Protein AF-A0A1V9YS47-F1 (afdb_monomer)

Radius of gyration: 32.24 Å; Cα contacts (8 Å, |Δi|>4): 1675; chains: 1; bounding box: 83×84×82 Å

Mean predicted aligned error: 16.72 Å

pLDDT: mean 81.56, std 13.67, range [32.41, 97.31]

Organism: NCBI:txid74557

Secondary structure (DSSP, 8-state):
---SEEE-SS-EEEEEEETTEEEEEEE-S---HHHHHHHHHHHHHHHHHHHS--SHHHHHHTHHHHHHHHHHHEETTEE----HHHHHHHS--HHHHHHHHHHHTS-----S-----PPPS-TTS-TT---SS-EEEEEEEEEEEEEE-TTS-EEEEEEEEEEEEEEE-SS--EEEEEES-GGGEEEEEE-TTB-HHHHHHHS-EEE-PPSEEEEEEEEEE--SS---SEEEEEEEEEETTTEEEEEEEEEE-TT---SS---------EEEEEEEEPPTTEEEEEEEESSSEEEEETTTTEEEEEEES--TTS-EEEEEEEEEPTTPPPPSSPPEEEEEEEEET--SS---EEEEEEES--S--EEEEEEEEEE------EEEEEETT--EEEEEESSS---THHHHHHHHHHTTSSSGGGS-SEEE-SS-EEEEEEETTEEEEEEESS---HHHHHHHHHHHHHHHHHHHSS-SHHHHHHTHHHHHHHHHHHEETTEE----HHHHHHHS----HHHHHHHHHH------SS--TTTT-SSTTS-TT---SS-EEEEEEEEEEEEEE-TTS-EEEEEEEEEEEEEEE-SS--EEEEEES-GGG-SEEEE-TTB-HHHHHHH--EEE-PPSEEEEEEEEEE--SS---SEEEEEEEEE-TTSEEEEEEEEEE---TT-EESSSSPP--EEEEEEEEPPTTEEEEEEEESSSEEEEETTTTEEEEEEE---GGG----EEEEEEEEPTTPPPP-SPPEEEEEEEEETEESS---EEEEEEES-SS--EEEEEEEEEEEEEEE--

Sequence (804 aa):
DIPPVIVTPNQYLIHVLHGQLYIVAVVTNEVSPLMVIEVLHRVVAVFLEYFGTFDEICIKNNFATVYQLLEEMLDNGNPLTTEPNALKALITPPSTMNRIAALVAGKSRVSNVLPESAVSDMPWRKTGVRYTQNEIFFDIVEEIDAIVDKNGQFISCEVSGLIHGKCRLSGIPDLTMVFTDPSVIDDCSFHPCVRYGRYERERVISFVPPDGQFELMQYRVQVQQLVPPIYCEPRVSFLDKGNGTLELVIGQNTMATLVVNSSKKKYTVEAISVQITFPKSVRTVDANTDAGSCLFDDSTKTLTWSIGKMQVKRPTVLRGNIILQQNASIPDEKPNVLVNFKVPMTTISGLSVETLVITNEKYKPYKGVRTLTRTGRFQIRILFILTSTGEIIIEKHWRGMTNRHVCDFFVEEVNKYKFREEVPPILYTSKHYFINVYREGLFVLAVIAHEIMPLTVIELLHHIVAVFRDYFGTFDENAIKDNFSTVYQLLEEMIDNGYPLTTEPNALKAMVAPPSTVNRIAAIVSGRSRVSDVLPDGAISNIPWRKAGVKYTQNEIYFDIVEEIDAIVDTHGQMISCEVNGIINGHSRLSGVPDLTMVFVDPSVIDDCSFHPCVRYSRYERERVVSFVPPDGQFELMQYRVQVQQMIPPIFCQPHIKWSEKGVGTIELALGARNMPTLVSNTKKPIVAEDITVEVTFPKSVRTVDTNTEVGSCLYDDSTKSIKWNVGKLNTKKNIAPTLKGSVLLQPGAAIPDEKPIVLLGFKVPFTTVSGLTVETLVLTNETYKPYKGVRTLTKSGRFQIRM

InterPro domains:
  IPR001392 Clathrin adaptor, mu subunit [PR00314] (390-410)
  IPR001392 Clathrin adaptor, mu subunit [PR00314] (477-504)
  IPR001392 Clathrin adaptor, mu subunit [PR00314] (606-633)
  IPR011012 Longin-like domain superfamily [SSF64356] (2-98)
  IPR011012 Longin-like domain superfamily [SSF64356] (380-519)
  IPR018240 Clathrin adaptor, mu subunit, conserved site [PS00990] (543-563)
  IPR022775 AP complex, mu/sigma subunit [PF01217] (18-86)
  IPR028565 Mu homology domain [PF00928] (122-382)
  IPR028565 Mu homology domain [PF00928] (543-804)
  IPR028565 Mu homology domain [PS51072] (133-381)
  IPR028565 Mu homology domain [PS51072] (554-803)
  IPR036168 AP-2 complex subunit mu, C-terminal superfamily [SSF49447] (123-381)
  IPR036168 AP-2 complex subunit mu, C-terminal superfamily [SSF49447] (543-803)
  IPR050431 Adaptor complexes medium subunit [PTHR10529] (3-381)

Foldseek 3Di:
DAPQWDDDPQWIWGWDDDDHDIDTDIGRDDDDSVVVVVLRVLLLVLLCVQQVDDDPVSCVVCVVLSVLLVCCQADVNHGDASASALSCLVGPRPVVVVVVVVVVVDDDDDDPDDPPQDRDPDRLHGAFQDDPAWAKEKEKEKAWDFDADLVQHTLDIKIKIWIKMAGRHGGFKKKKWDKPDLPQFDDKDADPQWPVVCCVPPVITIGRDRHGIDTGMMTIGDDDDFGPQKDKNWDWADDPPQKIKTKIKMAGDQPRPAPDDDDSDDWWKFQKKKKWADDLQWQDKAKDWPAADWDQDRQFSMIMGGRGTDDNPDIIMMIIMTGGDPPDDGDPDDIDMDIWIKTKQDDNNSIDTPDMDIPPDDDDHHYYYIYMYIHDQQFFQWKFKAFLQQHTLDIDGLGHDDDPVVSVVVNVQCVSDPDNCPRDQWDDDPAWIWGWDDDPRMIIITIGRDDDDNVVVNVLSVLLLVLLCVQQVHDDSVSCNVCVVLSNVLCCCQDHSGHGRQSANVLSCQQRPRDDPVNVVCCVVPVDDDPDPDRPQFNPDPQSLAGFFQDDPAWAKEKEKEKAKAWEAELVQFTPDIKIKIWIKMFGRHGGFKKKKWDKPDLPQFPDKDADPQFPVVCCVVPVITIGRDHHGIDTGMMTIGDDPGWRDQKDKRWDWADDPVQKIKIKIWMDGDDIPLKDFPDPDDWWKFQKKKKWADDLQWPDKDKDWPAADWDQDNVRNMIMGGRTTDDPVVPDTTMMITMIGGDPPDDDDPDDIKMFIWIKTWRIDSSNIDTPDMDIPPDDDDHHYYYIYMYIYDRYIYGD

Nearest PDB structures (foldseek):
  7og1-assembly1_MMM  TM=8.753E-01  e=4.954E-38  Rattus norvegicus
  7oi5-assembly2_D  TM=8.241E-01  e=3.888E-27  Rattus norvegicus
  7ohz-assembly1_B  TM=8.097E-01  e=1.695E-26  Rattus norvegicus
  7oiq-assembly1_AAA  TM=8.221E-01  e=1.465E-25  Rattus norvegicus
  9c5c-assembly1_M  TM=9.679E-01  e=7.031E-12  Homo sapiens

Solvent-accessible surface area (backbone atoms only — not comparable to full-atom values): 45292 Å² total; per-residue (Å²): 136,78,65,52,62,39,84,53,101,74,37,35,41,37,44,47,80,50,91,93,44,78,48,75,49,81,39,78,64,100,64,66,64,67,59,56,50,50,52,51,52,35,53,51,52,37,43,29,74,55,67,72,53,73,46,74,66,52,51,65,76,38,44,73,60,52,52,53,51,49,54,59,25,30,54,97,83,40,84,66,44,71,34,56,43,44,47,54,70,78,48,77,44,67,74,55,52,56,52,50,52,62,48,67,76,44,93,75,93,76,77,97,65,79,78,85,70,65,81,46,98,44,51,57,36,49,70,78,40,79,52,97,66,37,33,36,36,36,41,40,40,30,30,42,46,71,43,66,47,99,85,68,46,74,76,43,64,48,38,39,37,39,33,39,35,38,32,40,59,44,45,74,42,40,35,39,41,36,53,71,52,60,82,50,52,70,48,75,52,68,34,90,52,47,45,56,78,48,26,76,75,67,64,34,51,33,32,49,70,50,69,40,76,46,68,50,36,40,36,31,40,71,71,87,78,79,59,59,67,52,46,74,52,80,47,76,48,78,46,102,82,44,38,27,44,38,39,37,40,38,39,70,39,89,77,43,70,44,47,82,68,101,62,92,72,84,77,57,51,27,66,29,32,36,39,37,44,49,61,86,50,52,58,49,60,60,62,51,60,81,53,62,49,71,49,63,40,72,91,65,35,30,38,39,38,43,46,38,65,67,60,94,88,58,66,45,47,37,43,29,43,34,33,41,35,90,90,49,73,82,74,92,70,79,62,56,76,47,75,41,42,32,28,62,76,34,43,72,75,37,61,41,79,68,41,79,48,73,39,91,58,91,73,85,60,50,80,46,78,46,33,26,25,33,52,46,67,75,48,39,30,34,41,37,34,25,42,82,86,56,52,78,78,41,81,49,71,50,49,68,87,77,67,71,67,61,53,56,54,51,40,56,59,49,67,74,42,95,48,75,86,72,48,68,49,66,47,74,57,101,65,37,39,37,41,45,48,76,50,76,64,31,35,43,36,38,36,22,72,62,88,55,72,61,65,65,51,53,50,50,53,50,46,53,51,51,46,42,24,72,57,63,72,47,64,38,75,63,53,50,65,78,37,48,72,59,53,52,50,48,50,53,55,27,33,52,77,26,35,82,66,49,77,40,61,61,44,42,45,64,77,52,69,64,86,42,76,66,56,53,53,50,37,71,75,63,76,51,85,79,77,70,96,59,81,55,86,38,84,78,37,99,44,65,50,38,57,55,75,40,78,53,97,65,38,34,36,38,35,37,41,38,34,31,36,34,30,37,26,40,69,90,69,51,67,76,47,62,45,36,44,34,35,33,36,34,39,32,40,57,46,43,76,43,38,36,39,37,34,51,71,56,64,82,57,53,74,45,72,52,67,33,90,51,45,46,57,77,50,26,76,77,68,68,33,55,33,31,47,68,47,68,41,75,46,67,50,33,38,34,33,33,86,61,94,79,71,56,61,53,58,49,69,44,78,46,76,48,79,44,98,84,48,41,30,38,40,36,39,39,38,44,81,42,86,27,87,57,56,37,61,85,51,95,64,82,91,56,54,28,68,30,31,42,34,39,45,49,64,84,54,52,62,50,64,54,72,51,56,92,55,58,51,75,48,65,40,77,89,74,37,28,36,43,36,42,49,40,61,71,61,78,90,72,80,66,62,50,44,38,43,35,40,33,34,44,38,92,90,49,75,82,75,86,73,70,55,50,33,37,47,39,37,33,28,73,42,21,27,63,79,55,68,43,77,66,45,77,47,76,37,90,55,91,74,84,57,51,79,47,78,49,36,26,27,32,45,49,68,24,36,38,45,114

Structure (mmCIF, N/CA/C/O backbone):
data_AF-A0A1V9YS47-F1
#
_entry.id   AF-A0A1V9YS47-F1
#
loop_
_atom_site.group_PDB
_atom_site.id
_atom_site.type_symbol
_atom_site.label_atom_id
_atom_site.label_alt_id
_atom_site.label_comp_id
_atom_site.label_asym_id
_atom_site.label_entity_id
_atom_site.label_seq_id
_atom_site.pdbx_PDB_ins_code
_atom_site.Cartn_x
_atom_site.Cartn_y
_atom_site.Cartn_z
_atom_site.occupancy
_atom_site.B_iso_or_equiv
_atom_site.auth_seq_id
_atom_site.auth_comp_id
_atom_site.auth_asym_id
_atom_site.auth_atom_id
_atom_site.pdbx_PDB_model_num
ATOM 1 N N . ASP A 1 1 ? 2.829 26.762 9.116 1.00 47.53 1 ASP A N 1
ATOM 2 C CA . ASP A 1 1 ? 1.857 26.023 8.289 1.00 47.53 1 ASP A CA 1
ATOM 3 C C . ASP A 1 1 ? 0.564 25.857 9.035 1.00 47.53 1 ASP A C 1
ATOM 5 O O . ASP A 1 1 ? 0.569 25.685 10.250 1.00 47.53 1 ASP A O 1
ATOM 9 N N . ILE A 1 2 ? -0.524 25.997 8.299 1.00 54.38 2 ILE A N 1
ATOM 10 C CA . ILE A 1 2 ? -1.886 25.832 8.780 1.00 54.38 2 ILE A CA 1
ATOM 11 C C . ILE A 1 2 ? -2.287 24.401 8.374 1.00 54.38 2 ILE A C 1
ATOM 13 O O . ILE A 1 2 ? -1.950 23.995 7.256 1.00 54.38 2 ILE A O 1
ATOM 17 N N . PRO A 1 3 ? -2.883 23.588 9.265 1.00 69.12 3 PRO A N 1
ATOM 18 C CA . PRO A 1 3 ? -3.316 22.244 8.902 1.00 69.12 3 PRO A CA 1
ATOM 19 C C . PRO A 1 3 ? -4.370 22.329 7.789 1.00 69.12 3 PRO A C 1
ATOM 21 O O . PRO A 1 3 ? -5.259 23.178 7.880 1.00 69.12 3 PRO A O 1
ATOM 24 N N . PRO A 1 4 ? -4.328 21.431 6.782 1.00 71.88 4 PRO A N 1
ATOM 25 C CA . PRO A 1 4 ? -5.203 21.493 5.609 1.00 71.88 4 PRO A CA 1
ATOM 26 C C . PRO A 1 4 ? -6.685 21.382 5.965 1.00 71.88 4 PRO A C 1
ATOM 28 O O . PRO A 1 4 ? -7.523 21.687 5.128 1.00 71.88 4 PRO A O 1
ATOM 31 N N . VAL A 1 5 ? -7.008 20.964 7.192 1.00 83.56 5 VAL A N 1
ATOM 32 C CA . VAL A 1 5 ? -8.334 21.044 7.798 1.00 83.56 5 VAL A CA 1
ATOM 33 C C . VAL A 1 5 ? -8.196 21.727 9.157 1.00 83.56 5 VAL A C 1
ATOM 35 O O . VAL A 1 5 ? -7.496 21.237 10.041 1.00 83.56 5 VAL A O 1
ATOM 38 N N . ILE A 1 6 ? -8.894 22.839 9.346 1.00 85.25 6 ILE A N 1
ATOM 39 C CA . ILE A 1 6 ? -8.997 23.559 10.613 1.00 85.25 6 ILE A CA 1
ATOM 40 C C . ILE A 1 6 ? -10.414 23.364 11.135 1.00 85.25 6 ILE A C 1
ATOM 42 O O . ILE A 1 6 ? -11.383 23.803 10.516 1.00 85.25 6 ILE A O 1
ATOM 46 N N . VAL A 1 7 ? -10.542 22.721 12.289 1.00 80.19 7 VAL A N 1
ATOM 47 C CA . VAL A 1 7 ? -11.840 22.540 12.942 1.00 80.19 7 VAL A CA 1
ATOM 48 C C . VAL A 1 7 ? -12.171 23.794 13.746 1.00 80.19 7 VAL A C 1
ATOM 50 O O . VAL A 1 7 ? -11.404 24.217 14.611 1.00 80.19 7 VAL A O 1
ATOM 53 N N . THR A 1 8 ? -13.329 24.383 13.478 1.00 80.00 8 THR A N 1
ATOM 54 C CA . THR A 1 8 ? -13.935 25.443 14.292 1.00 80.00 8 THR A CA 1
ATOM 55 C C . THR A 1 8 ? -15.207 24.896 14.953 1.00 80.00 8 THR A C 1
ATOM 57 O O . THR A 1 8 ? -15.698 23.851 14.529 1.00 80.00 8 THR A O 1
ATOM 60 N N . PRO A 1 9 ? -15.783 25.569 15.968 1.00 73.06 9 PRO A N 1
ATOM 61 C CA . PRO A 1 9 ? -16.950 25.053 16.691 1.00 73.06 9 PRO A CA 1
ATOM 62 C C . PRO A 1 9 ? -18.156 24.691 15.810 1.00 73.06 9 PRO A C 1
ATOM 64 O O . PRO A 1 9 ? -18.917 23.806 16.177 1.00 73.06 9 PRO A O 1
ATOM 67 N N . ASN A 1 10 ? -18.315 25.355 14.658 1.00 73.69 10 ASN A N 1
ATOM 68 C CA . ASN A 1 10 ? -19.488 25.205 13.791 1.00 73.69 10 ASN A CA 1
ATOM 69 C C . ASN A 1 10 ? -19.140 24.821 12.339 1.00 73.69 10 ASN A C 1
ATOM 71 O O . ASN A 1 10 ? -20.047 24.669 11.524 1.00 73.69 10 ASN A O 1
ATOM 75 N N . GLN A 1 11 ? -17.853 24.782 11.971 1.00 84.31 11 GLN A N 1
ATOM 76 C CA . GLN A 1 11 ? -17.398 24.673 10.577 1.00 84.31 11 GLN A CA 1
ATOM 77 C C . GLN A 1 11 ? -16.010 24.031 10.488 1.00 84.31 11 GLN A C 1
ATOM 79 O O . GLN A 1 11 ? -15.195 24.160 11.402 1.00 84.31 11 GLN A O 1
ATOM 84 N N . TYR A 1 12 ? -15.698 23.450 9.340 1.00 84.81 12 TYR A N 1
ATOM 85 C CA . TYR A 1 12 ? -14.365 22.996 8.963 1.00 84.81 12 TYR A CA 1
ATOM 86 C C . TYR A 1 12 ? -13.810 23.932 7.885 1.00 84.81 12 TYR A C 1
ATOM 88 O O . TYR A 1 12 ? -14.454 24.140 6.859 1.00 84.81 12 TYR A O 1
ATOM 96 N N . LEU A 1 13 ? -12.629 24.508 8.100 1.00 89.94 13 LEU A N 1
ATOM 97 C CA . LEU A 1 13 ? -11.912 25.275 7.079 1.00 89.94 13 LEU A CA 1
ATOM 98 C C . LEU A 1 13 ? -10.909 24.342 6.414 1.00 89.94 13 LEU A C 1
ATOM 100 O O . LEU A 1 13 ? -9.945 23.929 7.049 1.00 89.94 13 LEU A O 1
ATOM 104 N N . ILE A 1 14 ? -11.135 23.993 5.158 1.00 90.88 14 ILE A N 1
ATOM 105 C CA . ILE A 1 14 ? -10.271 23.083 4.408 1.00 90.88 14 ILE A CA 1
ATOM 106 C C . ILE A 1 14 ? -9.487 23.897 3.393 1.00 90.88 14 ILE A C 1
ATOM 108 O O . ILE A 1 14 ? -10.088 24.695 2.682 1.00 90.88 14 ILE A O 1
ATOM 112 N N . HIS A 1 15 ? -8.169 23.738 3.305 1.00 90.94 15 HIS A N 1
ATOM 113 C CA . HIS A 1 15 ? -7.364 24.552 2.403 1.00 90.94 15 HIS A CA 1
ATOM 114 C C . HIS A 1 15 ? -6.296 23.781 1.633 1.00 90.94 15 HIS A C 1
ATOM 116 O O . HIS A 1 15 ? -5.738 22.792 2.103 1.00 90.94 15 HIS A O 1
ATOM 122 N N . VAL A 1 16 ? -5.943 24.321 0.468 1.00 90.19 16 VAL A N 1
ATOM 123 C CA . VAL A 1 16 ? -4.798 23.904 -0.350 1.00 90.19 16 VAL A CA 1
ATOM 124 C C . VAL A 1 16 ? -3.914 25.124 -0.603 1.00 90.19 16 VAL A C 1
ATOM 126 O O . VAL A 1 16 ? -4.414 26.223 -0.851 1.00 90.19 16 VAL A O 1
ATOM 129 N N . LEU A 1 17 ? -2.595 24.941 -0.517 1.00 87.56 17 LEU A N 1
ATOM 130 C CA . LEU A 1 17 ? -1.601 25.964 -0.842 1.00 87.56 17 LEU A CA 1
ATOM 131 C C . LEU A 1 17 ? -1.038 25.693 -2.242 1.00 87.56 17 LEU A C 1
ATOM 133 O O . LEU A 1 17 ? -0.474 24.627 -2.485 1.00 87.56 17 LEU A O 1
ATOM 137 N N . HIS A 1 18 ? -1.147 26.662 -3.151 1.00 82.81 18 HIS A N 1
ATOM 138 C CA . HIS A 1 18 ? -0.494 26.608 -4.460 1.00 82.81 18 HIS A CA 1
ATOM 139 C C . HIS A 1 18 ? 0.347 27.866 -4.686 1.00 82.81 18 HIS A C 1
ATOM 141 O O . HIS A 1 18 ? -0.161 28.989 -4.671 1.00 82.81 18 HIS A O 1
ATOM 147 N N . GLY A 1 19 ? 1.656 27.684 -4.879 1.00 83.44 19 GLY A N 1
ATOM 148 C CA . GLY A 1 19 ? 2.602 28.797 -4.949 1.00 83.44 19 GLY A CA 1
ATOM 149 C C . GLY A 1 19 ? 2.642 29.579 -3.632 1.00 83.44 19 GLY A C 1
ATOM 150 O O . GLY A 1 19 ? 3.122 29.065 -2.627 1.00 83.44 19 GLY A O 1
ATOM 151 N N . GLN A 1 20 ? 2.144 30.818 -3.648 1.00 83.94 20 GLN A N 1
ATOM 152 C CA . GLN A 1 20 ? 2.056 31.701 -2.472 1.00 83.94 20 GLN A CA 1
ATOM 153 C C . GLN A 1 20 ? 0.608 31.967 -2.017 1.00 83.94 20 GLN A C 1
ATOM 155 O O . GLN A 1 20 ? 0.381 32.829 -1.170 1.00 83.94 20 GLN A O 1
ATOM 160 N N . LEU A 1 21 ? -0.380 31.264 -2.581 1.00 85.38 21 LEU A N 1
ATOM 161 C CA . LEU A 1 21 ? -1.800 31.519 -2.340 1.00 85.38 21 LEU A CA 1
ATOM 162 C C . LEU A 1 21 ? -2.484 30.338 -1.649 1.00 85.38 21 LEU A C 1
ATOM 164 O O . LEU A 1 21 ? -2.406 29.202 -2.120 1.00 85.38 21 LEU A O 1
ATOM 168 N N . TYR A 1 22 ? -3.205 30.635 -0.568 1.00 89.06 22 TYR A N 1
ATOM 169 C CA . TYR A 1 22 ? -4.135 29.701 0.060 1.00 89.06 22 TYR A CA 1
ATOM 170 C C . TYR A 1 22 ? -5.502 29.788 -0.608 1.00 89.06 22 TYR A C 1
ATOM 172 O O . TYR A 1 22 ? -6.052 30.878 -0.773 1.00 89.06 22 TYR A O 1
ATOM 180 N N . ILE A 1 23 ? -6.068 28.631 -0.929 1.00 91.56 23 ILE A N 1
ATOM 181 C CA . ILE A 1 23 ? -7.462 28.504 -1.349 1.00 91.56 23 ILE A CA 1
ATOM 182 C C . ILE A 1 23 ? -8.169 27.753 -0.237 1.00 91.56 23 ILE A C 1
ATOM 184 O O . ILE A 1 23 ? -7.742 26.659 0.124 1.00 91.56 23 ILE A O 1
ATOM 188 N N . VAL A 1 24 ? -9.207 28.364 0.328 1.00 91.75 24 VAL A N 1
ATOM 189 C CA . VAL A 1 24 ? -9.878 27.881 1.536 1.00 91.75 24 VAL A CA 1
ATOM 190 C C . VAL A 1 24 ? -11.353 27.648 1.228 1.00 91.75 24 VAL A C 1
ATOM 192 O O . VAL A 1 24 ? -12.043 28.558 0.775 1.00 91.75 24 VAL A O 1
ATOM 195 N N . ALA A 1 25 ? -11.832 26.440 1.498 1.00 90.44 25 ALA A N 1
ATOM 196 C CA . ALA A 1 25 ? -13.237 26.074 1.534 1.00 90.44 25 ALA A CA 1
ATOM 197 C C . ALA A 1 25 ? -13.737 26.071 2.983 1.00 90.44 25 ALA A C 1
ATOM 199 O O . ALA A 1 25 ? -13.050 25.603 3.890 1.00 90.44 25 ALA A O 1
ATOM 200 N N . VAL A 1 26 ? -14.953 26.567 3.197 1.00 89.81 26 VAL A N 1
ATOM 201 C CA . VAL A 1 26 ? -15.643 26.514 4.490 1.00 89.81 26 VAL A CA 1
ATOM 202 C C . VAL A 1 26 ? -16.750 25.475 4.390 1.00 89.81 26 VAL A C 1
ATOM 204 O O . VAL A 1 26 ? -17.611 25.579 3.522 1.00 89.81 26 VAL A O 1
ATOM 207 N N . VAL A 1 27 ? -16.734 24.479 5.270 1.00 86.62 27 VAL A N 1
ATOM 208 C CA . VAL A 1 27 ? -17.647 23.334 5.227 1.00 86.62 27 VAL A CA 1
ATOM 209 C C . VAL A 1 27 ? -18.445 23.275 6.525 1.00 86.62 27 VAL A C 1
ATOM 211 O O . VAL A 1 27 ? -17.874 23.250 7.611 1.00 86.62 27 VAL A O 1
ATOM 214 N N . THR A 1 28 ? -19.773 23.266 6.426 1.00 78.81 28 THR A N 1
ATOM 215 C CA . THR A 1 28 ? -20.693 23.245 7.581 1.00 78.81 28 THR A CA 1
ATOM 216 C C . THR A 1 28 ? -21.230 21.850 7.917 1.00 78.81 28 THR A C 1
ATOM 218 O O . THR A 1 28 ? -21.790 21.669 8.992 1.00 78.81 28 THR A O 1
ATOM 221 N N . ASN A 1 29 ? -21.059 20.870 7.022 1.00 68.44 29 ASN A N 1
ATOM 222 C CA . ASN A 1 29 ? -21.554 19.494 7.160 1.00 68.44 29 ASN A CA 1
ATOM 223 C C . ASN A 1 29 ? -20.385 18.492 7.213 1.00 68.44 29 ASN A C 1
ATOM 225 O O . ASN A 1 29 ? -19.306 18.780 6.697 1.00 68.44 29 ASN A O 1
ATOM 229 N N . GLU A 1 30 ? -20.590 17.300 7.781 1.00 64.81 30 GLU A N 1
ATOM 230 C CA . GLU A 1 30 ? -19.584 16.226 7.729 1.00 64.81 30 GLU A CA 1
ATOM 231 C C . GLU A 1 30 ? -19.426 15.710 6.288 1.00 64.81 30 GLU A C 1
ATOM 233 O O . GLU A 1 30 ? -20.225 14.918 5.792 1.00 64.81 30 GLU A O 1
ATOM 238 N N . VAL A 1 31 ? -18.383 16.183 5.605 1.00 68.88 31 VAL A N 1
ATOM 239 C CA . VAL A 1 31 ? -17.990 15.764 4.254 1.00 68.88 31 VAL A CA 1
ATOM 240 C C . VAL A 1 31 ? -16.545 15.281 4.307 1.00 68.88 31 VAL A C 1
ATOM 242 O O . VAL A 1 31 ? -15.727 15.857 5.022 1.00 68.88 31 VAL A O 1
ATOM 245 N N . SER A 1 32 ? -16.221 14.227 3.549 1.00 78.62 32 SER A N 1
ATOM 246 C CA . SER A 1 32 ? -14.848 13.715 3.455 1.00 78.62 32 SER A CA 1
ATOM 247 C C . SER A 1 32 ? -13.872 14.846 3.096 1.00 78.62 32 SER A C 1
ATOM 249 O O . SER A 1 32 ? -14.007 15.432 2.016 1.00 78.62 32 SER A O 1
ATOM 251 N N . PRO A 1 33 ? -12.865 15.145 3.942 1.00 78.06 33 PRO A N 1
ATOM 252 C CA . PRO A 1 33 ? -11.917 16.218 3.664 1.00 78.06 33 PRO A CA 1
ATOM 253 C C . PRO A 1 33 ? -11.147 16.025 2.360 1.00 78.06 33 PRO A C 1
ATOM 255 O O . PRO A 1 33 ? -10.832 16.998 1.682 1.00 78.06 33 PRO A O 1
ATOM 258 N N . LEU A 1 34 ? -10.904 14.770 1.968 1.00 77.00 34 LEU A N 1
ATOM 259 C CA . LEU A 1 34 ? -10.249 14.432 0.705 1.00 77.00 34 LEU A CA 1
ATOM 260 C C . LEU A 1 34 ? -11.062 14.891 -0.509 1.00 77.00 34 LEU A C 1
ATOM 262 O O . LEU A 1 34 ? -10.480 15.346 -1.487 1.00 77.00 34 LEU A O 1
ATOM 266 N N . MET A 1 35 ? -12.394 14.828 -0.437 1.00 77.00 35 MET A N 1
ATOM 267 C CA . MET A 1 35 ? -13.253 15.301 -1.524 1.00 77.00 35 MET A CA 1
ATOM 268 C C . MET A 1 35 ? -13.139 16.820 -1.689 1.00 77.00 35 MET A C 1
ATOM 270 O O . MET A 1 35 ? -13.007 17.319 -2.802 1.00 77.00 35 MET A O 1
ATOM 274 N N . VAL A 1 36 ? -13.119 17.554 -0.577 1.00 84.62 36 VAL A N 1
ATOM 275 C CA . VAL A 1 36 ? -12.980 19.015 -0.589 1.00 84.62 36 VAL A CA 1
ATOM 276 C C . VAL A 1 36 ? -11.584 19.427 -1.063 1.00 84.62 36 VAL A C 1
ATOM 278 O O . VAL A 1 36 ? -11.457 20.346 -1.867 1.00 84.62 36 VAL A O 1
ATOM 281 N N . ILE A 1 37 ? -10.540 18.711 -0.638 1.00 84.94 37 ILE A N 1
ATOM 282 C CA . ILE A 1 37 ? -9.161 18.925 -1.099 1.00 84.94 37 ILE A CA 1
ATOM 283 C C . ILE A 1 37 ? -9.035 18.679 -2.610 1.00 84.94 37 ILE A C 1
ATOM 285 O O . ILE A 1 37 ? -8.454 19.511 -3.305 1.00 84.94 37 ILE A O 1
ATOM 289 N N . GLU A 1 38 ? -9.616 17.599 -3.140 1.00 83.19 38 GLU A N 1
ATOM 290 C CA . GLU A 1 38 ? -9.624 17.331 -4.587 1.00 83.19 38 GLU A CA 1
ATOM 291 C C . GLU A 1 38 ? -10.313 18.465 -5.358 1.00 83.19 38 GLU A C 1
ATOM 293 O O . GLU A 1 38 ? -9.776 18.956 -6.350 1.00 83.19 38 GLU A O 1
ATOM 298 N N . VAL A 1 39 ? -11.458 18.962 -4.877 1.00 86.56 39 VAL A N 1
ATOM 299 C CA . VAL A 1 39 ? -12.154 20.105 -5.493 1.00 86.56 39 VAL A CA 1
ATOM 300 C C . VAL A 1 39 ? -11.266 21.351 -5.513 1.00 86.56 39 VAL A C 1
ATOM 302 O O . VAL A 1 39 ? -11.174 22.021 -6.542 1.00 86.56 39 VAL A O 1
ATOM 305 N N . LEU A 1 40 ? -10.558 21.645 -4.421 1.00 91.50 40 LEU A N 1
ATOM 306 C CA . LEU A 1 40 ? -9.622 22.771 -4.354 1.00 91.50 40 LEU A CA 1
ATOM 307 C C . LEU A 1 40 ? -8.444 22.607 -5.330 1.00 91.50 40 LEU A C 1
ATOM 309 O O . LEU A 1 40 ? -8.077 23.565 -6.012 1.00 91.50 40 LEU A O 1
ATOM 313 N N . HIS A 1 41 ? -7.887 21.400 -5.466 1.00 85.75 41 HIS A N 1
ATOM 314 C CA . HIS A 1 41 ? -6.867 21.113 -6.481 1.00 85.75 41 HIS A CA 1
ATOM 315 C C . HIS A 1 41 ? -7.408 21.267 -7.906 1.00 85.75 41 HIS A C 1
ATOM 317 O O . HIS A 1 41 ? -6.715 21.803 -8.776 1.00 85.75 41 HIS A O 1
ATOM 323 N N . ARG A 1 42 ? -8.661 20.874 -8.148 1.00 84.31 42 ARG A N 1
ATOM 324 C CA . ARG A 1 42 ? -9.326 21.075 -9.439 1.00 84.31 42 ARG A CA 1
ATOM 325 C C . ARG A 1 42 ? -9.552 22.551 -9.757 1.00 84.31 42 ARG A C 1
ATOM 327 O O . ARG A 1 42 ? -9.345 22.936 -10.903 1.00 84.31 42 ARG A O 1
ATOM 334 N N . VAL A 1 43 ? -9.880 23.394 -8.773 1.00 89.25 43 VAL A N 1
ATOM 335 C CA . VAL A 1 43 ? -9.935 24.864 -8.943 1.00 89.25 43 VAL A CA 1
ATOM 336 C C . VAL A 1 43 ? -8.593 25.403 -9.437 1.00 89.25 43 VAL A C 1
ATOM 338 O O . VAL A 1 43 ? -8.552 26.138 -10.425 1.00 89.25 43 VAL A O 1
ATOM 341 N N . VAL A 1 44 ? -7.483 24.982 -8.823 1.00 88.31 44 VAL A N 1
ATOM 342 C CA . VAL A 1 44 ? -6.136 25.375 -9.273 1.00 88.31 44 VAL A CA 1
ATOM 343 C C . VAL A 1 44 ? -5.873 24.919 -10.704 1.00 88.31 44 VAL A C 1
ATOM 345 O O . VAL A 1 44 ? -5.421 25.717 -11.526 1.00 88.31 44 VAL A O 1
ATOM 348 N N . ALA A 1 45 ? -6.162 23.653 -11.013 1.00 81.31 45 ALA A N 1
ATOM 349 C CA . ALA A 1 45 ? -5.936 23.085 -12.338 1.00 81.31 45 ALA A CA 1
ATOM 350 C C . ALA A 1 45 ? -6.725 23.837 -13.423 1.00 81.31 45 ALA A C 1
ATOM 352 O O . ALA A 1 45 ? -6.149 24.230 -14.439 1.00 81.31 45 ALA A O 1
ATOM 353 N N . VAL A 1 46 ? -8.009 24.123 -13.178 1.00 84.06 46 VAL A N 1
ATOM 354 C CA . VAL A 1 46 ? -8.854 24.925 -14.075 1.00 84.06 46 VAL A CA 1
ATOM 355 C C . VAL A 1 46 ? -8.245 26.310 -14.288 1.00 84.06 46 VAL A C 1
ATOM 357 O O . VAL A 1 46 ? -8.135 26.766 -15.425 1.00 84.06 46 VAL A O 1
ATOM 360 N N . PHE A 1 47 ? -7.810 26.986 -13.224 1.00 88.12 47 PHE A N 1
ATOM 361 C CA . PHE A 1 47 ? -7.289 28.350 -13.334 1.00 88.12 47 PHE A CA 1
ATOM 362 C C . PHE A 1 47 ? -5.959 28.386 -14.093 1.00 88.12 47 PHE A C 1
ATOM 364 O O . PHE A 1 47 ? -5.773 29.243 -14.958 1.00 88.12 47 PHE A O 1
ATOM 371 N N . LEU A 1 48 ? -5.067 27.422 -13.848 1.00 83.00 48 LEU A N 1
ATOM 372 C CA . LEU A 1 48 ? -3.845 27.250 -14.637 1.00 83.00 48 LEU A CA 1
ATOM 373 C C . LEU A 1 48 ? -4.166 27.034 -16.120 1.00 83.00 48 LEU A C 1
ATOM 375 O O . LEU A 1 48 ? -3.498 27.597 -16.984 1.00 83.00 48 LEU A O 1
ATOM 379 N N . GLU A 1 49 ? -5.219 26.285 -16.441 1.00 78.69 49 GLU A N 1
ATOM 380 C CA . GLU A 1 49 ? -5.615 26.043 -17.829 1.00 78.69 49 GLU A CA 1
ATOM 381 C C . GLU A 1 49 ? -6.307 27.244 -18.505 1.00 78.69 49 GLU A C 1
ATOM 383 O O . GLU A 1 49 ? -6.318 27.351 -19.737 1.00 78.69 49 GLU A O 1
ATOM 388 N N . TYR A 1 50 ? -6.915 28.140 -17.724 1.00 82.25 50 TYR A N 1
ATOM 389 C CA . TYR A 1 50 ? -7.561 29.362 -18.210 1.00 82.25 50 TYR A CA 1
ATOM 390 C C . TYR A 1 50 ? -6.585 30.515 -18.401 1.00 82.25 50 TYR A C 1
ATOM 392 O O . TYR A 1 50 ? -6.668 31.249 -19.393 1.00 82.25 50 TYR A O 1
ATOM 400 N N . PHE A 1 51 ? -5.680 30.676 -17.441 1.00 83.12 51 PHE A N 1
ATOM 401 C CA . PHE A 1 51 ? -4.843 31.860 -17.322 1.00 83.12 51 PHE A CA 1
ATOM 402 C C . PHE A 1 51 ? -3.357 31.578 -17.576 1.00 83.12 51 PHE A C 1
ATOM 404 O O . PHE A 1 51 ? -2.589 32.510 -17.798 1.00 83.12 51 PHE A O 1
ATOM 411 N N . GLY A 1 52 ? -2.941 30.309 -17.596 1.00 77.56 52 GLY A N 1
ATOM 412 C CA . GLY A 1 52 ? -1.554 29.877 -17.797 1.00 77.56 52 GLY A CA 1
ATOM 413 C C . GLY A 1 52 ? -0.700 29.909 -16.526 1.00 77.56 52 GLY A C 1
ATOM 414 O O . GLY A 1 52 ? 0.219 29.102 -16.400 1.00 77.56 52 GLY A O 1
ATOM 415 N N . THR A 1 53 ? -1.007 30.796 -15.576 1.00 81.44 53 THR A N 1
ATOM 416 C CA . THR A 1 53 ? -0.375 30.867 -14.249 1.00 81.44 53 THR A CA 1
ATOM 417 C C . THR A 1 53 ? -1.425 31.020 -13.149 1.00 81.44 53 THR A C 1
ATOM 419 O O . THR A 1 53 ? -2.545 31.469 -13.397 1.00 81.44 53 THR A O 1
ATOM 422 N N . PHE A 1 54 ? -1.061 30.640 -11.923 1.00 86.62 54 PHE A N 1
ATOM 423 C CA . PHE A 1 54 ? -1.881 30.806 -10.723 1.00 86.62 54 PHE A CA 1
ATOM 424 C C . PHE A 1 54 ? -1.080 31.594 -9.682 1.00 86.62 54 PHE A C 1
ATOM 426 O O . PHE A 1 54 ? -0.305 31.033 -8.908 1.00 86.62 54 PHE A O 1
ATOM 433 N N . ASP A 1 55 ? -1.224 32.915 -9.717 1.00 87.38 55 ASP A N 1
ATOM 434 C CA . ASP A 1 55 ? -0.548 33.862 -8.830 1.00 87.38 55 ASP A CA 1
ATOM 435 C C . ASP A 1 55 ? -1.474 35.045 -8.491 1.00 87.38 55 ASP A C 1
ATOM 437 O O . ASP A 1 55 ? -2.547 35.213 -9.079 1.00 87.38 55 ASP A O 1
ATOM 441 N N . GLU A 1 56 ? -1.079 35.858 -7.508 1.00 87.00 56 GLU A N 1
ATOM 442 C CA . GLU A 1 56 ? -1.896 36.967 -7.000 1.00 87.00 56 GLU A CA 1
ATOM 443 C C . GLU A 1 56 ? -2.266 37.973 -8.101 1.00 87.00 56 GLU A C 1
ATOM 445 O O . GLU A 1 56 ? -3.399 38.456 -8.160 1.00 87.00 56 GLU A O 1
ATOM 450 N N . ILE A 1 57 ? -1.317 38.276 -8.989 1.00 86.56 57 ILE A N 1
ATOM 451 C CA . ILE A 1 57 ? -1.489 39.256 -10.064 1.00 86.56 57 ILE A CA 1
ATOM 452 C C . ILE A 1 57 ? -2.496 38.714 -11.081 1.00 86.56 57 ILE A C 1
ATOM 454 O O . ILE A 1 57 ? -3.398 39.434 -11.509 1.00 86.56 57 ILE A O 1
ATOM 458 N N . CYS A 1 58 ? -2.380 37.435 -11.430 1.00 85.94 58 CYS A N 1
ATOM 459 C CA . CYS A 1 58 ? -3.278 36.740 -12.336 1.00 85.94 58 CYS A CA 1
ATOM 460 C C . CYS A 1 58 ? -4.727 36.735 -11.823 1.00 85.94 58 CYS A C 1
ATOM 462 O O . CYS A 1 58 ? -5.632 37.136 -12.560 1.00 85.94 58 CYS A O 1
ATOM 464 N N . ILE A 1 59 ? -4.957 36.361 -10.559 1.00 85.69 59 ILE A N 1
ATOM 465 C CA . ILE A 1 59 ? -6.307 36.339 -9.972 1.00 85.69 59 ILE A CA 1
ATOM 466 C C . ILE A 1 59 ? -6.903 37.749 -9.926 1.00 85.69 59 ILE A C 1
ATOM 468 O O . ILE A 1 59 ? -8.054 37.944 -10.320 1.00 85.69 59 ILE A O 1
ATOM 472 N N . LYS A 1 60 ? -6.118 38.752 -9.509 1.00 85.38 60 LYS A N 1
ATOM 473 C CA . LYS A 1 60 ? -6.570 40.152 -9.459 1.00 85.38 60 LYS A CA 1
ATOM 474 C C . LYS A 1 60 ? -6.929 40.698 -10.840 1.00 85.38 60 LYS A C 1
ATOM 476 O O . LYS A 1 60 ? -7.948 41.368 -10.982 1.00 85.38 60 LYS A O 1
ATOM 481 N N . ASN A 1 61 ? -6.131 40.386 -11.860 1.00 84.25 61 ASN A N 1
ATOM 482 C CA . ASN A 1 61 ? -6.366 40.862 -13.223 1.00 84.25 61 ASN A CA 1
ATOM 483 C C . ASN A 1 61 ? -7.558 40.175 -13.907 1.00 84.25 61 ASN A C 1
ATOM 485 O O . ASN A 1 61 ? -8.134 40.748 -14.828 1.00 84.25 61 ASN A O 1
ATOM 489 N N . ASN A 1 62 ? -7.944 38.976 -13.461 1.00 84.44 62 ASN A N 1
ATOM 490 C CA . ASN A 1 62 ? -9.037 38.189 -14.044 1.00 84.44 62 ASN A CA 1
ATOM 491 C C . ASN A 1 62 ? -10.218 38.001 -13.075 1.00 84.44 62 ASN A C 1
ATOM 493 O O . ASN A 1 62 ? -10.975 37.038 -13.198 1.00 84.44 62 ASN A O 1
ATOM 497 N N . PHE A 1 63 ? -10.392 38.929 -12.128 1.00 83.75 63 PHE A N 1
ATOM 498 C CA . PHE A 1 63 ? -11.329 38.822 -11.005 1.00 83.75 63 PHE A CA 1
ATOM 499 C C . PHE A 1 63 ? -12.750 38.414 -11.424 1.00 83.75 63 PHE A C 1
ATOM 501 O O . PHE A 1 63 ? -13.310 37.476 -10.870 1.00 83.75 63 PHE A O 1
ATOM 508 N N . ALA A 1 64 ? -13.319 39.054 -12.450 1.00 74.00 64 ALA A N 1
ATOM 509 C CA . ALA A 1 64 ? -14.673 38.740 -12.915 1.00 74.00 64 ALA A CA 1
ATOM 510 C C . ALA A 1 64 ? -14.808 37.297 -13.439 1.00 74.00 64 ALA A C 1
ATOM 512 O O . ALA A 1 64 ? -15.786 36.618 -13.147 1.00 74.00 64 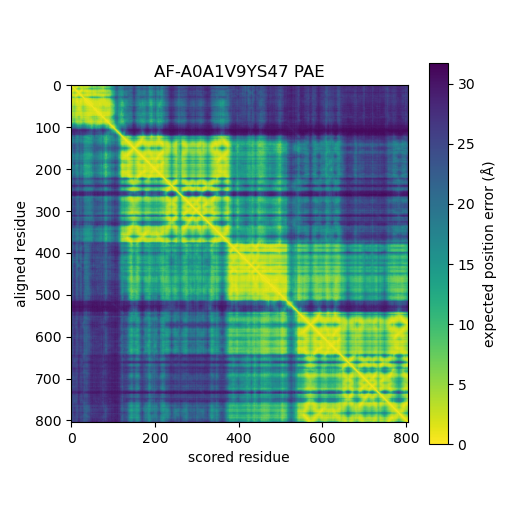ALA A O 1
ATOM 513 N N . THR A 1 65 ? -13.808 36.808 -14.175 1.00 81.06 65 THR A N 1
ATOM 514 C CA . THR A 1 65 ? -13.795 35.444 -14.724 1.00 81.06 65 THR A CA 1
ATOM 515 C C . THR A 1 65 ? -13.576 34.404 -13.628 1.00 81.06 65 THR A C 1
ATOM 517 O O . THR A 1 65 ? -14.154 33.327 -13.692 1.00 81.06 65 THR A O 1
ATOM 520 N N . VAL A 1 66 ? -12.777 34.726 -12.607 1.00 87.25 66 VAL A N 1
ATOM 521 C CA . VAL A 1 66 ? -12.561 33.868 -11.432 1.00 87.25 66 VAL A CA 1
ATOM 522 C C . VAL A 1 66 ? -13.874 33.595 -10.694 1.00 87.25 66 VAL A C 1
ATOM 524 O O . VAL A 1 66 ? -14.165 32.436 -10.421 1.00 87.25 66 VAL A O 1
ATOM 527 N N . TYR A 1 67 ? -14.686 34.622 -10.418 1.00 84.31 67 TYR A N 1
ATOM 528 C CA . TYR A 1 67 ? -15.984 34.428 -9.753 1.00 84.31 67 TYR A CA 1
ATOM 529 C C . TYR A 1 67 ? -16.948 33.602 -10.595 1.00 84.31 67 TYR A C 1
ATOM 531 O O . TYR A 1 67 ? -17.532 32.659 -10.077 1.00 84.31 67 TYR A O 1
ATOM 539 N N . GLN A 1 68 ? -17.037 33.893 -11.894 1.00 80.00 68 GLN A N 1
ATOM 540 C CA . GLN A 1 68 ? -17.852 33.090 -12.804 1.00 80.00 68 GLN A CA 1
ATOM 541 C C . GLN A 1 68 ? -17.423 31.619 -12.771 1.00 80.00 68 GLN A C 1
ATOM 543 O O . GLN A 1 68 ? -18.266 30.738 -12.666 1.00 80.00 68 GLN A O 1
ATOM 548 N N . LEU A 1 69 ? -16.113 31.340 -12.811 1.00 84.75 69 LEU A N 1
ATOM 549 C CA . LEU A 1 69 ? -15.613 29.964 -12.763 1.00 84.75 69 LEU A CA 1
ATOM 550 C C . LEU A 1 69 ? -15.998 29.277 -11.462 1.00 84.75 69 LEU A C 1
ATOM 552 O O . LEU A 1 69 ? -16.435 28.137 -11.504 1.00 84.75 69 LEU A O 1
ATOM 556 N N . LEU A 1 70 ? -15.869 29.955 -10.323 1.00 86.62 70 LEU A N 1
ATOM 557 C CA . LEU A 1 70 ? -16.251 29.381 -9.035 1.00 86.62 70 LEU A CA 1
ATOM 558 C C . LEU A 1 70 ? -17.762 29.118 -8.936 1.00 86.62 70 LEU A C 1
ATOM 560 O O . LEU A 1 70 ? -18.135 28.074 -8.408 1.00 86.62 70 LEU A O 1
ATOM 564 N N . GLU A 1 71 ? -18.605 30.007 -9.469 1.00 80.62 71 GLU A N 1
ATOM 565 C CA . GLU A 1 71 ? -20.067 29.835 -9.517 1.00 80.62 71 GLU A CA 1
ATOM 566 C C . GLU A 1 71 ? -20.488 28.655 -10.406 1.00 80.62 71 GLU A C 1
ATOM 568 O O . GLU A 1 71 ? -21.378 27.899 -10.039 1.00 80.62 71 GLU A O 1
ATOM 573 N N . GLU A 1 72 ? -19.817 28.438 -11.539 1.00 84.06 72 GLU A N 1
ATOM 574 C CA . GLU A 1 72 ? -20.097 27.278 -12.401 1.00 84.06 72 GLU A CA 1
ATOM 575 C C . GLU A 1 72 ? -19.456 25.980 -11.876 1.00 84.06 72 GLU A C 1
ATOM 577 O O . GLU A 1 72 ? -19.898 24.876 -12.195 1.00 84.06 72 GLU A O 1
ATOM 582 N N . MET A 1 73 ? -18.407 26.084 -11.054 1.00 82.75 73 MET A N 1
ATOM 583 C CA . MET A 1 73 ? -17.772 24.930 -10.415 1.00 82.75 73 MET A CA 1
ATOM 584 C C . MET A 1 73 ? -18.551 24.418 -9.203 1.00 82.75 73 MET A C 1
ATOM 586 O O . MET A 1 73 ? -18.511 23.213 -8.935 1.00 82.75 73 MET A O 1
ATOM 590 N N . LEU A 1 74 ? -19.238 25.301 -8.473 1.00 80.81 74 LEU A N 1
ATOM 591 C CA . LEU A 1 74 ? -19.937 24.998 -7.225 1.00 80.81 74 LEU A CA 1
ATOM 592 C C . LEU A 1 74 ? -21.368 25.555 -7.238 1.00 80.81 74 LEU A C 1
ATOM 594 O O . LEU A 1 74 ? -21.554 26.767 -7.222 1.00 80.81 74 LEU A O 1
ATOM 598 N N . ASP A 1 75 ? -22.374 24.684 -7.121 1.00 73.12 75 ASP A N 1
ATOM 599 C CA . ASP A 1 75 ? -23.772 25.086 -6.915 1.00 73.12 75 ASP A CA 1
ATOM 600 C C . ASP A 1 75 ? -24.191 24.826 -5.461 1.00 73.12 75 ASP A C 1
ATOM 602 O O . ASP A 1 75 ? -24.142 23.695 -4.968 1.00 73.12 75 AS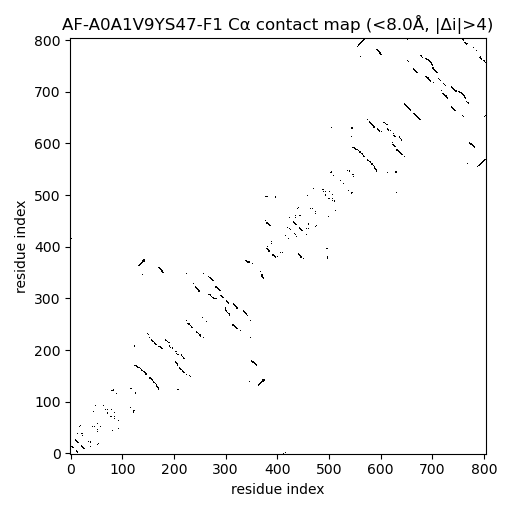P A O 1
ATOM 606 N N . ASN A 1 76 ? -24.567 25.891 -4.744 1.00 72.06 76 ASN A N 1
ATOM 607 C CA . ASN A 1 76 ? -24.923 25.858 -3.320 1.00 72.06 76 ASN A CA 1
ATOM 608 C C . ASN A 1 76 ? -23.893 25.115 -2.438 1.00 72.06 76 ASN A C 1
ATOM 610 O O . ASN A 1 76 ? -24.245 24.452 -1.463 1.00 72.06 76 ASN A O 1
ATOM 614 N N . GLY A 1 77 ? -22.606 25.221 -2.787 1.00 67.50 77 GLY A N 1
ATOM 615 C CA . GLY A 1 77 ? -21.501 24.573 -2.072 1.00 67.50 77 GLY A CA 1
ATOM 616 C C . GLY A 1 77 ? -21.229 23.117 -2.468 1.00 67.50 77 GLY A C 1
ATOM 617 O O . GLY A 1 77 ? -20.283 22.531 -1.946 1.00 67.50 77 GLY A O 1
ATOM 618 N N . ASN A 1 78 ? -21.994 22.541 -3.400 1.00 69.56 78 ASN A N 1
ATOM 619 C CA . ASN A 1 78 ? -21.727 21.217 -3.961 1.00 69.56 78 ASN A CA 1
ATOM 620 C C . ASN A 1 78 ? -20.961 21.335 -5.288 1.00 69.56 78 ASN A C 1
ATOM 622 O O . ASN A 1 78 ? -21.308 22.191 -6.103 1.00 69.56 78 ASN A O 1
ATOM 626 N N . PRO A 1 79 ? -19.960 20.474 -5.556 1.00 76.50 79 PRO A N 1
ATOM 627 C CA . PRO A 1 79 ? -19.303 20.417 -6.859 1.00 76.50 79 PRO A CA 1
ATOM 628 C C . PRO A 1 79 ? -20.304 20.132 -7.980 1.00 76.50 79 PRO A C 1
ATOM 630 O O . PRO A 1 79 ? -20.943 19.081 -7.982 1.00 76.50 79 PRO A O 1
ATOM 633 N N . LEU A 1 80 ? -20.426 21.067 -8.924 1.00 69.44 80 LEU A N 1
ATOM 634 C CA . LEU A 1 80 ? -21.292 20.941 -10.095 1.00 69.44 80 LEU A CA 1
ATOM 635 C C . LEU A 1 80 ? -20.492 20.431 -11.299 1.00 69.44 80 LEU A C 1
ATOM 637 O O . LEU A 1 80 ? -20.734 19.331 -11.791 1.00 69.44 80 LEU A O 1
ATOM 641 N N . THR A 1 81 ? -19.497 21.199 -11.752 1.00 72.94 81 THR A N 1
ATOM 642 C CA . THR A 1 81 ? -18.570 20.770 -12.805 1.00 72.94 81 THR A CA 1
ATOM 643 C C . THR A 1 81 ? -17.171 21.327 -12.580 1.00 72.94 81 THR A C 1
ATOM 645 O O . THR A 1 81 ? -16.931 22.525 -12.644 1.00 72.94 81 THR A O 1
ATOM 648 N N . THR A 1 82 ? -16.195 20.447 -12.377 1.00 76.56 82 THR A N 1
ATOM 649 C CA . THR A 1 82 ? -14.783 20.837 -12.243 1.00 76.56 82 THR A CA 1
ATOM 650 C C . THR A 1 82 ? -13.976 20.601 -13.517 1.00 76.56 82 THR A C 1
ATOM 652 O O . THR A 1 82 ? -12.759 20.786 -13.534 1.00 76.56 82 THR A O 1
ATOM 655 N N . GLU A 1 83 ? -14.650 20.205 -14.597 1.00 75.19 83 GLU A N 1
ATOM 656 C CA . GLU A 1 83 ? -14.016 19.892 -15.867 1.00 75.19 83 GLU A CA 1
ATOM 657 C C . GLU A 1 83 ? -13.728 21.179 -16.667 1.00 75.19 83 GLU A C 1
ATOM 659 O O . GLU A 1 83 ? -14.663 21.891 -17.060 1.00 75.19 83 GLU A O 1
ATOM 664 N N . PRO A 1 84 ? -12.451 21.482 -16.981 1.00 70.38 84 PRO A N 1
ATOM 665 C CA . PRO A 1 84 ? -12.058 22.714 -17.673 1.00 70.38 84 PRO A CA 1
ATOM 666 C C . PRO A 1 84 ? -12.763 22.900 -19.017 1.00 70.38 84 PRO A C 1
ATOM 668 O O . PRO A 1 84 ? -13.059 24.015 -19.445 1.00 70.38 84 PRO A O 1
ATOM 671 N N . ASN A 1 85 ? -13.066 21.794 -19.694 1.00 65.88 85 ASN A N 1
ATOM 672 C CA . ASN A 1 85 ? -13.786 21.802 -20.953 1.00 65.88 85 ASN A CA 1
ATOM 673 C C . ASN A 1 85 ? -15.254 22.213 -20.780 1.00 65.88 85 ASN A C 1
ATOM 675 O O . ASN A 1 85 ? -15.709 23.076 -21.523 1.00 65.88 85 ASN A O 1
ATOM 679 N N . ALA A 1 86 ? -15.991 21.686 -19.806 1.00 66.38 86 ALA A N 1
ATOM 680 C CA . ALA A 1 86 ? -17.351 22.155 -19.537 1.00 66.38 86 ALA A CA 1
ATOM 681 C C . ALA A 1 86 ? -17.362 23.652 -19.170 1.00 66.38 86 ALA A C 1
ATOM 683 O O . ALA A 1 86 ? -18.093 24.440 -19.772 1.00 66.38 86 ALA A O 1
ATOM 684 N N . LEU A 1 87 ? -16.443 24.073 -18.296 1.00 74.44 87 LEU A N 1
ATOM 685 C CA . LEU A 1 87 ? -16.330 25.466 -17.862 1.00 74.44 87 LEU A CA 1
ATOM 686 C C . LEU A 1 87 ? -16.019 26.410 -19.029 1.00 74.44 87 LEU A C 1
ATOM 688 O O . LEU A 1 87 ? -16.659 27.449 -19.172 1.00 74.44 87 LEU A O 1
ATOM 692 N N . LYS A 1 88 ? -15.111 26.033 -19.944 1.00 70.50 88 LYS A N 1
ATOM 693 C CA . LYS A 1 88 ? -14.750 26.864 -21.114 1.00 70.50 88 LYS A CA 1
ATOM 694 C C . LYS A 1 88 ? -15.860 26.970 -22.158 1.00 70.50 88 LYS A C 1
ATOM 696 O O . LYS A 1 88 ? -15.653 27.649 -23.166 1.00 70.50 88 LYS A O 1
ATOM 701 N N . ALA A 1 89 ? -16.959 26.231 -22.016 1.00 63.75 89 ALA A N 1
ATOM 702 C CA . ALA A 1 89 ? -18.151 26.391 -22.847 1.00 63.75 89 ALA A CA 1
ATOM 703 C C . ALA A 1 89 ? -19.120 27.434 -22.265 1.00 63.75 89 ALA A C 1
ATOM 705 O O . ALA A 1 89 ? -19.817 28.095 -23.032 1.00 63.75 89 ALA A O 1
ATOM 706 N N . LEU A 1 90 ? -19.113 27.599 -20.940 1.00 69.44 90 LEU A N 1
ATOM 707 C CA . LEU A 1 90 ? -19.955 28.536 -20.195 1.00 69.44 90 LEU A CA 1
ATOM 708 C C . LEU A 1 90 ? -19.256 29.893 -20.025 1.00 69.44 90 LEU A C 1
ATOM 710 O O . LEU A 1 90 ? -19.859 30.948 -20.197 1.00 69.44 90 LEU A O 1
ATOM 714 N N . ILE A 1 91 ? -17.944 29.866 -19.775 1.00 77.81 91 ILE A N 1
ATOM 715 C CA . ILE A 1 91 ? -17.128 31.034 -19.446 1.00 77.81 91 ILE A CA 1
ATOM 716 C C . ILE A 1 91 ? -15.948 31.111 -20.407 1.00 77.81 91 ILE A C 1
ATOM 718 O O . ILE A 1 91 ? -15.050 30.264 -20.409 1.00 77.81 91 ILE A O 1
ATOM 722 N N . THR A 1 92 ? -15.932 32.151 -21.240 1.00 73.44 92 THR A N 1
ATOM 723 C CA . THR A 1 92 ? -14.908 32.318 -22.280 1.00 73.44 92 THR A CA 1
ATOM 724 C C . THR A 1 92 ? -13.572 32.772 -21.672 1.00 73.44 92 THR A C 1
ATOM 726 O O . THR A 1 92 ? -13.545 33.791 -20.983 1.00 73.44 92 THR A O 1
ATOM 729 N N . PRO A 1 93 ? -12.437 32.098 -21.961 1.00 72.69 93 PRO A N 1
ATOM 730 C CA . PRO A 1 93 ? -11.133 32.522 -21.455 1.00 72.69 93 PRO A CA 1
ATOM 731 C C . PRO A 1 93 ? -10.718 33.925 -21.949 1.00 72.69 93 PRO A C 1
ATOM 733 O O . PRO A 1 93 ? -10.887 34.221 -23.141 1.00 72.69 93 PRO A O 1
ATOM 736 N N . PRO A 1 94 ? -10.061 34.754 -21.112 1.00 64.62 94 PRO A N 1
ATOM 737 C CA . PRO A 1 94 ? -9.625 36.113 -21.471 1.00 64.62 94 PRO A CA 1
ATOM 738 C C . PRO A 1 94 ? -8.698 36.161 -22.697 1.00 64.62 94 PRO A C 1
ATOM 740 O O . PRO A 1 94 ? -8.798 37.038 -23.557 1.00 64.62 94 PRO A O 1
ATOM 743 N N . SER A 1 95 ? -7.837 35.151 -22.843 1.00 62.69 95 SER A N 1
ATOM 744 C CA . SER A 1 95 ? -6.941 34.978 -23.995 1.00 62.69 95 SER A CA 1
ATOM 745 C C . SER A 1 95 ? -7.687 34.812 -25.328 1.00 62.69 95 SER A C 1
ATOM 747 O O . SER A 1 95 ? -7.175 35.198 -26.382 1.00 62.69 95 SER A O 1
ATOM 749 N N . THR A 1 96 ? -8.914 34.285 -25.291 1.00 59.19 96 THR A N 1
ATOM 750 C CA . THR A 1 96 ? -9.780 34.101 -26.464 1.00 59.19 96 THR A CA 1
ATOM 751 C C . THR A 1 96 ? -10.522 35.393 -26.798 1.00 59.19 96 THR A C 1
ATOM 753 O O . THR A 1 96 ? -10.599 35.765 -27.969 1.00 59.19 96 THR A O 1
ATOM 756 N N . MET A 1 97 ? -10.979 36.135 -25.783 1.00 58.62 97 MET A N 1
ATOM 757 C CA . MET A 1 97 ? -11.611 37.447 -25.957 1.00 58.62 97 MET A CA 1
ATOM 758 C C . MET A 1 97 ? -10.643 38.465 -26.579 1.00 58.62 97 MET A C 1
ATOM 760 O O . MET A 1 97 ? -11.028 39.181 -27.498 1.00 58.62 97 MET A O 1
ATOM 764 N N . ASN A 1 98 ? -9.364 38.449 -26.189 1.00 54.12 98 ASN A N 1
ATOM 765 C CA . ASN A 1 98 ? -8.330 39.295 -26.800 1.00 54.12 98 ASN A CA 1
ATOM 766 C C . ASN A 1 98 ? -8.085 38.965 -28.285 1.00 54.12 98 ASN A C 1
ATOM 768 O O . ASN A 1 98 ? -7.855 39.867 -29.090 1.00 54.12 98 ASN A O 1
ATOM 772 N N . ARG A 1 99 ? -8.188 37.688 -28.685 1.00 50.28 99 ARG A N 1
ATOM 773 C CA . ARG A 1 99 ? -8.127 37.283 -30.103 1.00 50.28 99 ARG A CA 1
ATOM 774 C C . ARG A 1 99 ? -9.365 37.722 -30.880 1.00 50.28 99 ARG A C 1
ATOM 776 O O . ARG A 1 99 ? -9.231 38.155 -32.019 1.00 50.28 99 ARG A O 1
ATOM 783 N N . ILE A 1 100 ? -10.550 37.641 -30.274 1.00 50.09 100 ILE A N 1
ATOM 784 C CA . ILE A 1 100 ? -11.804 38.112 -30.878 1.00 50.09 100 ILE A CA 1
ATOM 785 C C . ILE A 1 100 ? -11.787 39.638 -31.019 1.00 50.09 100 ILE A C 1
ATOM 787 O O . ILE A 1 100 ? -12.109 40.142 -32.086 1.00 50.09 100 ILE A O 1
ATOM 791 N N . ALA A 1 101 ? -11.330 40.381 -30.009 1.00 50.09 101 ALA A N 1
ATOM 792 C CA . ALA A 1 101 ? -11.173 41.834 -30.078 1.00 50.09 101 ALA A CA 1
ATOM 793 C C . ALA A 1 101 ? -10.169 42.253 -31.170 1.00 50.09 101 ALA A C 1
ATOM 795 O O . ALA A 1 101 ? -10.438 43.179 -31.937 1.00 50.09 101 ALA A O 1
ATOM 796 N N . ALA A 1 102 ? -9.058 41.520 -31.310 1.00 46.97 102 ALA A N 1
ATOM 797 C CA . ALA A 1 102 ? -8.098 41.714 -32.398 1.00 46.97 102 ALA A CA 1
ATOM 798 C C . ALA A 1 102 ? -8.681 41.378 -33.788 1.00 46.97 102 ALA A C 1
ATOM 800 O O . ALA A 1 102 ? -8.314 42.012 -34.774 1.00 46.97 102 ALA A O 1
ATOM 801 N N . LEU A 1 103 ? -9.611 40.419 -33.872 1.00 48.75 103 LEU A N 1
ATOM 802 C CA . LEU A 1 103 ? -10.333 40.067 -35.101 1.00 48.75 103 LEU A CA 1
ATOM 803 C C . LEU A 1 103 ? -11.454 41.064 -35.438 1.00 48.75 103 LEU A C 1
ATOM 805 O O . LEU A 1 103 ? -11.679 41.328 -36.610 1.00 48.75 103 LEU A O 1
ATOM 809 N N . VAL A 1 104 ? -12.129 41.655 -34.449 1.00 50.53 104 VAL A N 1
ATOM 810 C CA . VAL A 1 104 ? -13.220 42.635 -34.643 1.00 50.53 104 VAL A CA 1
ATOM 811 C C . VAL A 1 104 ? -12.686 44.016 -35.054 1.00 50.53 104 VAL A C 1
ATOM 813 O O . VAL A 1 104 ? -13.364 44.748 -35.776 1.00 50.53 104 VAL A O 1
ATOM 816 N N . ALA A 1 105 ? -11.442 44.352 -34.697 1.00 55.59 105 ALA A N 1
ATOM 817 C CA . ALA A 1 105 ? -10.747 45.546 -35.191 1.00 55.59 105 ALA A CA 1
ATOM 818 C C . ALA A 1 105 ? -10.385 45.477 -36.696 1.00 55.59 105 ALA A C 1
ATOM 820 O O . ALA A 1 105 ? -10.040 46.496 -37.298 1.00 55.59 105 ALA A O 1
ATOM 821 N N . GLY A 1 106 ? -10.497 44.300 -37.325 1.00 46.81 106 GLY A N 1
ATOM 822 C CA . GLY A 1 106 ? -10.368 44.098 -38.767 1.00 46.81 106 GLY A CA 1
ATOM 823 C C . GLY A 1 106 ? -11.692 43.640 -39.380 1.00 46.81 106 GLY A C 1
ATOM 824 O O . GLY A 1 106 ? -12.159 42.544 -39.115 1.00 46.81 106 GLY A O 1
ATOM 825 N N . LYS A 1 107 ? -12.306 44.474 -40.229 1.00 45.97 107 LYS A N 1
ATOM 826 C CA . LYS A 1 107 ? -13.571 44.201 -40.942 1.00 45.97 107 LYS A CA 1
ATOM 827 C C . LYS A 1 107 ? -13.743 42.728 -41.358 1.00 45.97 107 LYS A C 1
ATOM 829 O O . LYS A 1 107 ? -13.089 42.300 -42.306 1.00 45.97 107 LYS A O 1
ATOM 834 N N . SER A 1 108 ? -14.707 42.011 -40.771 1.00 38.53 108 SER A N 1
ATOM 835 C CA . SER A 1 108 ? -15.528 41.002 -41.466 1.00 38.53 108 SER A CA 1
ATOM 836 C C . SER A 1 108 ? -16.717 40.518 -40.631 1.00 38.53 108 SER A C 1
ATOM 838 O O . SER A 1 108 ? -16.689 40.491 -39.407 1.00 38.53 108 SER A O 1
ATOM 840 N N . ARG A 1 109 ? -17.789 40.182 -41.356 1.00 48.25 109 ARG A N 1
ATOM 841 C CA . ARG A 1 109 ? -19.140 39.838 -40.896 1.00 48.25 109 ARG A CA 1
ATOM 842 C C . ARG A 1 109 ? -19.160 38.577 -40.024 1.00 48.25 109 ARG A C 1
ATOM 844 O O . ARG A 1 109 ? -18.795 37.512 -40.512 1.00 48.25 109 ARG A O 1
ATOM 851 N N . VAL A 1 110 ? -19.706 38.672 -38.811 1.00 39.78 110 VAL A N 1
ATOM 852 C CA . VAL A 1 110 ? -20.159 37.514 -38.024 1.00 39.78 110 VAL A CA 1
ATOM 853 C C . VAL A 1 110 ? -21.549 37.830 -37.462 1.00 39.78 110 VAL A C 1
ATOM 855 O O . VAL A 1 110 ? -21.802 38.936 -36.994 1.00 39.78 110 VAL A O 1
ATOM 858 N N . SER A 1 111 ? -22.471 36.884 -37.614 1.00 37.62 111 SER A N 1
ATOM 859 C CA . SER A 1 111 ? -23.878 36.941 -37.206 1.00 37.62 111 SER A CA 1
ATOM 860 C C . SER A 1 111 ? -24.056 37.005 -35.683 1.00 37.62 111 SER A C 1
ATOM 862 O O . SER A 1 111 ? -23.402 36.254 -34.966 1.00 37.62 111 SER A O 1
ATOM 864 N N . ASN A 1 112 ? -25.006 37.826 -35.216 1.00 34.16 112 ASN A N 1
ATOM 865 C CA . ASN A 1 112 ? -25.404 38.036 -33.810 1.00 34.16 112 ASN A CA 1
ATOM 866 C C . ASN A 1 112 ? -26.162 36.849 -33.167 1.00 34.16 112 ASN A C 1
ATOM 868 O O . ASN A 1 112 ? -27.116 37.054 -32.421 1.00 34.16 112 ASN A O 1
ATOM 872 N N . VAL A 1 113 ? -25.780 35.606 -33.456 1.00 36.16 113 VAL A N 1
ATOM 873 C CA . VAL A 1 113 ? -26.364 34.427 -32.798 1.00 36.16 113 VAL A CA 1
ATOM 874 C C . VAL A 1 113 ? -25.317 33.883 -31.832 1.00 36.16 113 VAL A C 1
ATOM 876 O O . VAL A 1 113 ? -24.272 33.399 -32.267 1.00 36.16 113 VAL A O 1
ATOM 879 N N . LEU A 1 114 ? -25.575 34.016 -30.527 1.00 32.41 114 LEU A N 1
ATOM 880 C CA . LEU A 1 114 ? -24.832 33.295 -29.489 1.00 32.41 114 LEU A CA 1
ATOM 881 C C . LEU A 1 114 ? -24.909 31.795 -29.823 1.00 32.41 114 LEU A C 1
ATOM 883 O O . LEU A 1 114 ? -26.009 31.321 -30.111 1.00 32.41 114 LEU A O 1
ATOM 887 N N . PRO A 1 115 ? -23.792 31.045 -29.847 1.00 38.31 115 PRO A N 1
ATOM 888 C CA . PRO A 1 115 ? -23.871 29.610 -30.059 1.00 38.31 115 PRO A CA 1
ATOM 889 C C . PRO A 1 115 ? -24.684 29.000 -28.915 1.00 38.31 115 PRO A C 1
ATOM 891 O O . PRO A 1 115 ? -24.341 29.184 -27.749 1.00 38.31 115 PRO A O 1
ATOM 894 N N . GLU A 1 116 ? -25.758 28.284 -29.252 1.00 36.66 116 GLU A N 1
ATOM 895 C CA . GLU A 1 116 ? -26.406 27.342 -28.341 1.00 36.66 116 GLU A CA 1
ATOM 896 C C . GLU A 1 116 ? -25.375 26.258 -27.998 1.00 36.66 116 GLU A C 1
ATOM 898 O O . GLU A 1 116 ? -25.250 25.235 -28.673 1.00 36.66 116 GLU A O 1
ATOM 903 N N . SER A 1 117 ? -24.561 26.518 -26.977 1.00 40.66 117 SER A N 1
ATOM 904 C CA . SER A 1 117 ? -23.742 25.505 -26.330 1.00 40.66 117 SER A CA 1
ATOM 905 C C . SER A 1 117 ? -24.699 24.591 -25.574 1.00 40.66 117 SER A C 1
ATOM 907 O O . SER A 1 117 ? -25.015 24.834 -24.413 1.00 40.66 117 SER A O 1
ATOM 909 N N . ALA A 1 118 ? -25.210 23.564 -26.252 1.00 38.78 118 ALA A N 1
ATOM 910 C CA . ALA A 1 118 ? -25.830 22.436 -25.579 1.00 38.78 118 ALA A CA 1
ATOM 911 C C . ALA A 1 118 ? -24.822 21.904 -24.550 1.00 38.78 118 ALA A C 1
ATOM 913 O O . ALA A 1 118 ? -23.695 21.551 -24.906 1.00 38.78 118 ALA A O 1
ATOM 914 N N . VAL A 1 119 ? -25.202 21.918 -23.273 1.00 39.84 119 VAL A N 1
ATOM 915 C CA . VAL A 1 119 ? -24.435 21.302 -22.188 1.00 39.84 119 VAL A CA 1
ATOM 916 C C . VAL A 1 119 ? -24.157 19.857 -22.612 1.00 39.84 119 VAL A C 1
ATOM 918 O O . VAL A 1 119 ? -25.082 19.102 -22.896 1.00 39.84 119 VAL A O 1
ATOM 921 N N . SER A 1 120 ? -22.882 19.506 -22.780 1.00 46.12 120 SER A N 1
ATOM 922 C CA . SER A 1 120 ? -22.477 18.140 -23.120 1.00 46.12 120 SER A CA 1
ATOM 923 C C . SER A 1 120 ? -22.833 17.227 -21.948 1.00 46.12 120 SER A C 1
ATOM 925 O O . SER A 1 120 ? -22.403 17.512 -20.834 1.00 46.12 120 SER A O 1
ATOM 927 N N . ASP A 1 121 ? -23.510 16.098 -22.189 1.00 50.91 121 ASP A N 1
ATOM 928 C CA . ASP A 1 121 ? -23.699 15.033 -21.182 1.00 50.91 121 ASP A CA 1
ATOM 929 C C . ASP A 1 121 ? -22.356 14.434 -20.691 1.00 50.91 121 ASP A C 1
ATOM 931 O O . ASP A 1 121 ? -22.323 13.601 -19.787 1.00 50.91 121 ASP A O 1
ATOM 935 N N . MET A 1 122 ? -21.228 14.827 -21.301 1.00 64.38 122 MET A N 1
ATOM 936 C CA . MET A 1 122 ? -19.874 14.395 -20.955 1.00 64.38 122 MET A CA 1
ATOM 937 C C . MET A 1 122 ? -19.043 15.590 -20.470 1.00 64.38 122 MET A C 1
ATOM 939 O O . MET A 1 122 ? -18.563 16.373 -21.299 1.00 64.38 122 MET A O 1
ATOM 943 N N . PRO A 1 123 ? -18.801 15.731 -19.155 1.00 62.62 123 PRO A N 1
ATOM 944 C CA . PRO A 1 123 ? -18.186 16.939 -18.606 1.00 62.62 123 PRO A CA 1
ATOM 945 C C . PRO A 1 123 ? -16.727 17.120 -19.071 1.00 62.62 123 PRO A C 1
ATOM 947 O O . PRO A 1 123 ? -16.280 18.242 -19.307 1.00 62.62 123 PRO A O 1
ATOM 950 N N . TRP A 1 124 ? -16.004 16.028 -19.346 1.00 72.88 124 TRP A N 1
ATOM 951 C CA . TRP A 1 124 ? -14.608 16.056 -19.809 1.00 72.88 124 TRP A CA 1
ATOM 952 C C . TRP A 1 124 ? -14.424 16.436 -21.294 1.00 72.88 124 TRP A C 1
ATOM 954 O O . TRP A 1 124 ? -13.287 16.619 -21.750 1.00 72.88 124 TRP A O 1
ATOM 964 N N . ARG A 1 125 ? -15.502 16.571 -22.087 1.00 78.00 125 ARG A N 1
ATOM 965 C CA . ARG A 1 125 ? -15.409 16.880 -23.526 1.00 78.00 125 ARG A CA 1
ATOM 966 C C . ARG A 1 125 ? -16.543 17.777 -24.029 1.00 78.00 125 ARG A C 1
ATOM 968 O O . ARG A 1 125 ? -17.716 17.432 -23.943 1.00 78.00 125 ARG A O 1
ATOM 975 N N . LYS A 1 126 ? -16.182 18.897 -24.667 1.00 67.12 126 LYS A N 1
ATOM 976 C CA . LYS A 1 126 ? -17.143 19.836 -25.272 1.00 67.12 126 LYS A CA 1
ATOM 977 C C . LYS A 1 126 ? -17.803 19.294 -26.543 1.00 67.12 126 LYS A C 1
ATOM 979 O O . LYS A 1 126 ? -17.160 18.631 -27.358 1.00 67.12 126 LYS A O 1
ATOM 984 N N . THR A 1 127 ? -19.042 19.716 -26.793 1.00 68.94 127 THR A N 1
ATOM 985 C CA . THR A 1 127 ? -19.691 19.589 -28.104 1.00 68.94 127 THR A CA 1
ATOM 986 C C . THR A 1 127 ? -19.069 20.551 -29.121 1.00 68.94 127 THR A C 1
ATOM 988 O O . THR A 1 127 ? -18.695 21.674 -28.787 1.00 68.94 127 THR A O 1
ATOM 991 N N . GLY A 1 128 ? -18.981 20.145 -30.390 1.00 75.00 128 GLY A N 1
ATOM 992 C CA . GLY A 1 128 ? -18.570 21.045 -31.477 1.00 75.00 128 GLY A CA 1
ATOM 993 C C . GLY A 1 128 ? -17.067 21.342 -31.573 1.00 75.00 128 GLY A C 1
ATOM 994 O O . GLY A 1 128 ? -16.687 22.242 -32.321 1.00 75.00 128 GLY A O 1
ATOM 995 N N . VAL A 1 129 ? -16.209 20.587 -30.876 1.00 81.25 129 VAL A N 1
ATOM 996 C CA . VAL A 1 129 ? -14.744 20.646 -31.040 1.00 81.25 129 VAL A CA 1
ATOM 997 C C . VAL A 1 129 ? -14.375 20.428 -32.511 1.00 81.25 129 VAL A C 1
ATOM 999 O O . VAL A 1 129 ? -14.894 19.515 -33.156 1.00 81.25 129 VAL A O 1
ATOM 1002 N N . ARG A 1 130 ? -13.496 21.269 -33.069 1.00 84.44 130 ARG A N 1
ATOM 1003 C CA . ARG A 1 130 ? -13.055 21.174 -34.468 1.00 84.44 130 ARG A CA 1
ATOM 1004 C C . ARG A 1 130 ? -11.552 21.352 -34.581 1.00 84.44 130 ARG A C 1
ATOM 1006 O O . ARG A 1 130 ? -11.003 22.353 -34.132 1.00 84.44 130 ARG A O 1
ATOM 1013 N N . TYR A 1 131 ? -10.925 20.418 -35.279 1.00 86.94 131 TYR A N 1
ATOM 1014 C CA . TYR A 1 131 ? -9.519 20.458 -35.638 1.00 86.94 131 TYR A CA 1
ATOM 1015 C C . TYR A 1 131 ? -9.355 20.381 -37.152 1.00 86.94 131 TYR A C 1
ATOM 1017 O O . TYR A 1 131 ? -10.046 19.627 -37.838 1.00 86.94 131 TYR A O 1
ATOM 1025 N N . THR A 1 132 ? -8.403 21.153 -37.677 1.00 86.75 132 THR A N 1
ATOM 1026 C CA . THR A 1 132 ? -7.987 21.070 -39.085 1.00 86.75 132 THR A CA 1
ATOM 1027 C C . THR A 1 132 ? -7.295 19.741 -39.382 1.00 86.75 132 THR A C 1
ATOM 1029 O O . THR A 1 132 ? -7.444 19.197 -40.473 1.00 86.75 132 THR A O 1
ATOM 1032 N N . GLN A 1 133 ? -6.574 19.201 -38.399 1.00 88.69 133 GLN A N 1
ATOM 1033 C CA . GLN A 1 133 ? -5.942 17.889 -38.439 1.00 88.69 133 GLN A CA 1
ATOM 1034 C C . GLN A 1 133 ? -6.431 17.072 -37.250 1.00 88.69 133 GLN A C 1
ATOM 1036 O O . GLN A 1 133 ? -6.226 17.460 -36.104 1.00 88.69 133 GLN A O 1
ATOM 1041 N N . ASN A 1 134 ? -7.100 15.959 -37.544 1.00 93.12 134 ASN A N 1
ATOM 1042 C CA . ASN A 1 134 ? -7.642 15.076 -36.523 1.00 93.12 134 ASN A CA 1
ATOM 1043 C C . ASN A 1 134 ? -6.609 14.004 -36.185 1.00 93.12 134 ASN A C 1
ATOM 1045 O O . ASN A 1 134 ? -6.291 13.163 -37.028 1.00 93.12 134 ASN A O 1
ATOM 1049 N N . GLU A 1 135 ? -6.089 14.034 -34.966 1.00 94.62 135 GLU A N 1
ATOM 1050 C CA . GLU A 1 135 ? -5.038 13.131 -34.505 1.00 94.62 135 GLU A CA 1
ATOM 1051 C C . GLU A 1 135 ? -5.250 12.721 -33.048 1.00 94.62 135 GLU A C 1
ATOM 1053 O O . GLU A 1 135 ? -5.773 13.481 -32.233 1.00 94.62 135 GLU A O 1
ATOM 1058 N N . ILE A 1 136 ? -4.841 11.502 -32.713 1.00 95.69 136 ILE A N 1
ATOM 1059 C CA . ILE A 1 136 ? -4.777 11.035 -31.333 1.00 95.69 136 ILE A CA 1
ATOM 1060 C C . ILE A 1 136 ? -3.536 10.180 -31.120 1.00 95.69 136 ILE A C 1
ATOM 1062 O O . ILE A 1 136 ? -3.202 9.332 -31.951 1.00 95.69 136 ILE A O 1
ATOM 1066 N N . PHE A 1 137 ? -2.856 10.419 -30.003 1.00 96.06 137 PHE A N 1
ATOM 1067 C CA . PHE A 1 137 ? -1.662 9.691 -29.598 1.00 96.06 137 PHE A CA 1
ATOM 1068 C C . PHE A 1 137 ? -1.847 9.078 -28.220 1.00 96.06 137 PHE A C 1
ATOM 1070 O O . PHE A 1 137 ? -2.419 9.720 -27.343 1.00 96.06 137 PHE A O 1
ATOM 1077 N N . PHE A 1 138 ? -1.305 7.881 -28.036 1.00 96.25 138 PHE A N 1
ATOM 1078 C CA . PHE A 1 138 ? -1.144 7.256 -26.731 1.00 96.25 138 PHE A CA 1
ATOM 1079 C C . PHE A 1 138 ? 0.326 6.920 -26.499 1.00 96.25 138 PHE A C 1
ATOM 1081 O O . PHE A 1 138 ? 0.951 6.252 -27.322 1.00 96.25 138 PHE A O 1
ATOM 1088 N N . ASP A 1 139 ? 0.865 7.386 -25.381 1.00 94.81 139 ASP A N 1
ATOM 1089 C CA . ASP A 1 139 ? 2.180 7.011 -24.885 1.00 94.81 139 ASP A CA 1
ATOM 1090 C C . ASP A 1 139 ? 1.982 5.994 -23.755 1.00 94.81 139 ASP A C 1
ATOM 1092 O O . ASP A 1 139 ? 1.410 6.326 -22.719 1.00 94.81 139 ASP A O 1
ATOM 1096 N N . ILE A 1 140 ? 2.431 4.756 -23.968 1.00 94.62 140 ILE A N 1
ATOM 1097 C CA . ILE A 1 140 ? 2.462 3.702 -22.950 1.00 94.62 140 ILE A CA 1
ATOM 1098 C C . ILE A 1 140 ? 3.868 3.675 -22.364 1.00 94.62 140 ILE A C 1
ATOM 1100 O O . ILE A 1 140 ? 4.829 3.327 -23.054 1.00 94.62 140 ILE A O 1
ATOM 1104 N N . VAL A 1 141 ? 3.996 4.063 -21.104 1.00 93.06 141 VAL A N 1
ATOM 1105 C CA . VAL A 1 141 ? 5.277 4.124 -20.404 1.00 93.06 141 VAL A CA 1
ATOM 1106 C C . VAL A 1 141 ? 5.278 3.087 -19.299 1.00 93.06 141 VAL A C 1
ATOM 1108 O O . VAL A 1 141 ? 4.474 3.185 -18.382 1.00 93.06 141 VAL A O 1
ATOM 1111 N N . GLU A 1 142 ? 6.188 2.125 -19.383 1.00 90.81 142 GLU A N 1
ATOM 1112 C CA . GLU A 1 142 ? 6.425 1.138 -18.338 1.00 90.81 142 GLU A CA 1
ATOM 1113 C C . GLU A 1 142 ? 7.716 1.440 -17.582 1.00 90.81 142 GLU A C 1
ATOM 1115 O O . GLU A 1 142 ? 8.767 1.713 -18.173 1.00 90.81 142 GLU A O 1
ATOM 1120 N N . GLU A 1 143 ? 7.628 1.373 -16.264 1.00 88.94 143 GLU A N 1
ATOM 1121 C CA . GLU A 1 143 ? 8.737 1.458 -15.330 1.00 88.94 143 GLU A CA 1
ATOM 1122 C C . GLU A 1 143 ? 8.990 0.070 -14.731 1.00 88.94 143 GLU A C 1
ATOM 1124 O O . GLU A 1 143 ? 8.054 -0.578 -14.265 1.00 88.94 143 GLU A O 1
ATOM 1129 N N . ILE A 1 144 ? 10.243 -0.394 -14.782 1.00 85.38 144 ILE A N 1
ATOM 1130 C CA . ILE A 1 144 ? 10.675 -1.662 -14.176 1.00 85.38 144 ILE A CA 1
ATOM 1131 C C . ILE A 1 144 ? 11.560 -1.407 -12.957 1.00 85.38 144 ILE A C 1
ATOM 1133 O O . ILE A 1 144 ? 12.652 -0.846 -13.087 1.00 85.38 144 ILE A O 1
ATOM 1137 N N . ASP A 1 145 ? 11.119 -1.891 -11.801 1.00 80.31 145 ASP A N 1
ATOM 1138 C CA . ASP A 1 145 ? 11.900 -1.968 -10.570 1.00 80.31 145 ASP A CA 1
ATOM 1139 C C . ASP A 1 145 ? 12.228 -3.442 -10.310 1.00 80.31 145 ASP A C 1
ATOM 1141 O O . ASP A 1 145 ? 11.331 -4.267 -10.149 1.00 80.31 145 ASP A O 1
ATOM 1145 N N . ALA A 1 146 ? 13.512 -3.809 -10.339 1.00 77.81 146 ALA A N 1
ATOM 1146 C CA . ALA A 1 146 ? 13.898 -5.213 -10.261 1.00 77.81 146 ALA A CA 1
ATOM 1147 C C . ALA A 1 146 ? 15.269 -5.450 -9.618 1.00 77.81 146 ALA A C 1
ATOM 1149 O O . ALA A 1 146 ? 16.208 -4.676 -9.809 1.00 77.81 146 ALA A O 1
ATOM 1150 N N . ILE A 1 147 ? 15.379 -6.578 -8.916 1.00 76.94 147 ILE A N 1
ATOM 1151 C CA . ILE A 1 147 ? 16.604 -7.103 -8.308 1.00 76.94 147 ILE A CA 1
ATOM 1152 C C . ILE A 1 147 ? 16.975 -8.389 -9.042 1.00 76.94 147 ILE A C 1
ATOM 1154 O O . ILE A 1 147 ? 16.136 -9.272 -9.229 1.00 76.94 147 ILE A O 1
ATOM 1158 N N . VAL A 1 148 ? 18.232 -8.493 -9.471 1.00 77.06 148 VAL A N 1
ATOM 1159 C CA . VAL A 1 148 ? 18.733 -9.600 -10.294 1.00 77.06 148 VAL A CA 1
ATOM 1160 C C . VAL A 1 148 ? 19.888 -10.289 -9.575 1.00 77.06 148 VAL A C 1
ATOM 1162 O O . VAL A 1 148 ? 20.767 -9.625 -9.028 1.00 77.06 148 VAL A O 1
ATOM 1165 N N . ASP A 1 149 ? 19.888 -11.619 -9.571 1.00 71.31 149 ASP A N 1
ATOM 1166 C CA . ASP A 1 149 ? 20.955 -12.420 -8.983 1.00 71.31 149 ASP A CA 1
ATOM 1167 C C . ASP A 1 149 ? 22.231 -12.434 -9.852 1.00 71.31 149 ASP A C 1
ATOM 1169 O O . ASP A 1 149 ? 22.277 -11.944 -10.984 1.00 71.31 149 ASP A O 1
ATOM 1173 N N . LYS A 1 150 ? 23.296 -13.063 -9.340 1.00 69.38 150 LYS A N 1
ATOM 1174 C CA . LYS A 1 150 ? 24.581 -13.205 -10.052 1.00 69.38 150 LYS A CA 1
ATOM 1175 C C . LYS A 1 150 ? 24.502 -13.988 -11.373 1.00 69.38 150 LYS A C 1
ATOM 1177 O O . LYS A 1 150 ? 25.459 -13.953 -12.141 1.00 69.38 150 LYS A O 1
ATOM 1182 N N . ASN A 1 151 ? 23.429 -14.748 -11.596 1.00 69.44 151 ASN A N 1
ATOM 1183 C CA . ASN A 1 151 ? 23.213 -15.555 -12.795 1.00 69.44 151 ASN A CA 1
ATOM 1184 C C . ASN A 1 151 ? 22.314 -14.836 -13.816 1.00 69.44 151 ASN A C 1
ATOM 1186 O O . ASN A 1 151 ? 22.073 -15.378 -14.894 1.00 69.44 151 ASN A O 1
ATOM 1190 N N . GLY A 1 152 ? 21.824 -13.631 -13.503 1.00 66.75 152 GLY A N 1
ATOM 1191 C CA . GLY A 1 152 ? 20.927 -12.871 -14.370 1.00 66.75 152 GLY A CA 1
ATOM 1192 C C . GLY A 1 152 ? 19.440 -13.201 -14.191 1.00 66.75 152 GLY A C 1
ATOM 1193 O O . GLY A 1 152 ? 18.638 -12.794 -15.033 1.00 66.75 152 GLY A O 1
ATOM 1194 N N . GLN A 1 153 ? 19.056 -13.927 -13.135 1.00 70.88 153 GLN A N 1
ATOM 1195 C CA . GLN A 1 153 ? 17.667 -14.259 -12.813 1.00 70.88 153 GLN A CA 1
ATOM 1196 C C . GLN A 1 153 ? 17.045 -13.196 -11.898 1.00 70.88 153 GLN A C 1
ATOM 1198 O O . GLN A 1 153 ? 17.681 -12.733 -10.953 1.00 70.88 153 GLN A O 1
ATOM 1203 N N . PHE A 1 154 ? 15.789 -12.816 -12.150 1.00 72.88 154 PHE A N 1
ATOM 1204 C CA . PHE A 1 154 ? 15.057 -11.914 -11.260 1.00 72.88 154 PHE A CA 1
ATOM 1205 C C . PHE A 1 154 ? 14.797 -12.569 -9.899 1.00 72.88 154 PHE A C 1
ATOM 1207 O O . PHE A 1 154 ? 14.207 -13.645 -9.830 1.00 72.88 154 PHE A O 1
ATOM 1214 N N . ILE A 1 155 ? 15.223 -11.891 -8.835 1.00 69.94 155 ILE A N 1
ATOM 1215 C CA . ILE A 1 155 ? 14.856 -12.182 -7.443 1.00 69.94 155 ILE A CA 1
ATOM 1216 C C . ILE A 1 155 ? 13.516 -11.509 -7.129 1.00 69.94 155 ILE A C 1
ATOM 1218 O O . ILE A 1 155 ? 12.625 -12.125 -6.555 1.00 69.94 155 ILE A O 1
ATOM 1222 N N . SER A 1 156 ? 13.370 -10.252 -7.550 1.00 69.81 156 SER A N 1
ATOM 1223 C CA . SER A 1 156 ? 12.138 -9.470 -7.459 1.00 69.81 156 SER A CA 1
ATOM 1224 C C . SER A 1 156 ? 12.016 -8.598 -8.704 1.00 69.81 156 SER A C 1
ATOM 1226 O O . SER A 1 156 ? 13.028 -8.137 -9.237 1.00 69.81 156 SER A O 1
ATOM 1228 N N . CYS A 1 157 ? 10.797 -8.409 -9.200 1.00 74.81 157 CYS A N 1
ATOM 1229 C CA . CYS A 1 157 ? 10.516 -7.571 -10.356 1.00 74.81 157 CYS A CA 1
ATOM 1230 C C . CYS A 1 157 ? 9.077 -7.060 -10.288 1.00 74.81 157 CYS A C 1
ATOM 1232 O O . CYS A 1 157 ? 8.139 -7.852 -10.353 1.00 74.81 157 CYS A O 1
ATOM 1234 N N . GLU A 1 158 ? 8.913 -5.743 -10.240 1.00 77.12 158 GLU A N 1
ATOM 1235 C CA . GLU A 1 158 ? 7.632 -5.062 -10.395 1.00 77.12 158 GLU A CA 1
ATOM 1236 C C . GLU A 1 158 ? 7.669 -4.224 -11.674 1.00 77.12 158 GLU A C 1
ATOM 1238 O O . GLU A 1 158 ? 8.660 -3.552 -11.982 1.00 77.12 158 GLU A O 1
ATOM 1243 N N . VAL A 1 159 ? 6.586 -4.289 -12.446 1.00 84.06 159 VAL A N 1
ATOM 1244 C CA . VAL A 1 159 ? 6.400 -3.466 -13.640 1.00 84.06 159 VAL A CA 1
ATOM 1245 C C . VAL A 1 159 ? 5.125 -2.661 -13.461 1.00 84.06 159 VAL A C 1
ATOM 1247 O O . VAL A 1 159 ? 4.037 -3.221 -13.318 1.00 84.06 159 VAL A O 1
ATOM 1250 N N . SER A 1 160 ? 5.272 -1.341 -13.493 1.00 87.50 160 SER A N 1
ATOM 1251 C CA . SER A 1 160 ? 4.158 -0.397 -13.465 1.00 87.50 160 SER A CA 1
ATOM 1252 C C . SER A 1 160 ? 4.058 0.323 -14.802 1.00 87.50 160 SER A C 1
ATOM 1254 O O . SER A 1 160 ? 5.065 0.664 -15.420 1.00 87.50 160 SER A O 1
ATOM 1256 N N . GLY A 1 161 ? 2.839 0.532 -15.277 1.00 89.88 161 GLY A N 1
ATOM 1257 C CA . GLY A 1 161 ? 2.549 1.119 -16.571 1.00 89.88 161 GLY A CA 1
ATOM 1258 C C . GLY A 1 161 ? 1.617 2.317 -16.469 1.00 89.88 161 GLY A C 1
ATOM 1259 O O . GLY A 1 161 ? 0.697 2.347 -15.657 1.00 89.88 161 GLY A O 1
ATOM 1260 N N . LEU A 1 162 ? 1.847 3.308 -17.324 1.00 91.75 162 LEU A N 1
ATOM 1261 C CA . LEU A 1 162 ? 1.044 4.519 -17.443 1.00 91.75 162 LEU A CA 1
ATOM 1262 C C . LEU A 1 162 ? 0.685 4.754 -18.908 1.00 91.75 162 LEU A C 1
ATOM 1264 O O . LEU A 1 162 ? 1.564 4.734 -19.773 1.00 91.75 162 LEU A O 1
ATOM 1268 N N . ILE A 1 163 ? -0.590 5.017 -19.191 1.00 95.44 163 ILE A N 1
ATOM 1269 C CA . ILE A 1 163 ? -1.072 5.353 -20.532 1.00 95.44 163 ILE A CA 1
ATOM 1270 C C . ILE A 1 163 ? -1.500 6.813 -20.559 1.00 95.44 163 ILE A C 1
ATOM 1272 O O . ILE A 1 163 ? -2.551 7.182 -20.035 1.00 95.44 163 ILE A O 1
ATOM 1276 N N . HIS A 1 164 ? -0.703 7.643 -21.225 1.00 93.88 164 HIS A N 1
ATOM 1277 C CA . HIS A 1 164 ? -1.000 9.057 -21.413 1.00 93.88 164 HIS A CA 1
ATOM 1278 C C . HIS A 1 164 ? -1.532 9.311 -22.826 1.00 93.88 164 HIS A C 1
ATOM 1280 O O . HIS A 1 164 ? -0.916 8.925 -23.820 1.00 93.88 164 HIS A O 1
ATOM 1286 N N . GLY A 1 165 ? -2.688 9.958 -22.925 1.00 94.06 165 GLY A N 1
ATOM 1287 C CA . GLY A 1 165 ? -3.345 10.317 -24.172 1.00 94.06 165 GLY A CA 1
ATOM 1288 C C . GLY A 1 165 ? -3.104 11.774 -24.560 1.00 94.06 165 GLY A C 1
ATOM 1289 O O . GLY A 1 165 ? -3.074 12.671 -23.722 1.00 94.06 165 GLY A O 1
ATOM 1290 N N . LYS A 1 166 ? -2.985 12.030 -25.864 1.00 94.06 166 LYS A N 1
ATOM 1291 C CA . LYS A 1 166 ? -3.078 13.368 -26.456 1.00 94.06 166 LYS A CA 1
ATOM 1292 C C . LYS A 1 166 ? -4.093 13.347 -27.590 1.00 94.06 166 LYS A C 1
ATOM 1294 O O . LYS A 1 166 ? -3.810 12.821 -28.664 1.00 94.06 166 LYS A O 1
ATOM 1299 N N . CYS A 1 167 ? -5.265 13.921 -27.351 1.00 93.38 167 CYS A N 1
ATOM 1300 C CA . CYS A 1 167 ? -6.396 13.950 -28.269 1.00 93.38 167 CYS A CA 1
ATOM 1301 C C . CYS A 1 167 ? -6.526 15.316 -28.950 1.00 93.38 167 CYS A C 1
ATOM 1303 O O . CYS A 1 167 ? -6.557 16.353 -28.291 1.00 93.38 167 CYS A O 1
ATOM 1305 N N . ARG A 1 168 ? -6.623 15.307 -30.279 1.00 93.00 168 ARG A N 1
ATOM 1306 C CA . ARG A 1 168 ? -7.018 16.438 -31.129 1.00 93.00 168 ARG A CA 1
ATOM 1307 C C . ARG A 1 168 ? -8.006 15.933 -32.166 1.00 93.00 168 ARG A C 1
ATOM 1309 O O . ARG A 1 168 ? -7.720 15.859 -33.358 1.00 93.00 168 ARG A O 1
ATOM 1316 N N . LEU A 1 169 ? -9.153 15.482 -31.686 1.00 92.19 169 LEU A N 1
ATOM 1317 C CA . LEU A 1 169 ? -10.219 14.922 -32.506 1.00 92.19 169 LEU A CA 1
ATOM 1318 C C . LEU A 1 169 ? -11.397 15.895 -32.538 1.00 92.19 169 LEU A C 1
ATOM 1320 O O . LEU A 1 169 ? -11.680 16.550 -31.539 1.00 92.19 169 LEU A O 1
ATOM 1324 N N . SER A 1 170 ? -12.065 16.026 -33.678 1.00 90.62 170 SER A N 1
ATOM 1325 C CA . SER A 1 170 ? -13.272 16.844 -33.813 1.00 90.62 170 SER A CA 1
ATOM 1326 C C . SER A 1 170 ? -14.491 16.082 -33.292 1.00 90.62 170 SER A C 1
ATOM 1328 O O . SER A 1 170 ? -14.490 14.858 -33.266 1.00 90.62 170 SER A O 1
ATOM 1330 N N . GLY A 1 171 ? -15.532 16.800 -32.877 1.00 88.31 171 GLY A N 1
ATOM 1331 C CA . GLY A 1 171 ? -16.793 16.205 -32.436 1.00 88.31 171 GLY A CA 1
ATOM 1332 C C . GLY A 1 171 ? -16.671 15.344 -31.174 1.00 88.31 171 GLY A C 1
ATOM 1333 O O . GLY A 1 171 ? -15.898 15.673 -30.265 1.00 88.31 171 GLY A O 1
ATOM 1334 N N . ILE A 1 172 ? -17.453 14.264 -31.109 1.00 88.12 172 ILE A N 1
ATOM 1335 C CA . ILE A 1 172 ? -17.588 13.360 -29.951 1.00 88.12 172 ILE A CA 1
ATOM 1336 C C . ILE A 1 172 ? -17.177 11.943 -30.396 1.00 88.12 172 ILE A C 1
ATOM 1338 O O . ILE A 1 172 ? -18.023 11.063 -30.570 1.00 88.12 172 ILE A O 1
ATOM 1342 N N . PRO A 1 173 ? -15.872 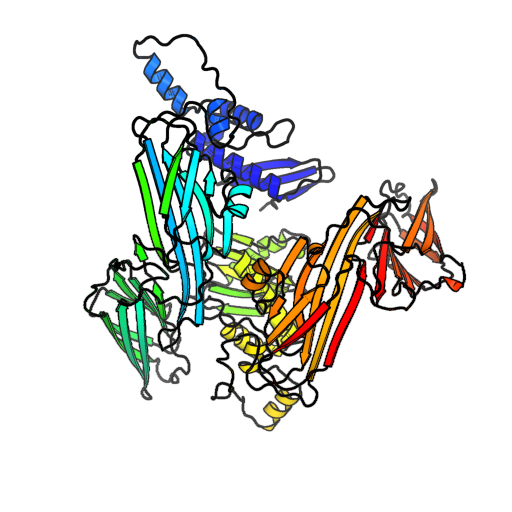11.715 -30.632 1.00 91.19 173 PRO A N 1
ATOM 1343 C CA . PRO A 1 173 ? -15.363 10.431 -31.072 1.00 91.19 173 PRO A CA 1
ATOM 1344 C C . PRO A 1 173 ? -15.517 9.402 -29.955 1.00 91.19 173 PRO A C 1
ATOM 1346 O O . PRO A 1 173 ? -15.087 9.630 -28.824 1.00 91.19 173 PRO A O 1
ATOM 1349 N N . ASP A 1 174 ? -16.076 8.246 -30.290 1.00 91.12 174 ASP A N 1
ATOM 1350 C CA . ASP A 1 174 ? -16.162 7.117 -29.367 1.00 91.12 174 ASP A CA 1
ATOM 1351 C C . ASP A 1 174 ? -15.056 6.116 -29.698 1.00 91.12 174 ASP A C 1
ATOM 1353 O O . ASP A 1 174 ? -15.001 5.559 -30.804 1.00 91.12 174 ASP A O 1
ATOM 1357 N N . LEU A 1 175 ? -14.124 5.964 -28.759 1.00 95.31 175 LEU A N 1
ATOM 1358 C CA . LEU A 1 175 ? -12.930 5.153 -28.902 1.00 95.31 175 LEU A CA 1
ATOM 1359 C C . LEU A 1 175 ? -13.133 3.775 -28.294 1.00 95.31 175 LEU A C 1
ATOM 1361 O O . LEU A 1 175 ? -13.673 3.617 -27.203 1.00 95.31 175 LEU A O 1
ATOM 1365 N N . THR A 1 176 ? -12.623 2.770 -28.996 1.00 95.31 176 THR A N 1
ATOM 1366 C CA . THR A 1 176 ? -12.473 1.406 -28.490 1.00 95.31 176 THR A CA 1
ATOM 1367 C C . THR A 1 176 ? -11.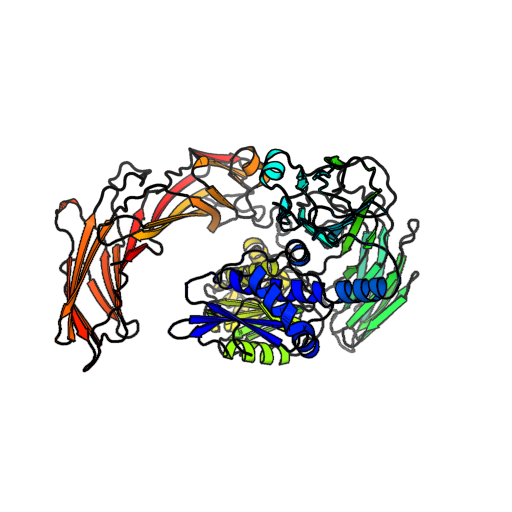021 0.982 -28.674 1.00 95.31 176 THR A C 1
ATOM 1369 O O . THR A 1 176 ? -10.528 0.938 -29.803 1.00 95.31 176 THR A O 1
ATOM 1372 N N . MET A 1 177 ? -10.340 0.709 -27.564 1.00 95.38 177 MET A N 1
ATOM 1373 C CA . MET A 1 177 ? -8.955 0.257 -27.499 1.00 95.38 177 MET A CA 1
ATOM 1374 C C . MET A 1 177 ? -8.910 -1.182 -26.976 1.00 95.38 177 MET A C 1
ATOM 1376 O O . MET A 1 177 ? -9.519 -1.500 -25.955 1.00 95.38 177 MET A O 1
ATOM 1380 N N . VAL A 1 178 ? -8.181 -2.035 -27.693 1.00 93.56 178 VAL A N 1
ATOM 1381 C CA . VAL A 1 178 ? -7.958 -3.448 -27.363 1.00 93.56 178 VAL A CA 1
ATOM 1382 C C . VAL A 1 178 ? -6.458 -3.699 -27.305 1.00 93.56 178 VAL A C 1
ATOM 1384 O O . VAL A 1 178 ? -5.727 -3.282 -28.211 1.00 93.56 178 VAL A O 1
ATOM 1387 N N . PHE A 1 179 ? -6.005 -4.357 -26.242 1.00 91.56 179 PHE A N 1
ATOM 1388 C CA . PHE A 1 179 ? -4.619 -4.791 -26.098 1.00 91.56 179 PHE A CA 1
ATOM 1389 C C . PHE A 1 179 ? -4.414 -6.197 -26.657 1.00 91.56 179 PHE A C 1
ATOM 1391 O O . PHE A 1 179 ? -5.339 -7.000 -26.634 1.00 91.56 179 PHE A O 1
ATOM 1398 N N . THR A 1 180 ? -3.191 -6.497 -27.101 1.00 84.31 180 THR A N 1
ATOM 1399 C CA . THR A 1 180 ? -2.806 -7.827 -27.603 1.00 84.31 180 THR A CA 1
ATOM 1400 C C . THR A 1 180 ? -2.995 -8.943 -26.580 1.00 84.31 180 THR A C 1
ATOM 1402 O O . THR A 1 180 ? -3.359 -10.052 -26.955 1.00 84.31 180 THR A O 1
ATOM 1405 N N . ASP A 1 181 ? -2.726 -8.666 -25.305 1.00 83.00 181 ASP A N 1
ATOM 1406 C CA . ASP A 1 181 ? -2.978 -9.593 -24.204 1.00 83.00 181 ASP A CA 1
ATOM 1407 C C . ASP A 1 181 ? -3.326 -8.792 -22.942 1.00 83.00 181 ASP A C 1
ATOM 1409 O O . ASP A 1 181 ? -2.425 -8.302 -22.264 1.00 83.00 181 ASP A O 1
ATOM 1413 N N . PRO A 1 182 ? -4.616 -8.582 -22.634 1.00 83.50 182 PRO A N 1
ATOM 1414 C CA . PRO A 1 182 ? -5.015 -7.854 -21.436 1.00 83.50 182 PRO A CA 1
ATOM 1415 C C . PRO A 1 182 ? -4.830 -8.672 -20.148 1.00 83.50 182 PRO A C 1
ATOM 1417 O O . PRO A 1 182 ? -4.957 -8.099 -19.073 1.00 83.50 182 PRO A O 1
ATOM 1420 N N . SER A 1 183 ? -4.536 -9.980 -20.225 1.00 81.25 183 SER A N 1
ATOM 1421 C CA . SER A 1 183 ? -4.381 -10.833 -19.035 1.00 81.25 183 SER A CA 1
ATOM 1422 C C . SER A 1 183 ? -3.098 -10.562 -18.248 1.00 81.25 183 SER A C 1
ATOM 1424 O O . SER A 1 183 ? -2.992 -10.963 -17.095 1.00 81.25 183 SER A O 1
ATOM 1426 N N . VAL A 1 184 ? -2.138 -9.850 -18.850 1.00 81.19 184 VAL A N 1
ATOM 1427 C CA . VAL A 1 184 ? -0.910 -9.416 -18.169 1.00 81.19 184 VAL A CA 1
ATOM 1428 C C . VAL A 1 184 ? -1.161 -8.291 -17.159 1.00 81.19 184 VAL A C 1
ATOM 1430 O O . VAL A 1 184 ? -0.303 -8.038 -16.318 1.00 81.19 184 VAL A O 1
ATOM 1433 N N . ILE A 1 185 ? -2.299 -7.594 -17.254 1.00 85.12 185 ILE A N 1
ATOM 1434 C CA . ILE A 1 185 ? -2.672 -6.500 -16.353 1.00 85.12 185 ILE A CA 1
ATOM 1435 C C . ILE A 1 185 ? -3.281 -7.102 -15.085 1.00 85.12 185 ILE A C 1
ATOM 1437 O O . ILE A 1 185 ? -4.337 -7.728 -15.155 1.00 85.12 185 ILE A O 1
ATOM 1441 N N . ASP A 1 186 ? -2.621 -6.883 -13.950 1.00 73.44 186 ASP A N 1
ATOM 1442 C CA . ASP A 1 186 ? -3.048 -7.380 -12.635 1.00 73.44 186 ASP A CA 1
ATOM 1443 C C . ASP A 1 186 ? -4.011 -6.372 -11.989 1.00 73.44 186 ASP A C 1
ATOM 1445 O O . ASP A 1 186 ? -5.217 -6.595 -11.905 1.00 73.44 186 ASP A O 1
ATOM 1449 N N . ASP A 1 187 ? -3.490 -5.174 -11.706 1.00 77.50 187 ASP A N 1
ATOM 1450 C CA . ASP A 1 187 ? -4.250 -4.037 -11.193 1.00 77.50 187 ASP A CA 1
ATOM 1451 C C . ASP A 1 187 ? -4.325 -2.916 -12.222 1.00 77.50 187 ASP A C 1
ATOM 1453 O O . ASP A 1 187 ? -3.371 -2.667 -12.968 1.00 77.50 187 ASP A O 1
ATOM 1457 N N . CYS A 1 188 ? -5.426 -2.164 -12.210 1.00 84.06 188 CYS A N 1
ATOM 1458 C CA . CYS A 1 188 ? -5.531 -0.945 -12.998 1.00 84.06 188 CYS A CA 1
ATOM 1459 C C . CYS A 1 188 ? -6.482 0.100 -12.417 1.00 84.06 188 CYS A C 1
ATOM 1461 O O . CYS A 1 188 ? -7.523 -0.227 -11.850 1.00 84.06 188 CYS A O 1
ATOM 1463 N N . SER A 1 189 ? -6.151 1.367 -12.649 1.00 81.81 189 SER A N 1
ATOM 1464 C CA . SER A 1 189 ? -7.018 2.520 -12.425 1.00 81.81 189 SER A CA 1
ATOM 1465 C C . SER A 1 189 ? -7.295 3.218 -13.757 1.00 81.81 189 SER A C 1
ATOM 1467 O O . SER A 1 189 ? -6.482 3.170 -14.682 1.00 81.81 189 SER A O 1
ATOM 1469 N N . PHE A 1 190 ? -8.458 3.858 -13.875 1.00 86.38 190 PHE A N 1
ATOM 1470 C CA . PHE A 1 190 ? -8.898 4.498 -15.113 1.00 86.38 190 PHE A CA 1
ATOM 1471 C C . PHE A 1 190 ? -9.301 5.949 -14.896 1.00 86.38 190 PHE A C 1
ATOM 1473 O O . PHE A 1 190 ? -9.858 6.312 -13.861 1.00 86.38 190 PHE A O 1
ATOM 1480 N N . HIS A 1 191 ? -9.138 6.754 -15.943 1.00 84.56 191 HIS A N 1
ATOM 1481 C CA . HIS A 1 191 ? -9.833 8.029 -16.046 1.00 84.56 191 HIS A CA 1
ATOM 1482 C C . HIS A 1 191 ? -11.356 7.815 -16.036 1.00 84.56 191 HIS A C 1
ATOM 1484 O O . HIS A 1 191 ? -11.835 6.889 -16.701 1.00 84.56 191 HIS A O 1
ATOM 1490 N N . PRO A 1 192 ? -12.151 8.738 -15.460 1.00 78.62 192 PRO A N 1
ATOM 1491 C CA . PRO A 1 192 ? -13.620 8.688 -15.496 1.00 78.62 192 PRO A CA 1
ATOM 1492 C C . PRO A 1 192 ? -14.263 8.599 -16.890 1.00 78.62 192 PRO A C 1
ATOM 1494 O O . PRO A 1 192 ? -15.454 8.333 -17.012 1.00 78.62 192 PRO A O 1
ATOM 1497 N N . CYS A 1 193 ? -13.490 8.819 -17.959 1.00 83.88 193 CYS A N 1
ATOM 1498 C CA . CYS A 1 193 ? -14.006 8.735 -19.323 1.00 83.88 193 CYS A CA 1
ATOM 1499 C C . CYS A 1 193 ? -14.168 7.284 -19.798 1.00 83.88 193 CYS A C 1
ATOM 1501 O O . CYS A 1 193 ? -14.837 7.037 -20.805 1.00 83.88 193 CYS A O 1
ATOM 1503 N N . VAL A 1 194 ? -13.552 6.333 -19.089 1.00 87.62 194 VAL A N 1
ATOM 1504 C CA . VAL A 1 194 ? -13.578 4.908 -19.403 1.00 87.62 194 VAL A CA 1
ATOM 1505 C C . VAL A 1 194 ? -14.836 4.264 -18.847 1.00 87.62 194 VAL A C 1
ATOM 1507 O O . VAL A 1 194 ? -15.176 4.383 -17.673 1.00 87.62 194 VAL A O 1
ATOM 1510 N N . ARG A 1 195 ? -15.518 3.505 -19.702 1.00 84.00 195 ARG A N 1
ATOM 1511 C CA . ARG A 1 195 ? -16.697 2.725 -19.324 1.00 84.00 195 ARG A CA 1
ATOM 1512 C C . ARG A 1 195 ? -16.261 1.448 -18.599 1.00 84.00 195 ARG A C 1
ATOM 1514 O O . ARG A 1 195 ? -16.132 0.397 -19.231 1.00 84.00 195 ARG A O 1
ATOM 1521 N N . TYR A 1 196 ? -16.055 1.546 -17.284 1.00 77.81 196 TYR A N 1
ATOM 1522 C CA . TYR A 1 196 ? -15.543 0.457 -16.438 1.00 77.81 196 TYR A CA 1
ATOM 1523 C C . TYR A 1 196 ? -16.309 -0.862 -16.610 1.00 77.81 196 TYR A C 1
ATOM 1525 O O . TYR A 1 196 ? -15.701 -1.888 -16.891 1.00 77.81 196 TYR A O 1
ATOM 1533 N N . GLY A 1 197 ? -17.647 -0.833 -16.584 1.00 73.62 197 GLY A N 1
ATOM 1534 C CA . GLY A 1 197 ? -18.452 -2.057 -16.707 1.00 73.62 197 GLY A CA 1
ATOM 1535 C C . GLY A 1 197 ? -18.292 -2.805 -18.040 1.00 73.62 197 GLY A C 1
ATOM 1536 O O . GLY A 1 197 ? -18.608 -3.989 -18.120 1.00 73.62 197 GLY A O 1
ATOM 1537 N N . ARG A 1 198 ? -17.803 -2.150 -19.106 1.00 82.81 198 ARG A N 1
ATOM 1538 C CA . ARG A 1 198 ? -17.428 -2.847 -20.348 1.00 82.81 198 ARG A CA 1
ATOM 1539 C C . ARG A 1 198 ? -16.036 -3.467 -20.238 1.00 82.81 198 ARG A C 1
ATOM 1541 O O . ARG A 1 198 ? -15.853 -4.597 -20.677 1.00 82.81 198 ARG A O 1
ATOM 1548 N N . TYR A 1 199 ? -15.084 -2.755 -19.638 1.00 85.31 199 TYR A N 1
ATOM 1549 C CA . TYR A 1 199 ? -13.749 -3.292 -19.387 1.00 85.31 199 TYR A CA 1
ATOM 1550 C C . TYR A 1 199 ? -13.799 -4.527 -18.479 1.00 85.31 199 TYR A C 1
ATOM 1552 O O . TYR A 1 199 ? -13.180 -5.532 -18.797 1.00 85.31 199 TYR A O 1
ATOM 1560 N N . GLU A 1 200 ? -14.591 -4.499 -17.411 1.00 80.69 200 GLU A N 1
ATOM 1561 C CA . GLU A 1 200 ? -14.745 -5.624 -16.482 1.00 80.69 200 GLU A CA 1
ATOM 1562 C C . GLU A 1 200 ? -15.250 -6.902 -17.179 1.00 80.69 200 GLU A C 1
ATOM 1564 O O . GLU A 1 200 ? -14.737 -7.992 -16.940 1.00 80.69 200 GLU A O 1
ATOM 1569 N N . ARG A 1 201 ? -16.215 -6.773 -18.103 1.00 79.12 201 ARG A N 1
ATOM 1570 C CA . ARG A 1 201 ? -16.807 -7.919 -18.816 1.00 79.12 201 ARG A CA 1
ATOM 1571 C C . ARG A 1 201 ? -16.008 -8.390 -20.028 1.00 79.12 201 ARG A C 1
ATOM 1573 O O . ARG A 1 201 ? -15.971 -9.583 -20.303 1.00 79.12 201 ARG A O 1
ATOM 1580 N N . GLU A 1 202 ? -15.449 -7.459 -20.798 1.00 85.75 202 GLU A N 1
ATOM 1581 C CA . GLU A 1 202 ? -14.872 -7.743 -22.122 1.00 85.75 202 GLU A CA 1
ATOM 1582 C C . GLU A 1 202 ? -13.349 -7.559 -22.163 1.00 85.75 202 GLU A C 1
ATOM 1584 O O . GLU A 1 202 ? -12.727 -7.909 -23.162 1.00 85.75 202 GLU A O 1
ATOM 1589 N N . ARG A 1 203 ? -12.740 -6.973 -21.122 1.00 86.38 203 ARG A N 1
ATOM 1590 C CA . ARG A 1 203 ? -11.348 -6.479 -21.113 1.00 86.38 203 ARG A CA 1
ATOM 1591 C C . ARG A 1 203 ? -11.044 -5.527 -22.283 1.00 86.38 203 ARG A C 1
ATOM 1593 O O . ARG A 1 203 ? -9.920 -5.437 -22.770 1.00 86.38 203 ARG A O 1
ATOM 1600 N N . VAL A 1 204 ? -12.062 -4.770 -22.711 1.00 89.50 204 VAL A N 1
ATOM 1601 C CA . VAL A 1 204 ? -11.997 -3.757 -23.776 1.00 89.50 204 VAL A CA 1
ATOM 1602 C C . VAL A 1 204 ? -12.168 -2.361 -23.181 1.00 89.50 204 VAL A C 1
ATOM 1604 O O . VAL A 1 204 ? -13.171 -2.074 -22.524 1.00 89.50 204 VAL A O 1
ATOM 1607 N N . ILE A 1 205 ? -11.229 -1.455 -23.464 1.00 93.75 205 ILE A N 1
ATOM 1608 C CA . ILE A 1 205 ? -11.317 -0.064 -23.009 1.00 93.75 205 ILE A CA 1
ATOM 1609 C C . ILE A 1 205 ? -12.166 0.716 -24.010 1.00 93.75 205 ILE A C 1
ATOM 1611 O O . ILE A 1 205 ? -11.781 0.893 -25.166 1.00 93.75 205 ILE A O 1
ATOM 1615 N N . SER A 1 206 ? -13.318 1.217 -23.567 1.00 93.19 206 SER A N 1
ATOM 1616 C CA . SER A 1 206 ? -14.157 2.099 -24.385 1.00 93.19 206 SER A CA 1
ATOM 1617 C C . SER A 1 206 ? -14.428 3.418 -23.681 1.00 93.19 206 SER A C 1
ATOM 1619 O O . SER A 1 206 ? -14.709 3.420 -22.482 1.00 93.19 206 SER A O 1
ATOM 1621 N N . PHE A 1 207 ? -14.306 4.526 -24.411 1.00 94.19 207 PHE A N 1
ATOM 1622 C CA . PHE A 1 207 ? -14.304 5.864 -23.827 1.00 94.19 207 PHE A CA 1
ATOM 1623 C C . PHE A 1 207 ? -14.496 6.955 -24.876 1.00 94.19 207 PHE A C 1
ATOM 1625 O O . PHE A 1 207 ? -14.169 6.785 -26.049 1.00 94.19 207 PHE A O 1
ATOM 1632 N N . VAL A 1 208 ? -14.951 8.120 -24.422 1.00 90.75 208 VAL A N 1
ATOM 1633 C CA . VAL A 1 208 ? -14.857 9.365 -25.188 1.00 90.75 208 VAL A CA 1
ATOM 1634 C C . VAL A 1 208 ? -13.705 10.180 -24.595 1.00 90.75 208 VAL A C 1
ATOM 1636 O O . VAL A 1 208 ? -13.818 10.598 -23.444 1.00 90.75 208 VAL A O 1
ATOM 1639 N N . PRO A 1 209 ? -12.587 10.393 -25.313 1.00 91.44 209 PRO A N 1
ATOM 1640 C CA . PRO A 1 209 ? -11.384 10.989 -24.745 1.00 91.44 209 PRO A CA 1
ATOM 1641 C C . PRO A 1 209 ? -11.600 12.460 -24.367 1.00 91.44 209 PRO A C 1
ATOM 1643 O O . PRO A 1 209 ? -12.177 13.211 -25.169 1.00 91.44 209 PRO A O 1
ATOM 1646 N N . PRO A 1 210 ? -11.059 12.910 -23.220 1.00 87.38 210 PRO A N 1
ATOM 1647 C CA . PRO A 1 210 ? -10.855 14.328 -22.964 1.00 87.38 210 PRO A CA 1
ATOM 1648 C C . PRO A 1 210 ? -10.110 14.990 -24.127 1.00 87.38 210 PRO A C 1
ATOM 1650 O O . PRO A 1 210 ? -9.325 14.352 -24.835 1.00 87.38 210 PRO A O 1
ATOM 1653 N N . ASP A 1 211 ? -10.391 16.266 -24.370 1.00 84.62 211 ASP A N 1
ATOM 1654 C CA . ASP A 1 211 ? -9.661 17.029 -25.381 1.00 84.62 211 ASP A CA 1
ATOM 1655 C C . ASP A 1 211 ? -8.299 17.483 -24.835 1.00 84.62 211 ASP A C 1
ATOM 1657 O O . ASP A 1 211 ? -8.206 17.893 -23.681 1.00 84.62 211 ASP A O 1
ATOM 1661 N N . GLY A 1 212 ? -7.238 17.420 -25.644 1.00 86.00 212 GLY A N 1
ATOM 1662 C CA . GLY A 1 212 ? -5.883 17.747 -25.192 1.00 86.00 212 GLY A CA 1
ATOM 1663 C C . GLY A 1 212 ? -5.151 16.572 -24.537 1.00 86.00 212 GLY A C 1
ATOM 1664 O O . GLY A 1 212 ? -5.238 15.441 -25.014 1.00 86.00 212 GLY A O 1
ATOM 1665 N N . GLN A 1 213 ? -4.334 16.855 -23.520 1.00 87.00 213 GLN A N 1
ATOM 1666 C CA . GLN A 1 213 ? -3.533 15.854 -22.803 1.00 87.00 213 GLN A CA 1
ATOM 1667 C C . GLN A 1 213 ? -4.296 15.314 -21.596 1.00 87.00 213 GLN A C 1
ATOM 1669 O O . GLN A 1 213 ? -4.887 16.093 -20.857 1.00 87.00 213 GLN A O 1
ATOM 1674 N N . PHE A 1 214 ? -4.263 14.001 -21.389 1.00 85.25 214 PHE A N 1
ATOM 1675 C CA . PHE A 1 214 ? -4.935 13.350 -20.267 1.00 85.25 214 PHE A CA 1
ATOM 1676 C C . PHE A 1 214 ? -4.260 12.023 -19.922 1.00 85.25 214 PHE A C 1
ATOM 1678 O O . PHE A 1 214 ? -3.649 11.378 -20.771 1.00 85.25 214 PHE A O 1
ATOM 1685 N N . GLU A 1 215 ? -4.389 11.591 -18.677 1.00 87.81 215 GLU A N 1
ATOM 1686 C CA . GLU A 1 215 ? -4.051 10.229 -18.275 1.00 87.81 215 GLU A CA 1
ATOM 1687 C C . GLU A 1 215 ? -5.258 9.327 -18.527 1.00 87.81 215 GLU A C 1
ATOM 1689 O O . GLU A 1 215 ? -6.361 9.665 -18.113 1.00 87.81 215 GLU A O 1
ATOM 1694 N N . LEU A 1 216 ? -5.082 8.222 -19.254 1.00 93.56 216 LEU A N 1
ATOM 1695 C CA . LEU A 1 216 ? -6.169 7.286 -19.554 1.00 93.56 216 LEU A CA 1
ATOM 1696 C C . LEU A 1 216 ? -6.279 6.190 -18.490 1.00 93.56 216 LEU A C 1
ATOM 1698 O O . LEU A 1 216 ? -7.389 5.841 -18.085 1.00 93.56 216 LEU A O 1
ATOM 1702 N N . MET A 1 217 ? -5.141 5.608 -18.114 1.00 92.06 217 MET A N 1
ATOM 1703 C CA . MET A 1 217 ? -5.061 4.418 -17.269 1.00 92.06 217 MET A CA 1
ATOM 1704 C C . MET A 1 217 ? -3.669 4.292 -16.648 1.00 92.06 217 MET A C 1
ATOM 1706 O O . MET A 1 217 ? -2.671 4.540 -17.331 1.00 92.06 217 MET A O 1
ATOM 1710 N N . GLN A 1 218 ? -3.610 3.814 -15.408 1.00 88.19 218 GLN A N 1
ATOM 1711 C CA . GLN A 1 218 ? -2.402 3.286 -14.773 1.00 88.19 218 GLN A CA 1
ATOM 1712 C C . GLN A 1 218 ? -2.604 1.792 -14.497 1.00 88.19 218 GLN A C 1
ATOM 1714 O O . GLN A 1 218 ? -3.726 1.364 -14.230 1.00 88.19 218 GLN A O 1
ATOM 1719 N N . TYR A 1 219 ? -1.547 0.988 -14.591 1.00 89.50 219 TYR A N 1
ATOM 1720 C CA . TYR A 1 219 ? -1.630 -0.456 -14.387 1.00 89.50 219 TYR A CA 1
ATOM 1721 C C . TYR A 1 219 ? -0.374 -1.064 -13.767 1.00 89.50 219 TYR A C 1
ATOM 1723 O O . TYR A 1 219 ? 0.705 -0.475 -13.822 1.00 89.50 219 TYR A O 1
ATOM 1731 N N . ARG A 1 220 ? -0.514 -2.264 -13.202 1.00 84.19 220 ARG A N 1
ATOM 1732 C CA . ARG A 1 220 ? 0.594 -3.140 -12.800 1.00 84.19 220 ARG A CA 1
ATOM 1733 C C . ARG A 1 220 ? 0.550 -4.447 -13.579 1.00 84.19 220 ARG A C 1
ATOM 1735 O O . ARG A 1 220 ? -0.510 -4.858 -14.049 1.00 84.19 220 ARG A O 1
ATOM 1742 N N . VAL A 1 221 ? 1.706 -5.087 -13.714 1.00 80.94 221 VAL A N 1
ATOM 1743 C CA . VAL A 1 221 ? 1.855 -6.341 -14.458 1.00 80.94 221 VAL A CA 1
ATOM 1744 C C . VAL A 1 221 ? 2.414 -7.432 -13.559 1.00 80.94 221 VAL A C 1
ATOM 1746 O O . VAL A 1 221 ? 3.432 -7.228 -12.896 1.00 80.94 221 VAL A O 1
ATOM 1749 N N . GLN A 1 222 ? 1.795 -8.615 -13.594 1.00 64.25 222 GLN A N 1
ATOM 1750 C CA . GLN A 1 222 ? 2.305 -9.793 -12.900 1.00 64.25 222 GLN A CA 1
ATOM 1751 C C . GLN A 1 222 ? 3.394 -10.472 -13.740 1.00 64.25 222 GLN A C 1
ATOM 1753 O O . GLN A 1 222 ? 3.155 -10.991 -14.832 1.00 64.25 222 GLN A O 1
ATOM 1758 N N . VAL A 1 223 ? 4.620 -10.491 -13.223 1.00 63.34 223 VAL A N 1
ATOM 1759 C CA . VAL A 1 223 ? 5.789 -10.921 -13.988 1.00 63.34 223 VAL A CA 1
ATOM 1760 C C . VAL A 1 223 ? 6.237 -12.323 -13.567 1.00 63.34 223 VAL A C 1
ATOM 1762 O O . VAL A 1 223 ? 6.943 -12.480 -12.578 1.00 63.34 223 VAL A O 1
ATOM 1765 N N . GLN A 1 224 ? 5.862 -13.364 -14.321 1.00 53.91 224 GLN A N 1
ATOM 1766 C CA . GLN A 1 224 ? 6.275 -14.745 -14.002 1.00 53.91 224 GLN A CA 1
ATOM 1767 C C . GLN A 1 224 ? 7.522 -15.225 -14.774 1.00 53.91 224 GLN A C 1
ATOM 1769 O O . GLN A 1 224 ? 8.215 -16.122 -14.300 1.00 53.91 224 GLN A O 1
ATOM 1774 N N . GLN A 1 225 ? 7.832 -14.658 -15.952 1.00 60.22 225 GLN A N 1
ATOM 1775 C CA . GLN A 1 225 ? 8.944 -15.108 -16.818 1.00 60.22 225 GLN A CA 1
ATOM 1776 C C . GLN A 1 225 ? 9.554 -13.972 -17.659 1.00 60.22 225 GLN A C 1
ATOM 1778 O O . GLN A 1 225 ? 9.549 -14.004 -18.890 1.00 60.22 225 GLN A O 1
ATOM 1783 N N . LEU A 1 226 ? 10.073 -12.938 -17.005 1.00 67.94 226 LEU A N 1
ATOM 1784 C CA . LEU A 1 226 ? 10.754 -11.846 -17.701 1.00 67.94 226 LEU A CA 1
ATOM 1785 C C . LEU A 1 226 ? 12.229 -12.156 -17.905 1.00 67.94 226 LEU A C 1
ATOM 1787 O O . LEU A 1 226 ? 12.888 -12.712 -17.030 1.00 67.94 226 LEU A O 1
ATOM 1791 N N . VAL A 1 227 ? 12.767 -11.706 -19.032 1.00 69.81 227 VAL A N 1
ATOM 1792 C CA . VAL A 1 227 ? 14.210 -11.634 -19.262 1.00 69.81 227 VAL A CA 1
ATOM 1793 C C . VAL A 1 227 ? 14.574 -10.154 -19.328 1.00 69.81 227 VAL A C 1
ATOM 1795 O O . VAL A 1 227 ? 13.968 -9.431 -20.126 1.00 69.81 227 VAL A O 1
ATOM 1798 N N . PRO A 1 228 ? 15.535 -9.668 -18.522 1.00 74.81 228 PRO A N 1
ATOM 1799 C CA . PRO A 1 228 ? 15.897 -8.262 -18.552 1.00 74.81 228 PRO A CA 1
ATOM 1800 C C . PRO A 1 228 ? 16.453 -7.907 -19.941 1.00 74.81 228 PRO A C 1
ATOM 1802 O O . PRO A 1 228 ? 17.186 -8.705 -20.538 1.00 74.81 228 PRO A O 1
ATOM 1805 N N . PRO A 1 229 ? 16.154 -6.708 -20.475 1.00 78.81 229 PRO A N 1
ATOM 1806 C CA . PRO A 1 229 ? 16.599 -6.303 -21.811 1.00 78.81 229 PRO A CA 1
ATOM 1807 C C . PRO A 1 229 ? 18.127 -6.179 -21.910 1.00 78.81 229 PRO A C 1
ATOM 1809 O O . PRO A 1 229 ? 18.686 -6.208 -23.014 1.00 78.81 229 PRO A O 1
ATOM 1812 N N . ILE A 1 230 ? 18.796 -6.057 -20.765 1.00 83.69 230 ILE A N 1
ATOM 1813 C CA . ILE A 1 230 ? 20.244 -5.995 -20.608 1.00 83.69 230 ILE A CA 1
ATOM 1814 C C . ILE A 1 230 ? 20.686 -6.983 -19.531 1.00 83.69 230 ILE A C 1
ATOM 1816 O O . ILE A 1 230 ? 19.940 -7.238 -18.590 1.00 83.69 230 ILE A O 1
ATOM 1820 N N . TYR A 1 231 ? 21.899 -7.505 -19.652 1.00 85.50 231 TYR A N 1
ATOM 1821 C CA . TYR A 1 231 ? 22.553 -8.246 -18.578 1.00 85.50 231 TYR A CA 1
ATOM 1822 C C . TYR A 1 231 ? 23.757 -7.453 -18.072 1.00 85.50 231 TYR A C 1
ATOM 1824 O O . TYR A 1 231 ? 24.389 -6.702 -18.824 1.00 85.50 231 TYR A O 1
ATOM 1832 N N . CYS A 1 232 ? 24.057 -7.617 -16.788 1.00 86.81 232 CYS A N 1
ATOM 1833 C CA . CYS A 1 232 ? 25.172 -6.974 -16.117 1.00 86.81 232 CYS A CA 1
ATOM 1834 C C . CYS A 1 232 ? 25.929 -8.029 -15.311 1.00 86.81 232 CYS A C 1
ATOM 1836 O O . CYS A 1 232 ? 25.348 -8.679 -14.448 1.00 86.81 232 CYS A O 1
ATOM 1838 N N . GLU A 1 233 ? 27.215 -8.206 -15.601 1.00 88.12 233 GLU A N 1
ATOM 1839 C CA . GLU A 1 233 ? 28.080 -9.166 -14.915 1.00 88.12 233 GLU A CA 1
ATOM 1840 C C . GLU A 1 233 ? 29.171 -8.415 -14.142 1.00 88.12 233 GLU A C 1
ATOM 1842 O O . GLU A 1 233 ? 30.228 -8.098 -14.704 1.00 88.12 233 GLU A O 1
ATOM 1847 N N . PRO A 1 234 ? 28.933 -8.091 -12.859 1.00 86.00 234 PRO A N 1
ATOM 1848 C CA . PRO A 1 234 ? 29.950 -7.508 -12.001 1.00 86.00 234 PRO A CA 1
ATOM 1849 C C . PRO A 1 234 ? 30.897 -8.570 -11.442 1.00 86.00 234 PRO A C 1
ATOM 1851 O O . PRO A 1 234 ? 30.491 -9.572 -10.854 1.00 86.00 234 PRO A O 1
ATOM 1854 N N . ARG A 1 235 ? 32.196 -8.310 -11.565 1.00 87.25 235 ARG A N 1
ATOM 1855 C CA . ARG A 1 235 ? 33.286 -9.062 -10.943 1.00 87.25 235 ARG A CA 1
ATOM 1856 C C . ARG A 1 235 ? 34.118 -8.102 -10.113 1.00 87.25 235 ARG A C 1
ATOM 1858 O O . ARG A 1 235 ? 34.972 -7.386 -10.629 1.00 87.25 235 ARG A O 1
ATOM 1865 N N . VAL A 1 236 ? 33.843 -8.093 -8.814 1.00 86.88 236 VAL A N 1
ATOM 1866 C CA . VAL A 1 236 ? 34.593 -7.312 -7.831 1.00 86.88 236 VAL A CA 1
ATOM 1867 C C . VAL A 1 236 ? 35.345 -8.267 -6.923 1.00 86.88 236 VAL A C 1
ATOM 1869 O O . VAL A 1 236 ? 34.753 -9.202 -6.380 1.00 86.88 236 VAL A O 1
ATOM 1872 N N . SER A 1 237 ? 36.647 -8.041 -6.771 1.00 85.38 237 SER A N 1
ATOM 1873 C CA . SER A 1 237 ? 37.476 -8.777 -5.821 1.00 85.38 237 SER A CA 1
ATOM 1874 C C . SER A 1 237 ? 38.336 -7.820 -5.011 1.00 85.38 237 SER A C 1
ATOM 1876 O O . SER A 1 237 ? 38.872 -6.851 -5.547 1.00 85.38 237 SER A O 1
ATOM 1878 N N . PHE A 1 238 ? 38.466 -8.095 -3.720 1.00 83.19 238 PHE A N 1
ATOM 1879 C CA . PHE A 1 238 ? 39.384 -7.402 -2.830 1.00 83.19 238 PHE A CA 1
ATOM 1880 C C . PHE A 1 238 ? 40.541 -8.354 -2.512 1.00 83.19 238 PHE A C 1
ATOM 1882 O O . PHE A 1 238 ? 40.325 -9.542 -2.287 1.00 83.19 238 PHE A O 1
ATOM 1889 N N . LEU A 1 239 ? 41.770 -7.850 -2.565 1.00 78.19 239 LEU A N 1
ATOM 1890 C CA . LEU A 1 239 ? 43.007 -8.606 -2.376 1.00 78.19 239 LEU A CA 1
ATOM 1891 C C . LEU A 1 239 ? 43.652 -8.217 -1.038 1.00 78.19 239 LEU A C 1
ATOM 1893 O O . LEU A 1 239 ? 43.589 -7.058 -0.625 1.00 78.19 239 LEU A O 1
ATOM 1897 N N . ASP A 1 240 ? 44.385 -9.151 -0.428 1.00 65.12 240 ASP A N 1
ATOM 1898 C CA . ASP A 1 240 ? 44.967 -9.053 0.928 1.00 65.12 240 ASP A CA 1
ATOM 1899 C C . ASP A 1 240 ? 45.972 -7.901 1.162 1.00 65.12 240 ASP A C 1
ATOM 1901 O O . ASP A 1 240 ? 46.480 -7.722 2.265 1.00 65.12 240 ASP A O 1
ATOM 1905 N N . LYS A 1 241 ? 46.293 -7.105 0.134 1.00 64.19 241 LYS A N 1
ATOM 1906 C CA . LYS A 1 241 ? 47.304 -6.030 0.170 1.00 64.19 241 LYS A CA 1
ATOM 1907 C C . LYS A 1 241 ? 46.726 -4.616 0.044 1.00 64.19 241 LYS A C 1
ATOM 1909 O O . LYS A 1 241 ? 47.449 -3.703 -0.342 1.00 64.19 241 LYS A O 1
ATOM 1914 N N . GLY A 1 242 ? 45.438 -4.426 0.331 1.00 71.19 242 GLY A N 1
ATOM 1915 C CA . GLY A 1 242 ? 44.800 -3.105 0.253 1.00 71.19 242 GLY A CA 1
ATOM 1916 C C . GLY A 1 242 ? 44.402 -2.673 -1.163 1.00 71.19 242 GLY A C 1
ATOM 1917 O O . GLY A 1 242 ? 44.057 -1.513 -1.374 1.00 71.19 242 GLY A O 1
ATOM 1918 N N . ASN A 1 243 ? 44.425 -3.599 -2.124 1.00 80.94 243 ASN A N 1
ATOM 1919 C CA . ASN A 1 243 ? 44.021 -3.366 -3.510 1.00 80.94 243 ASN A CA 1
ATOM 1920 C C . ASN A 1 243 ? 42.859 -4.294 -3.870 1.00 80.94 243 ASN A C 1
ATOM 1922 O O . ASN A 1 243 ? 42.681 -5.339 -3.258 1.00 80.94 243 ASN A O 1
ATOM 1926 N N . GLY A 1 244 ? 42.099 -3.955 -4.898 1.00 86.69 244 GLY A N 1
ATOM 1927 C CA . GLY A 1 244 ? 41.051 -4.792 -5.461 1.00 86.69 244 GLY A CA 1
ATOM 1928 C C . GLY A 1 244 ? 40.951 -4.608 -6.966 1.00 86.69 244 GLY A C 1
ATOM 1929 O O . GLY A 1 244 ? 41.561 -3.705 -7.541 1.00 86.69 244 GLY A O 1
ATOM 1930 N N . THR A 1 245 ? 40.181 -5.469 -7.612 1.00 90.00 245 THR A N 1
ATOM 1931 C CA . THR A 1 245 ? 39.903 -5.394 -9.045 1.00 90.00 245 THR A CA 1
ATOM 1932 C C . THR A 1 245 ? 38.407 -5.280 -9.282 1.00 90.00 245 THR A C 1
ATOM 1934 O O . THR A 1 245 ? 37.592 -5.873 -8.572 1.00 90.00 245 THR A O 1
ATOM 1937 N N . LEU A 1 246 ? 38.062 -4.496 -10.297 1.00 91.56 246 LEU A N 1
ATOM 1938 C CA . LEU A 1 246 ? 36.716 -4.309 -10.807 1.00 91.56 246 LEU A CA 1
ATOM 1939 C C . LEU A 1 246 ? 36.719 -4.678 -12.288 1.00 91.56 246 LEU A C 1
ATOM 1941 O O . LEU A 1 246 ? 37.450 -4.087 -13.079 1.00 91.56 246 LEU A O 1
ATOM 1945 N N . GLU A 1 247 ? 35.871 -5.617 -12.674 1.00 91.75 247 GLU A N 1
ATOM 1946 C CA . GLU A 1 247 ? 35.492 -5.851 -14.061 1.00 91.75 247 GLU A CA 1
ATOM 1947 C C . GLU A 1 247 ? 33.970 -5.893 -14.138 1.00 91.75 247 GLU A C 1
ATOM 1949 O O . GLU A 1 247 ? 33.325 -6.635 -13.406 1.00 91.75 247 GLU A O 1
ATOM 1954 N N . LEU A 1 248 ? 33.391 -5.079 -15.009 1.00 90.75 248 LEU A N 1
ATOM 1955 C CA . LEU A 1 248 ? 31.955 -4.994 -15.204 1.00 90.75 248 LEU A CA 1
ATOM 1956 C C . LEU A 1 248 ? 31.658 -5.148 -16.689 1.00 90.75 248 LEU A C 1
ATOM 1958 O O . LEU A 1 248 ? 32.147 -4.361 -17.500 1.00 90.75 248 LEU A O 1
ATOM 1962 N N . VAL A 1 249 ? 30.851 -6.145 -17.038 1.00 90.50 249 VAL A N 1
ATOM 1963 C CA . VAL A 1 249 ? 30.427 -6.389 -18.420 1.00 90.50 249 VAL A CA 1
ATOM 1964 C C . VAL A 1 249 ? 28.945 -6.078 -18.550 1.00 90.50 249 VAL A C 1
ATOM 1966 O O . VAL A 1 249 ? 28.140 -6.542 -17.745 1.00 90.50 249 VAL A O 1
ATOM 1969 N N . ILE A 1 250 ? 28.581 -5.302 -19.569 1.00 89.81 250 ILE A N 1
ATOM 1970 C CA . ILE A 1 250 ? 27.186 -5.016 -19.911 1.00 89.81 250 ILE A CA 1
ATOM 1971 C C . ILE A 1 250 ? 26.935 -5.401 -21.351 1.00 89.81 250 ILE A C 1
ATOM 1973 O O . ILE A 1 250 ? 27.668 -5.001 -22.256 1.00 89.81 250 ILE A O 1
ATOM 1977 N N . GLY A 1 251 ? 25.870 -6.163 -21.562 1.00 86.88 251 GLY A N 1
ATOM 1978 C CA . GLY A 1 251 ? 25.425 -6.532 -22.893 1.00 86.88 251 GLY A CA 1
ATOM 1979 C C . GLY A 1 251 ? 23.911 -6.554 -23.016 1.00 86.88 251 GLY A C 1
ATOM 1980 O O . GLY A 1 251 ? 23.164 -6.415 -22.048 1.00 86.88 251 GLY A O 1
ATOM 1981 N N . GLN A 1 252 ? 23.456 -6.704 -24.254 1.00 82.00 252 GLN A N 1
ATOM 1982 C CA . GLN A 1 252 ? 22.042 -6.789 -24.592 1.00 82.00 252 GLN A CA 1
ATOM 1983 C C . GLN A 1 252 ? 21.612 -8.255 -24.669 1.00 82.00 252 GLN A C 1
ATOM 1985 O O . GLN A 1 252 ? 22.246 -9.049 -25.368 1.00 82.00 252 GLN A O 1
ATOM 1990 N N . ASN A 1 253 ? 20.503 -8.608 -24.019 1.00 76.00 253 ASN A N 1
ATOM 1991 C CA . ASN A 1 253 ? 19.942 -9.953 -24.125 1.00 76.00 253 ASN A CA 1
ATOM 1992 C C . ASN A 1 253 ? 19.230 -10.144 -25.469 1.00 76.00 253 ASN A C 1
ATOM 1994 O O . ASN A 1 253 ? 18.066 -9.813 -25.643 1.00 76.00 253 ASN A O 1
ATOM 1998 N N . THR A 1 254 ? 19.908 -10.746 -26.444 1.00 58.12 254 THR A N 1
ATOM 1999 C CA . THR A 1 254 ? 19.317 -11.027 -27.770 1.00 58.12 254 THR A CA 1
ATOM 2000 C C . THR A 1 254 ? 18.145 -12.022 -27.739 1.00 58.12 254 THR A C 1
ATOM 2002 O O . THR A 1 254 ? 17.388 -12.085 -28.708 1.00 58.12 254 THR A O 1
ATOM 2005 N N . MET A 1 255 ? 17.972 -12.758 -26.632 1.00 49.75 255 MET A N 1
ATOM 2006 C CA . MET A 1 255 ? 16.831 -13.640 -26.350 1.00 49.75 255 MET A CA 1
ATOM 2007 C C . MET A 1 255 ? 15.740 -13.010 -25.475 1.00 49.75 255 MET A C 1
ATOM 2009 O O . MET A 1 255 ? 14.766 -13.698 -25.183 1.00 49.75 255 MET A O 1
ATOM 2013 N N . ALA A 1 256 ? 15.828 -11.720 -25.120 1.00 49.53 256 ALA A N 1
ATOM 2014 C CA . ALA A 1 256 ? 14.702 -10.972 -24.556 1.00 49.53 256 ALA A CA 1
ATOM 2015 C C . ALA A 1 256 ? 13.643 -10.734 -25.652 1.00 49.53 256 ALA A C 1
ATOM 2017 O O . ALA A 1 256 ? 13.349 -9.614 -26.064 1.00 49.53 256 ALA A O 1
ATOM 2018 N N . THR A 1 257 ? 13.103 -11.826 -26.191 1.00 45.28 257 THR A N 1
ATOM 2019 C CA . THR A 1 257 ? 11.770 -11.823 -26.770 1.00 45.28 257 THR A CA 1
ATOM 2020 C C . THR A 1 257 ? 10.868 -11.715 -25.563 1.00 45.28 257 THR A C 1
ATOM 2022 O O . THR A 1 257 ? 10.572 -12.697 -24.890 1.00 45.28 257 THR A O 1
ATOM 2025 N N . LEU A 1 258 ? 10.582 -10.464 -25.237 1.00 49.19 258 LEU A N 1
ATOM 2026 C CA . LEU A 1 258 ? 9.601 -10.051 -24.259 1.00 49.19 258 LEU A CA 1
ATOM 2027 C C . LEU A 1 258 ? 8.343 -10.887 -24.472 1.00 49.19 258 LEU A C 1
ATOM 2029 O O . LEU A 1 258 ? 7.987 -11.210 -25.610 1.00 49.19 258 LEU A O 1
ATOM 2033 N N . VAL A 1 259 ? 7.776 -11.306 -23.351 1.00 46.22 259 VAL A N 1
ATOM 2034 C CA . VAL A 1 259 ? 6.606 -12.165 -23.220 1.00 46.22 259 VAL A CA 1
ATOM 2035 C C . VAL A 1 259 ? 5.621 -11.929 -24.381 1.00 46.22 259 VAL A C 1
ATOM 2037 O O . VAL A 1 259 ? 5.105 -10.838 -24.581 1.00 46.22 259 VAL A O 1
ATOM 2040 N N . VAL A 1 260 ? 5.452 -12.986 -25.185 1.00 42.88 260 VAL A N 1
ATOM 2041 C CA . VAL A 1 260 ? 4.365 -13.235 -26.149 1.00 42.88 260 VAL A CA 1
ATOM 2042 C C . VAL A 1 260 ? 4.176 -12.195 -27.274 1.00 42.88 260 VAL A C 1
ATOM 2044 O O . VAL A 1 260 ? 3.253 -11.392 -27.270 1.00 42.88 260 VAL A O 1
ATOM 2047 N N . ASN A 1 261 ? 4.992 -12.288 -28.333 1.00 37.69 261 ASN A N 1
ATOM 2048 C CA . ASN A 1 261 ? 4.507 -12.578 -29.700 1.00 37.69 261 ASN A CA 1
ATOM 2049 C C . ASN A 1 261 ? 5.634 -12.479 -30.743 1.00 37.69 261 ASN A C 1
ATOM 2051 O O . ASN A 1 261 ? 5.981 -11.393 -31.205 1.00 37.69 261 ASN A O 1
ATOM 2055 N N . SER A 1 262 ? 6.159 -13.650 -31.123 1.00 39.44 262 SER A N 1
ATOM 2056 C CA . SER A 1 262 ? 6.542 -14.171 -32.460 1.00 39.44 262 SER A CA 1
ATOM 2057 C C . SER A 1 262 ? 7.215 -13.298 -33.532 1.00 39.44 262 SER A C 1
ATOM 2059 O O . SER A 1 262 ? 7.542 -13.803 -34.606 1.00 39.44 262 SER A O 1
ATOM 2061 N N . SER A 1 263 ? 7.475 -12.020 -33.300 1.00 44.91 263 SER A N 1
ATOM 2062 C CA . SER A 1 263 ? 8.110 -11.126 -34.254 1.00 44.91 263 SER A CA 1
ATOM 2063 C C . SER A 1 263 ? 9.423 -10.650 -33.653 1.00 44.91 263 SER A C 1
ATOM 2065 O O . SER A 1 263 ? 9.456 -9.965 -32.638 1.00 44.91 263 SER A O 1
ATOM 2067 N N . LYS A 1 264 ? 10.532 -11.067 -34.274 1.00 50.69 264 LYS A N 1
ATOM 2068 C CA . LYS A 1 264 ? 11.916 -10.697 -33.936 1.00 50.69 264 LYS A CA 1
ATOM 2069 C C . LYS A 1 264 ? 12.142 -9.186 -34.125 1.00 50.69 264 LYS A C 1
ATOM 2071 O O . LYS A 1 264 ? 12.907 -8.772 -34.999 1.00 50.69 264 LYS A O 1
ATOM 2076 N N . LYS A 1 265 ? 11.448 -8.336 -33.367 1.00 54.72 265 LYS A N 1
ATOM 2077 C CA . LYS A 1 265 ? 11.659 -6.890 -33.366 1.00 54.72 265 LYS A CA 1
ATOM 2078 C C . LYS A 1 265 ? 12.974 -6.624 -32.645 1.00 54.72 265 LYS A C 1
ATOM 2080 O O . LYS A 1 265 ? 13.132 -6.921 -31.466 1.00 54.72 265 LYS A O 1
ATOM 2085 N N . LYS A 1 266 ? 13.945 -6.082 -33.380 1.00 64.19 266 LYS A N 1
ATOM 2086 C CA . LYS A 1 266 ? 15.183 -5.573 -32.788 1.00 64.19 266 LYS A CA 1
ATOM 2087 C C . LYS A 1 266 ? 14.827 -4.351 -31.946 1.00 64.19 266 LYS A C 1
ATOM 2089 O O . LYS A 1 266 ? 14.384 -3.353 -32.508 1.00 64.19 266 LYS A O 1
ATOM 2094 N N . TYR A 1 267 ? 15.028 -4.430 -30.637 1.00 76.19 267 TYR A N 1
ATOM 2095 C CA . TYR A 1 267 ? 14.925 -3.277 -29.749 1.00 76.19 267 TYR A CA 1
ATOM 2096 C C . TYR A 1 267 ? 16.298 -2.615 -29.579 1.00 76.19 267 TYR A C 1
ATOM 2098 O O . TYR A 1 267 ? 17.346 -3.247 -29.753 1.00 76.19 267 TYR A O 1
ATOM 2106 N N . THR A 1 268 ? 16.299 -1.324 -29.258 1.00 82.00 268 THR A N 1
ATOM 2107 C CA . THR A 1 268 ? 17.515 -0.566 -28.947 1.00 82.00 268 THR A CA 1
ATOM 2108 C C . THR A 1 268 ? 17.479 -0.132 -27.499 1.00 82.00 268 THR A C 1
ATOM 2110 O O . THR A 1 268 ? 16.460 0.387 -27.057 1.00 82.00 268 THR A O 1
ATOM 2113 N N . VAL A 1 269 ? 18.594 -0.293 -26.793 1.00 86.75 269 VAL A N 1
ATOM 2114 C CA . VAL A 1 269 ? 18.740 0.202 -25.423 1.00 86.75 269 VAL A CA 1
ATOM 2115 C C . VAL A 1 269 ? 19.575 1.477 -25.443 1.00 86.75 269 VAL A C 1
ATOM 2117 O O . VAL A 1 269 ? 20.648 1.525 -26.053 1.00 86.75 269 VAL A O 1
ATOM 2120 N N . GLU A 1 270 ? 19.069 2.518 -24.797 1.00 90.62 270 GLU A N 1
ATOM 2121 C CA . GLU A 1 270 ? 19.702 3.829 -24.710 1.00 90.62 270 GLU A CA 1
ATOM 2122 C C . GLU A 1 270 ? 19.638 4.404 -23.293 1.00 90.62 270 GLU A C 1
ATOM 2124 O O . GLU A 1 270 ? 19.055 3.803 -22.392 1.00 90.62 270 GLU A O 1
ATOM 2129 N N . ALA A 1 271 ? 20.268 5.567 -23.102 1.00 89.94 271 ALA A N 1
ATOM 2130 C CA . ALA A 1 271 ? 20.424 6.224 -21.807 1.00 89.94 271 ALA A CA 1
ATOM 2131 C C . ALA A 1 271 ? 20.973 5.286 -20.714 1.00 89.94 271 ALA A C 1
ATOM 2133 O O . ALA A 1 271 ? 20.551 5.366 -19.564 1.00 89.94 271 ALA A O 1
ATOM 2134 N N . ILE A 1 272 ? 21.894 4.391 -21.086 1.00 91.25 272 ILE A N 1
ATOM 2135 C CA . ILE A 1 272 ? 22.450 3.412 -20.156 1.00 91.25 272 ILE A CA 1
ATOM 2136 C C . ILE A 1 272 ? 23.442 4.106 -19.229 1.00 91.25 272 ILE A C 1
ATOM 2138 O O . ILE A 1 272 ? 24.421 4.703 -19.697 1.00 91.25 272 ILE A O 1
ATOM 2142 N N . SER A 1 273 ? 23.201 3.993 -17.927 1.00 91.25 273 SER A N 1
ATOM 2143 C CA . SER A 1 273 ? 24.146 4.396 -16.893 1.00 91.25 273 SER A CA 1
ATOM 2144 C C . SER A 1 273 ? 24.205 3.369 -15.773 1.00 91.25 273 SER A C 1
ATOM 2146 O O . SER A 1 273 ? 23.202 2.751 -15.425 1.00 91.25 273 SER A O 1
ATOM 2148 N N . VAL A 1 274 ? 25.394 3.165 -15.221 1.00 91.38 274 VAL A N 1
ATOM 2149 C CA . VAL A 1 274 ? 25.631 2.198 -14.150 1.00 91.38 274 VAL A CA 1
ATOM 2150 C C . VAL A 1 274 ? 26.271 2.900 -12.980 1.00 91.38 274 VAL A C 1
ATOM 2152 O O . VAL A 1 274 ? 27.182 3.704 -13.161 1.00 91.38 274 VAL A O 1
ATOM 2155 N N . GLN A 1 275 ? 25.792 2.599 -11.784 1.00 89.44 275 GLN A N 1
ATOM 2156 C CA . GLN A 1 275 ? 26.308 3.147 -10.544 1.00 89.44 275 GLN A CA 1
ATOM 2157 C C . GLN A 1 275 ? 26.732 2.008 -9.632 1.00 89.44 275 GLN A C 1
ATOM 2159 O O . GLN A 1 275 ? 25.954 1.093 -9.372 1.00 89.44 275 GLN A O 1
ATOM 2164 N N . ILE A 1 276 ? 27.972 2.072 -9.160 1.00 89.06 276 ILE A N 1
ATOM 2165 C CA . ILE A 1 276 ? 28.520 1.135 -8.184 1.00 89.06 276 ILE A CA 1
ATOM 2166 C C . ILE A 1 276 ? 28.877 1.929 -6.937 1.00 89.06 276 ILE A C 1
ATOM 2168 O O . ILE A 1 276 ? 29.732 2.814 -7.002 1.00 89.06 276 ILE A O 1
ATOM 2172 N N . THR A 1 277 ? 28.240 1.617 -5.813 1.00 85.25 277 THR A N 1
ATOM 2173 C CA . THR A 1 277 ? 28.549 2.251 -4.526 1.00 85.25 277 THR A CA 1
ATOM 2174 C C . THR A 1 277 ? 29.478 1.345 -3.733 1.00 85.25 277 THR A C 1
ATOM 2176 O O . THR A 1 277 ? 29.155 0.190 -3.462 1.00 85.25 277 THR A O 1
ATOM 2179 N N . PHE A 1 278 ? 30.655 1.865 -3.392 1.00 85.62 278 PHE A N 1
ATOM 2180 C CA . PHE A 1 278 ? 31.709 1.123 -2.716 1.00 85.62 278 PHE A CA 1
ATOM 2181 C C . PHE A 1 278 ? 31.675 1.317 -1.193 1.00 85.62 278 PHE A C 1
ATOM 2183 O O . PHE A 1 278 ? 31.271 2.381 -0.714 1.00 85.62 278 PHE A O 1
ATOM 2190 N N . PRO A 1 279 ? 32.169 0.329 -0.420 1.00 82.75 279 PRO A N 1
ATOM 2191 C CA . PRO A 1 279 ? 32.364 0.468 1.019 1.00 82.75 279 PRO A CA 1
ATOM 2192 C C . PRO A 1 279 ? 33.226 1.685 1.374 1.00 82.75 279 PRO A C 1
ATOM 2194 O O . PRO A 1 279 ? 34.139 2.058 0.636 1.00 82.75 279 PRO A O 1
ATOM 2197 N N . LYS A 1 280 ? 33.000 2.270 2.557 1.00 81.38 280 LYS A N 1
ATOM 2198 C CA . LYS A 1 280 ? 33.748 3.454 3.032 1.00 81.38 280 LYS A CA 1
ATOM 2199 C C . LYS A 1 280 ? 35.259 3.226 3.138 1.00 81.38 280 LYS A C 1
ATOM 2201 O O . LYS A 1 280 ? 36.020 4.189 3.077 1.00 81.38 280 LYS A O 1
ATOM 2206 N N . SER A 1 281 ? 35.688 1.972 3.280 1.00 83.50 281 SER A N 1
ATOM 2207 C CA . SER A 1 281 ? 37.094 1.563 3.261 1.00 83.50 281 SER A CA 1
ATOM 2208 C C . SER A 1 281 ? 37.764 1.754 1.898 1.00 83.50 281 SER A C 1
ATOM 2210 O O . SER A 1 281 ? 38.990 1.766 1.836 1.00 83.50 281 SER A O 1
ATOM 2212 N N . VAL A 1 282 ? 37.009 1.944 0.812 1.00 86.81 282 VAL A N 1
ATOM 2213 C CA . VAL A 1 282 ? 37.557 2.282 -0.505 1.00 86.81 282 VAL A CA 1
ATOM 2214 C C . VAL A 1 282 ? 37.977 3.752 -0.533 1.00 86.81 282 VAL A C 1
ATOM 2216 O O . VAL A 1 282 ? 37.202 4.674 -0.264 1.00 86.81 282 VAL A O 1
ATOM 2219 N N . ARG A 1 283 ? 39.245 3.985 -0.870 1.00 88.38 283 ARG A N 1
ATOM 2220 C CA . ARG A 1 283 ? 39.814 5.319 -1.059 1.00 88.38 283 ARG A CA 1
ATOM 2221 C C . ARG A 1 283 ? 39.505 5.856 -2.452 1.00 88.38 283 ARG A C 1
ATOM 2223 O O . ARG A 1 283 ? 39.013 6.965 -2.554 1.00 88.38 283 ARG A O 1
ATOM 2230 N N . THR A 1 284 ? 39.821 5.102 -3.498 1.00 89.44 284 THR A N 1
ATOM 2231 C CA . THR A 1 284 ? 39.578 5.507 -4.890 1.00 89.44 284 THR A CA 1
ATOM 2232 C C . THR A 1 284 ? 39.366 4.283 -5.770 1.00 89.44 284 THR A C 1
ATOM 2234 O O . THR A 1 284 ? 39.778 3.174 -5.413 1.00 89.44 284 THR A O 1
ATOM 2237 N N . VAL A 1 285 ? 38.727 4.492 -6.919 1.00 90.75 285 VAL A N 1
ATOM 2238 C CA . VAL A 1 285 ? 38.563 3.484 -7.964 1.00 90.75 285 VAL A CA 1
ATOM 2239 C C . VAL A 1 285 ? 39.068 4.064 -9.276 1.00 90.75 285 VAL A C 1
ATOM 2241 O O . VAL A 1 285 ? 38.426 4.924 -9.878 1.00 90.75 285 VAL A O 1
ATOM 2244 N N . ASP A 1 286 ? 40.214 3.563 -9.723 1.00 90.69 286 ASP A N 1
ATOM 2245 C CA . ASP A 1 286 ? 40.833 3.967 -10.980 1.00 90.69 286 ASP A CA 1
ATOM 2246 C C . ASP A 1 286 ? 40.285 3.067 -12.089 1.00 90.69 286 ASP A C 1
ATOM 2248 O O . ASP A 1 286 ? 40.756 1.944 -12.286 1.00 90.69 286 ASP A O 1
ATOM 2252 N N . ALA A 1 287 ? 39.229 3.532 -12.759 1.00 90.81 287 ALA A N 1
ATOM 2253 C CA . ALA A 1 287 ? 38.506 2.779 -13.778 1.00 90.81 287 ALA A CA 1
ATOM 2254 C C . ALA A 1 287 ? 38.706 3.341 -15.192 1.00 90.81 287 ALA A C 1
ATOM 2256 O O . ALA A 1 287 ? 38.765 4.549 -15.414 1.00 90.81 287 ALA A O 1
ATOM 2257 N N . ASN A 1 288 ? 38.724 2.431 -16.160 1.00 91.75 288 ASN A N 1
ATOM 2258 C CA . ASN A 1 288 ? 38.755 2.685 -17.590 1.00 91.75 288 ASN A CA 1
ATOM 2259 C C . ASN A 1 288 ? 37.613 1.908 -18.257 1.00 91.75 288 ASN A C 1
ATOM 2261 O O . ASN A 1 288 ? 37.290 0.784 -17.868 1.00 91.75 288 ASN A O 1
ATOM 2265 N N . THR A 1 289 ? 37.016 2.485 -19.295 1.00 91.06 289 THR A N 1
ATOM 2266 C CA . THR A 1 289 ? 35.916 1.865 -20.042 1.00 91.06 289 THR A CA 1
ATOM 2267 C C . THR A 1 289 ? 36.173 1.894 -21.544 1.00 91.06 289 THR A C 1
ATOM 2269 O O . THR A 1 289 ? 36.860 2.784 -22.044 1.00 91.06 289 THR A O 1
ATOM 2272 N N . ASP A 1 290 ? 35.635 0.907 -22.262 1.00 89.81 290 ASP A N 1
ATOM 2273 C CA . ASP A 1 290 ? 35.657 0.843 -23.724 1.00 89.81 290 ASP A CA 1
ATOM 2274 C C . ASP A 1 290 ? 34.518 1.633 -24.398 1.00 89.81 290 ASP A C 1
ATOM 2276 O O . ASP A 1 290 ? 34.547 1.822 -25.618 1.00 89.81 290 ASP A O 1
ATOM 2280 N N . ALA A 1 291 ? 33.538 2.116 -23.626 1.00 87.19 291 ALA A N 1
ATOM 2281 C CA . ALA A 1 291 ? 32.402 2.879 -24.125 1.00 87.19 291 ALA A CA 1
ATOM 2282 C C . ALA A 1 291 ? 31.918 3.925 -23.115 1.00 87.19 291 ALA A C 1
ATOM 2284 O O . ALA A 1 291 ? 31.723 3.639 -21.936 1.00 87.19 291 ALA A O 1
ATOM 2285 N N . GLY A 1 292 ? 31.641 5.137 -23.599 1.00 88.75 292 GLY A N 1
ATOM 2286 C CA . GLY A 1 292 ? 31.137 6.215 -22.754 1.00 88.75 292 GLY A CA 1
ATOM 2287 C C . GLY A 1 292 ? 32.198 6.788 -21.809 1.00 88.75 292 GLY A C 1
ATOM 2288 O O . GLY A 1 292 ? 33.372 6.865 -22.167 1.00 88.75 292 GLY A O 1
ATOM 2289 N N . SER A 1 293 ? 31.784 7.227 -20.621 1.00 91.69 293 SER A N 1
ATOM 2290 C CA . SER A 1 293 ? 32.667 7.831 -19.612 1.00 91.69 293 SER A CA 1
ATOM 2291 C C . SER A 1 293 ? 32.409 7.271 -18.216 1.00 91.69 293 SER A C 1
ATOM 2293 O O . SER A 1 293 ? 31.276 6.935 -17.876 1.00 91.69 293 SER A O 1
ATOM 2295 N N . CYS A 1 294 ? 33.450 7.174 -17.389 1.00 93.06 294 CYS A N 1
ATOM 2296 C CA . CYS A 1 294 ? 33.338 6.768 -15.990 1.00 93.06 294 CYS A CA 1
ATOM 2297 C C . CYS A 1 294 ? 33.940 7.821 -15.053 1.00 93.06 294 CYS A C 1
ATOM 2299 O O . CYS A 1 294 ? 34.975 8.408 -15.364 1.00 93.06 294 CYS A O 1
ATOM 2301 N N . LEU A 1 295 ? 33.290 8.058 -13.913 1.00 93.31 295 LEU A N 1
ATOM 2302 C CA . LEU A 1 295 ? 33.717 9.019 -12.897 1.00 93.31 295 LEU A CA 1
ATOM 2303 C C . LEU A 1 295 ? 33.487 8.437 -11.502 1.00 93.31 295 LEU A C 1
ATOM 2305 O O . LEU A 1 295 ? 32.384 7.980 -11.204 1.00 93.31 295 LEU A O 1
ATOM 2309 N N . PHE A 1 296 ? 34.515 8.473 -10.656 1.00 92.19 296 PHE A N 1
ATOM 2310 C CA . PHE A 1 296 ? 34.407 8.128 -9.241 1.00 92.19 296 PHE A CA 1
ATOM 2311 C C . PHE A 1 296 ? 34.231 9.398 -8.408 1.00 92.19 296 PHE A C 1
ATOM 2313 O O . PHE A 1 296 ? 35.045 10.317 -8.495 1.00 92.19 296 PHE A O 1
ATOM 2320 N N . ASP A 1 297 ? 33.170 9.442 -7.608 1.00 87.88 297 ASP A N 1
ATOM 2321 C CA . ASP A 1 297 ? 32.931 10.493 -6.623 1.00 87.88 297 ASP A CA 1
ATOM 2322 C C . ASP A 1 297 ? 33.343 9.995 -5.234 1.00 87.88 297 ASP A C 1
ATOM 2324 O O . ASP A 1 297 ? 32.718 9.102 -4.657 1.00 87.88 297 ASP A O 1
ATOM 2328 N N . ASP A 1 298 ? 34.403 10.594 -4.694 1.00 83.69 298 ASP A N 1
ATOM 2329 C CA . ASP A 1 298 ? 34.967 10.242 -3.393 1.00 83.69 298 ASP A CA 1
ATOM 2330 C C . ASP A 1 298 ? 34.017 10.541 -2.223 1.00 83.69 298 ASP A C 1
ATOM 2332 O O . ASP A 1 298 ? 34.021 9.825 -1.221 1.00 83.69 298 ASP A O 1
ATOM 2336 N N . SER A 1 299 ? 33.161 11.559 -2.355 1.00 77.38 299 SER A N 1
ATOM 2337 C CA . SER A 1 299 ? 32.253 11.979 -1.283 1.00 77.38 299 SER A CA 1
ATOM 2338 C C . SER A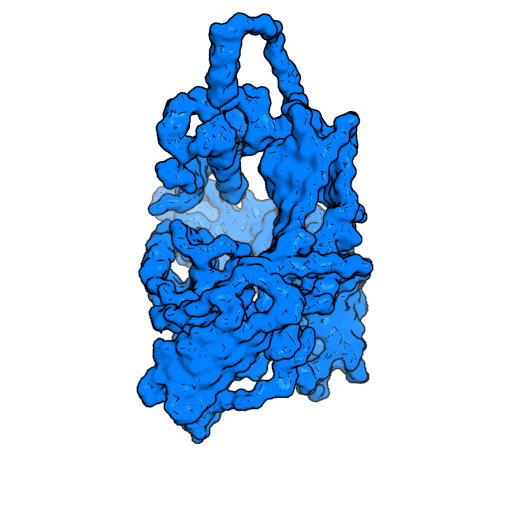 1 299 ? 31.111 10.985 -1.070 1.00 77.38 299 SER A C 1
ATOM 2340 O O . SER A 1 299 ? 30.746 10.673 0.064 1.00 77.38 299 SER A O 1
ATOM 2342 N N . THR A 1 300 ? 30.582 10.439 -2.166 1.00 77.38 300 THR A N 1
ATOM 2343 C CA . THR A 1 300 ? 29.501 9.444 -2.167 1.00 77.38 300 THR A CA 1
ATOM 2344 C C . THR A 1 300 ? 30.012 8.013 -2.319 1.00 77.38 300 THR A C 1
ATOM 2346 O O . THR A 1 300 ? 29.210 7.079 -2.326 1.00 77.38 300 THR A O 1
ATOM 2349 N N . LYS A 1 301 ? 31.333 7.833 -2.468 1.00 85.62 301 LYS A N 1
ATOM 2350 C CA . LYS A 1 301 ? 32.003 6.554 -2.756 1.00 85.62 301 LYS A CA 1
ATOM 2351 C C . LYS A 1 301 ? 31.379 5.807 -3.934 1.00 85.62 301 LYS A C 1
ATOM 2353 O O . LYS A 1 301 ? 31.319 4.580 -3.943 1.00 85.62 301 LYS A O 1
ATOM 2358 N N . THR A 1 302 ? 30.900 6.547 -4.931 1.00 86.69 302 THR A N 1
ATOM 2359 C CA . THR A 1 302 ? 30.124 5.991 -6.042 1.00 86.69 302 THR A CA 1
ATOM 2360 C C . THR A 1 302 ? 30.863 6.170 -7.363 1.00 86.69 302 THR A C 1
ATOM 2362 O O . THR A 1 302 ? 31.228 7.279 -7.747 1.00 86.69 302 THR A O 1
ATOM 2365 N N . LEU A 1 303 ? 31.062 5.068 -8.086 1.00 92.06 303 LEU A N 1
ATOM 2366 C CA . LEU A 1 303 ? 31.526 5.070 -9.470 1.00 92.06 303 LEU A CA 1
ATOM 2367 C C . LEU A 1 303 ? 30.315 5.121 -10.400 1.00 92.06 303 LEU A C 1
ATOM 2369 O O . LEU A 1 303 ? 29.487 4.213 -10.381 1.00 92.06 303 LEU A O 1
ATOM 2373 N N . THR A 1 304 ? 30.234 6.149 -11.241 1.00 92.38 304 THR A N 1
ATOM 2374 C CA . THR A 1 304 ? 29.203 6.277 -12.277 1.00 92.38 304 THR A CA 1
ATOM 2375 C C . THR A 1 304 ? 29.807 6.026 -13.653 1.00 92.38 304 THR A C 1
ATOM 2377 O O . THR A 1 304 ? 30.749 6.709 -14.044 1.00 92.38 304 THR A O 1
ATOM 2380 N N . TRP A 1 305 ? 29.239 5.091 -14.412 1.00 94.44 305 TRP A N 1
ATOM 2381 C CA . TRP A 1 305 ? 29.585 4.787 -15.799 1.00 94.44 305 TRP A CA 1
ATOM 2382 C C . TRP A 1 305 ? 28.427 5.154 -16.731 1.00 94.44 305 TRP A C 1
ATOM 2384 O O . TRP A 1 305 ? 27.357 4.559 -16.663 1.00 94.44 305 TRP A O 1
ATOM 2394 N N . SER A 1 306 ? 28.625 6.145 -17.599 1.00 92.50 306 SER A N 1
ATOM 2395 C CA . SER A 1 306 ? 27.634 6.630 -18.566 1.00 92.50 306 SER A CA 1
ATOM 2396 C C . SER A 1 306 ? 27.960 6.120 -19.967 1.00 92.50 306 SER A C 1
ATOM 2398 O O . SER A 1 306 ? 28.847 6.660 -20.622 1.00 92.50 306 SER A O 1
ATOM 2400 N N . ILE A 1 307 ? 27.238 5.101 -20.439 1.00 92.00 307 ILE A N 1
ATOM 2401 C CA . ILE A 1 307 ? 27.472 4.447 -21.742 1.00 92.00 307 ILE A CA 1
ATOM 2402 C C . ILE A 1 307 ? 26.717 5.166 -22.870 1.00 92.00 307 ILE A C 1
ATOM 2404 O O . ILE A 1 307 ? 27.207 5.275 -23.994 1.00 92.00 307 ILE A O 1
ATOM 2408 N N . GLY A 1 308 ? 25.505 5.657 -22.589 1.00 87.88 308 GLY A N 1
ATOM 2409 C CA . GLY A 1 308 ? 24.630 6.240 -23.606 1.00 87.88 308 GLY A CA 1
ATOM 2410 C C . GLY A 1 308 ? 23.853 5.164 -24.370 1.00 87.88 308 GLY A C 1
ATOM 2411 O O . GLY A 1 308 ? 22.892 4.620 -23.833 1.00 87.88 308 GLY A O 1
ATOM 2412 N N . LYS A 1 309 ? 24.217 4.875 -25.626 1.00 86.06 309 LYS A N 1
ATOM 2413 C CA . LYS A 1 309 ? 23.486 3.931 -26.497 1.00 86.06 309 LYS A CA 1
ATOM 2414 C C . LYS A 1 309 ? 24.255 2.626 -26.698 1.00 86.06 309 LYS A C 1
ATOM 2416 O O . LYS A 1 309 ? 25.422 2.658 -27.081 1.00 86.06 309 LYS A O 1
ATOM 2421 N N . MET A 1 310 ? 23.588 1.486 -26.513 1.00 80.94 310 MET A N 1
ATOM 2422 C CA . MET A 1 310 ? 24.221 0.173 -26.666 1.00 80.94 310 MET A CA 1
ATOM 2423 C C . MET A 1 310 ? 24.484 -0.176 -28.134 1.00 80.94 310 MET A C 1
ATOM 2425 O O . MET A 1 310 ? 23.619 -0.018 -28.999 1.00 80.94 310 MET A O 1
ATOM 2429 N N . GLN A 1 311 ? 25.670 -0.719 -28.408 1.00 71.56 311 GLN A N 1
ATOM 2430 C CA . GLN A 1 311 ? 26.034 -1.276 -29.708 1.00 71.56 311 GLN A CA 1
ATOM 2431 C C . GLN A 1 311 ? 25.740 -2.786 -29.709 1.00 71.56 311 GLN A C 1
ATOM 2433 O O . GLN A 1 311 ? 26.497 -3.573 -29.154 1.00 71.56 311 GLN A O 1
ATOM 2438 N N . VAL A 1 312 ? 24.649 -3.198 -30.365 1.00 61.41 312 VAL A N 1
ATOM 2439 C CA . VAL A 1 312 ? 24.026 -4.549 -30.320 1.00 61.41 312 VAL A CA 1
ATOM 2440 C C . VAL A 1 312 ? 24.985 -5.738 -30.563 1.00 61.41 312 VAL A C 1
ATOM 2442 O O . VAL A 1 312 ? 24.648 -6.876 -30.257 1.00 61.41 312 VAL A O 1
ATOM 2445 N N . LYS A 1 313 ? 26.176 -5.519 -31.139 1.00 64.88 313 LYS A N 1
ATOM 2446 C CA . LYS A 1 313 ? 27.097 -6.592 -31.560 1.00 64.88 313 LYS A CA 1
ATOM 2447 C C . LYS A 1 313 ? 28.211 -6.932 -30.567 1.00 64.88 313 LYS A C 1
ATOM 2449 O O . LYS A 1 313 ? 28.848 -7.965 -30.754 1.00 64.88 313 LYS A O 1
ATOM 2454 N N . ARG A 1 314 ? 28.491 -6.092 -29.566 1.00 75.69 314 ARG A N 1
ATOM 2455 C CA . ARG A 1 314 ? 29.593 -6.334 -28.624 1.00 75.69 314 ARG A CA 1
ATOM 2456 C C . ARG A 1 314 ? 29.217 -5.827 -27.229 1.00 75.69 314 ARG A C 1
ATOM 2458 O O . ARG A 1 314 ? 28.799 -4.675 -27.134 1.00 75.69 314 ARG A O 1
ATOM 2465 N N . PRO A 1 315 ? 29.370 -6.646 -26.173 1.00 85.19 315 PRO A N 1
ATOM 2466 C CA . PRO A 1 315 ? 29.220 -6.157 -24.811 1.00 85.19 315 PRO A CA 1
ATOM 2467 C C . PRO A 1 315 ? 30.306 -5.123 -24.506 1.00 85.19 315 PRO A C 1
ATOM 2469 O O . PRO A 1 315 ? 31.442 -5.252 -24.970 1.00 85.19 315 PRO A O 1
ATOM 2472 N N . THR A 1 316 ? 29.941 -4.106 -23.741 1.00 90.56 316 THR A N 1
ATOM 2473 C CA . THR A 1 316 ? 30.849 -3.058 -23.271 1.00 90.56 316 THR A CA 1
ATOM 2474 C C . THR A 1 316 ? 31.415 -3.449 -21.917 1.00 90.56 316 THR A C 1
ATOM 2476 O O . THR A 1 316 ? 30.716 -4.062 -21.104 1.00 90.56 316 THR A O 1
ATOM 2479 N N . VAL A 1 317 ? 32.670 -3.096 -21.666 1.00 91.56 317 VAL A N 1
ATOM 2480 C CA . VAL A 1 317 ? 33.414 -3.506 -20.477 1.00 91.56 317 VAL A CA 1
ATOM 2481 C C . VAL A 1 317 ? 34.019 -2.294 -19.777 1.00 91.56 317 VAL A C 1
ATOM 2483 O O . VAL A 1 317 ? 34.667 -1.442 -20.389 1.00 91.56 317 VAL A O 1
ATOM 2486 N N . LEU A 1 318 ? 33.865 -2.257 -18.458 1.00 94.00 318 LEU A N 1
ATOM 2487 C CA . LEU A 1 318 ? 34.596 -1.370 -17.566 1.00 94.00 318 LEU A CA 1
ATOM 2488 C C . LEU A 1 318 ? 35.576 -2.202 -16.736 1.00 94.00 318 LEU A C 1
ATOM 2490 O O . LEU A 1 318 ? 35.203 -3.225 -16.164 1.00 94.00 318 LEU A O 1
ATOM 2494 N N . ARG A 1 319 ? 36.838 -1.775 -16.682 1.00 94.81 319 ARG A N 1
ATOM 2495 C CA . ARG A 1 319 ? 37.894 -2.389 -15.866 1.00 94.81 319 ARG A CA 1
ATOM 2496 C C . ARG A 1 319 ? 38.494 -1.337 -14.954 1.00 94.81 319 ARG A C 1
ATOM 2498 O O . ARG A 1 319 ? 38.764 -0.234 -15.409 1.00 94.81 319 ARG A O 1
ATOM 2505 N N . GLY A 1 320 ? 38.750 -1.671 -13.700 1.00 91.25 320 GLY A N 1
ATOM 2506 C CA . GLY A 1 320 ? 39.381 -0.742 -12.777 1.00 91.25 320 GLY A CA 1
ATOM 2507 C C . GLY A 1 320 ? 40.121 -1.413 -11.636 1.00 91.25 320 GLY A C 1
ATOM 2508 O O . GLY A 1 320 ? 39.900 -2.586 -11.330 1.00 91.25 320 GLY A O 1
ATOM 2509 N N . ASN A 1 321 ? 40.993 -0.636 -11.007 1.00 91.38 321 ASN A N 1
ATOM 2510 C CA . ASN A 1 321 ? 41.677 -1.008 -9.779 1.00 91.38 321 ASN A CA 1
ATOM 2511 C C . ASN A 1 321 ? 41.033 -0.267 -8.610 1.00 91.38 321 ASN A C 1
ATOM 2513 O O . ASN A 1 321 ? 40.850 0.949 -8.648 1.00 91.38 321 ASN A O 1
ATOM 2517 N N . ILE A 1 322 ? 40.690 -1.011 -7.568 1.00 91.56 322 ILE A N 1
ATOM 2518 C CA . ILE A 1 322 ? 40.137 -0.478 -6.329 1.00 91.56 322 ILE A CA 1
ATOM 2519 C C . ILE A 1 322 ? 41.295 -0.306 -5.353 1.00 91.56 322 ILE A C 1
ATOM 2521 O O . ILE A 1 322 ? 42.085 -1.228 -5.163 1.00 91.56 322 ILE A O 1
ATOM 2525 N N . ILE A 1 323 ? 41.399 0.856 -4.720 1.00 89.38 323 ILE A N 1
ATOM 2526 C CA . ILE A 1 323 ? 42.433 1.137 -3.722 1.00 89.38 323 ILE A CA 1
ATOM 2527 C C . ILE A 1 323 ? 41.740 1.362 -2.384 1.00 89.38 323 ILE A C 1
ATOM 2529 O O . ILE A 1 323 ? 40.893 2.250 -2.264 1.00 89.38 323 ILE A O 1
ATOM 2533 N N . LEU A 1 324 ? 42.090 0.564 -1.376 1.00 87.62 324 LEU A N 1
ATOM 2534 C CA . LEU A 1 324 ? 41.572 0.700 -0.016 1.00 87.62 324 LEU A CA 1
ATOM 2535 C C . LEU A 1 324 ? 42.336 1.781 0.764 1.00 87.62 324 LEU A C 1
ATOM 2537 O O . LEU A 1 324 ? 43.453 2.179 0.425 1.00 87.62 324 LEU A O 1
ATOM 2541 N N . GLN A 1 325 ? 41.717 2.285 1.827 1.00 84.94 325 GLN A N 1
ATOM 2542 C CA . GLN A 1 325 ? 42.378 3.134 2.811 1.00 84.94 325 GLN A CA 1
ATOM 2543 C C . GLN A 1 325 ? 43.494 2.353 3.524 1.00 84.94 325 GLN A C 1
ATOM 2545 O O . GLN A 1 325 ? 43.439 1.129 3.654 1.00 84.94 325 GLN A O 1
ATOM 2550 N N . GLN A 1 326 ? 44.524 3.062 3.995 1.00 79.44 326 GLN A N 1
ATOM 2551 C CA . GLN A 1 326 ? 45.628 2.432 4.723 1.00 79.44 326 GLN A CA 1
ATOM 2552 C C . GLN A 1 326 ? 45.103 1.698 5.965 1.00 79.44 326 GLN A C 1
ATOM 2554 O O . GLN A 1 326 ? 44.359 2.275 6.753 1.00 79.44 326 GLN A O 1
ATOM 2559 N N . ASN A 1 327 ? 45.518 0.438 6.134 1.00 77.19 327 ASN A N 1
ATOM 2560 C CA . ASN A 1 327 ? 45.123 -0.459 7.228 1.00 77.19 327 ASN A CA 1
ATOM 2561 C C . ASN A 1 327 ? 43.621 -0.797 7.304 1.00 77.19 327 ASN A C 1
ATOM 2563 O O . ASN A 1 327 ? 43.171 -1.304 8.330 1.00 77.19 327 ASN A O 1
ATOM 2567 N N . ALA A 1 328 ? 42.841 -0.538 6.250 1.00 73.38 328 ALA A N 1
ATOM 2568 C CA . ALA A 1 328 ? 41.459 -0.996 6.203 1.00 73.38 328 ALA A CA 1
ATOM 2569 C C . ALA A 1 328 ? 41.397 -2.527 6.085 1.00 73.38 328 ALA A C 1
ATOM 2571 O O . ALA A 1 328 ? 42.180 -3.132 5.349 1.00 73.38 328 ALA A O 1
ATOM 2572 N N . SER A 1 329 ? 40.448 -3.146 6.789 1.00 75.75 329 SER A N 1
ATOM 2573 C CA . SER A 1 329 ? 40.120 -4.552 6.577 1.00 75.75 329 SER A CA 1
ATOM 2574 C C . SER A 1 329 ? 39.550 -4.755 5.174 1.00 75.75 329 SER A C 1
ATOM 2576 O O . SER A 1 329 ? 38.957 -3.845 4.580 1.00 75.75 329 SER A O 1
ATOM 2578 N N . ILE A 1 330 ? 39.735 -5.964 4.648 1.00 76.94 330 ILE A N 1
ATOM 2579 C CA . ILE A 1 330 ? 39.065 -6.392 3.423 1.00 76.94 330 ILE A CA 1
ATOM 2580 C C . ILE A 1 330 ? 37.555 -6.258 3.666 1.00 76.94 330 ILE A C 1
ATOM 2582 O O . ILE A 1 330 ? 37.082 -6.725 4.702 1.00 76.94 330 ILE A O 1
ATOM 2586 N N . PRO A 1 331 ? 36.805 -5.578 2.785 1.00 75.12 331 PRO A N 1
ATOM 2587 C CA . PRO A 1 331 ? 35.359 -5.512 2.919 1.00 75.12 331 PRO A CA 1
ATOM 2588 C C . PRO A 1 331 ? 34.751 -6.906 2.759 1.00 75.12 331 PRO A C 1
ATOM 2590 O O . PRO A 1 331 ? 35.005 -7.568 1.752 1.00 75.12 331 PRO A O 1
ATOM 2593 N N . ASP A 1 332 ? 33.925 -7.314 3.720 1.00 66.75 332 ASP A N 1
ATOM 2594 C CA . ASP A 1 332 ? 33.141 -8.552 3.622 1.00 66.75 332 ASP A CA 1
ATOM 2595 C C . ASP A 1 332 ? 31.986 -8.399 2.610 1.00 66.75 332 ASP A C 1
ATOM 2597 O O . ASP A 1 332 ? 31.561 -9.359 1.965 1.00 66.75 332 ASP A O 1
ATOM 2601 N N . GLU A 1 333 ? 31.521 -7.162 2.409 1.00 64.56 333 GLU A N 1
ATOM 2602 C CA . GLU A 1 333 ? 30.422 -6.805 1.514 1.00 64.56 333 GLU A CA 1
ATOM 2603 C C . GLU A 1 333 ? 30.896 -6.542 0.078 1.00 64.56 333 GLU A C 1
ATOM 2605 O O . GLU A 1 333 ? 31.855 -5.802 -0.181 1.00 64.56 333 GLU A O 1
ATOM 2610 N N . LYS A 1 334 ? 30.169 -7.103 -0.893 1.00 71.38 334 LYS A N 1
ATOM 2611 C CA . LYS A 1 334 ? 30.340 -6.770 -2.312 1.00 71.38 334 LYS A CA 1
ATOM 2612 C C . LYS A 1 334 ? 29.505 -5.534 -2.655 1.00 71.38 334 LYS A C 1
ATOM 2614 O O . LYS A 1 334 ? 28.386 -5.417 -2.172 1.00 71.38 334 LYS A O 1
ATOM 2619 N N . PRO A 1 335 ? 30.016 -4.622 -3.496 1.00 77.06 335 PRO A N 1
ATOM 2620 C CA . PRO A 1 335 ? 29.298 -3.400 -3.821 1.00 77.06 335 PRO A CA 1
ATOM 2621 C C . PRO A 1 335 ? 28.079 -3.680 -4.704 1.00 77.06 335 PRO A C 1
ATOM 2623 O O . PRO A 1 335 ? 28.145 -4.476 -5.646 1.00 77.06 335 PRO A O 1
ATOM 2626 N N . ASN A 1 336 ? 26.993 -2.960 -4.436 1.00 75.00 336 ASN A N 1
ATOM 2627 C CA . ASN A 1 336 ? 25.769 -3.027 -5.223 1.00 75.00 336 ASN A CA 1
ATOM 2628 C C . ASN A 1 336 ? 25.925 -2.301 -6.558 1.00 75.00 336 ASN A C 1
ATOM 2630 O O . ASN A 1 336 ? 26.528 -1.226 -6.632 1.00 75.00 336 ASN A O 1
ATOM 2634 N N . VAL A 1 337 ? 25.334 -2.875 -7.606 1.00 85.00 337 VAL A N 1
ATOM 2635 C CA . VAL A 1 337 ? 25.369 -2.331 -8.966 1.00 85.00 337 VAL A CA 1
ATOM 2636 C C . VAL A 1 337 ? 23.961 -1.948 -9.394 1.00 85.00 337 VAL A C 1
ATOM 2638 O O . VAL A 1 337 ? 23.111 -2.806 -9.606 1.00 85.00 337 VAL A O 1
ATOM 2641 N N . LEU A 1 338 ? 23.721 -0.648 -9.542 1.00 86.69 338 LEU A N 1
ATOM 2642 C CA . LEU A 1 338 ? 22.483 -0.114 -10.093 1.00 86.69 338 LEU A CA 1
ATOM 2643 C C . LEU A 1 338 ? 22.662 0.136 -11.586 1.00 86.69 338 LEU A C 1
ATOM 2645 O O . LEU A 1 338 ? 23.602 0.821 -11.987 1.00 86.69 338 LEU A O 1
ATOM 2649 N N . VAL A 1 339 ? 21.729 -0.347 -12.401 1.00 88.38 339 VAL A N 1
ATOM 2650 C CA . VAL A 1 339 ? 21.729 -0.106 -13.844 1.00 88.38 339 VAL A CA 1
ATOM 2651 C C . VAL A 1 339 ? 20.470 0.654 -14.231 1.00 88.38 339 VAL A C 1
ATOM 2653 O O . VAL A 1 339 ? 19.369 0.205 -13.943 1.00 88.38 339 VAL A O 1
ATOM 2656 N N . ASN A 1 340 ? 20.636 1.789 -14.905 1.00 90.00 340 ASN A N 1
ATOM 2657 C CA . ASN A 1 340 ? 19.563 2.592 -15.478 1.00 90.00 340 ASN A CA 1
ATOM 2658 C C . ASN A 1 340 ? 19.587 2.480 -16.998 1.00 90.00 340 ASN A C 1
ATOM 2660 O O . ASN A 1 340 ? 20.662 2.464 -17.598 1.00 90.00 340 ASN A O 1
ATOM 2664 N N . PHE A 1 341 ? 18.415 2.427 -17.628 1.00 90.88 341 PHE A N 1
ATOM 2665 C CA . PHE A 1 341 ? 18.297 2.364 -19.084 1.00 90.88 341 PHE A CA 1
ATOM 2666 C C . PHE A 1 341 ? 16.911 2.795 -19.572 1.00 90.88 341 PHE A C 1
ATOM 2668 O O . PHE A 1 341 ? 15.950 2.904 -18.807 1.00 90.88 341 PHE A O 1
ATOM 2675 N N . LYS A 1 342 ? 16.808 3.005 -20.887 1.00 90.56 342 LYS A N 1
ATOM 2676 C CA . LYS A 1 342 ? 15.555 3.197 -21.620 1.00 90.56 342 LYS A CA 1
ATOM 2677 C C . LYS A 1 342 ? 15.509 2.287 -22.843 1.00 90.56 342 LYS A C 1
ATOM 2679 O O . LYS A 1 342 ? 16.500 2.143 -23.558 1.00 90.56 342 LYS A O 1
ATOM 2684 N N . VAL A 1 343 ? 14.342 1.708 -23.099 1.00 89.69 343 VAL A N 1
ATOM 2685 C CA . VAL A 1 343 ? 14.030 0.936 -24.303 1.00 89.69 343 VAL A CA 1
ATOM 2686 C C . VAL A 1 343 ? 12.834 1.588 -24.998 1.00 89.69 343 VAL A C 1
ATOM 2688 O O . VAL A 1 343 ? 11.683 1.302 -24.662 1.00 89.69 343 VAL A O 1
ATOM 2691 N N . PRO A 1 344 ? 13.069 2.512 -25.943 1.00 89.12 344 PRO A N 1
ATOM 2692 C CA . PRO A 1 344 ? 11.988 3.113 -26.709 1.00 89.12 344 PRO A CA 1
ATOM 2693 C C . PRO A 1 344 ? 11.299 2.082 -27.614 1.00 89.12 344 PRO A C 1
ATOM 2695 O O . PRO A 1 344 ? 11.891 1.088 -28.043 1.00 89.12 344 PRO A O 1
ATOM 2698 N N . MET A 1 345 ? 10.042 2.366 -27.950 1.00 86.50 345 MET A N 1
ATOM 2699 C CA . MET A 1 345 ? 9.182 1.573 -28.837 1.00 86.50 345 MET A CA 1
ATOM 2700 C C . MET A 1 345 ? 8.988 0.119 -28.394 1.00 86.50 345 MET A C 1
ATOM 2702 O O . MET A 1 345 ? 8.702 -0.752 -29.219 1.00 86.50 345 MET A O 1
ATOM 2706 N N . THR A 1 346 ? 9.144 -0.138 -27.096 1.00 84.00 346 THR A N 1
ATOM 2707 C CA . THR A 1 346 ? 9.025 -1.462 -26.493 1.00 84.00 346 THR A CA 1
ATOM 2708 C C . THR A 1 346 ? 8.363 -1.344 -25.119 1.00 84.00 346 THR A C 1
ATOM 2710 O O . THR A 1 346 ? 8.659 -0.399 -24.393 1.00 84.00 346 THR A O 1
ATOM 2713 N N . THR A 1 347 ? 7.460 -2.270 -24.798 1.00 85.50 347 THR A N 1
ATOM 2714 C CA . THR A 1 347 ? 6.953 -2.554 -23.444 1.00 85.50 347 THR A CA 1
ATOM 2715 C C . THR A 1 347 ? 7.593 -3.844 -22.960 1.00 85.50 347 THR A C 1
ATOM 2717 O O . THR A 1 347 ? 7.770 -4.778 -23.741 1.00 85.50 347 THR A O 1
ATOM 2720 N N . ILE A 1 348 ? 7.960 -3.900 -21.688 1.00 80.69 348 ILE A N 1
ATOM 2721 C CA . ILE A 1 348 ? 8.601 -5.058 -21.082 1.00 80.69 348 ILE A CA 1
ATOM 2722 C C . ILE A 1 348 ? 7.582 -6.157 -20.763 1.00 80.69 348 ILE A C 1
ATOM 2724 O O . ILE A 1 348 ? 7.916 -7.334 -20.848 1.00 80.69 348 ILE A O 1
ATOM 2728 N N . SER A 1 349 ? 6.325 -5.786 -20.509 1.00 82.50 349 SER A N 1
ATOM 2729 C CA . SER A 1 349 ? 5.211 -6.727 -20.329 1.00 82.50 349 SER A CA 1
ATOM 2730 C C . SER A 1 349 ? 4.760 -7.428 -21.614 1.00 82.50 349 SER A C 1
ATOM 2732 O O . SER A 1 349 ? 4.059 -8.432 -21.549 1.00 82.50 349 SER A O 1
ATOM 2734 N N . GLY A 1 350 ? 5.118 -6.885 -22.784 1.00 80.25 350 GLY A N 1
ATOM 2735 C CA . GLY A 1 350 ? 4.536 -7.281 -24.070 1.00 80.25 350 GLY A CA 1
ATOM 2736 C C . GLY A 1 350 ? 3.183 -6.621 -24.374 1.00 80.25 350 GLY A C 1
ATOM 2737 O O . GLY A 1 350 ? 2.656 -6.787 -25.478 1.00 80.25 350 GLY A O 1
ATOM 2738 N N . LEU A 1 351 ? 2.634 -5.819 -23.452 1.00 84.31 351 LEU A N 1
ATOM 2739 C CA . LEU A 1 351 ? 1.378 -5.106 -23.659 1.00 84.31 351 LEU A CA 1
ATOM 2740 C C . LEU A 1 351 ? 1.513 -4.134 -24.835 1.00 84.31 351 LEU A C 1
ATOM 2742 O O . LEU A 1 351 ? 2.376 -3.253 -24.859 1.00 84.31 351 LEU A O 1
ATOM 2746 N N . SER A 1 352 ? 0.648 -4.277 -25.830 1.00 86.44 352 SER A N 1
ATOM 2747 C CA . SER A 1 352 ? 0.602 -3.377 -26.975 1.00 86.44 352 SER A CA 1
ATOM 2748 C C . SER A 1 352 ? -0.837 -3.161 -27.415 1.00 86.44 352 SER A C 1
ATOM 2750 O O . SER A 1 352 ? -1.690 -4.022 -27.215 1.00 86.44 352 SER A O 1
ATOM 2752 N N . VAL A 1 353 ? -1.126 -1.999 -27.999 1.00 90.69 353 VAL A N 1
ATOM 2753 C CA . VAL A 1 353 ? -2.453 -1.730 -28.566 1.00 90.69 353 VAL A CA 1
ATOM 2754 C C . VAL A 1 353 ? -2.578 -2.509 -29.868 1.00 90.69 353 VAL A C 1
ATOM 2756 O O . VAL A 1 353 ? -1.953 -2.151 -30.866 1.00 90.69 353 VAL A O 1
ATOM 2759 N N . GLU A 1 354 ? -3.395 -3.558 -29.855 1.00 89.44 354 GLU A N 1
ATOM 2760 C CA . GLU A 1 354 ? -3.722 -4.342 -31.044 1.00 89.44 354 GLU A CA 1
ATOM 2761 C C . GLU A 1 354 ? -4.629 -3.536 -31.971 1.00 89.44 354 GLU A C 1
ATOM 2763 O O . GLU A 1 354 ? -4.391 -3.429 -33.173 1.00 89.44 354 GLU A O 1
ATOM 2768 N 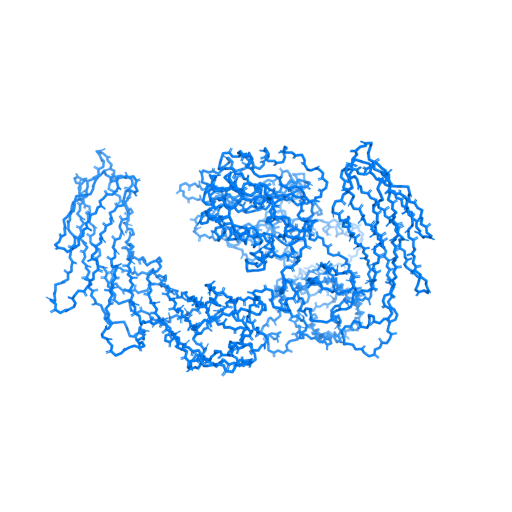N . THR A 1 355 ? -5.675 -2.939 -31.398 1.00 91.81 355 THR A N 1
ATOM 2769 C CA . THR A 1 355 ? -6.702 -2.239 -32.160 1.00 91.81 355 THR A CA 1
ATOM 2770 C C . THR A 1 355 ? -7.122 -0.955 -31.455 1.00 91.81 355 THR A C 1
ATOM 2772 O O . THR A 1 355 ? -7.428 -0.950 -30.266 1.00 91.81 355 THR A O 1
ATOM 2775 N N . LEU A 1 356 ? -7.183 0.140 -32.219 1.00 93.25 356 LEU A N 1
ATOM 2776 C CA . LEU A 1 356 ? -7.778 1.409 -31.802 1.00 93.25 356 LEU A CA 1
ATOM 2777 C C . LEU A 1 356 ? -8.810 1.850 -32.843 1.00 93.25 356 LEU A C 1
ATOM 2779 O O . LEU A 1 356 ? -8.462 2.340 -33.926 1.00 93.25 356 LEU A O 1
ATOM 2783 N N . VAL A 1 357 ? -10.090 1.678 -32.528 1.00 92.62 357 VAL A N 1
ATOM 2784 C CA . VAL A 1 357 ? -11.211 2.071 -33.390 1.00 92.62 357 VAL A CA 1
ATOM 2785 C C . VAL A 1 357 ? -11.796 3.382 -32.896 1.00 92.62 357 VAL A C 1
ATOM 2787 O O . VAL A 1 357 ? -11.905 3.612 -31.698 1.00 92.62 357 VAL A O 1
ATOM 2790 N N . ILE A 1 358 ? -12.158 4.241 -33.847 1.00 91.88 358 ILE A N 1
ATOM 2791 C CA . ILE A 1 358 ? -12.900 5.471 -33.593 1.00 91.88 358 ILE A CA 1
ATOM 2792 C C . ILE A 1 358 ? -14.216 5.329 -34.341 1.00 91.88 358 ILE A C 1
ATOM 2794 O O . ILE A 1 358 ? -14.216 5.041 -35.539 1.00 91.88 358 ILE A O 1
ATOM 2798 N N . THR A 1 359 ? -15.310 5.489 -33.612 1.00 87.75 359 THR A N 1
ATOM 2799 C CA . THR A 1 359 ? -16.682 5.458 -34.118 1.00 87.75 359 THR A CA 1
ATOM 2800 C C . THR A 1 359 ? -17.347 6.815 -33.884 1.00 87.75 359 THR A C 1
ATOM 2802 O O . THR A 1 359 ? -16.745 7.709 -33.288 1.00 87.75 359 THR A O 1
ATOM 2805 N N . ASN A 1 360 ? -18.559 6.994 -34.414 1.00 82.25 360 ASN A N 1
ATOM 2806 C CA . ASN A 1 360 ? -19.343 8.239 -34.381 1.00 82.25 360 ASN A CA 1
ATOM 2807 C C . ASN A 1 360 ? -18.774 9.432 -35.165 1.00 82.25 360 ASN A C 1
ATOM 2809 O O . ASN A 1 360 ? -19.417 10.474 -35.228 1.00 82.25 360 ASN A O 1
ATOM 2813 N N . GLU A 1 361 ? -17.646 9.268 -35.858 1.00 84.69 361 GLU A N 1
ATOM 2814 C CA . GLU A 1 361 ? -17.029 10.326 -36.659 1.00 84.69 361 GLU A CA 1
ATOM 2815 C C . GLU A 1 361 ? -16.704 9.849 -38.081 1.00 84.69 361 GLU A C 1
ATOM 2817 O O . GLU A 1 361 ? -16.279 8.715 -38.299 1.00 84.69 361 GLU A O 1
ATOM 2822 N N . LYS A 1 362 ? -16.917 10.720 -39.080 1.00 82.50 362 LYS A N 1
ATOM 2823 C CA . LYS A 1 362 ? -16.747 10.383 -40.513 1.00 82.50 362 LYS A CA 1
ATOM 2824 C C . LYS A 1 362 ? -15.331 10.623 -41.042 1.00 82.50 362 LYS A C 1
ATOM 2826 O O . LYS A 1 362 ? -14.992 10.152 -42.128 1.00 82.50 362 LYS A O 1
ATOM 2831 N N . TYR A 1 363 ? -14.519 11.394 -40.323 1.00 87.00 363 TYR A N 1
ATOM 2832 C CA . TYR A 1 363 ? -13.145 11.675 -40.729 1.00 87.00 363 TYR A CA 1
ATOM 2833 C C . TYR A 1 363 ? -12.226 10.484 -40.421 1.00 87.00 363 TYR A C 1
ATOM 2835 O O . TYR A 1 363 ? -12.512 9.657 -39.560 1.00 87.00 363 TYR A O 1
ATOM 2843 N N . LYS A 1 364 ? -11.087 10.404 -41.119 1.00 85.44 364 LYS A N 1
ATOM 2844 C CA . LYS A 1 364 ? -10.030 9.421 -40.842 1.00 85.44 364 LYS A CA 1
ATOM 2845 C C . LYS A 1 364 ? -8.915 10.092 -40.038 1.00 85.44 364 LYS A C 1
ATOM 2847 O O . LYS A 1 364 ? -8.121 10.818 -40.634 1.00 85.44 364 LYS A O 1
ATOM 2852 N N . PRO A 1 365 ? -8.861 9.905 -38.711 1.00 90.56 365 PRO A N 1
ATOM 2853 C CA . PRO A 1 365 ? -7.820 10.515 -37.902 1.00 90.56 365 PRO A CA 1
ATOM 2854 C C . PRO A 1 365 ? -6.493 9.776 -38.032 1.00 90.56 365 PRO A C 1
ATOM 2856 O O . PRO A 1 365 ? -6.459 8.565 -38.273 1.00 90.56 365 PRO A O 1
ATOM 2859 N N . TYR A 1 366 ? -5.408 10.501 -37.783 1.00 93.62 366 TYR A N 1
ATOM 2860 C CA . TYR A 1 366 ? -4.124 9.884 -37.490 1.00 93.62 366 TYR A CA 1
ATOM 2861 C C . TYR A 1 366 ? -4.154 9.270 -36.083 1.00 93.62 366 TYR A C 1
ATOM 2863 O O . TYR A 1 366 ? -4.595 9.910 -35.130 1.00 93.62 366 TYR A O 1
ATOM 2871 N N . LYS A 1 367 ? -3.696 8.023 -35.953 1.00 93.81 367 LYS A N 1
ATOM 2872 C CA . LYS A 1 367 ? -3.643 7.285 -34.686 1.00 93.81 367 LYS A CA 1
ATOM 2873 C C . LYS A 1 367 ? -2.196 6.897 -34.421 1.00 93.81 367 LYS A C 1
ATOM 2875 O O . LYS A 1 367 ? -1.610 6.164 -35.214 1.00 93.81 367 LYS A O 1
ATOM 2880 N N . GLY A 1 368 ? -1.623 7.391 -33.333 1.00 92.19 368 GLY A N 1
ATOM 2881 C CA . GLY A 1 368 ? -0.269 7.055 -32.913 1.00 92.19 368 GLY A CA 1
ATOM 2882 C C . GLY A 1 368 ? -0.269 6.311 -31.587 1.00 92.19 368 GLY A C 1
ATOM 2883 O O . GLY A 1 368 ? -0.976 6.693 -30.660 1.00 92.19 368 GLY A O 1
ATOM 2884 N N . VAL A 1 369 ? 0.560 5.280 -31.480 1.00 92.31 369 VAL A N 1
ATOM 2885 C CA . VAL A 1 369 ? 0.896 4.663 -30.196 1.00 92.31 369 VAL A CA 1
ATOM 2886 C C . VAL A 1 369 ? 2.409 4.604 -30.105 1.00 92.31 369 VAL A C 1
ATOM 2888 O O . VAL A 1 369 ? 3.069 4.144 -31.040 1.00 92.31 369 VAL A O 1
ATOM 2891 N N . ARG A 1 370 ? 2.965 5.106 -29.007 1.00 91.88 370 ARG A N 1
ATOM 2892 C CA . ARG A 1 370 ? 4.382 4.958 -28.684 1.00 91.88 370 ARG A CA 1
ATOM 2893 C C . ARG A 1 370 ? 4.496 4.225 -27.368 1.00 91.88 370 ARG A C 1
ATOM 2895 O O . ARG A 1 370 ? 3.694 4.428 -26.466 1.00 91.88 370 ARG A O 1
ATOM 2902 N N . THR A 1 371 ? 5.505 3.384 -27.274 1.00 90.94 371 THR A N 1
ATOM 2903 C CA . THR A 1 371 ? 5.787 2.613 -26.071 1.00 90.94 371 THR A CA 1
ATOM 2904 C C . THR A 1 371 ? 7.182 2.962 -25.565 1.00 90.94 371 THR A C 1
ATOM 2906 O O . THR A 1 371 ? 8.058 3.346 -26.347 1.00 90.94 371 THR A O 1
ATOM 2909 N N . LEU A 1 372 ? 7.394 2.891 -24.259 1.00 90.69 372 LEU A N 1
ATOM 2910 C CA . LEU A 1 372 ? 8.685 3.141 -23.633 1.00 90.69 372 LEU A CA 1
ATOM 2911 C C . LEU A 1 372 ? 8.803 2.296 -22.373 1.00 90.69 372 LEU A C 1
ATOM 2913 O O . LEU A 1 372 ? 8.033 2.499 -21.444 1.00 90.69 372 LEU A O 1
ATOM 2917 N N . THR A 1 373 ? 9.828 1.457 -22.293 1.00 89.75 373 THR A N 1
ATOM 2918 C CA . THR A 1 373 ? 10.283 0.891 -21.020 1.00 89.75 373 THR A CA 1
ATOM 2919 C C . THR A 1 373 ? 11.429 1.733 -20.482 1.00 89.75 373 THR A C 1
ATOM 2921 O O . THR A 1 373 ? 12.357 2.076 -21.218 1.00 89.75 373 THR A O 1
ATOM 2924 N N . ARG A 1 374 ? 11.417 2.048 -19.192 1.00 89.00 374 ARG A N 1
ATOM 2925 C CA . ARG A 1 374 ? 12.556 2.646 -18.487 1.00 89.00 374 ARG A CA 1
ATOM 2926 C C . ARG A 1 374 ? 12.736 2.004 -17.120 1.00 89.00 374 ARG A C 1
ATOM 2928 O O . ARG A 1 374 ? 11.814 1.380 -16.610 1.00 89.00 374 ARG A O 1
ATOM 2935 N N . THR A 1 375 ? 13.907 2.174 -16.525 1.00 86.00 375 THR A N 1
ATOM 2936 C CA . THR A 1 375 ? 14.104 1.786 -15.127 1.00 86.00 375 THR A CA 1
ATOM 2937 C C . THR A 1 375 ? 13.226 2.622 -14.207 1.00 86.00 375 THR A C 1
ATOM 2939 O O . THR A 1 375 ? 13.039 3.824 -14.439 1.00 86.00 375 THR A O 1
ATOM 2942 N N . GLY A 1 376 ? 12.648 1.955 -13.214 1.00 74.81 376 GLY A N 1
ATOM 2943 C CA . GLY A 1 376 ? 11.796 2.567 -12.214 1.00 74.81 376 GLY A CA 1
ATOM 2944 C C . GLY A 1 376 ? 12.566 3.487 -11.281 1.00 74.81 376 GLY A C 1
ATOM 2945 O O . GLY A 1 376 ? 13.794 3.631 -11.346 1.00 74.81 376 GLY A O 1
ATOM 2946 N N . ARG A 1 377 ? 11.800 4.221 -10.478 1.00 67.81 377 ARG A N 1
ATOM 2947 C CA . ARG A 1 377 ? 12.316 5.294 -9.619 1.00 67.81 377 ARG A CA 1
ATOM 2948 C C . ARG A 1 377 ? 12.116 5.013 -8.140 1.00 67.81 377 ARG A C 1
ATOM 2950 O O . ARG A 1 377 ? 12.446 5.898 -7.343 1.00 67.81 377 ARG A O 1
ATOM 2957 N N . PHE A 1 378 ? 11.596 3.833 -7.783 1.00 66.06 378 PHE A N 1
ATOM 2958 C CA . PHE A 1 378 ? 11.360 3.478 -6.391 1.00 66.06 378 PHE A CA 1
ATOM 2959 C C . PHE A 1 378 ? 12.680 3.558 -5.625 1.00 66.06 378 PHE A C 1
ATOM 2961 O O . PHE A 1 378 ? 13.646 2.903 -5.993 1.00 66.06 378 PHE A O 1
ATOM 2968 N N . GLN A 1 379 ? 12.769 4.408 -4.601 1.00 74.81 379 GLN A N 1
ATOM 2969 C CA . GLN A 1 379 ? 13.984 4.488 -3.790 1.00 74.81 379 GLN A CA 1
ATOM 2970 C C . GLN A 1 379 ? 13.736 5.137 -2.432 1.00 74.81 379 GLN A C 1
ATOM 2972 O O . GLN A 1 379 ? 13.362 6.307 -2.329 1.00 74.81 379 GLN A O 1
ATOM 2977 N N . ILE A 1 380 ? 14.048 4.398 -1.377 1.00 81.12 380 ILE A N 1
ATOM 2978 C CA . ILE A 1 380 ? 14.155 4.920 -0.018 1.00 81.12 380 ILE A CA 1
ATOM 2979 C C . ILE A 1 380 ? 15.605 5.352 0.203 1.00 81.12 380 ILE A C 1
ATOM 2981 O O . ILE A 1 380 ? 16.534 4.561 0.063 1.00 81.12 380 ILE A O 1
ATOM 2985 N N . ARG A 1 381 ? 15.835 6.624 0.544 1.00 82.69 381 ARG A N 1
ATOM 2986 C CA . ARG A 1 381 ? 17.204 7.104 0.816 1.00 82.69 381 ARG A CA 1
ATOM 2987 C C . ARG A 1 381 ? 17.650 6.747 2.222 1.00 82.69 381 ARG A C 1
ATOM 2989 O O . ARG A 1 381 ? 18.791 6.332 2.433 1.00 82.69 381 ARG A O 1
ATOM 2996 N N . ILE A 1 382 ? 16.744 6.964 3.167 1.00 90.31 382 ILE A N 1
ATOM 2997 C CA . ILE A 1 382 ? 16.970 6.819 4.596 1.00 90.31 382 ILE A CA 1
ATOM 2998 C C . ILE A 1 382 ? 15.660 6.492 5.303 1.00 90.31 382 ILE A C 1
ATOM 3000 O O . ILE A 1 382 ? 14.596 6.969 4.901 1.00 90.31 382 ILE A O 1
ATOM 3004 N N . LEU A 1 383 ? 15.776 5.709 6.371 1.00 95.00 383 LEU A N 1
ATOM 3005 C CA . LEU A 1 383 ? 14.719 5.430 7.325 1.00 95.00 383 LEU A CA 1
ATOM 3006 C C . LEU A 1 383 ? 15.172 5.868 8.716 1.00 95.00 383 LEU A C 1
ATOM 3008 O O . LEU A 1 383 ? 16.299 5.587 9.139 1.00 95.00 383 LEU A O 1
ATOM 3012 N N . PHE A 1 384 ? 14.269 6.540 9.417 1.00 96.38 384 PHE A N 1
ATOM 3013 C CA . PHE A 1 384 ? 14.403 6.893 10.818 1.00 96.38 384 PHE A CA 1
ATOM 3014 C C . PHE A 1 384 ? 13.340 6.174 11.649 1.00 96.38 384 PHE A C 1
ATOM 3016 O O . PHE A 1 384 ? 12.212 5.985 11.192 1.00 96.38 384 PHE A O 1
ATOM 3023 N N . ILE A 1 385 ? 13.689 5.831 12.888 1.00 97.19 385 ILE A N 1
ATOM 3024 C CA . ILE A 1 385 ? 12.708 5.539 13.940 1.00 97.19 385 ILE A CA 1
ATOM 3025 C C . ILE A 1 385 ? 12.861 6.616 15.000 1.00 97.19 385 ILE A C 1
ATOM 3027 O O . ILE A 1 385 ? 13.952 6.784 15.550 1.00 97.19 385 ILE A O 1
ATOM 3031 N N . LEU A 1 386 ? 11.783 7.354 15.239 1.00 95.94 386 LEU A N 1
ATOM 3032 C CA . LEU A 1 386 ? 11.750 8.517 16.115 1.00 95.94 386 LEU A CA 1
ATOM 3033 C C . LEU A 1 386 ? 10.765 8.294 17.263 1.00 95.94 386 LEU A C 1
ATOM 3035 O O . LEU A 1 386 ? 9.724 7.661 17.078 1.00 95.94 386 LEU A O 1
ATOM 3039 N N . THR A 1 387 ? 11.044 8.868 18.427 1.00 93.94 387 THR A N 1
ATOM 3040 C CA . THR A 1 387 ? 10.048 8.978 19.503 1.00 93.94 387 THR A CA 1
ATOM 3041 C C . THR A 1 387 ? 8.943 9.977 19.134 1.00 93.94 387 THR A C 1
ATOM 3043 O O . THR A 1 387 ? 9.079 10.788 18.214 1.00 93.94 387 THR A O 1
ATOM 3046 N N . SER A 1 388 ? 7.855 10.000 19.906 1.00 88.12 388 SER A N 1
ATOM 3047 C CA . SER A 1 388 ? 6.787 11.009 19.792 1.00 88.12 388 SER A CA 1
ATOM 3048 C C . SER A 1 388 ? 7.242 12.457 20.051 1.00 88.12 388 SER A C 1
ATOM 3050 O O . SER A 1 388 ? 6.514 13.403 19.718 1.00 88.12 388 SER A O 1
ATOM 3052 N N . THR A 1 389 ? 8.427 12.635 20.645 1.00 87.69 389 THR A N 1
ATOM 3053 C CA . THR A 1 389 ? 9.084 13.928 20.885 1.00 87.69 389 THR A CA 1
ATOM 3054 C C . THR A 1 389 ? 10.084 14.304 19.790 1.00 87.69 389 THR A C 1
ATOM 3056 O O . THR A 1 389 ? 10.553 15.440 19.785 1.00 87.69 389 THR A O 1
ATOM 3059 N N . GLY A 1 390 ? 10.381 13.397 18.852 1.00 86.44 390 GLY A N 1
ATOM 3060 C CA . GLY A 1 390 ? 11.308 13.634 17.744 1.00 86.44 390 GLY A CA 1
ATOM 3061 C C . GLY A 1 390 ? 12.749 13.173 17.980 1.00 86.44 390 GLY A C 1
ATOM 3062 O O . GLY A 1 390 ? 13.615 13.462 17.157 1.00 86.44 390 GLY A O 1
ATOM 3063 N N . GLU A 1 391 ? 13.031 12.458 19.073 1.00 92.88 391 GLU A N 1
ATOM 3064 C CA . GLU A 1 391 ? 14.359 11.885 19.323 1.00 92.88 391 GLU A CA 1
ATOM 3065 C C . GLU A 1 391 ? 14.635 10.737 18.347 1.00 92.88 391 GLU A C 1
ATOM 3067 O O . GLU A 1 391 ? 13.808 9.841 18.182 1.00 92.88 391 GLU A O 1
ATOM 3072 N N . ILE A 1 392 ? 15.811 10.749 17.713 1.00 94.88 392 ILE A N 1
ATOM 3073 C CA . ILE A 1 392 ? 16.229 9.710 16.769 1.00 94.88 392 ILE A CA 1
ATOM 3074 C C . ILE A 1 392 ? 16.734 8.485 17.536 1.00 94.88 392 ILE A C 1
ATOM 3076 O O . ILE A 1 392 ? 17.786 8.542 18.170 1.00 94.88 392 ILE A O 1
ATOM 3080 N N . ILE A 1 393 ? 16.023 7.363 17.413 1.00 95.50 393 ILE A N 1
ATOM 3081 C CA . ILE A 1 393 ? 16.439 6.058 17.945 1.00 95.50 393 ILE A CA 1
ATOM 3082 C C . ILE A 1 393 ? 17.250 5.299 16.888 1.00 95.50 393 ILE A C 1
ATOM 3084 O O . ILE A 1 393 ? 18.357 4.840 17.160 1.00 95.50 393 ILE A O 1
ATOM 3088 N N . ILE A 1 394 ? 16.710 5.184 15.670 1.00 96.12 394 ILE A N 1
ATOM 3089 C CA . ILE A 1 394 ? 17.360 4.512 14.535 1.00 96.12 394 ILE A CA 1
ATOM 3090 C C . ILE A 1 394 ? 17.560 5.503 13.399 1.00 96.12 394 ILE A C 1
ATOM 3092 O O . ILE A 1 394 ? 16.672 6.297 13.093 1.00 96.12 394 ILE A O 1
ATOM 3096 N N . GLU A 1 395 ? 18.713 5.402 12.743 1.00 93.75 395 GLU A N 1
ATOM 3097 C CA . GLU A 1 395 ? 19.046 6.131 11.527 1.00 93.75 395 GLU A CA 1
ATOM 3098 C C . GLU A 1 395 ? 19.791 5.197 10.573 1.00 93.75 395 GLU A C 1
ATOM 3100 O O . GLU A 1 395 ? 20.962 4.875 10.789 1.00 93.75 395 GLU A O 1
ATOM 3105 N N . LYS A 1 396 ? 19.134 4.781 9.489 1.00 89.94 396 LYS A N 1
ATOM 3106 C CA . LYS A 1 396 ? 19.742 3.900 8.486 1.00 89.94 396 LYS A CA 1
ATOM 3107 C C . LYS A 1 396 ? 19.723 4.555 7.111 1.00 89.94 396 LYS A C 1
ATOM 3109 O O . LYS A 1 396 ? 18.667 4.758 6.521 1.00 89.94 396 LYS A O 1
ATOM 3114 N N . HIS A 1 397 ? 20.913 4.873 6.600 1.00 84.38 397 HIS A N 1
ATOM 3115 C CA . HIS A 1 397 ? 21.118 5.368 5.235 1.00 84.38 397 HIS A CA 1
ATOM 3116 C C . HIS A 1 397 ? 21.350 4.190 4.291 1.00 84.38 397 HIS A C 1
ATOM 3118 O O . HIS A 1 397 ? 22.211 3.355 4.569 1.00 84.38 397 HIS A O 1
ATOM 3124 N N . TRP A 1 398 ? 20.659 4.181 3.152 1.00 81.50 398 TRP A N 1
ATOM 3125 C CA . TRP A 1 398 ? 20.985 3.293 2.030 1.00 81.50 398 TRP A CA 1
ATOM 3126 C C . TRP A 1 398 ? 21.656 4.038 0.879 1.00 81.50 398 TRP A C 1
ATOM 3128 O O . TRP A 1 398 ? 22.499 3.460 0.199 1.00 81.50 398 TRP A O 1
ATOM 3138 N N . ARG A 1 399 ? 21.326 5.322 0.659 1.00 67.81 399 ARG A N 1
ATOM 3139 C CA . ARG A 1 399 ? 21.882 6.105 -0.458 1.00 67.81 399 ARG A CA 1
ATOM 3140 C C . ARG A 1 399 ? 22.234 7.544 -0.113 1.00 67.81 399 ARG A C 1
ATOM 3142 O O . ARG A 1 399 ? 21.376 8.365 0.221 1.00 67.81 399 ARG A O 1
ATOM 3149 N N . GLY A 1 400 ? 23.505 7.870 -0.353 1.00 65.88 400 GLY A N 1
ATOM 3150 C CA . GLY A 1 400 ? 24.078 9.179 -0.057 1.00 65.88 400 GLY A CA 1
ATOM 3151 C C . GLY A 1 400 ? 24.005 9.513 1.433 1.00 65.88 400 GLY A C 1
ATOM 3152 O O . GLY A 1 400 ? 23.594 8.700 2.255 1.00 65.88 400 GLY A O 1
ATOM 3153 N N . MET A 1 401 ? 24.404 10.730 1.785 1.00 66.31 401 MET A N 1
ATOM 3154 C CA . MET A 1 401 ? 24.223 11.251 3.138 1.00 66.31 401 MET A CA 1
ATOM 3155 C C . MET A 1 401 ? 23.093 12.274 3.115 1.00 66.31 401 MET A C 1
ATOM 3157 O O . MET A 1 401 ? 23.237 13.353 2.541 1.00 66.31 401 MET A O 1
ATOM 3161 N N . THR A 1 402 ? 21.955 11.922 3.710 1.00 77.75 402 THR A N 1
ATOM 3162 C CA . THR A 1 402 ? 20.870 12.883 3.949 1.00 77.75 402 THR A CA 1
ATOM 3163 C C . THR A 1 402 ? 21.118 13.548 5.298 1.00 77.75 402 THR A C 1
ATOM 3165 O O . THR A 1 402 ? 21.382 12.874 6.285 1.00 77.75 402 THR A O 1
ATOM 3168 N N . ASN A 1 403 ? 21.097 14.877 5.364 1.00 79.88 403 ASN A N 1
ATOM 3169 C CA . ASN A 1 403 ? 21.401 15.567 6.616 1.00 79.88 403 ASN A CA 1
ATOM 3170 C C . ASN A 1 403 ? 20.272 15.351 7.643 1.00 79.88 403 ASN A C 1
ATOM 3172 O O . ASN A 1 403 ? 19.109 15.516 7.290 1.00 79.88 403 ASN A O 1
ATOM 3176 N N . ARG A 1 404 ? 20.607 15.067 8.911 1.00 85.12 404 ARG A N 1
ATOM 3177 C CA . ARG A 1 404 ? 19.650 14.905 10.025 1.00 85.12 404 ARG A CA 1
ATOM 3178 C C . ARG A 1 404 ? 18.688 16.081 10.212 1.00 85.12 404 ARG A C 1
ATOM 3180 O O . ARG A 1 404 ? 17.609 15.871 10.745 1.00 85.12 404 ARG A O 1
ATOM 3187 N N . HIS A 1 405 ? 19.023 17.271 9.709 1.00 86.06 405 HIS A N 1
ATOM 3188 C CA . HIS A 1 405 ? 18.135 18.444 9.718 1.00 86.06 405 HIS A CA 1
ATOM 3189 C C . HIS A 1 405 ? 16.774 18.192 9.040 1.00 86.06 405 HIS A C 1
ATOM 3191 O O . HIS A 1 405 ? 15.819 18.928 9.266 1.00 86.06 405 HIS A O 1
ATOM 3197 N N . VAL A 1 406 ? 16.651 17.148 8.210 1.00 88.75 406 VAL A N 1
ATOM 3198 C CA . VAL A 1 406 ? 15.350 16.730 7.668 1.00 88.75 406 VAL A CA 1
ATOM 3199 C C . VAL A 1 406 ? 14.381 16.255 8.762 1.00 88.75 406 VAL A C 1
ATOM 3201 O O . VAL A 1 406 ? 13.173 16.414 8.602 1.00 88.75 406 VAL A O 1
ATOM 3204 N N . CYS A 1 407 ? 14.888 15.717 9.878 1.00 91.31 407 CYS A N 1
ATOM 3205 C CA . CYS A 1 407 ? 14.077 15.340 11.035 1.00 91.31 407 CYS A CA 1
ATOM 3206 C C . CYS A 1 407 ? 13.573 16.565 11.796 1.00 91.31 407 CYS A C 1
ATOM 3208 O O . CYS A 1 407 ? 12.447 16.534 12.272 1.00 91.31 407 CYS A O 1
ATOM 3210 N N . ASP A 1 408 ? 14.350 17.649 11.864 1.00 91.19 408 ASP A N 1
ATOM 3211 C CA . ASP A 1 408 ? 13.914 18.885 12.528 1.00 91.19 408 ASP A CA 1
ATOM 3212 C C . ASP A 1 408 ? 12.667 19.453 11.837 1.00 91.19 408 ASP A C 1
ATOM 3214 O O . ASP A 1 408 ? 11.680 19.766 12.499 1.00 91.19 408 ASP A O 1
ATOM 3218 N N . PHE A 1 409 ? 12.675 19.477 10.498 1.00 91.69 409 PHE A N 1
ATOM 3219 C CA . PHE A 1 409 ? 11.498 19.829 9.699 1.00 91.69 409 PHE A CA 1
ATOM 3220 C C . PHE A 1 409 ? 10.315 18.895 9.988 1.00 91.69 409 PHE A C 1
ATOM 3222 O O . PHE A 1 409 ? 9.206 19.355 10.245 1.00 91.69 409 PHE A O 1
ATOM 3229 N N . PHE A 1 410 ? 10.545 17.578 9.980 1.00 92.69 410 PHE A N 1
ATOM 3230 C CA . PHE A 1 410 ? 9.490 16.606 10.271 1.00 92.69 410 PHE A CA 1
ATOM 3231 C C . PHE A 1 410 ? 8.874 16.822 11.663 1.00 92.69 410 PHE A C 1
ATOM 3233 O O . PHE A 1 410 ? 7.656 16.825 11.808 1.00 92.69 410 PHE A O 1
ATOM 3240 N N . VAL A 1 411 ? 9.702 17.049 12.683 1.00 93.19 411 VAL A N 1
ATOM 3241 C CA . VAL A 1 411 ? 9.258 17.297 14.061 1.00 93.19 411 VAL A CA 1
ATOM 3242 C C . VAL A 1 411 ? 8.499 18.620 14.170 1.00 93.19 411 VAL A C 1
ATOM 3244 O O . VAL A 1 411 ? 7.489 18.686 14.871 1.00 93.19 411 VAL A O 1
ATOM 3247 N N . GLU A 1 412 ? 8.934 19.663 13.461 1.00 92.38 412 GLU A N 1
ATOM 3248 C CA . GLU A 1 412 ? 8.207 20.931 13.368 1.00 92.38 412 GLU A CA 1
ATOM 3249 C C . GLU A 1 412 ? 6.806 20.737 12.768 1.00 92.38 412 GLU A C 1
ATOM 3251 O O . GLU A 1 412 ? 5.835 21.254 13.323 1.00 92.38 412 GLU A O 1
ATOM 3256 N N . GLU A 1 413 ? 6.672 19.952 11.693 1.00 88.25 413 GLU A N 1
ATOM 3257 C CA . GLU A 1 413 ? 5.366 19.600 11.118 1.00 88.25 413 GLU A CA 1
ATOM 3258 C C . GLU A 1 413 ? 4.499 18.801 12.096 1.00 88.25 413 GLU A C 1
ATOM 3260 O O . GLU A 1 413 ? 3.340 19.145 12.326 1.00 88.25 413 GLU A O 1
ATOM 3265 N N . VAL A 1 414 ? 5.061 17.765 12.723 1.00 88.19 414 VAL A N 1
ATOM 3266 C CA . VAL A 1 414 ? 4.365 16.916 13.703 1.00 88.19 414 VAL A CA 1
ATOM 3267 C C . VAL A 1 414 ? 3.842 17.736 14.886 1.00 88.19 414 VAL A C 1
ATOM 3269 O O . VAL A 1 414 ? 2.740 17.490 15.379 1.00 88.19 414 VAL A O 1
ATOM 3272 N N . ASN A 1 415 ? 4.596 18.740 15.336 1.00 90.06 415 ASN A N 1
ATOM 3273 C CA . ASN A 1 415 ? 4.223 19.605 16.457 1.00 90.06 415 ASN A CA 1
ATOM 3274 C C . ASN A 1 415 ? 3.065 20.567 16.164 1.00 90.06 415 ASN A C 1
ATOM 3276 O O . ASN A 1 415 ? 2.533 21.160 17.103 1.00 90.06 415 ASN A O 1
ATOM 3280 N N . LYS A 1 416 ? 2.624 20.687 14.908 1.00 88.38 416 LYS A N 1
ATOM 3281 C CA . LYS A 1 416 ? 1.412 21.442 14.549 1.00 88.38 416 LYS A CA 1
ATOM 3282 C C . LYS A 1 416 ? 0.131 20.688 14.905 1.00 88.38 416 LYS A C 1
ATOM 3284 O O . LYS A 1 416 ? -0.925 21.309 15.010 1.00 88.38 416 LYS A O 1
ATOM 3289 N N . TYR A 1 417 ? 0.225 19.376 15.121 1.00 82.12 417 TYR A N 1
ATOM 3290 C CA . TYR A 1 417 ? -0.902 18.511 15.452 1.00 82.12 417 TYR A CA 1
ATOM 3291 C C . TYR A 1 417 ? -0.953 18.231 16.952 1.00 82.12 417 TYR A C 1
ATOM 3293 O O . TYR A 1 417 ? 0.068 17.979 17.599 1.00 82.12 417 TYR A O 1
ATOM 3301 N N . LYS A 1 418 ? -2.168 18.267 17.510 1.00 80.56 418 LYS A N 1
ATOM 3302 C CA . LYS A 1 418 ? -2.403 18.012 18.935 1.00 80.56 418 LYS A CA 1
ATOM 3303 C C . LYS A 1 418 ? -2.227 16.533 19.275 1.00 80.56 418 LYS A C 1
ATOM 3305 O O . LYS A 1 418 ? -1.677 16.217 20.329 1.00 80.56 418 LYS A O 1
ATOM 3310 N N . PHE A 1 419 ? -2.692 15.656 18.390 1.00 75.19 419 PHE A N 1
ATOM 3311 C CA . PHE A 1 419 ? -2.532 14.210 18.489 1.00 75.19 419 PHE A CA 1
ATOM 3312 C C . PHE A 1 419 ? -1.616 13.722 17.369 1.00 75.19 419 PHE A C 1
ATOM 3314 O O . PHE A 1 419 ? -1.643 14.243 16.256 1.00 75.19 419 PHE A O 1
ATOM 3321 N N . ARG A 1 420 ? -0.758 12.744 17.667 1.00 81.94 420 ARG A N 1
ATOM 3322 C CA . ARG A 1 420 ? 0.262 12.279 16.713 1.00 81.94 420 ARG A CA 1
ATOM 3323 C C . ARG A 1 420 ? -0.343 11.420 15.605 1.00 81.94 420 ARG A C 1
ATOM 3325 O O . ARG A 1 420 ? 0.173 11.391 14.498 1.00 81.94 420 ARG A O 1
ATOM 3332 N N . GLU A 1 421 ? -1.472 10.790 15.895 1.00 80.75 421 GLU A N 1
ATOM 3333 C CA . GLU A 1 421 ? -2.291 10.003 14.980 1.00 80.75 421 GLU A CA 1
ATOM 3334 C C . GLU A 1 421 ? -2.943 10.852 13.879 1.00 80.75 421 GLU A C 1
ATOM 3336 O O . GLU A 1 421 ? -3.331 10.313 12.847 1.00 80.75 421 GLU A O 1
ATOM 3341 N N . GLU A 1 422 ? -3.062 12.169 14.085 1.00 78.75 422 GLU A N 1
ATOM 3342 C CA . GLU A 1 422 ? -3.624 13.114 13.108 1.00 78.75 422 GLU A CA 1
ATOM 3343 C C . GLU A 1 422 ? -2.581 13.613 12.098 1.00 78.75 422 GLU A C 1
ATOM 3345 O O . GLU A 1 422 ? -2.938 14.283 11.127 1.00 78.75 422 GLU A O 1
ATOM 3350 N N . VAL A 1 423 ? -1.296 13.310 12.314 1.00 80.62 423 VAL A N 1
ATOM 3351 C CA . VAL A 1 423 ? -0.225 13.709 11.398 1.00 80.62 423 VAL A CA 1
ATOM 3352 C C . VAL A 1 423 ? -0.445 13.020 10.045 1.00 80.62 423 VAL A C 1
ATOM 3354 O O . VAL A 1 423 ? -0.562 11.793 9.999 1.00 80.62 423 VAL A O 1
ATOM 3357 N N . PRO A 1 424 ? -0.462 13.769 8.925 1.00 80.69 424 PRO A N 1
ATOM 3358 C CA . PRO A 1 424 ? -0.584 13.179 7.603 1.00 80.69 424 PRO A CA 1
ATOM 3359 C C . PRO A 1 424 ? 0.523 12.147 7.349 1.00 80.69 424 PRO A C 1
ATOM 3361 O O . PRO A 1 424 ? 1.690 12.416 7.649 1.00 80.69 424 PRO A O 1
ATOM 3364 N N . PRO A 1 425 ? 0.207 10.991 6.739 1.00 81.88 425 PRO A N 1
ATOM 3365 C CA . PRO A 1 425 ? 1.202 9.955 6.462 1.00 81.88 425 PRO A CA 1
ATOM 3366 C C . PRO A 1 425 ? 2.258 10.415 5.450 1.00 81.88 425 PRO A C 1
ATOM 3368 O O . PRO A 1 425 ? 3.335 9.830 5.380 1.00 81.88 425 PRO A O 1
ATOM 3371 N N . ILE A 1 426 ? 1.975 11.464 4.674 1.00 88.12 426 ILE A N 1
ATOM 3372 C CA . ILE A 1 426 ? 2.888 12.029 3.684 1.00 88.12 426 ILE A CA 1
ATOM 3373 C C . ILE A 1 426 ? 3.049 13.519 3.964 1.00 88.12 426 ILE A C 1
ATOM 3375 O O . ILE A 1 426 ? 2.079 14.274 3.956 1.00 88.12 426 ILE A O 1
ATOM 3379 N N . LEU A 1 427 ? 4.291 13.936 4.164 1.00 85.75 427 LEU A N 1
ATOM 3380 C CA . LEU A 1 427 ? 4.715 15.329 4.227 1.00 85.75 427 LEU A CA 1
ATOM 3381 C C . LEU A 1 427 ? 5.745 15.557 3.119 1.00 85.75 427 LEU A C 1
ATOM 3383 O O . LEU A 1 427 ? 6.363 14.613 2.624 1.00 85.75 427 LEU A O 1
ATOM 3387 N N . TYR A 1 428 ? 5.946 16.795 2.685 1.00 83.25 428 TYR A N 1
ATOM 3388 C CA . TYR A 1 428 ? 6.894 17.070 1.610 1.00 83.25 428 TYR A CA 1
ATOM 3389 C C . TYR A 1 428 ? 7.543 18.439 1.746 1.00 83.25 428 TYR A C 1
ATOM 3391 O O . TYR A 1 428 ? 7.035 19.357 2.379 1.00 83.25 428 TYR A O 1
ATOM 3399 N N . THR A 1 429 ? 8.696 18.553 1.105 1.00 82.00 429 THR A N 1
ATOM 3400 C CA . THR A 1 429 ? 9.441 19.790 0.885 1.00 82.00 429 THR A CA 1
ATOM 3401 C C . THR A 1 429 ? 9.740 19.908 -0.605 1.00 82.00 429 THR A C 1
ATOM 3403 O O . THR A 1 429 ? 9.486 18.988 -1.379 1.00 82.00 429 THR A O 1
ATOM 3406 N N . SER A 1 430 ? 10.373 21.001 -1.028 1.00 74.56 430 SER A N 1
ATOM 3407 C CA . SER A 1 430 ? 10.829 21.154 -2.417 1.00 74.56 430 SER A CA 1
ATOM 3408 C C . SER A 1 430 ? 11.873 20.119 -2.864 1.00 74.56 430 SER A C 1
ATOM 3410 O O . SER A 1 430 ? 12.149 20.021 -4.057 1.00 74.56 430 SER A O 1
ATOM 3412 N N . LYS A 1 431 ? 12.482 19.372 -1.929 1.00 76.88 431 LYS A N 1
ATOM 3413 C CA . LYS A 1 431 ? 13.570 18.420 -2.212 1.00 76.88 431 LYS A CA 1
ATOM 3414 C C . LYS A 1 431 ? 13.264 16.975 -1.830 1.00 76.88 431 LYS A C 1
ATOM 3416 O O . LYS A 1 431 ? 13.877 16.076 -2.396 1.00 76.88 431 LYS A O 1
ATOM 3421 N N . HIS A 1 432 ? 12.389 16.756 -0.852 1.00 82.81 432 HIS A N 1
ATOM 3422 C CA . HIS A 1 432 ? 12.140 15.431 -0.293 1.00 82.81 432 HIS A CA 1
ATOM 3423 C C . HIS A 1 432 ? 10.668 15.223 0.037 1.00 82.81 432 HIS A C 1
ATOM 3425 O O . HIS A 1 432 ? 10.005 16.142 0.520 1.00 82.81 432 HIS A O 1
ATOM 3431 N N . TYR A 1 433 ? 10.221 13.987 -0.140 1.00 86.56 433 TYR A N 1
ATOM 3432 C CA . TYR A 1 433 ? 8.989 13.449 0.417 1.00 86.56 433 TYR A CA 1
ATOM 3433 C C . TYR A 1 433 ? 9.313 12.675 1.698 1.00 86.56 433 TYR A C 1
ATOM 3435 O O . TYR A 1 433 ? 10.326 11.977 1.779 1.00 86.56 433 TYR A O 1
ATOM 3443 N N . PHE A 1 434 ? 8.444 12.808 2.687 1.00 91.56 434 PHE A N 1
ATOM 3444 C CA . PHE A 1 434 ? 8.519 12.201 4.007 1.00 91.56 434 PHE A CA 1
ATOM 3445 C C . PHE A 1 434 ? 7.296 11.314 4.167 1.00 91.56 434 PHE A C 1
ATOM 3447 O O . PHE A 1 434 ? 6.181 11.817 4.275 1.00 91.56 434 PHE A O 1
ATOM 3454 N N . ILE A 1 435 ? 7.495 10.003 4.164 1.00 92.00 435 ILE A N 1
ATOM 3455 C CA . ILE A 1 435 ? 6.411 9.043 4.351 1.00 92.00 435 ILE A CA 1
ATOM 3456 C C . ILE A 1 435 ? 6.565 8.435 5.732 1.00 92.00 435 ILE A C 1
ATOM 3458 O O . ILE A 1 435 ? 7.628 7.907 6.051 1.00 92.00 435 ILE A O 1
ATOM 3462 N N . ASN A 1 436 ? 5.531 8.539 6.559 1.00 93.94 436 ASN A N 1
ATOM 3463 C CA . ASN A 1 436 ? 5.591 8.141 7.954 1.00 93.94 436 ASN A CA 1
ATOM 3464 C C . ASN A 1 436 ? 4.406 7.279 8.382 1.00 93.94 436 ASN A C 1
ATOM 3466 O O . ASN A 1 436 ? 3.301 7.374 7.851 1.00 93.94 436 ASN A O 1
ATOM 3470 N N . VAL A 1 437 ? 4.670 6.457 9.391 1.00 93.62 437 VAL A N 1
ATOM 3471 C CA . VAL A 1 437 ? 3.688 5.659 10.114 1.00 93.62 437 VAL A CA 1
ATOM 3472 C C . VAL A 1 437 ? 3.914 5.869 11.608 1.00 93.62 437 VAL A C 1
ATOM 3474 O O . VAL A 1 437 ? 5.034 5.707 12.090 1.00 93.62 437 VAL A O 1
ATOM 3477 N N . TYR A 1 438 ? 2.847 6.180 12.346 1.00 92.25 438 TYR A N 1
ATOM 3478 C CA . TYR A 1 438 ? 2.872 6.278 13.807 1.00 92.25 438 TYR A CA 1
ATOM 3479 C C . TYR A 1 438 ? 2.268 5.025 14.452 1.00 92.25 438 TYR A C 1
ATOM 3481 O O . TYR A 1 438 ? 1.115 4.667 14.177 1.00 92.25 438 TYR A O 1
ATOM 3489 N N . ARG A 1 439 ? 3.043 4.319 15.283 1.00 90.19 439 ARG A N 1
ATOM 3490 C CA . ARG A 1 439 ? 2.619 3.101 15.996 1.00 90.19 439 ARG A CA 1
ATOM 3491 C C . ARG A 1 439 ? 3.257 3.062 17.381 1.00 90.19 439 ARG A C 1
ATOM 3493 O O . ARG A 1 439 ? 4.453 3.282 17.502 1.00 90.19 439 ARG A O 1
ATOM 3500 N N . GLU A 1 440 ? 2.456 2.768 18.407 1.00 87.06 440 GLU A N 1
ATOM 3501 C CA . GLU A 1 440 ? 2.937 2.510 19.781 1.00 87.06 440 GLU A CA 1
ATOM 3502 C C . GLU A 1 440 ? 3.868 3.601 20.348 1.00 87.06 440 GLU A C 1
ATOM 3504 O O . GLU A 1 440 ? 4.804 3.325 21.089 1.00 87.06 440 GLU A O 1
ATOM 3509 N N . GLY A 1 441 ? 3.612 4.870 20.017 1.00 87.88 441 GLY A N 1
ATOM 3510 C CA . GLY A 1 441 ? 4.426 5.981 20.517 1.00 87.88 441 GLY A CA 1
ATOM 3511 C C . GLY A 1 441 ? 5.623 6.357 19.639 1.00 87.88 441 GLY A C 1
ATOM 3512 O O . GLY A 1 441 ? 6.265 7.369 19.924 1.00 87.88 441 GLY A O 1
ATOM 3513 N N . LEU A 1 442 ? 5.897 5.602 18.572 1.00 94.62 442 LEU A N 1
ATOM 3514 C CA . LEU A 1 442 ? 7.040 5.792 17.680 1.00 94.62 442 LEU A CA 1
ATOM 3515 C C . LEU A 1 442 ? 6.605 6.159 16.257 1.00 94.62 442 LEU A C 1
ATOM 3517 O O . LEU A 1 442 ? 5.625 5.630 15.728 1.00 94.62 442 LEU A O 1
ATOM 3521 N N . PHE A 1 443 ? 7.376 7.034 15.614 1.00 96.12 443 PHE A N 1
ATOM 3522 C CA . PHE A 1 443 ? 7.295 7.285 14.177 1.00 96.12 443 PHE A CA 1
ATOM 3523 C C . PHE A 1 443 ? 8.325 6.434 13.443 1.00 96.12 443 PHE A C 1
ATOM 3525 O O . PHE A 1 443 ? 9.514 6.489 13.754 1.00 96.12 443 PHE A O 1
ATOM 3532 N N . VAL A 1 444 ? 7.887 5.708 12.419 1.00 97.25 444 VAL A N 1
ATOM 3533 C CA . VAL A 1 444 ? 8.769 5.145 11.394 1.00 97.25 444 VAL A CA 1
ATOM 3534 C C . VAL A 1 444 ? 8.683 6.060 10.183 1.00 97.25 444 VAL A C 1
ATOM 3536 O O . VAL A 1 444 ? 7.593 6.262 9.654 1.00 97.25 444 VAL A O 1
ATOM 3539 N N . LEU A 1 445 ? 9.806 6.649 9.777 1.00 96.31 445 LEU A N 1
ATOM 3540 C CA . LEU A 1 445 ? 9.867 7.708 8.771 1.00 96.31 445 LEU A CA 1
ATOM 3541 C C . LEU A 1 445 ? 10.823 7.325 7.640 1.00 96.31 445 LEU A C 1
ATOM 3543 O O . LEU A 1 445 ? 12.020 7.188 7.870 1.00 96.31 445 LEU A O 1
ATOM 3547 N N . ALA A 1 446 ? 10.319 7.234 6.413 1.00 94.69 446 ALA A N 1
ATOM 3548 C CA . ALA A 1 446 ? 11.112 7.099 5.196 1.00 94.69 446 ALA A CA 1
ATOM 3549 C C . ALA A 1 446 ? 11.244 8.449 4.475 1.00 94.69 446 ALA A C 1
ATOM 3551 O O . ALA A 1 446 ? 10.257 9.160 4.278 1.00 94.69 446 ALA A O 1
ATOM 3552 N N . VAL A 1 447 ? 12.460 8.783 4.031 1.00 91.75 447 VAL A N 1
ATOM 3553 C CA . VAL A 1 447 ? 12.728 9.987 3.228 1.00 91.75 447 VAL A CA 1
ATOM 3554 C C . VAL A 1 447 ? 13.091 9.602 1.800 1.00 91.75 447 VAL A C 1
ATOM 3556 O O . VAL A 1 447 ? 13.965 8.764 1.551 1.00 91.75 447 VAL A O 1
ATOM 3559 N N . ILE A 1 448 ? 12.431 10.255 0.850 1.00 87.50 448 ILE A N 1
ATOM 3560 C CA . ILE A 1 448 ? 12.480 9.942 -0.577 1.00 87.50 448 ILE A CA 1
ATOM 3561 C C . ILE A 1 448 ? 12.800 11.226 -1.355 1.00 87.50 448 ILE A C 1
ATOM 3563 O O . ILE A 1 448 ? 12.307 12.296 -1.014 1.00 87.50 448 ILE A O 1
ATOM 3567 N N . ALA A 1 449 ? 13.626 11.148 -2.404 1.00 79.44 449 ALA A N 1
ATOM 3568 C CA . ALA A 1 449 ? 13.997 12.320 -3.222 1.00 79.44 449 ALA A CA 1
ATOM 3569 C C . ALA A 1 449 ? 13.161 12.509 -4.498 1.00 79.44 449 ALA A C 1
ATOM 3571 O O . ALA A 1 449 ? 13.231 13.559 -5.131 1.00 79.44 449 ALA A O 1
ATOM 3572 N N . HIS A 1 450 ? 12.405 11.495 -4.907 1.00 75.38 450 HIS A N 1
ATOM 3573 C CA . HIS A 1 450 ? 11.626 11.510 -6.139 1.00 75.38 450 HIS A CA 1
ATOM 3574 C C . HIS A 1 450 ? 10.202 11.048 -5.864 1.00 75.38 450 HIS A C 1
ATOM 3576 O O . HIS A 1 450 ? 9.940 10.365 -4.884 1.00 75.38 450 HIS A O 1
ATOM 3582 N N . GLU A 1 451 ? 9.275 11.430 -6.727 1.00 68.75 451 GLU A N 1
ATOM 3583 C CA . GLU A 1 451 ? 7.910 10.933 -6.633 1.00 68.75 451 GLU A CA 1
ATOM 3584 C C . GLU A 1 451 ? 7.892 9.417 -6.879 1.00 68.75 451 GLU A C 1
ATOM 3586 O O . GLU A 1 451 ? 8.403 8.944 -7.898 1.00 68.75 451 GLU A O 1
ATOM 3591 N N . ILE A 1 452 ? 7.352 8.676 -5.911 1.00 72.69 452 ILE A N 1
ATOM 3592 C CA . ILE A 1 452 ? 7.152 7.223 -5.940 1.00 72.69 452 ILE A CA 1
ATOM 3593 C C . ILE A 1 452 ? 5.768 6.924 -5.371 1.00 72.69 452 ILE A C 1
ATOM 3595 O O . ILE A 1 452 ? 5.203 7.766 -4.675 1.00 72.69 452 ILE A O 1
ATOM 3599 N N . MET A 1 453 ? 5.235 5.731 -5.630 1.00 67.94 453 MET A N 1
ATOM 3600 C CA . MET A 1 453 ? 3.929 5.312 -5.123 1.00 67.94 453 MET A CA 1
ATOM 3601 C C . MET A 1 453 ? 3.930 5.253 -3.584 1.00 67.94 453 MET A C 1
ATOM 3603 O O . MET A 1 453 ? 4.565 4.362 -3.013 1.00 67.94 453 MET A O 1
ATOM 3607 N N . PRO A 1 454 ? 3.237 6.176 -2.886 1.00 76.19 454 PRO A N 1
ATOM 3608 C CA . PRO A 1 454 ? 3.387 6.303 -1.439 1.00 76.19 454 PRO A CA 1
ATOM 3609 C C . PRO A 1 454 ? 2.866 5.092 -0.669 1.00 76.19 454 PRO A C 1
ATOM 3611 O O . PRO A 1 454 ? 3.429 4.730 0.360 1.00 76.19 454 PRO A O 1
ATOM 3614 N N . LEU A 1 455 ? 1.822 4.440 -1.192 1.00 76.19 455 LEU A N 1
ATOM 3615 C CA . LEU A 1 455 ? 1.214 3.261 -0.577 1.00 76.19 455 LEU A CA 1
ATOM 3616 C C . LEU A 1 455 ? 2.208 2.107 -0.426 1.00 76.19 455 LEU A C 1
ATOM 3618 O O . LEU A 1 455 ? 2.251 1.508 0.640 1.00 76.19 455 LEU A O 1
ATOM 3622 N N . THR A 1 456 ? 3.071 1.870 -1.418 1.00 75.44 456 THR A N 1
ATOM 3623 C CA . THR A 1 456 ? 4.118 0.835 -1.345 1.00 75.44 456 THR A CA 1
ATOM 3624 C C . THR A 1 456 ? 5.086 1.092 -0.189 1.00 75.44 456 THR A C 1
ATOM 3626 O O . THR A 1 456 ? 5.516 0.171 0.500 1.00 75.44 456 THR A O 1
ATOM 3629 N N . VAL A 1 457 ? 5.421 2.360 0.067 1.00 86.19 457 VAL A N 1
ATOM 3630 C CA . VAL A 1 457 ? 6.291 2.725 1.192 1.00 86.19 457 VAL A CA 1
ATOM 3631 C C . VAL A 1 457 ? 5.545 2.580 2.512 1.00 86.19 457 VAL A C 1
ATOM 3633 O O . VAL A 1 457 ? 6.095 2.011 3.444 1.00 86.19 457 VAL A O 1
ATOM 3636 N N . ILE A 1 458 ? 4.300 3.055 2.600 1.00 85.25 458 ILE A N 1
ATOM 3637 C CA . ILE A 1 458 ? 3.473 2.933 3.812 1.00 85.25 458 ILE A CA 1
ATOM 3638 C C . ILE A 1 458 ? 3.300 1.457 4.200 1.00 85.25 458 ILE A C 1
ATOM 3640 O O . ILE A 1 458 ? 3.477 1.106 5.366 1.00 85.25 458 ILE A O 1
ATOM 3644 N N . GLU A 1 459 ? 3.016 0.593 3.227 1.00 82.50 459 GLU A N 1
ATOM 3645 C CA . GLU A 1 459 ? 2.920 -0.855 3.413 1.00 82.50 459 GLU A CA 1
ATOM 3646 C C . GLU A 1 459 ? 4.238 -1.441 3.930 1.00 82.50 459 GLU A C 1
ATOM 3648 O O . GLU A 1 459 ? 4.247 -2.124 4.954 1.00 82.50 459 GLU A O 1
ATOM 3653 N N . LEU A 1 460 ? 5.370 -1.100 3.302 1.00 88.94 460 LEU A N 1
ATOM 3654 C CA . LEU A 1 460 ? 6.690 -1.516 3.776 1.00 88.94 460 LEU A CA 1
ATOM 3655 C C . LEU A 1 460 ? 6.947 -1.080 5.223 1.00 88.94 460 LEU A C 1
ATOM 3657 O O . LEU A 1 460 ? 7.443 -1.873 6.022 1.00 88.94 460 LEU A O 1
ATOM 3661 N N . LEU A 1 461 ? 6.611 0.163 5.582 1.00 94.12 461 LEU A N 1
ATOM 3662 C CA . LEU A 1 461 ? 6.777 0.661 6.948 1.00 94.12 461 LEU A CA 1
ATOM 3663 C C . LEU A 1 461 ? 5.907 -0.123 7.940 1.00 94.12 461 LEU A C 1
ATOM 3665 O O . LEU A 1 461 ? 6.371 -0.451 9.033 1.00 94.12 461 LEU A O 1
ATOM 3669 N N . HIS A 1 462 ? 4.674 -0.477 7.565 1.00 89.00 462 HIS A N 1
ATOM 3670 C CA . HIS A 1 462 ? 3.833 -1.364 8.369 1.00 89.00 462 HIS A CA 1
ATOM 3671 C C . HIS A 1 462 ? 4.421 -2.771 8.502 1.00 89.00 462 HIS A C 1
ATOM 3673 O O . HIS A 1 462 ? 4.415 -3.313 9.609 1.00 89.00 462 HIS A O 1
ATOM 3679 N N . HIS A 1 463 ? 4.976 -3.337 7.429 1.00 89.00 463 HIS A N 1
ATOM 3680 C CA . HIS A 1 463 ? 5.655 -4.633 7.468 1.00 89.00 463 HIS A CA 1
ATOM 3681 C C . HIS A 1 463 ? 6.898 -4.608 8.363 1.00 89.00 463 HIS A C 1
ATOM 3683 O O . HIS A 1 463 ? 7.082 -5.527 9.155 1.00 89.00 463 HIS A O 1
ATOM 3689 N N . ILE A 1 464 ? 7.700 -3.538 8.336 1.00 93.75 464 ILE A N 1
ATOM 3690 C CA . ILE A 1 464 ? 8.833 -3.349 9.260 1.00 93.75 464 ILE A CA 1
ATOM 3691 C C . ILE A 1 464 ? 8.359 -3.376 10.717 1.00 93.75 464 ILE A C 1
ATOM 3693 O O . ILE A 1 464 ? 8.915 -4.111 11.533 1.00 93.75 464 ILE A O 1
ATOM 3697 N N . VAL A 1 465 ? 7.293 -2.637 11.044 1.00 93.94 465 VAL A N 1
ATOM 3698 C CA . VAL A 1 465 ? 6.713 -2.652 12.399 1.00 93.94 465 VAL A CA 1
ATOM 3699 C C . VAL A 1 465 ? 6.215 -4.052 12.775 1.00 93.94 465 VAL A C 1
ATOM 3701 O O . VAL A 1 465 ? 6.456 -4.509 13.892 1.00 93.94 465 VAL A O 1
ATOM 3704 N N . ALA A 1 466 ? 5.541 -4.752 11.858 1.00 89.25 466 ALA A N 1
ATOM 3705 C CA . ALA A 1 466 ? 5.041 -6.104 12.094 1.00 89.25 466 ALA A CA 1
ATOM 3706 C C . ALA A 1 466 ? 6.177 -7.111 12.352 1.00 89.25 466 ALA A C 1
ATOM 3708 O O . ALA A 1 466 ? 6.101 -7.875 13.314 1.00 89.25 466 ALA A O 1
ATOM 3709 N N . VAL A 1 467 ? 7.255 -7.064 11.561 1.00 90.81 467 VAL A N 1
ATOM 3710 C CA . VAL A 1 467 ? 8.456 -7.895 11.750 1.00 90.81 467 VAL A CA 1
ATOM 3711 C C . VAL A 1 467 ? 9.105 -7.611 13.103 1.00 90.81 467 VAL A C 1
ATOM 3713 O O . VAL A 1 467 ? 9.446 -8.543 13.827 1.00 90.81 467 VAL A O 1
ATOM 3716 N N . PHE A 1 468 ? 9.239 -6.344 13.498 1.00 93.19 468 PHE A N 1
ATOM 3717 C CA . PHE A 1 468 ? 9.809 -6.008 14.805 1.00 93.19 468 PHE A CA 1
ATOM 3718 C C . PHE A 1 468 ? 8.955 -6.510 15.968 1.00 93.19 468 PHE A C 1
ATOM 3720 O O . PHE A 1 468 ? 9.510 -7.064 16.916 1.00 93.19 468 PHE A O 1
ATOM 3727 N N . ARG A 1 469 ? 7.622 -6.418 15.883 1.00 90.25 469 ARG A N 1
ATOM 3728 C CA . ARG A 1 469 ? 6.737 -7.035 16.885 1.00 90.25 469 ARG A CA 1
ATOM 3729 C C . ARG A 1 469 ? 6.920 -8.548 16.955 1.00 90.25 469 ARG A C 1
ATOM 3731 O O . ARG A 1 469 ? 6.967 -9.102 18.045 1.00 90.25 469 ARG A O 1
ATOM 3738 N N . ASP A 1 470 ? 7.049 -9.219 15.817 1.00 86.44 470 ASP A N 1
ATOM 3739 C CA . ASP A 1 470 ? 7.241 -10.672 15.768 1.00 86.44 470 ASP A CA 1
ATOM 3740 C C . ASP A 1 470 ? 8.614 -11.108 16.330 1.00 86.44 470 ASP A C 1
ATOM 3742 O O . ASP A 1 470 ? 8.726 -12.147 16.981 1.00 86.44 470 ASP A O 1
ATOM 3746 N N . TYR A 1 471 ? 9.659 -10.294 16.157 1.00 88.75 471 TYR A N 1
ATOM 3747 C CA . TYR A 1 471 ? 10.995 -10.564 16.701 1.00 88.75 471 TYR A CA 1
ATOM 3748 C C . TYR A 1 471 ? 11.151 -10.224 18.185 1.00 88.75 471 TYR A C 1
ATOM 3750 O O . TYR A 1 471 ? 11.833 -10.953 18.912 1.00 88.75 471 TYR A O 1
ATOM 3758 N N . PHE A 1 472 ? 10.573 -9.105 18.624 1.00 89.44 472 PHE A N 1
ATOM 3759 C CA . PHE A 1 472 ? 10.830 -8.524 19.945 1.00 89.44 472 PHE A CA 1
ATOM 3760 C C . PHE A 1 472 ? 9.629 -8.619 20.896 1.00 89.44 472 PHE A C 1
ATOM 3762 O O . PHE A 1 472 ? 9.774 -8.379 22.092 1.00 89.44 472 PHE A O 1
ATOM 3769 N N . GLY A 1 473 ? 8.454 -9.005 20.397 1.00 86.38 473 GLY A N 1
ATOM 3770 C CA . GLY A 1 473 ? 7.190 -9.091 21.133 1.00 86.38 473 GLY A CA 1
ATOM 3771 C C . GLY A 1 473 ? 6.397 -7.780 21.151 1.00 86.38 473 GLY A C 1
ATOM 3772 O O . GLY A 1 473 ? 5.175 -7.808 21.012 1.00 86.38 473 GLY A O 1
ATOM 3773 N N . THR A 1 474 ? 7.075 -6.638 21.285 1.00 90.00 474 THR A N 1
ATOM 3774 C CA . THR A 1 474 ? 6.483 -5.287 21.267 1.00 90.00 474 THR A CA 1
ATOM 3775 C C . THR A 1 474 ? 7.248 -4.364 20.317 1.00 90.00 474 THR A C 1
ATOM 3777 O O . THR A 1 474 ? 8.381 -4.658 19.932 1.00 90.00 474 THR A O 1
ATOM 3780 N N . PHE A 1 475 ? 6.630 -3.249 19.916 1.00 93.06 475 PHE A N 1
ATOM 3781 C CA . PHE A 1 475 ? 7.274 -2.195 19.133 1.00 93.06 475 PHE A CA 1
ATOM 3782 C C . PHE A 1 475 ? 7.292 -0.890 19.943 1.00 93.06 475 PHE A C 1
ATOM 3784 O O . PHE A 1 475 ? 6.636 0.092 19.611 1.00 93.06 475 PHE A O 1
ATOM 3791 N N . ASP A 1 476 ? 8.063 -0.890 21.030 1.00 92.75 476 ASP A N 1
ATOM 3792 C CA . ASP A 1 476 ? 8.276 0.279 21.886 1.00 92.75 476 ASP A CA 1
ATOM 3793 C C . ASP A 1 476 ? 9.750 0.716 21.914 1.00 92.75 476 ASP A C 1
ATOM 3795 O O . ASP A 1 476 ? 10.650 0.037 21.411 1.00 92.75 476 ASP A O 1
ATOM 3799 N N . GLU A 1 477 ? 10.001 1.891 22.493 1.00 93.50 477 GLU A N 1
ATOM 3800 C CA . GLU A 1 477 ? 11.332 2.497 22.554 1.00 93.50 477 GLU A CA 1
ATOM 3801 C C . GLU A 1 477 ? 12.376 1.583 23.213 1.00 93.50 477 GLU A C 1
ATOM 3803 O O . GLU A 1 477 ? 13.503 1.488 22.723 1.00 93.50 477 GLU A O 1
ATOM 3808 N N . ASN A 1 478 ? 12.009 0.881 24.288 1.00 92.81 478 ASN A N 1
ATOM 3809 C CA . ASN A 1 478 ? 12.933 0.011 25.012 1.00 92.81 478 ASN A CA 1
ATOM 3810 C C . ASN A 1 478 ? 13.244 -1.243 24.195 1.00 92.81 478 ASN A C 1
ATOM 3812 O O . ASN A 1 478 ? 14.408 -1.610 24.071 1.00 92.81 478 ASN A O 1
ATOM 3816 N N . ALA A 1 479 ? 12.233 -1.859 23.575 1.00 92.06 479 ALA A N 1
ATOM 3817 C CA . ALA A 1 479 ? 12.414 -3.034 22.729 1.00 92.06 479 ALA A CA 1
ATOM 3818 C C . ALA A 1 479 ? 13.377 -2.759 21.560 1.00 92.06 479 ALA A C 1
ATOM 3820 O O . ALA A 1 479 ? 14.250 -3.581 21.272 1.00 92.06 479 ALA A O 1
ATOM 3821 N N . ILE A 1 480 ? 13.267 -1.589 20.921 1.00 94.19 480 ILE A N 1
ATOM 3822 C CA . ILE A 1 480 ? 14.175 -1.181 19.839 1.00 94.19 480 ILE A CA 1
ATOM 3823 C C . ILE A 1 480 ? 15.583 -0.882 20.373 1.00 94.19 480 ILE A C 1
ATOM 3825 O O . ILE A 1 480 ? 16.562 -1.357 19.792 1.00 94.19 480 ILE A O 1
ATOM 3829 N N . LYS A 1 481 ? 15.704 -0.148 21.491 1.00 92.31 481 LYS A N 1
ATOM 3830 C CA . LYS A 1 481 ? 17.001 0.188 22.111 1.00 92.31 481 LYS A CA 1
ATOM 3831 C C . LYS A 1 481 ? 17.750 -1.056 22.614 1.00 92.31 481 LYS A C 1
ATOM 3833 O O . LYS A 1 481 ? 18.956 -1.175 22.405 1.00 92.31 481 LYS A O 1
ATOM 3838 N N . ASP A 1 482 ? 17.054 -2.022 23.202 1.00 90.31 482 ASP A N 1
ATOM 3839 C CA . ASP A 1 482 ? 17.659 -3.255 23.724 1.00 90.31 482 ASP A CA 1
ATOM 3840 C C . ASP A 1 482 ? 18.152 -4.202 22.614 1.00 90.31 482 ASP A C 1
ATOM 3842 O O . ASP A 1 482 ? 19.011 -5.052 22.860 1.00 90.31 482 ASP A O 1
ATOM 3846 N N . ASN A 1 483 ? 17.635 -4.057 21.387 1.00 90.69 483 ASN A N 1
ATOM 3847 C CA . ASN A 1 483 ? 17.924 -4.945 20.257 1.00 90.69 483 ASN A CA 1
ATOM 3848 C C . ASN A 1 483 ? 18.542 -4.219 19.046 1.00 90.69 483 ASN A C 1
ATOM 3850 O O . ASN A 1 483 ? 18.428 -4.705 17.918 1.00 90.69 483 ASN A O 1
ATOM 3854 N N . PHE A 1 484 ? 19.237 -3.091 19.259 1.00 90.00 484 PHE A N 1
ATOM 3855 C CA . PHE A 1 484 ? 19.809 -2.246 18.196 1.00 90.00 484 PHE A CA 1
ATOM 3856 C C . PHE A 1 484 ? 20.514 -3.018 17.073 1.00 90.00 484 PHE A C 1
ATOM 3858 O O . PHE A 1 484 ? 20.259 -2.768 15.897 1.00 90.00 484 PHE A O 1
ATOM 3865 N N . SER A 1 485 ? 21.394 -3.962 17.415 1.00 86.06 485 SER A N 1
ATOM 3866 C CA . SER A 1 485 ? 22.147 -4.734 16.420 1.00 86.06 485 SER A CA 1
ATOM 3867 C C . SER A 1 485 ? 21.235 -5.565 15.518 1.00 86.06 485 SER A C 1
ATOM 3869 O O . SER A 1 485 ? 21.425 -5.580 14.306 1.00 86.06 485 SER A O 1
ATOM 3871 N N . THR A 1 486 ? 20.222 -6.217 16.094 1.00 87.62 486 THR A N 1
ATOM 3872 C CA . THR A 1 486 ? 19.254 -7.026 15.341 1.00 87.62 486 THR A CA 1
ATOM 3873 C C . THR A 1 486 ? 18.354 -6.140 14.484 1.00 87.62 486 THR A C 1
ATOM 3875 O O . THR A 1 486 ? 18.052 -6.504 13.356 1.00 87.62 486 THR A O 1
ATOM 3878 N N . VAL A 1 487 ? 17.976 -4.951 14.969 1.00 93.00 487 VAL A N 1
ATOM 3879 C CA . VAL A 1 487 ? 17.205 -3.971 14.186 1.00 93.00 487 VAL A CA 1
ATOM 3880 C C . VAL A 1 487 ? 17.962 -3.550 12.923 1.00 93.00 487 VAL A C 1
ATOM 3882 O O . VAL A 1 487 ? 17.384 -3.580 11.841 1.00 93.00 487 VAL A O 1
ATOM 3885 N N . TYR A 1 488 ? 19.251 -3.204 13.028 1.00 90.38 488 TYR A N 1
ATOM 3886 C CA . TYR A 1 488 ? 20.054 -2.841 11.851 1.00 90.38 488 TYR A CA 1
ATOM 3887 C C . TYR A 1 488 ? 20.220 -4.005 10.869 1.00 90.38 488 TYR A C 1
ATOM 3889 O O . TYR A 1 488 ? 20.060 -3.789 9.672 1.00 90.38 488 TYR A O 1
ATOM 3897 N N . GLN A 1 489 ? 20.460 -5.221 11.369 1.00 86.56 489 GLN A N 1
ATOM 3898 C CA . GLN A 1 489 ? 20.539 -6.423 10.530 1.00 86.56 489 GLN A CA 1
ATOM 3899 C C . GLN A 1 489 ? 19.225 -6.684 9.790 1.00 86.56 489 GLN A C 1
ATOM 3901 O O . GLN A 1 489 ? 19.228 -6.908 8.587 1.00 86.56 489 GLN A O 1
ATOM 3906 N N . LEU A 1 490 ? 18.086 -6.599 10.483 1.00 90.50 490 LEU A N 1
ATOM 3907 C CA . LEU A 1 490 ? 16.779 -6.756 9.851 1.00 90.50 490 LEU A CA 1
ATOM 3908 C C . LEU A 1 490 ? 16.546 -5.691 8.779 1.00 90.50 490 LEU A C 1
ATOM 3910 O O . LEU A 1 490 ? 16.134 -6.033 7.682 1.00 90.50 490 LEU A O 1
ATOM 3914 N N . LEU A 1 491 ? 16.844 -4.418 9.054 1.00 91.44 491 LEU A N 1
ATOM 3915 C CA . LEU A 1 491 ? 16.694 -3.356 8.055 1.00 91.44 491 LEU A CA 1
ATOM 3916 C C . LEU A 1 491 ? 17.587 -3.571 6.822 1.00 91.44 491 LEU A C 1
ATOM 3918 O O . LEU A 1 491 ? 17.164 -3.226 5.723 1.00 91.44 491 LEU A O 1
ATOM 3922 N N . GLU A 1 492 ? 18.791 -4.125 6.990 1.00 85.69 492 GLU A N 1
ATOM 3923 C CA . GLU A 1 492 ? 19.698 -4.473 5.884 1.00 85.69 492 GLU A CA 1
ATOM 3924 C C . GLU A 1 492 ? 19.179 -5.636 5.033 1.00 85.69 492 GLU A C 1
ATOM 3926 O O . GLU A 1 492 ? 19.298 -5.588 3.814 1.00 85.69 492 GLU A O 1
ATOM 3931 N N . GLU A 1 493 ? 18.545 -6.636 5.645 1.00 85.06 493 GLU A N 1
ATOM 3932 C CA . GLU A 1 493 ? 17.948 -7.760 4.908 1.00 85.06 493 GLU A CA 1
ATOM 3933 C C . GLU A 1 493 ? 16.585 -7.410 4.284 1.00 85.06 493 GLU A C 1
ATOM 3935 O O . GLU A 1 493 ? 16.196 -7.938 3.237 1.00 85.06 493 GLU A O 1
ATOM 3940 N N . MET A 1 494 ? 15.842 -6.498 4.917 1.00 87.44 494 MET A N 1
ATOM 3941 C CA . MET A 1 494 ? 14.537 -6.043 4.440 1.00 87.44 494 MET A CA 1
ATOM 3942 C C . MET A 1 494 ? 14.645 -5.041 3.298 1.00 87.44 494 MET A C 1
ATOM 3944 O O . MET A 1 494 ? 13.783 -5.033 2.419 1.00 87.44 494 MET A O 1
ATOM 3948 N N . ILE A 1 495 ? 15.662 -4.178 3.319 1.00 87.19 495 ILE A N 1
ATOM 3949 C CA . ILE A 1 495 ? 15.864 -3.131 2.321 1.00 87.19 495 ILE A CA 1
ATOM 3950 C C . ILE A 1 495 ? 17.315 -3.171 1.863 1.00 87.19 495 ILE A C 1
ATOM 3952 O O . ILE A 1 495 ? 18.230 -2.938 2.651 1.00 87.19 495 ILE A O 1
ATOM 3956 N N . ASP A 1 496 ? 17.515 -3.334 0.560 1.00 78.88 496 ASP A N 1
ATOM 3957 C CA . ASP A 1 496 ? 18.825 -3.226 -0.064 1.00 78.88 496 ASP A CA 1
ATOM 3958 C C . ASP A 1 496 ? 18.885 -2.000 -0.980 1.00 78.88 496 ASP A C 1
ATOM 3960 O O . ASP A 1 496 ? 18.055 -1.799 -1.866 1.00 78.88 496 ASP A O 1
ATOM 3964 N N . ASN A 1 497 ? 19.875 -1.136 -0.747 1.00 73.81 497 ASN A N 1
ATOM 3965 C CA . ASN A 1 497 ? 20.126 0.073 -1.535 1.00 73.81 497 ASN A CA 1
ATOM 3966 C C . ASN A 1 497 ? 18.888 0.980 -1.761 1.00 73.81 497 ASN A C 1
ATOM 3968 O O . ASN A 1 497 ? 18.805 1.689 -2.768 1.00 73.81 497 ASN A O 1
ATOM 3972 N N . GLY A 1 498 ? 17.927 0.952 -0.831 1.00 75.69 498 GLY A N 1
ATOM 3973 C CA . GLY A 1 498 ? 16.675 1.706 -0.896 1.00 75.69 498 GLY A CA 1
ATOM 3974 C C . GLY A 1 498 ? 15.490 0.978 -1.537 1.00 75.69 498 GLY A C 1
ATOM 3975 O O . GLY A 1 498 ? 14.439 1.600 -1.696 1.00 75.69 498 GLY A O 1
ATOM 3976 N N . TYR A 1 499 ? 15.634 -0.302 -1.884 1.00 76.75 499 TYR A N 1
ATOM 3977 C CA . TYR A 1 499 ? 14.584 -1.156 -2.445 1.00 76.75 499 TYR A CA 1
ATOM 3978 C C . TYR A 1 499 ? 14.194 -2.251 -1.447 1.00 76.75 499 TYR A C 1
ATOM 3980 O O . TYR A 1 499 ? 15.087 -2.838 -0.837 1.00 76.75 499 TYR A O 1
ATOM 3988 N N . PRO A 1 500 ? 12.899 -2.566 -1.278 1.00 80.94 500 PRO A N 1
ATOM 3989 C CA . PRO A 1 500 ? 12.471 -3.706 -0.482 1.00 80.94 500 PRO A CA 1
ATOM 3990 C C . PRO A 1 500 ? 13.000 -5.000 -1.103 1.00 80.94 500 PRO A C 1
ATOM 3992 O O . PRO A 1 500 ? 12.887 -5.196 -2.313 1.00 80.94 500 PRO A O 1
ATOM 3995 N N . LEU A 1 501 ? 13.568 -5.870 -0.273 1.00 76.44 501 LEU A N 1
ATOM 3996 C CA . LEU A 1 501 ? 14.090 -7.173 -0.674 1.00 76.44 501 LEU A CA 1
ATOM 3997 C C . LEU A 1 501 ? 13.287 -8.293 -0.006 1.00 76.44 501 LEU A C 1
ATOM 3999 O O . LEU A 1 501 ? 12.356 -8.818 -0.612 1.00 76.44 501 LEU A O 1
ATOM 4003 N N . THR A 1 502 ? 13.617 -8.643 1.241 1.00 78.19 502 THR A N 1
ATOM 4004 C CA . THR A 1 502 ? 12.965 -9.742 1.966 1.00 78.19 502 THR A CA 1
ATOM 4005 C C . THR A 1 502 ? 12.149 -9.188 3.122 1.00 78.19 502 THR A C 1
ATOM 4007 O O . THR A 1 502 ? 12.686 -8.866 4.173 1.00 78.19 502 THR A O 1
ATOM 4010 N N . THR A 1 503 ? 10.834 -9.093 2.960 1.00 79.75 503 THR A N 1
ATOM 4011 C CA . THR A 1 503 ? 9.925 -8.607 4.016 1.00 79.75 503 THR A CA 1
ATOM 4012 C C . THR A 1 503 ? 9.195 -9.731 4.752 1.00 79.75 503 THR A C 1
ATOM 4014 O O . THR A 1 503 ? 8.525 -9.476 5.750 1.00 79.75 503 THR A O 1
ATOM 4017 N N . GLU A 1 504 ? 9.352 -10.977 4.297 1.00 79.62 504 GLU A N 1
ATOM 4018 C CA . GLU A 1 504 ? 8.684 -12.154 4.855 1.00 79.62 504 GLU A CA 1
ATOM 4019 C C . GLU A 1 504 ? 9.317 -12.600 6.188 1.00 79.62 504 GLU A C 1
ATOM 4021 O O . GLU A 1 504 ? 10.491 -12.995 6.204 1.00 79.62 504 GLU A O 1
ATOM 4026 N N . PRO A 1 505 ? 8.560 -12.639 7.306 1.00 78.19 505 PRO A N 1
ATOM 4027 C CA . PRO A 1 505 ? 9.113 -12.941 8.627 1.00 78.19 505 PRO A CA 1
ATOM 4028 C C . PRO A 1 505 ? 9.827 -14.295 8.714 1.00 78.19 505 PRO A C 1
ATOM 4030 O O . PRO A 1 505 ? 10.873 -14.409 9.347 1.00 78.19 505 PRO A O 1
ATOM 4033 N N . ASN A 1 506 ? 9.301 -15.336 8.061 1.00 76.06 506 ASN A N 1
ATOM 4034 C CA . ASN A 1 506 ? 9.909 -16.671 8.089 1.00 76.06 506 ASN A CA 1
ATOM 4035 C C . ASN A 1 506 ? 11.236 -16.736 7.318 1.00 76.06 506 ASN A C 1
ATOM 4037 O O . ASN A 1 506 ? 12.152 -17.445 7.744 1.00 76.06 506 ASN A O 1
ATOM 4041 N N . ALA A 1 507 ? 11.349 -16.000 6.209 1.00 75.44 507 ALA A N 1
ATOM 4042 C CA . ALA A 1 507 ? 12.600 -15.877 5.468 1.00 75.44 507 ALA A CA 1
ATOM 4043 C C . ALA A 1 507 ? 13.629 -15.092 6.291 1.00 75.44 507 ALA A C 1
ATOM 4045 O O . ALA A 1 507 ? 14.749 -15.565 6.490 1.00 75.44 507 ALA A O 1
ATOM 4046 N N . LEU A 1 508 ? 13.208 -13.967 6.877 1.00 80.69 508 LEU A N 1
ATOM 4047 C CA . LEU A 1 508 ? 14.044 -13.163 7.765 1.00 80.69 508 LEU A CA 1
ATOM 4048 C C . LEU A 1 508 ? 14.541 -13.975 8.963 1.00 80.69 508 LEU A C 1
ATOM 4050 O O . LEU A 1 508 ? 15.733 -13.954 9.238 1.00 80.69 508 LEU A O 1
ATOM 4054 N N . LYS A 1 509 ? 13.691 -14.773 9.625 1.00 78.38 509 LYS A N 1
ATOM 4055 C CA . LYS A 1 509 ? 14.085 -15.616 10.778 1.00 78.38 509 LYS A CA 1
ATOM 4056 C C . LYS A 1 509 ? 15.132 -16.666 10.436 1.00 78.38 509 LYS A C 1
ATOM 4058 O O . LYS A 1 509 ? 15.853 -17.121 11.325 1.00 78.38 509 LYS A O 1
ATOM 4063 N N . ALA A 1 510 ? 15.206 -17.070 9.170 1.00 70.00 510 ALA A N 1
ATOM 4064 C CA . ALA A 1 510 ? 16.244 -17.969 8.696 1.00 70.00 510 ALA A CA 1
ATOM 4065 C C . ALA A 1 510 ? 17.590 -17.246 8.512 1.00 70.00 510 ALA A C 1
ATOM 4067 O O . ALA A 1 510 ? 18.625 -17.849 8.783 1.00 70.00 510 ALA A O 1
ATOM 4068 N N . MET A 1 511 ? 17.576 -15.982 8.079 1.00 72.62 511 MET A N 1
ATOM 4069 C CA . MET A 1 511 ? 18.776 -15.177 7.808 1.00 72.62 511 MET A CA 1
ATOM 4070 C C . MET A 1 511 ? 19.302 -14.473 9.069 1.00 72.62 511 MET A C 1
ATOM 4072 O O . MET A 1 511 ? 20.492 -14.517 9.367 1.00 72.62 511 MET A O 1
ATOM 4076 N N . VAL A 1 512 ? 18.393 -13.897 9.854 1.00 81.00 512 VAL A N 1
ATOM 4077 C CA . VAL A 1 512 ? 18.637 -13.178 11.106 1.00 81.00 512 VAL A CA 1
ATOM 4078 C C . VAL A 1 512 ? 17.889 -13.893 12.225 1.00 81.00 512 VAL A C 1
ATOM 4080 O O . VAL A 1 512 ? 16.665 -13.807 12.345 1.00 81.00 512 VAL A O 1
ATOM 4083 N N . ALA A 1 513 ? 18.623 -14.622 13.064 1.00 76.25 513 ALA A N 1
ATOM 4084 C CA . ALA A 1 513 ? 18.028 -15.393 14.149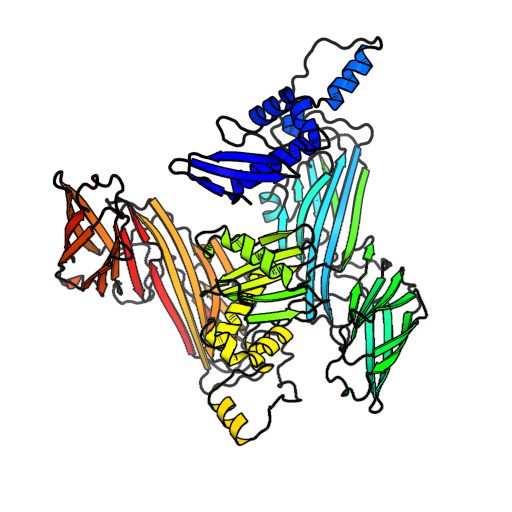 1.00 76.25 513 ALA A CA 1
ATOM 4085 C C . ALA A 1 513 ? 17.430 -14.473 15.238 1.00 76.25 513 ALA A C 1
ATOM 4087 O O . ALA A 1 513 ? 18.123 -13.569 15.711 1.00 76.25 513 ALA A O 1
ATOM 4088 N N . PRO A 1 514 ? 16.196 -14.730 15.719 1.00 76.19 514 PRO A N 1
ATOM 4089 C CA . PRO A 1 514 ? 15.605 -13.946 16.797 1.00 76.19 514 PRO A CA 1
ATOM 4090 C C . PRO A 1 514 ? 16.429 -13.978 18.097 1.00 76.19 514 PRO A C 1
ATOM 4092 O O . PRO A 1 514 ? 17.012 -15.017 18.457 1.00 76.19 514 PRO A O 1
ATOM 4095 N N . PRO A 1 515 ? 16.443 -12.874 18.861 1.00 67.00 515 PRO A N 1
ATOM 4096 C CA . PRO A 1 515 ? 17.162 -12.791 20.126 1.00 67.00 515 PRO A CA 1
ATOM 4097 C C . PRO A 1 515 ? 16.442 -13.583 21.234 1.00 67.00 515 PRO A C 1
ATOM 4099 O O . PRO A 1 515 ? 15.654 -13.047 22.007 1.00 67.00 515 PRO A O 1
ATOM 4102 N N . SER A 1 516 ? 16.733 -14.882 21.368 1.00 62.00 516 SER A N 1
ATOM 4103 C CA . SER A 1 516 ? 16.228 -15.703 22.484 1.00 62.00 516 SER A CA 1
ATOM 4104 C C . SER A 1 516 ? 17.121 -15.623 23.733 1.00 62.00 516 SER A C 1
ATOM 4106 O O . SER A 1 516 ? 18.321 -15.344 23.654 1.00 62.00 516 SER A O 1
ATOM 4108 N N . THR A 1 517 ? 16.561 -15.906 24.914 1.00 47.34 517 THR A N 1
ATOM 4109 C CA . THR A 1 517 ? 17.315 -16.013 26.183 1.00 47.34 517 THR A CA 1
ATOM 4110 C C . THR A 1 517 ? 18.417 -17.074 26.114 1.00 47.34 517 THR A C 1
ATOM 4112 O O . THR A 1 517 ? 19.501 -16.876 26.659 1.00 47.34 517 THR A O 1
ATOM 4115 N N . VAL A 1 518 ? 18.186 -18.157 25.368 1.00 51.47 518 VAL A N 1
ATOM 4116 C CA . VAL A 1 518 ? 19.182 -19.204 25.099 1.00 51.47 518 VAL A CA 1
ATOM 4117 C C . VAL A 1 518 ? 20.303 -18.683 24.194 1.00 51.47 518 VAL A C 1
ATOM 4119 O O . VAL A 1 518 ? 21.472 -18.945 24.470 1.00 51.47 518 VAL A O 1
ATOM 4122 N N . ASN A 1 519 ? 19.978 -17.879 23.175 1.00 48.59 519 ASN A N 1
ATOM 4123 C CA . ASN A 1 519 ? 20.968 -17.263 22.283 1.00 48.59 519 ASN A CA 1
ATOM 4124 C C . ASN A 1 519 ? 21.827 -16.217 23.016 1.00 48.59 519 ASN A C 1
ATOM 4126 O O . ASN A 1 519 ? 23.038 -16.171 22.805 1.00 48.59 519 ASN A O 1
ATOM 4130 N N . ARG A 1 520 ? 21.240 -15.440 23.939 1.00 47.94 520 ARG A N 1
ATOM 4131 C CA . ARG A 1 520 ? 21.981 -14.503 24.805 1.00 47.94 520 ARG A CA 1
ATOM 4132 C C . ARG A 1 520 ? 22.950 -15.223 25.744 1.00 47.94 520 ARG A C 1
ATOM 4134 O O . ARG A 1 520 ? 24.116 -14.847 25.820 1.00 47.94 520 ARG A O 1
ATOM 4141 N N . ILE A 1 521 ? 22.505 -16.286 26.414 1.00 46.97 521 ILE A N 1
ATOM 4142 C CA . ILE A 1 521 ? 23.355 -17.059 27.335 1.00 46.97 521 ILE A CA 1
ATOM 4143 C C . ILE A 1 521 ? 24.458 -17.804 26.567 1.00 46.97 521 ILE A C 1
ATOM 4145 O O . ILE A 1 521 ? 25.610 -17.810 26.996 1.00 46.97 521 ILE A O 1
ATOM 4149 N N . ALA A 1 522 ? 24.154 -18.371 25.397 1.00 45.50 522 ALA A N 1
ATOM 4150 C CA . ALA A 1 522 ? 25.150 -19.032 24.558 1.00 45.50 522 ALA A CA 1
ATOM 4151 C C . ALA A 1 522 ? 26.204 -18.057 23.998 1.00 45.50 522 ALA A C 1
ATOM 4153 O O . ALA A 1 522 ? 27.378 -18.419 23.922 1.00 45.50 522 ALA A O 1
ATOM 4154 N N . ALA A 1 523 ? 25.829 -16.821 23.647 1.00 47.16 523 ALA A N 1
ATOM 4155 C CA . ALA A 1 523 ? 26.771 -15.789 23.202 1.00 47.16 523 ALA A CA 1
ATOM 4156 C C . ALA A 1 523 ? 27.719 -15.343 24.331 1.00 47.16 523 ALA A C 1
ATOM 4158 O O . ALA A 1 523 ? 28.923 -15.220 24.108 1.00 47.16 523 ALA A O 1
ATOM 4159 N N . ILE A 1 524 ? 27.201 -15.197 25.556 1.00 49.31 524 ILE A N 1
ATOM 4160 C CA . ILE A 1 524 ? 27.992 -14.850 26.749 1.00 49.31 524 ILE A CA 1
ATOM 4161 C C . ILE A 1 524 ? 28.963 -15.981 27.124 1.00 49.31 524 ILE A C 1
ATOM 4163 O O . ILE A 1 524 ? 30.105 -15.716 27.489 1.00 49.31 524 ILE A O 1
ATOM 4167 N N . VAL A 1 525 ? 28.536 -17.243 27.010 1.00 45.31 525 VAL A N 1
ATOM 4168 C CA . VAL A 1 525 ? 29.352 -18.406 27.405 1.00 45.31 525 VAL A CA 1
ATOM 4169 C C . VAL A 1 525 ? 30.358 -18.827 26.325 1.00 45.31 525 VAL A C 1
ATOM 4171 O O . VAL A 1 525 ? 31.404 -19.380 26.655 1.00 45.31 525 VAL A O 1
ATOM 4174 N N . SER A 1 526 ? 30.084 -18.572 25.041 1.00 52.25 526 SER A N 1
ATOM 4175 C CA . SER A 1 526 ? 30.954 -19.022 23.939 1.00 52.25 526 SER A CA 1
ATOM 4176 C C . SER A 1 526 ? 31.860 -17.946 23.336 1.00 52.25 526 SER A C 1
ATOM 4178 O O . SER A 1 526 ? 32.760 -18.295 22.571 1.00 52.25 526 SER A O 1
ATOM 4180 N N . GLY A 1 527 ? 31.636 -16.659 23.632 1.00 40.62 527 GLY A N 1
ATOM 4181 C CA . GLY A 1 527 ? 32.440 -15.549 23.103 1.00 40.62 527 GLY A CA 1
ATOM 4182 C C . GLY A 1 527 ? 32.442 -15.427 21.571 1.00 40.62 527 GLY A C 1
ATOM 4183 O O . GLY A 1 527 ? 33.277 -14.716 21.018 1.00 40.62 527 GLY A O 1
ATOM 4184 N N . ARG A 1 528 ? 31.544 -16.131 20.868 1.00 41.53 528 ARG A N 1
ATOM 4185 C CA . ARG A 1 528 ? 31.429 -16.120 19.405 1.00 41.53 528 ARG A CA 1
ATOM 4186 C C . ARG A 1 528 ? 30.063 -15.585 18.994 1.00 41.53 528 ARG A C 1
ATOM 4188 O O . ARG A 1 528 ? 29.055 -16.268 19.167 1.00 41.53 528 ARG A O 1
ATOM 4195 N N . SER A 1 529 ? 30.048 -14.402 18.386 1.00 41.56 529 SER A N 1
ATOM 4196 C CA . SER A 1 529 ? 28.936 -13.945 17.552 1.00 41.56 529 SER A CA 1
ATOM 4197 C C . SER A 1 529 ? 28.818 -14.910 16.374 1.00 41.56 529 SER A C 1
ATOM 4199 O O . SER A 1 529 ? 29.681 -14.927 15.500 1.00 41.56 529 SER A O 1
ATOM 4201 N N . ARG A 1 530 ? 27.809 -15.786 16.371 1.00 44.25 530 ARG A N 1
ATOM 4202 C CA . ARG A 1 530 ? 27.569 -16.671 15.225 1.00 44.25 530 ARG A CA 1
ATOM 4203 C C . ARG A 1 530 ? 26.815 -15.897 14.149 1.00 44.25 530 ARG A C 1
ATOM 4205 O O . ARG A 1 530 ? 25.596 -15.979 14.081 1.00 44.25 530 ARG A O 1
ATOM 4212 N N . VAL A 1 531 ? 27.556 -15.177 13.312 1.00 40.19 531 VAL A N 1
ATOM 4213 C CA . VAL A 1 531 ? 27.179 -15.043 11.901 1.00 40.19 531 VAL A CA 1
ATOM 4214 C C . VAL A 1 531 ? 27.542 -16.391 11.281 1.00 40.19 531 VAL A C 1
ATOM 4216 O O . VAL A 1 531 ? 28.686 -16.828 11.388 1.00 40.19 531 VAL A O 1
ATOM 4219 N N . SER A 1 532 ? 26.565 -17.145 10.785 1.00 40.22 532 SER A N 1
ATOM 4220 C CA . SER A 1 532 ? 26.859 -18.393 10.082 1.00 40.22 532 SER A CA 1
ATOM 4221 C C . SER A 1 532 ? 27.259 -18.072 8.645 1.00 40.22 532 SER A C 1
ATOM 4223 O O . SER A 1 532 ? 26.429 -17.575 7.894 1.00 40.22 532 SER A O 1
ATOM 4225 N N . ASP A 1 533 ? 28.476 -18.442 8.240 1.00 38.66 533 ASP A N 1
ATOM 4226 C CA . ASP A 1 533 ? 28.981 -18.307 6.855 1.00 38.66 533 ASP A CA 1
ATOM 4227 C C . ASP A 1 533 ? 28.253 -19.210 5.834 1.00 38.66 533 ASP A C 1
ATOM 4229 O O . ASP A 1 533 ? 28.594 -19.257 4.652 1.00 38.66 533 ASP A O 1
ATOM 4233 N N . VAL A 1 534 ? 27.263 -19.976 6.294 1.00 38.84 534 VAL A N 1
ATOM 4234 C CA . VAL A 1 534 ? 26.480 -20.916 5.495 1.00 38.84 534 VAL A CA 1
ATOM 4235 C C . VAL A 1 534 ? 25.031 -20.449 5.523 1.00 38.84 534 VAL A C 1
ATOM 4237 O O . VAL A 1 534 ? 24.390 -20.483 6.575 1.00 38.84 534 VAL A O 1
ATOM 4240 N N . LEU A 1 535 ? 24.525 -20.020 4.361 1.00 43.28 535 LEU A N 1
ATOM 4241 C CA . LEU A 1 535 ? 23.095 -19.785 4.153 1.00 43.28 535 LEU A CA 1
ATOM 4242 C C . LEU A 1 535 ? 22.330 -21.046 4.592 1.00 43.28 535 LEU A C 1
ATOM 4244 O O . LEU A 1 535 ? 22.713 -22.143 4.177 1.00 43.28 535 LEU A O 1
ATOM 4248 N N . PRO A 1 536 ? 21.272 -20.942 5.414 1.00 45.59 536 PRO A N 1
ATOM 4249 C CA . PRO A 1 536 ? 20.501 -22.111 5.807 1.00 45.59 536 PRO A CA 1
ATOM 4250 C C . PRO A 1 536 ? 19.954 -22.821 4.566 1.00 45.59 536 PRO A C 1
ATOM 4252 O O . PRO A 1 536 ? 19.377 -22.171 3.690 1.00 45.59 536 PRO A O 1
ATOM 4255 N N . ASP A 1 537 ? 20.066 -24.151 4.523 1.00 38.22 537 ASP A N 1
ATOM 4256 C CA . ASP A 1 537 ? 19.389 -24.975 3.520 1.00 38.22 537 ASP A CA 1
ATOM 4257 C C . ASP A 1 537 ? 17.897 -24.583 3.487 1.00 38.22 537 ASP A C 1
ATOM 4259 O O . ASP A 1 537 ? 17.160 -24.787 4.459 1.00 38.22 537 ASP A O 1
ATOM 4263 N N . GLY A 1 538 ? 17.473 -23.925 2.401 1.00 40.69 538 GLY A N 1
ATOM 4264 C CA . GLY A 1 538 ? 16.115 -23.396 2.230 1.00 40.69 538 GLY A CA 1
ATOM 4265 C C . GLY A 1 538 ? 15.978 -21.876 2.059 1.00 40.69 538 GLY A C 1
ATOM 4266 O O . GLY A 1 538 ? 14.860 -21.441 1.799 1.00 40.69 538 GLY A O 1
ATOM 4267 N N . ALA A 1 539 ? 17.060 -21.085 2.120 1.00 37.41 539 ALA A N 1
ATOM 4268 C CA . ALA A 1 539 ? 17.044 -19.638 1.822 1.00 37.41 539 ALA A CA 1
ATOM 4269 C C . ALA A 1 539 ? 16.694 -19.289 0.353 1.00 37.41 539 ALA A C 1
ATOM 4271 O O . ALA A 1 539 ? 16.553 -18.124 0.007 1.00 37.41 539 ALA A O 1
ATOM 4272 N N . ILE A 1 540 ? 16.541 -20.301 -0.510 1.00 41.69 540 ILE A N 1
ATOM 4273 C CA . ILE A 1 540 ? 16.169 -20.181 -1.930 1.00 41.69 540 ILE A CA 1
ATOM 4274 C C . ILE A 1 540 ? 14.969 -21.096 -2.240 1.00 41.69 540 ILE A C 1
ATOM 4276 O O . ILE A 1 540 ? 14.897 -21.745 -3.281 1.00 41.69 540 ILE A O 1
ATOM 4280 N N . SER A 1 541 ? 14.040 -21.250 -1.292 1.00 48.31 541 SER A N 1
ATOM 4281 C CA . SER A 1 541 ? 12.722 -21.793 -1.631 1.00 48.31 541 SER A CA 1
ATOM 4282 C C . SER A 1 541 ? 12.073 -20.842 -2.642 1.00 48.31 541 SER A C 1
ATOM 4284 O O . SER A 1 541 ? 12.010 -19.646 -2.377 1.00 48.31 541 SER A O 1
ATOM 4286 N N . ASN A 1 542 ? 11.520 -21.346 -3.754 1.00 52.09 542 ASN A N 1
ATOM 4287 C CA . ASN A 1 542 ? 10.680 -20.544 -4.669 1.00 52.09 542 ASN A CA 1
ATOM 4288 C C . ASN A 1 542 ? 9.398 -20.004 -3.985 1.00 52.09 542 ASN A C 1
ATOM 4290 O O . ASN A 1 542 ? 8.546 -19.410 -4.640 1.00 52.09 542 ASN A O 1
ATOM 4294 N N . ILE A 1 543 ? 9.225 -20.274 -2.688 1.00 68.75 543 ILE A N 1
ATOM 4295 C CA . ILE A 1 543 ? 8.091 -19.910 -1.848 1.00 68.75 543 ILE A CA 1
ATOM 4296 C C . ILE A 1 543 ? 8.648 -19.111 -0.657 1.00 68.75 543 ILE A C 1
ATOM 4298 O O . ILE A 1 543 ? 9.055 -19.718 0.339 1.00 68.75 543 ILE A O 1
ATOM 4302 N N . PRO A 1 544 ? 8.688 -17.768 -0.749 1.00 66.69 544 PRO A N 1
ATOM 4303 C CA . PRO A 1 544 ? 9.357 -16.900 0.226 1.00 66.69 544 PRO A CA 1
ATOM 4304 C C . PRO A 1 544 ? 8.859 -17.073 1.668 1.00 66.69 544 PRO A C 1
ATOM 4306 O O . PRO A 1 544 ? 9.638 -17.065 2.616 1.00 66.69 544 PRO A O 1
ATOM 4309 N N . TRP A 1 545 ? 7.560 -17.313 1.844 1.00 76.31 545 TRP A N 1
ATOM 4310 C CA . TRP A 1 545 ? 6.917 -17.433 3.157 1.00 76.31 545 TRP A CA 1
ATOM 4311 C C . TRP A 1 545 ? 7.068 -18.816 3.820 1.00 76.31 545 TRP A C 1
ATOM 4313 O O . TRP A 1 545 ? 6.621 -19.007 4.959 1.00 76.31 545 TRP A O 1
ATOM 4323 N N . ARG A 1 546 ? 7.677 -19.809 3.144 1.00 78.50 546 ARG A N 1
ATOM 4324 C CA . ARG A 1 546 ? 7.801 -21.179 3.669 1.00 78.50 546 ARG A CA 1
ATOM 4325 C C . ARG A 1 546 ? 9.158 -21.826 3.384 1.00 78.50 546 ARG A C 1
ATOM 4327 O O . ARG A 1 546 ? 9.539 -22.065 2.239 1.00 78.50 546 ARG A O 1
ATOM 4334 N N . LYS A 1 547 ? 9.837 -22.236 4.460 1.00 70.69 547 LYS A N 1
ATOM 4335 C CA . LYS A 1 547 ? 11.117 -22.952 4.398 1.00 70.69 547 LYS A CA 1
ATOM 4336 C C . LYS A 1 547 ? 10.952 -24.390 3.883 1.00 70.69 547 LYS A C 1
ATOM 4338 O O . LYS A 1 547 ? 10.029 -25.106 4.271 1.00 70.69 547 LYS A O 1
ATOM 4343 N N . ALA A 1 548 ? 11.902 -24.849 3.068 1.00 65.06 548 ALA A N 1
ATOM 4344 C CA . ALA A 1 548 ? 12.005 -26.255 2.684 1.00 65.06 548 ALA A CA 1
ATOM 4345 C C . ALA A 1 548 ? 12.439 -27.140 3.873 1.00 65.06 548 ALA A C 1
ATOM 4347 O O . ALA A 1 548 ? 13.282 -26.758 4.683 1.00 65.06 548 ALA A O 1
ATOM 4348 N N . GLY A 1 549 ? 11.883 -28.352 3.972 1.00 73.06 549 GLY A N 1
ATOM 4349 C CA . GLY A 1 549 ? 12.321 -29.349 4.958 1.00 73.06 549 GLY A CA 1
ATOM 4350 C C . GLY A 1 549 ? 11.814 -29.150 6.393 1.00 73.06 549 GLY A C 1
ATOM 4351 O O . GLY A 1 549 ? 12.351 -29.783 7.302 1.00 73.06 549 GLY A O 1
ATOM 4352 N N . VAL A 1 550 ? 10.785 -28.321 6.611 1.00 82.19 550 VAL A N 1
ATOM 4353 C CA . VAL A 1 550 ? 10.066 -28.230 7.898 1.00 82.19 550 VAL A CA 1
ATOM 4354 C C . VAL A 1 550 ? 9.565 -29.619 8.310 1.00 82.19 550 VAL A C 1
ATOM 4356 O O . VAL A 1 550 ? 9.067 -30.373 7.472 1.00 82.19 550 VAL A O 1
ATOM 4359 N N . LYS A 1 551 ? 9.708 -29.987 9.588 1.00 87.12 551 LYS A N 1
ATOM 4360 C CA . LYS A 1 551 ? 9.278 -31.291 10.110 1.00 87.12 551 LYS A CA 1
ATOM 4361 C C . LYS A 1 551 ? 8.569 -31.138 11.444 1.00 87.12 551 LYS A C 1
ATOM 4363 O O . LYS A 1 551 ? 9.116 -30.556 12.376 1.00 87.12 551 LYS A O 1
ATOM 4368 N N . TYR A 1 552 ? 7.410 -31.770 11.546 1.00 89.94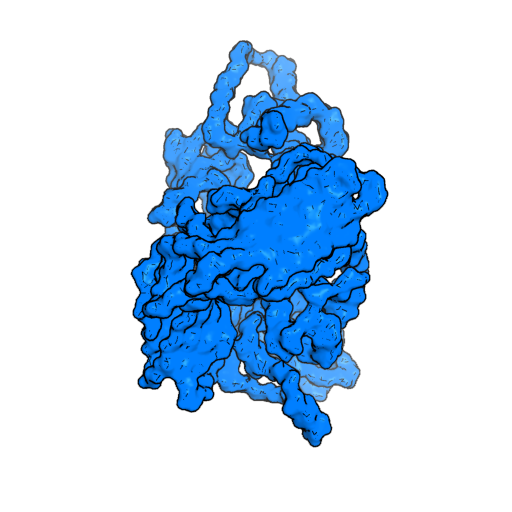 552 TYR A N 1
ATOM 4369 C CA . TYR A 1 552 ? 6.652 -31.919 12.778 1.00 89.94 552 TYR A CA 1
ATOM 4370 C C . TYR A 1 552 ? 6.384 -33.392 13.063 1.00 89.94 552 TYR A C 1
ATOM 4372 O O . TYR A 1 552 ? 6.149 -34.193 12.158 1.00 89.94 552 TYR A O 1
ATOM 4380 N N . THR A 1 553 ? 6.393 -33.748 14.346 1.00 90.12 553 THR A N 1
ATOM 4381 C CA . THR A 1 553 ? 5.975 -35.078 14.811 1.00 90.12 553 THR A CA 1
ATOM 4382 C C . THR A 1 553 ? 4.473 -35.282 14.633 1.00 90.12 553 THR A C 1
ATOM 4384 O O . THR A 1 553 ? 4.031 -36.387 14.328 1.00 90.12 553 THR A O 1
ATOM 4387 N N . GLN A 1 554 ? 3.694 -34.211 14.789 1.00 92.31 554 GLN A N 1
ATOM 4388 C CA . GLN A 1 554 ? 2.255 -34.172 14.563 1.00 92.31 554 GLN A CA 1
ATOM 4389 C C . GLN A 1 554 ? 1.946 -33.079 13.548 1.00 92.31 554 GLN A C 1
ATOM 4391 O O . GLN A 1 554 ? 2.268 -31.917 13.773 1.00 92.31 554 GLN A O 1
ATOM 4396 N N . ASN A 1 555 ? 1.346 -33.475 12.427 1.00 95.19 555 ASN A N 1
ATOM 4397 C CA . ASN A 1 555 ? 0.985 -32.547 11.367 1.00 95.19 555 ASN A CA 1
ATOM 4398 C C . ASN A 1 555 ? -0.447 -32.067 11.585 1.00 95.19 555 ASN A C 1
ATOM 4400 O O . ASN A 1 555 ? -1.381 -32.871 11.547 1.00 95.19 555 ASN A O 1
ATOM 4404 N N . GLU A 1 556 ? -0.621 -30.772 11.805 1.00 96.00 556 GLU A N 1
ATOM 4405 C CA . GLU A 1 556 ? -1.920 -30.168 12.083 1.00 96.00 556 GLU A CA 1
ATOM 4406 C C . GLU A 1 556 ? -2.036 -28.785 11.443 1.00 96.00 556 GLU A C 1
ATOM 4408 O O . GLU A 1 556 ? -1.050 -28.064 11.298 1.00 96.00 556 GLU A O 1
ATOM 4413 N N . ILE A 1 557 ? -3.251 -28.418 11.045 1.00 96.69 557 ILE A N 1
ATOM 4414 C CA . ILE A 1 557 ? -3.568 -27.066 10.603 1.00 96.69 557 ILE A CA 1
ATOM 4415 C C . ILE A 1 557 ? -4.951 -26.648 11.094 1.00 96.69 557 ILE A C 1
ATOM 4417 O O . ILE A 1 557 ? -5.910 -27.421 11.016 1.00 96.69 557 ILE A O 1
ATOM 4421 N N . TYR A 1 558 ? -5.047 -25.421 11.596 1.00 96.44 558 TYR A N 1
ATOM 4422 C CA . TYR A 1 558 ? -6.287 -24.825 12.085 1.00 96.44 558 TYR A CA 1
ATOM 4423 C C . TYR A 1 558 ? -6.575 -23.525 11.350 1.00 96.44 558 TYR A C 1
ATOM 4425 O O . TYR A 1 558 ? -5.643 -22.789 11.033 1.00 96.44 558 TYR A O 1
ATOM 4433 N N . PHE A 1 559 ? -7.855 -23.245 11.119 1.00 97.00 559 PHE A N 1
ATOM 4434 C CA . PHE A 1 559 ? -8.324 -21.961 10.616 1.00 97.00 559 PHE A CA 1
ATOM 4435 C C . PHE A 1 559 ? -9.367 -21.357 11.547 1.00 97.00 559 PHE A C 1
ATOM 4437 O O . PHE A 1 559 ? -10.289 -22.039 11.996 1.00 97.00 559 PHE A O 1
ATOM 4444 N N . ASP A 1 560 ? -9.242 -20.061 11.781 1.00 96.12 560 ASP A N 1
ATOM 4445 C CA . ASP A 1 560 ? -10.118 -19.276 12.628 1.00 96.12 560 ASP A CA 1
ATOM 4446 C C . ASP A 1 560 ? -10.816 -18.245 11.764 1.00 96.12 560 ASP A C 1
ATOM 4448 O O . ASP A 1 560 ? -10.193 -17.282 11.328 1.00 96.12 560 ASP A O 1
ATOM 4452 N N . ILE A 1 561 ? -12.104 -18.447 11.523 1.00 96.31 561 ILE A N 1
ATOM 4453 C CA . ILE A 1 561 ? -12.939 -17.479 10.821 1.00 96.31 561 ILE A CA 1
ATOM 4454 C C . ILE A 1 561 ? -13.525 -16.544 11.875 1.00 96.31 561 ILE A C 1
ATOM 4456 O O . ILE A 1 561 ? -14.389 -16.945 12.657 1.00 96.31 561 ILE A O 1
ATOM 4460 N N . VAL A 1 562 ? -13.027 -15.316 11.927 1.00 96.19 562 VAL A N 1
ATOM 4461 C CA . VAL A 1 562 ? -13.456 -14.298 12.883 1.00 96.19 562 VAL A CA 1
ATOM 4462 C C . VAL A 1 562 ? -14.205 -13.212 12.133 1.00 96.19 562 VAL A C 1
ATOM 4464 O O . VAL A 1 562 ? -13.613 -12.532 11.308 1.00 96.19 562 VAL A O 1
ATOM 4467 N N . GLU A 1 563 ? -15.483 -13.032 12.434 1.00 94.62 563 GLU A N 1
ATOM 4468 C CA . GLU A 1 563 ? -16.294 -11.943 11.893 1.00 94.62 563 GLU A CA 1
ATOM 4469 C C . GLU A 1 563 ? -16.538 -10.879 12.954 1.00 94.62 563 GLU A C 1
ATOM 4471 O O . GLU A 1 563 ? -16.986 -11.168 14.067 1.00 94.62 563 GLU A O 1
ATOM 4476 N N . GLU A 1 564 ? -16.242 -9.640 12.596 1.00 94.12 564 GLU A N 1
ATOM 4477 C CA . GLU A 1 564 ? -16.446 -8.447 13.393 1.00 94.12 564 GLU A CA 1
ATOM 4478 C C . GLU A 1 564 ? -17.618 -7.637 12.829 1.00 94.12 564 GLU A C 1
ATOM 4480 O O . GLU A 1 564 ? -17.685 -7.377 11.630 1.00 94.12 564 GLU A O 1
ATOM 4485 N N . ILE A 1 565 ? -18.561 -7.270 13.699 1.00 91.00 565 ILE A N 1
ATOM 4486 C CA . ILE A 1 565 ? -19.755 -6.502 13.335 1.00 91.00 565 ILE A CA 1
ATOM 4487 C C . ILE A 1 565 ? -19.579 -5.046 13.762 1.00 91.00 565 ILE A C 1
ATOM 4489 O O . ILE A 1 565 ? -19.645 -4.740 14.959 1.00 91.00 565 ILE A O 1
ATOM 4493 N N . ASP A 1 566 ? -19.479 -4.150 12.789 1.00 89.44 566 ASP A N 1
ATOM 4494 C CA . ASP A 1 566 ? -19.629 -2.713 12.986 1.00 89.44 566 ASP A CA 1
ATOM 4495 C C . ASP A 1 566 ? -21.075 -2.326 12.696 1.00 89.44 566 ASP A C 1
ATOM 4497 O O . ASP A 1 566 ? -21.602 -2.618 11.624 1.00 89.44 566 ASP A O 1
ATOM 4501 N N . ALA A 1 567 ? -21.760 -1.697 13.652 1.00 87.19 567 ALA A N 1
ATOM 4502 C CA . ALA A 1 567 ? -23.160 -1.336 13.456 1.00 87.19 567 ALA A CA 1
ATOM 4503 C C . ALA A 1 567 ? -23.566 -0.085 14.228 1.00 87.19 567 ALA A C 1
ATOM 4505 O O . ALA A 1 567 ? -23.045 0.198 15.305 1.00 87.19 567 ALA A O 1
ATOM 4506 N N . ILE A 1 568 ? -24.552 0.632 13.694 1.00 88.12 568 ILE A N 1
ATOM 4507 C CA . ILE A 1 568 ? -25.261 1.713 14.373 1.00 88.12 568 ILE A CA 1
ATOM 4508 C C . ILE A 1 568 ? -26.724 1.300 14.498 1.00 88.12 568 ILE A C 1
ATOM 4510 O O . ILE A 1 568 ? -27.373 0.968 13.507 1.00 88.12 568 ILE A O 1
ATOM 4514 N N . VAL A 1 569 ? -27.244 1.335 15.718 1.00 86.31 569 VAL A N 1
ATOM 4515 C CA . VAL A 1 569 ? -28.618 0.963 16.056 1.00 86.31 569 VAL A CA 1
ATOM 4516 C C . VAL A 1 569 ? -29.281 2.124 16.796 1.00 86.31 569 VAL A C 1
ATOM 4518 O O . VAL A 1 569 ? -28.628 2.829 17.567 1.00 86.31 569 VAL A O 1
ATOM 4521 N N . ASP A 1 570 ? -30.568 2.344 16.556 1.00 84.62 570 ASP A N 1
ATOM 4522 C CA . ASP A 1 570 ? -31.363 3.314 17.307 1.00 84.62 570 ASP A CA 1
ATOM 4523 C C . ASP A 1 570 ? -31.803 2.767 18.687 1.00 84.62 570 ASP A C 1
ATOM 4525 O O . ASP A 1 570 ? -31.548 1.615 19.054 1.00 84.62 570 ASP A O 1
ATOM 4529 N N . THR A 1 571 ? -32.515 3.582 19.467 1.00 76.19 571 THR A N 1
ATOM 4530 C CA . THR A 1 571 ? -33.051 3.198 20.789 1.00 76.19 571 THR A CA 1
ATOM 4531 C C . THR A 1 571 ? -34.161 2.153 20.764 1.00 76.19 571 THR A C 1
ATOM 4533 O O . THR A 1 571 ? -34.383 1.475 21.770 1.00 76.19 571 THR A O 1
ATOM 4536 N N . HIS A 1 572 ? -34.853 1.985 19.639 1.00 76.38 572 HIS A N 1
ATOM 4537 C CA . HIS A 1 572 ? -35.880 0.957 19.463 1.00 76.38 572 HIS A CA 1
ATOM 4538 C C . HIS A 1 572 ? -35.268 -0.391 19.044 1.00 76.38 572 HIS A C 1
ATOM 4540 O O . HIS A 1 572 ? -35.932 -1.435 19.077 1.00 76.38 572 HIS A O 1
ATOM 4546 N N . GLY A 1 573 ? -33.975 -0.400 18.720 1.00 72.62 573 GLY A N 1
ATOM 4547 C CA . GLY A 1 573 ? -33.253 -1.567 18.241 1.00 72.62 573 GLY A CA 1
ATOM 4548 C C . GLY A 1 573 ? -33.347 -1.754 16.725 1.00 72.62 573 GLY A C 1
ATOM 4549 O O . GLY A 1 573 ? -33.123 -2.872 16.261 1.00 72.62 573 GLY A O 1
ATOM 4550 N N . GLN A 1 574 ? -33.713 -0.711 15.973 1.00 77.88 574 GLN A N 1
ATOM 4551 C CA . GLN A 1 574 ? -33.658 -0.665 14.517 1.00 77.88 574 GLN A CA 1
ATOM 4552 C C . GLN A 1 574 ? -32.230 -0.356 14.060 1.00 77.88 574 GLN A C 1
ATOM 4554 O O . GLN A 1 574 ? -31.585 0.577 14.534 1.00 77.88 574 GLN A O 1
ATOM 4559 N N . MET A 1 575 ? -31.732 -1.162 13.129 1.00 78.62 575 MET A N 1
ATOM 4560 C CA . MET A 1 575 ? -30.382 -1.046 12.594 1.00 78.62 575 MET A CA 1
ATOM 4561 C C . MET A 1 575 ? -30.345 0.037 11.498 1.00 78.62 575 MET A C 1
ATOM 4563 O O . MET A 1 575 ? -31.161 0.012 10.579 1.00 78.62 575 MET A O 1
ATOM 4567 N N . ILE A 1 576 ? -29.441 1.010 11.645 1.00 83.88 576 ILE A N 1
ATOM 4568 C CA . ILE A 1 576 ? -29.258 2.170 10.753 1.00 83.88 576 ILE A CA 1
ATOM 4569 C C . ILE A 1 576 ? -28.152 1.885 9.734 1.00 83.88 576 ILE A C 1
ATOM 4571 O O . ILE A 1 576 ? -28.308 2.162 8.548 1.00 83.88 576 ILE A O 1
ATOM 4575 N N . SER A 1 577 ? -27.032 1.332 10.196 1.00 85.56 577 SER A N 1
ATOM 4576 C CA . SER A 1 577 ? -25.940 0.868 9.344 1.00 85.56 577 SER A CA 1
ATOM 4577 C C . SER A 1 577 ? -25.299 -0.371 9.953 1.00 85.56 577 SER A C 1
ATOM 4579 O O . SER A 1 577 ? -25.234 -0.504 11.177 1.00 85.56 577 SER A O 1
ATOM 4581 N N . CYS A 1 578 ? -24.849 -1.290 9.103 1.00 84.06 578 CYS A N 1
ATOM 4582 C CA . CYS A 1 578 ? -24.117 -2.473 9.524 1.00 84.06 578 CYS A CA 1
ATOM 4583 C C . CYS A 1 578 ? -23.133 -2.889 8.439 1.00 84.06 578 CYS A C 1
ATOM 4585 O O . CYS A 1 578 ? -23.457 -2.901 7.252 1.00 84.06 578 CYS A O 1
ATOM 4587 N N . GLU A 1 579 ? -21.938 -3.237 8.882 1.00 87.12 579 GLU A N 1
ATOM 4588 C CA . GLU A 1 579 ? -20.863 -3.785 8.085 1.00 87.12 579 GLU A CA 1
ATOM 4589 C C . GLU A 1 579 ? -20.281 -4.981 8.835 1.00 87.12 579 GLU A C 1
ATOM 4591 O O . GLU A 1 579 ? -20.099 -4.933 10.055 1.00 87.12 579 GLU A O 1
ATOM 4596 N N . VAL A 1 580 ? -20.029 -6.070 8.110 1.00 90.69 580 VAL A N 1
ATOM 4597 C CA . VAL A 1 580 ? -19.397 -7.261 8.671 1.00 90.69 580 VAL A CA 1
ATOM 4598 C C . VAL A 1 580 ? -18.056 -7.463 7.989 1.00 90.69 580 VAL A C 1
ATOM 4600 O O . VAL A 1 580 ? -17.991 -7.650 6.773 1.00 90.69 580 VAL A O 1
ATOM 4603 N N . ASN A 1 581 ? -17.006 -7.443 8.802 1.00 94.00 581 ASN A N 1
ATOM 4604 C CA . ASN A 1 581 ? -15.625 -7.626 8.384 1.00 94.00 581 ASN A CA 1
ATOM 4605 C C . ASN A 1 581 ? -15.116 -8.964 8.919 1.00 94.00 581 ASN A C 1
ATOM 4607 O O . ASN A 1 581 ? -15.078 -9.201 10.124 1.00 94.00 581 ASN A O 1
ATOM 4611 N N . GLY A 1 582 ? -14.763 -9.868 8.017 1.00 95.12 582 GLY A N 1
ATOM 4612 C CA . GLY A 1 582 ? -14.270 -11.201 8.312 1.00 95.12 582 GLY A CA 1
ATOM 4613 C C . GLY A 1 582 ? -12.764 -11.327 8.113 1.00 95.12 582 GLY A C 1
ATOM 4614 O O . GLY A 1 582 ? -12.200 -10.789 7.168 1.00 95.12 582 GLY A O 1
ATOM 4615 N N . ILE A 1 583 ? -12.106 -12.084 8.986 1.00 96.88 583 ILE A N 1
ATOM 4616 C CA . ILE A 1 583 ? -10.687 -12.437 8.887 1.00 96.88 583 ILE A CA 1
ATOM 4617 C C . ILE A 1 583 ? -10.558 -13.948 9.062 1.00 96.88 583 ILE A C 1
ATOM 4619 O O . ILE A 1 583 ? -11.147 -14.522 9.980 1.00 96.88 583 ILE A O 1
ATOM 4623 N N . ILE A 1 584 ? -9.778 -14.603 8.203 1.00 97.31 584 ILE A N 1
ATOM 4624 C CA . ILE A 1 584 ? -9.435 -16.020 8.336 1.00 97.31 584 ILE A CA 1
ATOM 4625 C C . ILE A 1 584 ? -7.975 -16.138 8.757 1.00 97.31 584 ILE A C 1
ATOM 4627 O O . ILE A 1 584 ? -7.076 -15.955 7.942 1.00 97.31 584 ILE A O 1
ATOM 4631 N N . ASN A 1 585 ? -7.732 -16.499 10.015 1.00 96.56 585 ASN A N 1
ATOM 4632 C CA . ASN A 1 585 ? -6.383 -16.737 10.528 1.00 96.56 585 ASN A CA 1
ATOM 4633 C C . ASN A 1 585 ? -6.038 -18.224 10.469 1.00 96.56 585 ASN A C 1
ATOM 4635 O O . ASN A 1 585 ? -6.811 -19.062 10.921 1.00 96.56 585 ASN A O 1
ATOM 4639 N N . GLY A 1 586 ? -4.879 -18.563 9.919 1.00 95.81 586 GLY A N 1
ATOM 4640 C CA . GLY A 1 586 ? -4.338 -19.912 9.865 1.00 95.81 586 GLY A CA 1
ATOM 4641 C C . GLY A 1 586 ? -3.283 -20.163 10.941 1.00 95.81 586 GLY A C 1
ATOM 4642 O O . GLY A 1 586 ? -2.500 -19.286 11.297 1.00 95.81 586 GLY A O 1
ATOM 4643 N N . HIS A 1 587 ? -3.220 -21.398 11.431 1.00 95.75 587 HIS A N 1
ATOM 4644 C CA . HIS A 1 587 ? -2.116 -21.899 12.243 1.00 95.75 587 HIS A CA 1
ATOM 4645 C C . HIS A 1 587 ? -1.647 -23.245 11.692 1.00 95.75 587 HIS A C 1
ATOM 4647 O O . HIS A 1 587 ? -2.312 -24.267 11.877 1.00 95.75 587 HIS A O 1
ATOM 4653 N N . SER A 1 588 ? -0.518 -23.230 10.986 1.00 94.56 588 SER A N 1
ATOM 4654 C CA . SER A 1 588 ? 0.041 -24.363 10.249 1.00 94.56 588 SER A CA 1
ATOM 4655 C C . SER A 1 588 ? 1.222 -24.973 10.995 1.00 94.56 588 SER A C 1
ATOM 4657 O O . SER A 1 588 ? 2.203 -24.297 11.290 1.00 94.56 588 SER A O 1
ATOM 4659 N N . ARG A 1 589 ? 1.140 -26.274 11.274 1.00 94.56 589 ARG A N 1
ATOM 4660 C CA . ARG A 1 589 ? 2.246 -27.116 11.744 1.00 94.56 589 ARG A CA 1
ATOM 4661 C C . ARG A 1 589 ? 2.338 -28.328 10.839 1.00 94.56 589 ARG A C 1
ATOM 4663 O O . ARG A 1 589 ? 1.994 -29.448 11.210 1.00 94.56 589 ARG A O 1
ATOM 4670 N N . LEU A 1 590 ? 2.715 -28.074 9.597 1.00 93.19 590 LEU A N 1
ATOM 4671 C CA . LEU A 1 590 ? 2.768 -29.072 8.539 1.00 93.19 590 LEU A CA 1
ATOM 4672 C C . LEU A 1 590 ? 4.222 -29.334 8.150 1.00 93.19 590 LEU A C 1
ATOM 4674 O O . LEU A 1 590 ? 5.039 -28.419 8.130 1.00 93.19 590 LEU A O 1
ATOM 4678 N N . SER A 1 591 ? 4.566 -30.581 7.850 1.00 91.38 591 SER A N 1
ATOM 4679 C CA . SER A 1 591 ? 5.899 -30.951 7.368 1.00 91.38 591 SER A CA 1
ATOM 4680 C C . SER A 1 591 ? 6.013 -30.717 5.861 1.00 91.38 591 SER A C 1
ATOM 4682 O O . SER A 1 591 ? 5.024 -30.833 5.139 1.00 91.38 591 SER A O 1
ATOM 4684 N N . GLY A 1 592 ? 7.217 -30.413 5.381 1.00 87.81 592 GLY A N 1
ATOM 4685 C CA . GLY A 1 592 ? 7.508 -30.237 3.959 1.00 87.81 592 GLY A CA 1
ATOM 4686 C C . GLY A 1 592 ? 6.876 -28.981 3.350 1.00 87.81 592 GLY A C 1
ATOM 4687 O O . GLY A 1 592 ? 6.812 -27.932 4.004 1.00 87.81 592 GLY A O 1
ATOM 4688 N N . VAL A 1 593 ? 6.434 -29.084 2.095 1.00 87.19 593 VAL A N 1
ATOM 4689 C CA . VAL A 1 593 ? 5.866 -27.989 1.286 1.00 87.19 593 VAL A CA 1
ATOM 4690 C C . VAL A 1 593 ? 4.439 -28.378 0.858 1.00 87.19 593 VAL A C 1
ATOM 4692 O O . VAL A 1 593 ? 4.200 -28.718 -0.302 1.00 87.19 593 VAL A O 1
ATOM 4695 N N . PRO A 1 594 ? 3.481 -28.380 1.803 1.00 91.44 594 PRO A N 1
ATOM 4696 C CA . PRO A 1 594 ? 2.113 -28.802 1.554 1.00 91.44 594 PRO A CA 1
ATOM 4697 C C . PRO A 1 594 ? 1.397 -27.796 0.656 1.00 91.44 594 PRO A C 1
ATOM 4699 O O . PRO A 1 594 ? 1.504 -26.587 0.854 1.00 91.44 594 PRO A O 1
ATOM 4702 N N . ASP A 1 595 ? 0.615 -28.298 -0.292 1.00 91.88 595 ASP A N 1
ATOM 4703 C CA . ASP A 1 595 ? -0.229 -27.475 -1.156 1.00 91.88 595 ASP A CA 1
ATOM 4704 C C . ASP A 1 595 ? -1.695 -27.690 -0.775 1.00 91.88 595 ASP A C 1
ATOM 4706 O O . ASP A 1 595 ? -2.231 -28.801 -0.884 1.00 91.88 595 ASP A O 1
ATOM 4710 N N . LEU A 1 596 ? -2.314 -26.639 -0.238 1.00 95.94 596 LEU A N 1
ATOM 4711 C CA . LEU A 1 596 ? -3.667 -26.650 0.292 1.00 95.94 596 LEU A CA 1
ATOM 4712 C C . LEU A 1 596 ? -4.652 -26.061 -0.710 1.00 95.94 596 LEU A C 1
ATOM 4714 O O . LEU A 1 596 ? -4.392 -25.069 -1.384 1.00 95.94 596 LEU A O 1
ATOM 4718 N N . THR A 1 597 ? -5.827 -26.673 -0.770 1.00 96.44 597 THR A N 1
ATOM 4719 C CA . THR A 1 597 ? -6.974 -26.178 -1.530 1.00 96.44 597 THR A CA 1
ATOM 4720 C C . THR A 1 597 ? -8.173 -26.111 -0.595 1.00 96.44 597 THR A C 1
ATOM 4722 O O . THR A 1 597 ? -8.609 -27.144 -0.085 1.00 96.44 597 THR A O 1
ATOM 4725 N N . MET A 1 598 ? -8.667 -24.900 -0.345 1.00 96.50 598 MET A N 1
ATOM 4726 C CA . MET A 1 598 ? -9.828 -24.609 0.491 1.00 96.50 598 MET A CA 1
ATOM 4727 C C . MET A 1 598 ? -11.004 -24.177 -0.390 1.00 96.50 598 MET A C 1
ATOM 4729 O O . MET A 1 598 ? -10.857 -23.313 -1.256 1.00 96.50 598 MET A O 1
ATOM 4733 N N . VAL A 1 599 ? -12.165 -24.788 -0.157 1.00 95.44 599 VAL A N 1
ATOM 4734 C CA . VAL A 1 599 ? -13.426 -24.482 -0.844 1.00 95.44 599 VAL A CA 1
ATOM 4735 C C . VAL A 1 599 ? -14.463 -24.098 0.201 1.00 95.44 599 VAL A C 1
ATOM 4737 O O . VAL A 1 599 ? -14.630 -24.809 1.197 1.00 95.44 599 VAL A O 1
ATOM 4740 N N . PHE A 1 600 ? -15.140 -22.974 -0.016 1.00 94.62 600 PHE A N 1
ATOM 4741 C CA . PHE A 1 600 ? -16.259 -22.530 0.812 1.00 94.62 600 PHE A CA 1
ATOM 4742 C C . PHE A 1 600 ? -17.576 -23.086 0.274 1.00 94.62 600 PHE A C 1
ATOM 4744 O O . PHE A 1 600 ? -17.723 -23.233 -0.935 1.00 94.62 600 PHE A O 1
ATOM 4751 N N . VAL A 1 601 ? -18.530 -23.359 1.171 1.00 91.12 601 VAL A N 1
ATOM 4752 C CA . VAL A 1 601 ? -19.865 -23.867 0.798 1.00 91.12 601 VAL A CA 1
ATOM 4753 C C . VAL A 1 601 ? -20.598 -22.879 -0.109 1.00 91.12 601 VAL A C 1
ATOM 4755 O O . VAL A 1 601 ? -21.180 -23.273 -1.114 1.00 91.12 601 VAL A O 1
ATOM 4758 N N . ASP A 1 602 ? -20.556 -21.596 0.244 1.00 88.38 602 ASP A N 1
ATOM 4759 C CA . ASP A 1 602 ? -21.103 -20.517 -0.568 1.00 88.38 602 ASP A CA 1
ATOM 4760 C C . ASP A 1 602 ? -20.100 -19.355 -0.606 1.00 88.38 602 ASP A C 1
ATOM 4762 O O . ASP A 1 602 ? -20.026 -18.580 0.347 1.00 88.38 602 ASP A O 1
ATOM 4766 N N . PRO A 1 603 ? -19.280 -19.239 -1.665 1.00 87.25 603 PRO A N 1
ATOM 4767 C CA . PRO A 1 603 ? -18.343 -18.132 -1.806 1.00 87.25 603 PRO A CA 1
ATOM 4768 C C . PRO A 1 603 ? -19.026 -16.819 -2.217 1.00 87.25 603 PRO A C 1
ATOM 4770 O O . PRO A 1 603 ? -18.366 -15.786 -2.204 1.00 87.25 603 PRO A O 1
ATOM 4773 N N . SER A 1 604 ? -20.314 -16.830 -2.593 1.00 86.31 604 SER A N 1
ATOM 4774 C CA . SER A 1 604 ? -21.013 -15.624 -3.064 1.00 86.31 604 SER A CA 1
ATOM 4775 C C . SER A 1 604 ? -21.339 -14.627 -1.953 1.00 86.31 604 SER A C 1
ATOM 4777 O O . SER A 1 604 ? -21.623 -13.471 -2.244 1.00 86.31 604 SER A O 1
ATOM 4779 N N . VAL A 1 605 ? -21.246 -15.052 -0.688 1.00 86.62 605 VAL A N 1
ATOM 4780 C CA . VAL A 1 605 ? -21.400 -14.175 0.484 1.00 86.62 605 VAL A CA 1
ATOM 4781 C C . VAL A 1 605 ? -20.221 -13.217 0.675 1.00 86.62 605 VAL A C 1
ATOM 4783 O O . VAL A 1 605 ? -20.307 -12.304 1.487 1.00 86.62 605 VAL A O 1
ATOM 4786 N N . ILE A 1 606 ? -19.102 -13.453 -0.014 1.00 89.12 606 ILE A N 1
ATOM 4787 C CA . ILE A 1 606 ? -17.906 -12.612 0.038 1.00 89.12 606 ILE A CA 1
ATOM 4788 C C . ILE A 1 606 ? -18.050 -11.527 -1.030 1.00 89.12 606 ILE A C 1
ATOM 4790 O O . ILE A 1 606 ? -17.937 -11.823 -2.220 1.00 89.12 606 ILE A O 1
ATOM 4794 N N . ASP A 1 607 ? -18.264 -10.281 -0.606 1.00 83.12 607 ASP A N 1
ATOM 4795 C CA . ASP A 1 607 ? -18.391 -9.152 -1.536 1.00 83.12 607 ASP A CA 1
ATOM 4796 C C . ASP A 1 607 ? -17.028 -8.670 -2.021 1.00 83.12 607 ASP A C 1
ATOM 4798 O O . ASP A 1 607 ? -16.801 -8.494 -3.216 1.00 83.12 607 ASP A O 1
ATOM 4802 N N . ASP A 1 608 ? -16.121 -8.462 -1.069 1.00 86.44 608 ASP A N 1
ATOM 4803 C CA . ASP A 1 608 ? -14.753 -8.027 -1.309 1.00 86.44 608 ASP A CA 1
ATOM 4804 C C . ASP A 1 608 ? -13.808 -8.838 -0.424 1.00 86.44 608 ASP A C 1
ATOM 4806 O O . ASP A 1 608 ? -14.189 -9.274 0.669 1.00 86.44 608 ASP A O 1
ATOM 4810 N N . CYS A 1 609 ? -12.592 -9.082 -0.902 1.00 91.00 609 CYS A N 1
ATOM 4811 C CA . CYS A 1 609 ? -11.600 -9.855 -0.174 1.00 91.00 609 CYS A CA 1
ATOM 4812 C C . CYS A 1 609 ? -10.164 -9.489 -0.542 1.00 91.00 609 CYS A C 1
ATOM 4814 O O . CYS A 1 609 ? -9.827 -9.302 -1.709 1.00 91.00 609 CYS A O 1
ATOM 4816 N N . SER A 1 610 ? -9.298 -9.515 0.465 1.00 89.69 610 SER A N 1
ATOM 4817 C CA . SER A 1 610 ? -7.848 -9.454 0.323 1.00 89.69 610 SER A CA 1
ATOM 4818 C C . SER A 1 610 ? -7.236 -10.786 0.753 1.00 89.69 610 SER A C 1
ATOM 4820 O O . SER A 1 610 ? -7.769 -11.486 1.617 1.00 89.69 610 SER A O 1
ATOM 4822 N N . PHE A 1 611 ? -6.115 -11.164 0.144 1.00 91.12 611 PHE A N 1
ATOM 4823 C CA . PHE A 1 611 ? -5.451 -12.438 0.408 1.00 91.12 611 PHE A CA 1
ATOM 4824 C C . PHE A 1 611 ? -4.011 -12.233 0.853 1.00 91.12 611 PHE A C 1
ATOM 4826 O O . PHE A 1 611 ? -3.328 -11.322 0.393 1.00 91.12 611 PHE A O 1
ATOM 4833 N N . HIS A 1 612 ? -3.513 -13.162 1.664 1.00 86.94 612 HIS A N 1
ATOM 4834 C CA . HIS A 1 612 ? -2.079 -13.321 1.851 1.00 86.94 612 HIS A CA 1
ATOM 4835 C C . HIS A 1 612 ? -1.406 -13.652 0.509 1.00 86.94 612 HIS A C 1
ATOM 4837 O O . HIS A 1 612 ? -1.960 -14.458 -0.250 1.00 86.94 612 HIS A O 1
ATOM 4843 N N . PRO A 1 613 ? -0.156 -13.206 0.268 1.00 82.56 613 PRO A N 1
ATOM 4844 C CA . PRO A 1 613 ? 0.634 -13.571 -0.917 1.00 82.56 613 PRO A CA 1
ATOM 4845 C C . PRO A 1 613 ? 0.768 -15.076 -1.198 1.00 82.56 613 PRO A C 1
ATOM 4847 O O . PRO A 1 613 ? 1.182 -15.480 -2.281 1.00 82.56 613 PRO A O 1
ATOM 4850 N N . CYS A 1 614 ? 0.413 -15.932 -0.231 1.00 86.25 614 CYS A N 1
ATOM 4851 C CA . CYS A 1 614 ? 0.487 -17.375 -0.398 1.00 86.25 614 CYS A CA 1
ATOM 4852 C C . CYS A 1 614 ? -0.634 -17.943 -1.272 1.00 86.25 614 CYS A C 1
ATOM 4854 O O . CYS A 1 614 ? -0.523 -19.079 -1.744 1.00 86.25 614 CYS A O 1
ATOM 4856 N N . VAL A 1 615 ? -1.696 -17.165 -1.489 1.00 89.31 615 VAL A N 1
ATOM 4857 C CA . VAL A 1 615 ? -2.865 -17.542 -2.275 1.00 89.31 615 VAL A CA 1
ATOM 4858 C C . VAL A 1 615 ? -2.636 -17.247 -3.748 1.00 89.31 615 VAL A C 1
ATOM 4860 O O . VAL A 1 615 ? -2.235 -16.161 -4.151 1.00 89.31 615 VAL A O 1
ATOM 4863 N N . ARG A 1 616 ? -2.956 -18.228 -4.589 1.00 83.50 616 ARG A N 1
ATOM 4864 C CA . ARG A 1 616 ? -2.902 -18.088 -6.046 1.00 83.50 616 ARG A CA 1
ATOM 4865 C C . ARG A 1 616 ? -4.151 -17.354 -6.541 1.00 83.50 616 ARG A C 1
ATOM 4867 O O . ARG A 1 616 ? -5.132 -18.002 -6.913 1.00 83.50 616 ARG A O 1
ATOM 4874 N N . TYR A 1 617 ? -4.103 -16.022 -6.546 1.00 80.50 617 TYR A N 1
ATOM 4875 C CA . TYR A 1 617 ? -5.241 -15.156 -6.881 1.00 80.50 617 TYR A CA 1
ATOM 4876 C C . TYR A 1 617 ? -5.897 -15.499 -8.228 1.00 80.50 617 TYR A C 1
ATOM 4878 O O . TYR A 1 617 ? -7.105 -15.711 -8.280 1.00 80.50 617 TYR A O 1
ATOM 4886 N N . SER A 1 618 ? -5.114 -15.711 -9.291 1.00 76.75 618 SER A N 1
ATOM 4887 C CA . SER A 1 618 ? -5.648 -16.027 -10.630 1.00 76.75 618 SER A CA 1
ATOM 4888 C C . SER A 1 618 ? -6.477 -17.320 -10.673 1.00 76.75 618 SER A C 1
ATOM 4890 O O . SER A 1 618 ? -7.317 -17.509 -11.553 1.00 76.75 618 SER A O 1
ATOM 4892 N N . ARG A 1 619 ? -6.239 -18.261 -9.744 1.00 83.19 619 ARG A N 1
ATOM 4893 C CA . ARG A 1 619 ? -7.085 -19.455 -9.605 1.00 83.19 619 ARG A CA 1
ATOM 4894 C C . ARG A 1 619 ? -8.369 -19.136 -8.845 1.00 83.19 619 ARG A C 1
ATOM 4896 O O . ARG A 1 619 ? -9.424 -19.621 -9.241 1.00 83.19 619 ARG A O 1
ATOM 4903 N N . TYR A 1 620 ? -8.288 -18.320 -7.796 1.00 87.50 620 TYR A N 1
ATOM 4904 C CA . TYR A 1 620 ? -9.463 -17.860 -7.062 1.00 87.50 620 TYR A CA 1
ATOM 4905 C C . TYR A 1 620 ? -10.413 -17.046 -7.952 1.00 87.50 620 TYR A C 1
ATOM 4907 O O . TYR A 1 620 ? -11.608 -17.315 -7.942 1.00 87.50 620 TYR A O 1
ATOM 4915 N N . GLU A 1 621 ? -9.908 -16.130 -8.780 1.00 83.31 621 GLU A N 1
ATOM 4916 C CA . GLU A 1 621 ? -10.733 -15.328 -9.700 1.00 83.31 621 GLU A CA 1
ATOM 4917 C C . GLU A 1 621 ? -11.547 -16.217 -10.661 1.00 83.31 621 GLU A C 1
ATOM 4919 O O . GLU A 1 621 ? -12.744 -16.005 -10.859 1.00 83.31 621 GLU A O 1
ATOM 4924 N N . ARG A 1 622 ? -10.916 -17.265 -11.210 1.00 81.50 622 ARG A N 1
ATOM 4925 C CA . ARG A 1 622 ? -11.537 -18.174 -12.187 1.00 81.50 622 ARG A CA 1
ATOM 4926 C C . ARG A 1 622 ? -12.445 -19.234 -11.562 1.00 81.50 622 ARG A C 1
ATOM 4928 O O . ARG A 1 622 ? -13.471 -19.572 -12.143 1.00 81.50 622 ARG A O 1
ATOM 4935 N N . GLU A 1 623 ? -12.035 -19.820 -10.439 1.00 87.44 623 GLU A N 1
ATOM 4936 C CA . GLU A 1 623 ? -12.662 -21.028 -9.871 1.00 87.44 623 GLU A CA 1
ATOM 4937 C C . GLU A 1 623 ? -13.362 -20.773 -8.528 1.00 87.44 623 GLU A C 1
ATOM 4939 O O . GLU A 1 623 ? -14.069 -21.653 -8.048 1.00 87.44 623 GLU A O 1
ATOM 4944 N N . ARG A 1 624 ? -13.165 -19.603 -7.902 1.00 88.00 624 ARG A N 1
ATOM 4945 C CA . ARG A 1 624 ? -13.583 -19.286 -6.519 1.00 88.00 624 ARG A CA 1
ATOM 4946 C C . ARG A 1 624 ? -13.065 -20.288 -5.482 1.00 88.00 624 ARG A C 1
ATOM 4948 O O . ARG A 1 624 ? -13.697 -20.553 -4.464 1.00 88.00 624 ARG A O 1
ATOM 4955 N N . VAL A 1 625 ? -11.865 -20.814 -5.734 1.00 91.38 625 VAL A N 1
ATOM 4956 C CA . VAL A 1 625 ? -11.154 -21.761 -4.867 1.00 91.38 625 VAL A CA 1
ATOM 4957 C C . VAL A 1 625 ? -9.886 -21.115 -4.318 1.00 91.38 625 VAL A C 1
ATOM 4959 O O . VAL A 1 625 ? -9.053 -20.617 -5.078 1.00 91.38 625 VAL A O 1
ATOM 4962 N N . VAL A 1 626 ? -9.696 -21.174 -2.999 1.00 95.56 626 VAL A N 1
ATOM 4963 C CA . VAL A 1 626 ? -8.509 -20.626 -2.333 1.00 95.56 626 VAL A CA 1
ATOM 4964 C C . VAL A 1 626 ? -7.422 -21.699 -2.316 1.00 95.56 626 VAL A C 1
ATOM 4966 O O . VAL A 1 626 ? -7.462 -22.634 -1.516 1.00 95.56 626 VAL A O 1
ATOM 4969 N N . SER A 1 627 ? -6.449 -21.597 -3.225 1.00 94.50 627 SER A N 1
ATOM 4970 C CA . SER A 1 627 ? -5.305 -22.522 -3.286 1.00 94.50 627 SER A CA 1
ATOM 4971 C C . SER A 1 627 ? -4.005 -21.838 -2.879 1.00 94.50 627 SER A C 1
ATOM 4973 O O . SER A 1 627 ? -3.722 -20.750 -3.384 1.00 94.50 627 SER A O 1
ATOM 4975 N N . PHE A 1 628 ? -3.224 -22.466 -1.999 1.00 94.88 628 PHE A N 1
ATOM 4976 C CA . PHE A 1 628 ? -2.069 -21.834 -1.362 1.00 94.88 628 PHE A CA 1
ATOM 4977 C C . PHE A 1 628 ? -1.092 -22.840 -0.750 1.00 94.88 628 PHE A C 1
ATOM 4979 O O . PHE A 1 628 ? -1.465 -23.943 -0.356 1.00 94.88 628 PHE A O 1
ATOM 4986 N N . VAL A 1 629 ? 0.163 -22.417 -0.594 1.00 90.62 629 VAL A N 1
ATOM 4987 C CA . VAL A 1 629 ? 1.142 -23.096 0.267 1.00 90.62 629 VAL A CA 1
ATOM 4988 C C . VAL A 1 629 ? 1.235 -22.296 1.565 1.00 90.62 629 VAL A C 1
ATOM 4990 O O . VAL A 1 629 ? 1.717 -21.170 1.513 1.00 90.62 629 VAL A O 1
ATOM 4993 N N . PRO A 1 630 ? 0.776 -22.804 2.721 1.00 92.94 630 PRO A N 1
ATOM 4994 C CA . PRO A 1 630 ? 0.668 -21.999 3.934 1.00 92.94 630 PRO A CA 1
ATOM 4995 C C . PRO A 1 630 ? 2.050 -21.615 4.484 1.00 92.94 630 PRO A C 1
ATOM 4997 O O . PRO A 1 630 ? 2.941 -22.478 4.536 1.00 92.94 630 PRO A O 1
ATOM 5000 N N . PRO A 1 631 ? 2.228 -20.383 4.989 1.00 89.88 631 PRO A N 1
ATOM 5001 C CA . PRO A 1 631 ? 3.322 -20.071 5.899 1.00 89.88 631 PRO A CA 1
ATOM 5002 C C . PRO A 1 631 ? 3.368 -21.065 7.067 1.00 89.88 631 PRO A C 1
ATOM 5004 O O . PRO A 1 631 ? 2.380 -21.729 7.396 1.00 89.88 631 PRO A O 1
ATOM 5007 N N . ASP A 1 632 ? 4.541 -21.220 7.667 1.00 87.19 632 ASP A N 1
ATOM 5008 C CA . ASP A 1 632 ? 4.687 -22.020 8.881 1.00 87.19 632 ASP A CA 1
ATOM 5009 C C . ASP A 1 632 ? 4.304 -21.191 10.115 1.00 87.19 632 ASP A C 1
ATOM 5011 O O . ASP A 1 632 ? 4.643 -20.010 10.187 1.00 87.19 632 ASP A O 1
ATOM 5015 N N . GLY A 1 633 ? 3.596 -21.789 11.076 1.00 89.69 633 GLY A N 1
ATOM 5016 C CA . GLY A 1 633 ? 3.101 -21.087 12.261 1.00 89.69 633 GLY A CA 1
ATOM 5017 C C . GLY A 1 633 ? 1.790 -20.327 12.033 1.00 89.69 633 GLY A C 1
ATOM 5018 O O . GLY A 1 633 ? 0.904 -20.801 11.320 1.00 89.69 633 GLY A O 1
ATOM 5019 N N . GLN A 1 634 ? 1.623 -19.197 12.729 1.00 90.06 634 GLN A N 1
ATOM 5020 C CA . GLN A 1 634 ? 0.429 -18.346 12.640 1.00 90.06 634 GLN A CA 1
ATOM 5021 C C . GLN A 1 634 ? 0.541 -17.385 11.455 1.00 90.06 634 GLN A C 1
ATOM 5023 O O . GLN A 1 634 ? 1.596 -16.791 11.254 1.00 90.06 634 GLN A O 1
ATOM 5028 N N . PHE A 1 635 ? -0.540 -17.216 10.699 1.00 89.69 635 PHE A N 1
ATOM 5029 C CA . PHE A 1 635 ? -0.616 -16.271 9.586 1.00 89.69 635 PHE A CA 1
ATOM 5030 C C . PHE A 1 635 ? -2.066 -15.855 9.332 1.00 89.69 635 PHE A C 1
ATOM 5032 O O . PHE A 1 635 ? -2.994 -16.598 9.646 1.00 89.69 635 PHE A O 1
ATOM 5039 N N . GLU A 1 636 ? -2.277 -14.689 8.735 1.00 92.81 636 GLU A N 1
ATOM 5040 C CA . GLU A 1 636 ? -3.585 -14.303 8.203 1.00 92.81 636 GLU A CA 1
ATOM 5041 C C . GLU A 1 636 ? -3.701 -14.850 6.776 1.00 92.81 636 GLU A C 1
ATOM 5043 O O . GLU A 1 636 ? -2.804 -14.628 5.974 1.00 92.81 636 GLU A O 1
ATOM 5048 N N . LEU A 1 637 ? -4.743 -15.618 6.451 1.00 95.44 637 LEU A N 1
ATOM 5049 C CA . LEU A 1 637 ? -4.934 -16.181 5.108 1.00 95.44 637 LEU A CA 1
ATOM 5050 C C . LEU A 1 637 ? -5.650 -15.191 4.183 1.00 95.44 637 LEU A C 1
ATOM 5052 O O . LEU A 1 637 ? -5.255 -15.035 3.027 1.00 95.44 637 LEU A O 1
ATOM 5056 N N . MET A 1 638 ? -6.733 -14.589 4.671 1.00 95.31 638 MET A N 1
ATOM 5057 C CA . MET A 1 638 ? -7.542 -13.633 3.920 1.00 95.31 638 MET A CA 1
ATOM 5058 C C . MET A 1 638 ? -8.394 -12.769 4.846 1.00 95.31 638 MET A C 1
ATOM 5060 O O . MET A 1 638 ? -8.792 -13.223 5.924 1.00 95.31 638 MET A O 1
ATOM 5064 N N . GLN A 1 639 ? -8.737 -11.574 4.377 1.00 95.12 639 GLN A N 1
ATOM 5065 C CA . GLN A 1 639 ? -9.793 -10.734 4.937 1.00 95.12 639 GLN A CA 1
ATOM 5066 C C . GLN A 1 639 ? -10.921 -10.622 3.919 1.00 95.12 639 GLN A C 1
ATOM 5068 O O . GLN A 1 639 ? -10.695 -10.730 2.714 1.00 95.12 639 GLN A O 1
ATOM 5073 N N . TYR A 1 640 ? -12.145 -10.439 4.390 1.00 94.38 640 TYR A N 1
ATOM 5074 C CA . TYR A 1 640 ? -13.308 -10.304 3.531 1.00 94.38 640 TYR A CA 1
ATOM 5075 C C . TYR A 1 640 ? -14.363 -9.401 4.149 1.00 94.38 640 TYR A C 1
ATOM 5077 O O . TYR A 1 640 ? -14.435 -9.248 5.366 1.00 94.38 640 TYR A O 1
ATOM 5085 N N . ARG A 1 641 ? -15.208 -8.824 3.304 1.00 90.69 641 ARG A N 1
ATOM 5086 C CA . ARG A 1 641 ? -16.349 -8.009 3.709 1.00 90.69 641 ARG A CA 1
ATOM 5087 C C . ARG A 1 641 ? -17.645 -8.638 3.219 1.00 90.69 641 ARG A C 1
ATOM 5089 O O . ARG A 1 641 ? -17.676 -9.260 2.157 1.00 90.69 641 ARG A O 1
ATOM 5096 N N . VAL A 1 642 ? -18.700 -8.463 4.010 1.00 86.69 642 VAL A N 1
ATOM 5097 C CA . VAL A 1 642 ? -20.042 -8.976 3.718 1.00 86.69 642 VAL A CA 1
ATOM 5098 C C . VAL A 1 642 ? -21.084 -7.876 3.918 1.00 86.69 642 VAL A C 1
ATOM 5100 O O . VAL A 1 642 ? -21.152 -7.244 4.977 1.00 86.69 642 VAL A O 1
ATOM 5103 N N . GLN A 1 643 ? -21.931 -7.663 2.916 1.00 73.19 643 GLN A N 1
ATOM 5104 C CA . GLN A 1 643 ? -23.104 -6.805 2.970 1.00 73.19 643 GLN A CA 1
ATOM 5105 C C . GLN A 1 643 ? -24.284 -7.593 3.517 1.00 73.19 643 GLN A C 1
ATOM 5107 O O . GLN A 1 643 ? -24.835 -8.496 2.888 1.00 73.19 643 GLN A O 1
ATOM 5112 N N . VAL A 1 644 ? -24.729 -7.193 4.701 1.00 72.56 644 VAL A N 1
ATOM 5113 C CA . VAL A 1 644 ? -25.907 -7.775 5.334 1.00 72.56 644 VAL A CA 1
ATOM 5114 C C . VAL A 1 644 ? -27.080 -6.821 5.133 1.00 72.56 644 VAL A C 1
ATOM 5116 O O . VAL A 1 644 ? -27.127 -5.754 5.738 1.00 72.56 644 VAL A O 1
ATOM 5119 N N . GLN A 1 645 ? -28.044 -7.196 4.284 1.00 63.53 645 GLN A N 1
ATOM 5120 C CA . GLN A 1 645 ? -29.181 -6.323 3.947 1.00 63.53 645 GLN A CA 1
ATOM 5121 C C . GLN A 1 645 ? -30.064 -5.993 5.161 1.00 63.53 645 GLN A C 1
ATOM 5123 O O . GLN A 1 645 ? -30.554 -4.873 5.277 1.00 63.53 645 GLN A O 1
ATOM 5128 N N . GLN A 1 646 ? -30.272 -6.950 6.075 1.00 65.50 646 GLN A N 1
ATOM 5129 C CA . GLN A 1 646 ? -30.996 -6.739 7.333 1.00 65.50 646 GLN A CA 1
ATOM 5130 C C . GLN A 1 646 ? -30.425 -7.641 8.431 1.00 65.50 646 GLN A C 1
ATOM 5132 O O . GLN A 1 646 ? -30.529 -8.865 8.360 1.00 65.50 646 GLN A O 1
ATOM 5137 N N . MET A 1 647 ? -29.836 -7.033 9.462 1.00 68.44 647 MET A N 1
ATOM 5138 C CA . MET A 1 647 ? -29.251 -7.739 10.601 1.00 68.44 647 MET A CA 1
ATOM 5139 C C . MET A 1 647 ? -30.012 -7.409 11.892 1.00 68.44 647 MET A C 1
ATOM 5141 O O . MET A 1 647 ? -30.218 -6.238 12.207 1.00 68.44 647 MET A O 1
ATOM 5145 N N . ILE A 1 648 ? -30.398 -8.429 12.666 1.00 72.69 648 ILE A N 1
ATOM 5146 C CA . ILE A 1 648 ? -30.947 -8.265 14.024 1.00 72.69 648 ILE A CA 1
ATOM 5147 C C . ILE A 1 648 ? -29.863 -8.713 15.005 1.00 72.69 648 ILE A C 1
ATOM 5149 O O . ILE A 1 648 ? -29.526 -9.889 14.980 1.00 72.69 648 ILE A O 1
ATOM 5153 N N . PRO A 1 649 ? -29.306 -7.854 15.871 1.00 72.12 649 PRO A N 1
ATOM 5154 C CA . PRO A 1 649 ? -28.216 -8.261 16.754 1.00 72.12 649 PRO A CA 1
ATOM 5155 C C . PRO A 1 649 ? -28.660 -9.322 17.779 1.00 72.12 649 PRO A C 1
ATOM 5157 O O . PRO A 1 649 ? -29.830 -9.346 18.180 1.00 72.12 649 PRO A O 1
ATOM 5160 N N . PRO A 1 650 ? -27.734 -10.177 18.259 1.00 73.56 650 PRO A N 1
ATOM 5161 C CA . PRO A 1 650 ? -28.062 -11.266 19.184 1.00 73.56 650 PRO A CA 1
ATOM 5162 C C . PRO A 1 650 ? -28.329 -10.751 20.609 1.00 73.56 650 PRO A C 1
ATOM 5164 O O . PRO A 1 650 ? -28.917 -11.440 21.445 1.00 73.56 650 PRO A O 1
ATOM 5167 N N . ILE A 1 651 ? -27.908 -9.516 20.890 1.00 82.44 651 ILE A N 1
ATOM 5168 C CA . ILE A 1 651 ? -28.118 -8.795 22.141 1.00 82.44 651 ILE A CA 1
ATOM 5169 C C . ILE A 1 651 ? -28.651 -7.408 21.792 1.00 82.44 651 ILE A C 1
ATOM 5171 O O . ILE A 1 651 ? -28.215 -6.796 20.819 1.00 82.44 651 ILE A O 1
ATOM 5175 N N . PHE A 1 652 ? -29.562 -6.895 22.610 1.00 85.31 652 PHE A N 1
ATOM 5176 C CA . PHE A 1 652 ? -29.924 -5.483 22.601 1.00 85.31 652 PHE A CA 1
ATOM 5177 C C . PHE A 1 652 ? -29.623 -4.851 23.959 1.00 85.31 652 PHE A C 1
ATOM 5179 O O . PHE A 1 652 ? -29.721 -5.511 24.996 1.00 85.31 652 PHE A O 1
ATOM 5186 N N . CYS A 1 653 ? -29.291 -3.563 23.938 1.00 88.75 653 CYS A N 1
ATOM 5187 C CA . CYS A 1 653 ? -29.228 -2.714 25.120 1.00 88.75 653 CYS A CA 1
ATOM 5188 C C . CYS A 1 653 ? -30.245 -1.585 24.947 1.00 88.75 653 CYS A C 1
ATOM 5190 O O . CYS A 1 653 ? -30.292 -0.955 23.894 1.00 88.75 653 CYS A O 1
ATOM 5192 N N . GLN A 1 654 ? -31.072 -1.354 25.961 1.00 89.56 654 GLN A N 1
ATOM 5193 C CA . GLN A 1 654 ? -32.006 -0.234 26.023 1.00 89.56 654 GLN A CA 1
ATOM 5194 C C . GLN A 1 654 ? -31.457 0.810 26.993 1.00 89.56 654 GLN A C 1
ATOM 5196 O O . GLN A 1 654 ? -31.551 0.612 28.209 1.00 89.56 654 GLN A O 1
ATOM 5201 N N . PRO A 1 655 ? -30.849 1.894 26.479 1.00 90.19 655 PRO A N 1
ATOM 5202 C CA . PRO A 1 655 ? -30.389 2.982 27.317 1.00 90.19 655 PRO A CA 1
ATOM 5203 C C . PRO A 1 655 ? -31.493 4.009 27.575 1.00 90.19 655 PRO A C 1
ATOM 5205 O O . PRO A 1 655 ? -32.161 4.498 26.662 1.00 90.19 655 PRO A O 1
ATOM 5208 N N . HIS A 1 656 ? -31.640 4.386 28.840 1.00 89.25 656 HIS A N 1
ATOM 5209 C CA . HIS A 1 656 ? -32.492 5.473 29.293 1.00 89.25 656 HIS A CA 1
ATOM 5210 C C . HIS A 1 656 ? -31.668 6.433 30.147 1.00 89.25 656 HIS A C 1
ATOM 5212 O O . HIS A 1 656 ? -31.399 6.177 31.321 1.00 89.25 656 HIS A O 1
ATOM 5218 N N . ILE A 1 657 ? -31.267 7.553 29.545 1.00 88.38 657 ILE A N 1
ATOM 5219 C CA . ILE A 1 657 ? -30.542 8.627 30.228 1.00 88.38 657 ILE A CA 1
ATOM 5220 C C . ILE A 1 657 ? -31.427 9.869 30.237 1.00 88.38 657 ILE A C 1
ATOM 5222 O O . ILE A 1 657 ? -31.856 10.342 29.185 1.00 88.38 657 ILE A O 1
ATOM 5226 N N . LYS A 1 658 ? -31.739 10.378 31.431 1.00 87.31 658 LYS A N 1
ATOM 5227 C CA . LYS A 1 658 ? -32.573 11.574 31.617 1.00 87.31 658 LYS A CA 1
ATOM 5228 C C . LYS A 1 658 ? -31.854 12.590 32.481 1.00 87.31 658 LYS A C 1
ATOM 5230 O O . LYS A 1 658 ? -31.277 12.224 33.501 1.00 87.31 658 LYS A O 1
ATOM 5235 N N . TRP A 1 659 ? -31.970 13.860 32.119 1.00 85.19 659 TRP A N 1
ATOM 5236 C CA . TRP A 1 659 ? -31.455 14.986 32.892 1.00 85.19 659 TRP A CA 1
ATOM 5237 C C . TRP A 1 659 ? -32.586 15.662 33.671 1.00 85.19 659 TRP A C 1
ATOM 5239 O O . TRP A 1 659 ? -33.701 15.776 33.166 1.00 85.19 659 TRP A O 1
ATOM 5249 N N . SER A 1 660 ? -32.312 16.108 34.897 1.00 80.25 660 SER A N 1
ATOM 5250 C CA . SER A 1 660 ? -33.222 16.968 35.662 1.00 80.25 660 SER A CA 1
ATOM 5251 C C . SER A 1 660 ? -32.727 18.413 35.686 1.00 80.25 660 SER A C 1
ATOM 5253 O O . SER A 1 660 ? -31.524 18.672 35.626 1.00 80.25 660 SER A O 1
ATOM 5255 N N . GLU A 1 661 ? -33.654 19.354 35.876 1.00 70.62 661 GLU A N 1
ATOM 5256 C CA . GLU A 1 661 ? -33.383 20.799 35.973 1.00 70.62 661 GLU A CA 1
ATOM 5257 C C . GLU A 1 661 ? -32.439 21.182 37.130 1.00 70.62 661 GLU A C 1
ATOM 5259 O O . GLU A 1 661 ? -31.916 22.291 37.172 1.00 70.62 661 GLU A O 1
ATOM 5264 N N . LYS A 1 662 ? -32.179 20.262 38.070 1.00 69.25 662 LYS A N 1
ATOM 5265 C CA . LYS A 1 662 ? -31.315 20.473 39.244 1.00 69.25 662 LYS A CA 1
ATOM 5266 C C . LYS A 1 662 ? -29.853 20.056 39.025 1.00 69.25 662 LYS A C 1
ATOM 5268 O O . LYS A 1 662 ? -29.107 19.950 39.994 1.00 69.25 662 LYS A O 1
ATOM 5273 N N . GLY A 1 663 ? -29.446 19.769 37.786 1.00 74.50 663 GLY A N 1
ATOM 5274 C CA . GLY A 1 663 ? -28.075 19.344 37.466 1.00 74.50 663 GLY A CA 1
ATOM 5275 C C . GLY A 1 663 ? -27.749 17.894 37.857 1.00 74.50 663 GLY A C 1
ATOM 5276 O O . GLY A 1 663 ? -26.580 17.517 37.944 1.00 74.50 663 GLY A O 1
ATOM 5277 N N . VAL A 1 664 ? -28.781 17.078 38.095 1.00 84.00 664 VAL A N 1
ATOM 5278 C CA . VAL A 1 664 ? -28.670 15.639 38.380 1.00 84.00 664 VAL A CA 1
ATOM 5279 C C . VAL A 1 664 ? -29.353 14.862 37.259 1.00 84.00 664 VAL A C 1
ATOM 5281 O O . VAL A 1 664 ? -30.501 15.143 36.921 1.00 84.00 664 VAL A O 1
ATOM 5284 N N . GLY A 1 665 ? -28.660 13.894 36.677 1.00 87.25 665 GLY A N 1
ATOM 5285 C CA . GLY A 1 665 ? -29.186 12.943 35.710 1.00 87.25 665 GLY A CA 1
ATOM 5286 C C . GLY A 1 665 ? -29.421 11.559 36.313 1.00 87.25 665 GLY A C 1
ATOM 5287 O O . GLY A 1 665 ? -28.940 11.230 37.396 1.00 87.25 665 GLY A O 1
ATOM 5288 N N . THR A 1 666 ? -30.160 10.735 35.584 1.00 91.06 666 THR A N 1
ATOM 5289 C CA . THR A 1 666 ? -30.398 9.318 35.888 1.00 91.06 666 THR A CA 1
ATOM 5290 C C . THR A 1 666 ? -29.979 8.483 34.691 1.00 91.06 666 THR A C 1
ATOM 5292 O O . THR A 1 666 ? -30.202 8.899 33.552 1.00 91.06 666 THR A O 1
ATOM 5295 N N . ILE A 1 667 ? -29.366 7.331 34.955 1.00 92.31 667 ILE A N 1
ATOM 5296 C CA . ILE A 1 667 ? -28.992 6.343 33.945 1.00 92.31 667 ILE A CA 1
ATOM 5297 C C . ILE A 1 667 ? -29.625 5.000 34.297 1.00 92.31 667 ILE A C 1
ATOM 5299 O O . ILE A 1 667 ? -29.491 4.510 35.419 1.00 92.31 667 ILE A O 1
ATOM 5303 N N . GLU A 1 668 ? -30.297 4.404 33.321 1.00 92.81 668 GLU A N 1
ATOM 5304 C CA . GLU A 1 668 ? -30.802 3.040 33.369 1.00 92.81 668 GLU A CA 1
ATOM 5305 C C . GLU A 1 668 ? -30.436 2.337 32.059 1.00 92.81 668 GLU A C 1
ATOM 5307 O O . GLU A 1 668 ? -30.774 2.808 30.976 1.00 92.81 668 GLU A O 1
ATOM 5312 N N . LEU A 1 669 ? -29.708 1.227 32.158 1.00 92.56 669 LEU A N 1
ATOM 5313 C CA . LEU A 1 669 ? -29.350 0.363 31.036 1.00 92.56 669 LEU A CA 1
ATOM 5314 C C . LEU A 1 669 ? -29.972 -1.010 31.273 1.00 92.56 669 LEU A C 1
ATOM 5316 O O . LEU A 1 669 ? -29.781 -1.590 32.343 1.00 92.56 669 LEU A O 1
ATOM 5320 N N . ALA A 1 670 ? -30.676 -1.546 30.279 1.00 90.62 670 ALA A N 1
ATOM 5321 C CA . ALA A 1 670 ? -31.234 -2.895 30.325 1.00 90.62 670 ALA A CA 1
ATOM 5322 C C . ALA A 1 670 ? -30.721 -3.737 29.154 1.00 90.62 670 ALA A C 1
ATOM 5324 O O . ALA A 1 670 ? -30.783 -3.302 28.004 1.00 90.62 670 ALA A O 1
ATOM 5325 N N . LEU A 1 671 ? -30.235 -4.946 29.440 1.00 90.19 671 LEU A N 1
ATOM 5326 C CA . LEU A 1 671 ? -29.762 -5.897 28.433 1.00 90.19 671 LEU A CA 1
ATOM 5327 C C . LEU A 1 671 ? -30.747 -7.042 28.238 1.00 90.19 671 LEU A C 1
ATOM 5329 O O . LEU A 1 671 ? -31.261 -7.607 29.202 1.00 90.19 671 LEU A O 1
ATOM 5333 N N . GLY A 1 672 ? -30.927 -7.465 26.991 1.00 84.88 672 GLY A N 1
ATOM 5334 C CA . GLY A 1 672 ? -31.689 -8.667 26.675 1.00 84.88 672 GLY A CA 1
ATOM 5335 C C . GLY A 1 672 ? -31.111 -9.438 25.496 1.00 84.88 672 GLY A C 1
ATOM 5336 O O . GLY A 1 672 ? -30.439 -8.879 24.630 1.00 84.88 672 GLY A O 1
ATOM 5337 N N . ALA A 1 673 ? -31.384 -10.742 25.461 1.00 79.69 673 ALA A N 1
ATOM 5338 C CA . ALA A 1 673 ? -31.097 -11.571 24.296 1.00 79.69 673 ALA A CA 1
ATOM 5339 C C . ALA A 1 673 ? -32.196 -11.402 23.244 1.00 79.69 673 ALA A C 1
ATOM 5341 O O . ALA A 1 673 ? -33.383 -11.338 23.572 1.00 79.69 673 ALA A O 1
ATOM 5342 N N . ARG A 1 674 ? -31.798 -11.401 21.975 1.00 76.88 674 ARG A N 1
ATOM 5343 C CA . ARG A 1 674 ? -32.684 -11.541 20.817 1.00 76.88 674 ARG A CA 1
ATOM 5344 C C . ARG A 1 674 ? -32.211 -12.720 19.979 1.00 76.88 674 ARG A C 1
ATOM 5346 O O . ARG A 1 674 ? -31.032 -13.059 19.968 1.00 76.88 674 ARG A O 1
ATOM 5353 N N . ASN A 1 675 ? -33.143 -13.357 19.280 1.00 68.56 675 ASN A N 1
ATOM 5354 C CA . ASN A 1 675 ? -32.762 -14.323 18.263 1.00 68.56 675 ASN A CA 1
ATOM 5355 C C . ASN A 1 675 ? -32.233 -13.554 17.046 1.00 68.56 675 ASN A C 1
ATOM 5357 O O . ASN A 1 675 ? -32.948 -12.696 16.531 1.00 68.56 675 ASN A O 1
ATOM 5361 N N . MET A 1 676 ? -31.010 -13.852 16.612 1.00 69.62 676 MET A N 1
ATOM 5362 C CA . MET A 1 676 ? -30.394 -13.277 15.417 1.00 69.62 676 MET A CA 1
ATOM 5363 C C . MET A 1 676 ? -30.520 -14.289 14.275 1.00 69.62 676 MET A C 1
ATOM 5365 O O . MET A 1 676 ? -29.775 -15.267 14.264 1.00 69.62 676 MET A O 1
ATOM 5369 N N . PRO A 1 677 ? -31.449 -14.097 13.321 1.00 64.06 677 PRO A N 1
ATOM 5370 C CA . PRO A 1 677 ? -31.705 -15.089 12.275 1.00 64.06 677 PRO A CA 1
ATOM 5371 C C . PRO A 1 677 ? -30.516 -15.299 11.335 1.00 64.06 677 PRO A C 1
ATOM 5373 O O . PRO A 1 677 ? -30.347 -16.387 10.799 1.00 64.06 677 PRO A O 1
ATOM 5376 N N . THR A 1 678 ? -29.695 -14.264 11.148 1.00 68.75 678 THR A N 1
ATOM 5377 C CA . THR A 1 678 ? -28.501 -14.298 10.296 1.00 68.75 678 THR A CA 1
ATOM 5378 C C . THR A 1 678 ? -27.307 -14.976 10.966 1.00 68.75 678 THR A C 1
ATOM 5380 O O . THR A 1 678 ? -26.316 -15.242 10.305 1.00 68.75 678 THR A O 1
ATOM 5383 N N . LEU A 1 679 ? -27.368 -15.280 12.267 1.00 74.19 679 LEU A N 1
ATOM 5384 C CA . LEU A 1 679 ? -26.252 -15.905 12.967 1.00 74.19 679 LEU A CA 1
ATOM 5385 C C . LEU A 1 679 ? -26.301 -17.420 12.782 1.00 74.19 679 LEU A C 1
ATOM 5387 O O . LEU A 1 679 ? -27.084 -18.126 13.421 1.00 74.19 679 LEU A O 1
ATOM 5391 N N . VAL A 1 680 ? -25.440 -17.922 11.908 1.00 77.44 680 VAL A N 1
ATOM 5392 C CA . VAL A 1 680 ? -25.344 -19.341 11.585 1.00 77.44 680 VAL A CA 1
ATOM 5393 C C . VAL A 1 680 ? -24.349 -20.003 12.534 1.00 77.44 680 VAL A C 1
ATOM 5395 O O . VAL A 1 680 ? -23.179 -19.632 12.598 1.00 77.44 680 VAL A O 1
ATOM 5398 N N . SER A 1 681 ? -24.815 -21.003 13.286 1.00 75.88 681 SER A N 1
ATOM 5399 C CA . SER A 1 681 ? -23.958 -21.834 14.139 1.00 75.88 681 SER A CA 1
ATOM 5400 C C . SER A 1 681 ? -23.425 -23.030 13.360 1.00 75.88 681 SER A C 1
ATOM 5402 O O . SER A 1 681 ? -24.196 -23.777 12.758 1.00 75.88 681 SER A O 1
ATOM 5404 N N . ASN A 1 682 ? -22.119 -23.283 13.454 1.00 72.62 682 ASN A N 1
ATOM 5405 C CA . ASN A 1 682 ? -21.520 -24.521 12.945 1.00 72.62 682 ASN A CA 1
ATOM 5406 C C . ASN A 1 682 ? -21.591 -25.679 13.963 1.00 72.62 682 ASN A C 1
ATOM 5408 O O . ASN A 1 682 ? -21.102 -26.779 13.700 1.00 72.62 682 ASN A O 1
ATOM 5412 N N . THR A 1 683 ? -22.222 -25.462 15.125 1.00 72.94 683 THR A N 1
ATOM 5413 C CA . THR A 1 683 ? -22.441 -26.492 16.148 1.00 72.94 683 THR A CA 1
ATOM 5414 C C . THR A 1 683 ? -23.917 -26.688 16.477 1.00 72.94 683 THR A C 1
ATOM 5416 O O . THR A 1 683 ? -24.741 -25.784 16.367 1.00 72.94 683 THR A O 1
ATOM 5419 N N . LYS A 1 684 ? -24.245 -27.876 16.998 1.00 75.31 684 LYS A N 1
ATOM 5420 C CA . LYS A 1 684 ? -25.574 -28.184 17.554 1.00 75.31 684 LYS A CA 1
ATOM 5421 C C . LYS A 1 684 ? -25.825 -27.551 18.933 1.00 75.31 684 LYS A C 1
ATOM 5423 O O . LYS A 1 684 ? -26.871 -27.797 19.530 1.00 75.31 684 LYS A O 1
ATOM 5428 N N . LYS A 1 685 ? -24.855 -26.815 19.492 1.00 74.06 685 LYS A N 1
ATOM 5429 C CA . LYS A 1 685 ? -25.003 -26.156 20.796 1.00 74.06 685 LYS A CA 1
ATOM 5430 C C . LYS A 1 685 ? -25.861 -24.895 20.640 1.00 74.06 685 LYS A C 1
ATOM 5432 O O . LYS A 1 685 ? -25.831 -24.278 19.579 1.00 74.06 685 LYS A O 1
ATOM 5437 N N . PRO A 1 686 ? -26.614 -24.501 21.681 1.00 73.00 686 PRO A N 1
ATOM 5438 C CA . PRO A 1 686 ? -27.330 -23.236 21.650 1.00 73.00 686 PRO A CA 1
ATOM 5439 C C . PRO A 1 686 ? -26.332 -22.083 21.544 1.00 73.00 686 PRO A C 1
ATOM 5441 O O . PRO A 1 686 ? -25.293 -22.088 22.207 1.00 73.00 686 PRO A O 1
ATOM 5444 N N . ILE A 1 687 ? -26.685 -21.099 20.726 1.00 78.81 687 ILE A N 1
ATOM 5445 C CA . ILE A 1 687 ? -25.944 -19.852 20.584 1.00 78.81 687 ILE A CA 1
ATOM 5446 C C . ILE A 1 687 ? -26.023 -19.100 21.917 1.00 78.81 687 ILE A C 1
ATOM 5448 O O . ILE A 1 687 ? -27.113 -18.825 22.421 1.00 78.81 687 ILE A O 1
ATOM 5452 N N . VAL A 1 688 ? -24.867 -18.790 22.501 1.00 81.94 688 VAL A N 1
ATOM 5453 C CA . VAL A 1 688 ? -24.767 -18.028 23.750 1.00 81.94 688 VAL A CA 1
ATOM 5454 C C . VAL A 1 688 ? -23.714 -16.953 23.567 1.00 81.94 688 VAL A C 1
ATOM 5456 O O . VAL A 1 688 ? -22.566 -17.260 23.256 1.00 81.94 688 VAL A O 1
ATOM 5459 N N . ALA A 1 689 ? -24.113 -15.705 23.788 1.00 86.62 689 ALA A N 1
ATOM 5460 C CA . ALA A 1 689 ? -23.186 -14.593 23.786 1.00 86.62 689 ALA A CA 1
ATOM 5461 C C . ALA A 1 689 ? -22.436 -14.491 25.125 1.00 86.62 689 ALA A C 1
ATOM 5463 O O . ALA A 1 689 ? -23.011 -14.645 26.211 1.00 86.62 689 ALA A O 1
ATOM 5464 N N . GLU A 1 690 ? -21.140 -14.236 25.029 1.00 90.06 690 GLU A N 1
ATOM 5465 C CA . GLU A 1 690 ? -20.194 -14.101 26.130 1.00 90.06 690 GLU A CA 1
ATOM 5466 C C . GLU A 1 690 ? -19.352 -12.827 25.988 1.00 90.06 690 GLU A C 1
ATOM 5468 O O . GLU A 1 690 ? -19.476 -12.101 25.001 1.00 90.06 690 GLU A O 1
ATOM 5473 N N . ASP A 1 691 ? -18.532 -12.536 27.001 1.00 91.56 691 ASP A N 1
ATOM 5474 C CA . ASP A 1 691 ? -17.729 -11.312 27.114 1.00 91.56 691 ASP A CA 1
ATOM 5475 C C . ASP A 1 691 ? -18.539 -10.027 26.861 1.00 91.56 691 ASP A C 1
ATOM 5477 O O . ASP A 1 691 ? -18.092 -9.112 26.172 1.00 91.56 691 ASP A O 1
ATOM 5481 N N . ILE A 1 692 ? -19.757 -9.970 27.408 1.00 92.75 692 ILE A N 1
ATOM 5482 C CA . ILE A 1 692 ? -20.672 -8.851 27.188 1.00 92.75 692 ILE A CA 1
ATOM 5483 C C . ILE A 1 692 ? -20.225 -7.644 28.008 1.00 92.75 692 ILE A C 1
ATOM 5485 O O . ILE A 1 692 ? -20.146 -7.711 29.240 1.00 92.75 692 ILE A O 1
ATOM 5489 N N . THR A 1 693 ? -19.999 -6.524 27.327 1.00 94.12 693 THR A N 1
ATOM 5490 C CA . THR A 1 693 ? -19.645 -5.246 27.946 1.00 94.12 693 THR A CA 1
ATOM 5491 C C . THR A 1 693 ? -20.499 -4.116 27.395 1.00 94.12 693 THR A C 1
ATOM 5493 O O . THR A 1 693 ? -20.766 -4.078 26.201 1.00 94.12 693 THR A O 1
ATOM 5496 N N . VAL A 1 694 ? -20.887 -3.161 28.232 1.00 94.56 694 VAL A N 1
ATOM 5497 C CA . VAL A 1 694 ? -21.549 -1.925 27.802 1.00 94.56 694 VAL A CA 1
ATOM 5498 C C . VAL A 1 694 ? -20.711 -0.750 28.263 1.00 94.56 694 VAL A C 1
ATOM 5500 O O . VAL A 1 694 ? -20.366 -0.668 29.440 1.00 94.56 694 VAL A O 1
ATOM 5503 N N . GLU A 1 695 ? -20.382 0.150 27.350 1.00 94.31 695 GLU A N 1
ATOM 5504 C CA . GLU A 1 695 ? -19.624 1.357 27.649 1.00 94.31 695 GLU A CA 1
ATOM 5505 C C . GLU A 1 695 ? -20.435 2.590 27.258 1.00 94.31 695 GLU A C 1
ATOM 5507 O O . GLU A 1 695 ? -21.020 2.641 26.178 1.00 94.31 695 GLU A O 1
ATOM 5512 N N . VAL A 1 696 ? -20.512 3.572 28.153 1.00 92.81 696 VAL A N 1
ATOM 5513 C CA . VAL A 1 696 ? -21.194 4.846 27.897 1.00 92.81 696 VAL A CA 1
ATOM 5514 C C . VAL A 1 696 ? -20.226 5.972 28.201 1.00 92.81 696 VAL A C 1
ATOM 5516 O O . VAL A 1 696 ? -19.758 6.094 29.333 1.00 92.81 696 VAL A O 1
ATOM 5519 N N . THR A 1 697 ? -19.940 6.799 27.202 1.00 89.69 697 THR A N 1
ATOM 5520 C CA . THR A 1 697 ? -19.081 7.977 27.354 1.00 89.69 697 THR A CA 1
ATOM 5521 C C . THR A 1 697 ? -19.941 9.216 27.548 1.00 89.69 697 THR A C 1
ATOM 5523 O O . THR A 1 697 ? -20.849 9.484 26.760 1.00 89.69 697 THR A O 1
ATOM 5526 N N . PHE A 1 698 ? -19.654 9.977 28.598 1.00 87.88 698 PHE A N 1
ATOM 5527 C CA . PHE A 1 698 ? -20.404 11.167 28.962 1.00 87.88 698 PHE A CA 1
ATOM 5528 C C . PHE A 1 698 ? -19.691 12.462 28.550 1.00 87.88 698 PHE A C 1
ATOM 5530 O O . PHE A 1 698 ? -18.460 12.506 28.472 1.00 87.88 698 PHE A O 1
ATOM 5537 N N . PRO A 1 699 ? -20.448 13.558 28.364 1.00 85.88 699 PRO A N 1
ATOM 5538 C CA . PRO A 1 699 ? -19.882 14.888 28.182 1.00 85.88 699 PRO A CA 1
ATOM 5539 C C . PRO A 1 699 ? -19.006 15.315 29.366 1.00 85.88 699 PRO A C 1
ATOM 5541 O O . PRO A 1 699 ? -19.254 14.953 30.518 1.00 85.88 699 PRO A O 1
ATOM 5544 N N . LYS A 1 700 ? -18.020 16.181 29.108 1.00 85.25 700 LYS A N 1
ATOM 5545 C CA . LYS A 1 700 ? -17.073 16.678 30.132 1.00 85.25 700 LYS A CA 1
ATOM 5546 C C . LYS A 1 700 ? -17.732 17.447 31.283 1.00 85.25 700 LYS A C 1
ATOM 5548 O O . LYS A 1 700 ? -17.124 17.602 32.342 1.00 85.25 700 LYS A O 1
ATOM 5553 N N . SER A 1 701 ? -18.958 17.930 31.083 1.00 86.31 701 SER A N 1
ATOM 5554 C CA . SER A 1 701 ? -19.777 18.550 32.126 1.00 86.31 701 SER A CA 1
ATOM 5555 C C . SER A 1 701 ? -20.203 17.561 33.215 1.00 86.31 701 SER A C 1
ATOM 5557 O O . SER A 1 701 ? -20.590 18.002 34.296 1.00 86.31 701 SER A O 1
ATOM 5559 N N . VAL A 1 702 ? -20.094 16.247 32.988 1.00 87.81 702 VAL A N 1
ATOM 5560 C CA . VAL A 1 702 ? -20.312 15.226 34.017 1.00 87.81 702 VAL A CA 1
ATOM 5561 C C . VAL A 1 702 ? -19.129 15.187 34.984 1.00 87.81 702 VAL A C 1
ATOM 5563 O O . VAL A 1 702 ? -17.961 15.027 34.616 1.00 87.81 702 VAL A O 1
ATOM 5566 N N . ARG A 1 703 ? -19.448 15.348 36.267 1.00 88.56 703 ARG A N 1
ATOM 5567 C CA . ARG A 1 703 ? -18.500 15.260 37.373 1.00 88.56 703 ARG A CA 1
ATOM 5568 C C . ARG A 1 703 ? -18.258 13.811 37.770 1.00 88.56 703 ARG A C 1
ATOM 5570 O O . ARG A 1 703 ? -17.111 13.416 37.888 1.00 88.56 703 ARG A O 1
ATOM 5577 N N . THR A 1 704 ? -19.319 13.059 38.032 1.00 89.81 704 THR A N 1
ATOM 5578 C CA . THR A 1 704 ? -19.228 11.657 38.455 1.00 89.81 704 THR A CA 1
ATOM 5579 C C . THR A 1 704 ? -20.500 10.910 38.083 1.00 89.81 704 THR A C 1
ATOM 5581 O O . THR A 1 704 ? -21.563 11.521 37.931 1.00 89.81 704 THR A O 1
ATOM 5584 N N . VAL A 1 705 ? -20.386 9.595 37.951 1.00 91.06 705 VAL A N 1
ATOM 5585 C CA . VAL A 1 705 ? -21.498 8.685 37.701 1.00 91.06 705 VAL A CA 1
ATOM 5586 C C . VAL A 1 705 ? -21.456 7.609 38.776 1.00 91.06 705 VAL A C 1
ATOM 5588 O O . VAL A 1 705 ? -20.467 6.890 38.892 1.00 91.06 705 VAL A O 1
ATOM 5591 N N . ASP A 1 706 ? -22.522 7.515 39.565 1.00 90.81 706 ASP A N 1
ATOM 5592 C CA . ASP A 1 706 ? -22.658 6.511 40.618 1.00 90.81 706 ASP A CA 1
ATOM 5593 C C . ASP A 1 706 ? -23.726 5.499 40.213 1.00 90.81 706 ASP A C 1
ATOM 5595 O O . ASP A 1 706 ? -24.892 5.858 40.020 1.00 90.81 706 ASP A O 1
ATOM 5599 N N . THR A 1 707 ? -23.325 4.244 40.034 1.00 91.12 707 THR A N 1
ATOM 5600 C CA . THR A 1 707 ? -24.176 3.190 39.479 1.00 91.12 707 THR A CA 1
ATOM 5601 C C . THR A 1 707 ? -24.055 1.905 40.260 1.00 91.12 707 THR A C 1
ATOM 5603 O O . THR A 1 707 ? -22.975 1.544 40.720 1.00 91.12 707 THR A O 1
ATOM 5606 N N . ASN A 1 708 ? -25.149 1.157 40.289 1.00 90.62 708 ASN A N 1
ATOM 5607 C CA . ASN A 1 708 ? -25.203 -0.178 40.841 1.00 90.62 708 ASN A CA 1
ATOM 5608 C C . ASN A 1 708 ? -25.749 -1.164 39.799 1.00 90.62 708 ASN A C 1
ATOM 5610 O O . ASN A 1 708 ? -26.571 -0.810 38.945 1.00 90.62 708 ASN A O 1
ATOM 5614 N N . THR A 1 709 ? -25.306 -2.414 39.878 1.00 90.31 709 THR A N 1
ATOM 5615 C CA . THR A 1 709 ? -25.791 -3.503 39.028 1.00 90.31 709 THR A CA 1
ATOM 5616 C C . THR A 1 709 ? -25.892 -4.798 39.823 1.00 90.31 709 THR A C 1
ATOM 5618 O O . THR A 1 709 ? -25.081 -5.069 40.704 1.00 90.31 709 THR A O 1
ATOM 5621 N N . GLU A 1 710 ? -26.901 -5.608 39.511 1.00 85.31 710 GLU A N 1
ATOM 5622 C CA . GLU A 1 710 ? -27.096 -6.927 40.126 1.00 85.31 710 GLU A CA 1
ATOM 5623 C C . GLU A 1 710 ? -26.232 -8.014 39.467 1.00 85.31 710 GLU A C 1
ATOM 5625 O O . GLU A 1 710 ? -26.022 -9.082 40.044 1.00 85.31 710 GLU A O 1
ATOM 5630 N N . VAL A 1 711 ? -25.751 -7.765 38.242 1.00 86.75 711 VAL A N 1
ATOM 5631 C CA . VAL A 1 711 ? -25.031 -8.745 37.424 1.00 86.75 711 VAL A CA 1
ATOM 5632 C C . VAL A 1 711 ? -23.783 -8.108 36.832 1.00 86.75 711 VAL A C 1
ATOM 5634 O O . VAL A 1 711 ? -23.858 -7.145 36.069 1.00 86.75 711 VAL A O 1
ATOM 5637 N N . GLY A 1 712 ? -22.634 -8.710 37.132 1.00 87.69 712 GLY A N 1
ATOM 5638 C CA . GLY A 1 712 ? -21.346 -8.239 36.645 1.00 87.69 712 GLY A CA 1
ATOM 5639 C C . GLY A 1 712 ? -20.749 -7.136 37.516 1.00 87.69 712 GLY A C 1
ATOM 5640 O O . GLY A 1 712 ? -21.040 -7.047 38.707 1.00 87.69 712 GLY A O 1
ATOM 5641 N N . SER A 1 713 ? -19.887 -6.315 36.925 1.00 91.50 713 SER A N 1
ATOM 5642 C CA . SER A 1 713 ? -19.240 -5.185 37.594 1.00 91.50 713 SER A CA 1
ATOM 5643 C C . SER A 1 713 ? -19.329 -3.924 36.746 1.00 91.50 713 SER A C 1
ATOM 5645 O O . SER A 1 713 ? -19.272 -3.982 35.519 1.00 91.50 713 SER A O 1
ATOM 5647 N N . CYS A 1 714 ? -19.470 -2.770 37.391 1.00 92.12 714 CYS A N 1
ATOM 5648 C CA . CYS A 1 714 ? -19.463 -1.469 36.733 1.00 92.12 714 CYS A CA 1
ATOM 5649 C C . CYS A 1 714 ? -18.387 -0.573 37.346 1.00 92.12 714 CYS A C 1
ATOM 5651 O O . CYS A 1 714 ? -18.241 -0.525 38.567 1.00 92.12 714 CYS A O 1
ATOM 5653 N N . LEU A 1 715 ? -17.637 0.127 36.497 1.00 92.50 715 LEU A N 1
ATOM 5654 C CA . LEU A 1 715 ? -16.610 1.078 36.909 1.00 92.50 715 LEU A CA 1
ATOM 5655 C C . LEU A 1 715 ? -16.766 2.362 36.097 1.00 92.50 715 LEU A C 1
ATOM 5657 O O . LEU A 1 715 ? -16.833 2.305 34.869 1.00 92.50 715 LEU A O 1
ATOM 5661 N N . TYR A 1 716 ? -16.809 3.500 36.785 1.00 92.31 716 TYR A N 1
ATOM 5662 C CA . TYR A 1 716 ? -16.697 4.814 36.163 1.00 92.31 716 TYR A CA 1
ATOM 5663 C C . TYR A 1 716 ? -15.239 5.276 36.194 1.00 92.31 716 TYR A C 1
ATOM 5665 O O . TYR A 1 716 ? -14.601 5.271 37.248 1.00 92.31 716 TYR A O 1
ATOM 5673 N N . ASP A 1 717 ? -14.727 5.672 35.036 1.00 90.00 717 ASP A N 1
ATOM 5674 C CA . ASP A 1 717 ? -13.405 6.256 34.865 1.00 90.00 717 ASP A CA 1
ATOM 5675 C C . ASP A 1 717 ? -13.543 7.762 34.626 1.00 90.00 717 ASP A C 1
ATOM 5677 O O . ASP A 1 717 ? -14.057 8.222 33.603 1.00 90.00 717 ASP A O 1
ATOM 5681 N N . ASP A 1 718 ? -13.065 8.541 35.594 1.00 86.44 718 ASP A N 1
ATOM 5682 C CA . ASP A 1 718 ? -13.160 9.997 35.562 1.00 86.44 718 ASP A CA 1
ATOM 5683 C C . ASP A 1 718 ? -12.275 10.639 34.483 1.00 86.44 718 ASP A C 1
ATOM 5685 O O . ASP A 1 718 ? -12.581 11.734 34.009 1.00 86.44 718 ASP A O 1
ATOM 5689 N N . SER A 1 719 ? -11.201 9.961 34.065 1.00 85.00 719 SER A N 1
ATOM 5690 C CA . SER A 1 719 ? -10.274 10.479 33.055 1.00 85.00 719 SER A CA 1
ATOM 5691 C C . SER A 1 719 ? -10.877 10.429 31.651 1.00 85.00 719 SER A C 1
ATOM 5693 O O . SER A 1 719 ? -10.812 11.410 30.907 1.00 85.00 719 SER A O 1
ATOM 5695 N N . THR A 1 720 ? -11.532 9.316 31.316 1.00 85.00 720 THR A N 1
ATOM 5696 C CA . THR A 1 720 ? -12.226 9.107 30.037 1.00 85.00 720 THR A CA 1
ATOM 5697 C C . THR A 1 720 ? -13.683 9.567 30.070 1.00 85.00 720 THR A C 1
ATOM 5699 O O . THR A 1 720 ? -14.332 9.605 29.025 1.00 85.00 720 THR A O 1
ATOM 5702 N N . LYS A 1 721 ? -14.202 9.933 31.252 1.00 88.56 721 LYS A N 1
ATOM 5703 C CA . LYS A 1 721 ? -15.620 10.255 31.496 1.00 88.56 721 LYS A CA 1
ATOM 5704 C C . LYS A 1 721 ? -16.549 9.145 31.011 1.00 88.56 721 LYS A C 1
ATOM 5706 O O . LYS A 1 721 ? -17.637 9.410 30.502 1.00 88.56 721 LYS A O 1
ATOM 5711 N N . SER A 1 722 ? -16.121 7.897 31.163 1.00 91.19 722 SER A N 1
ATOM 5712 C CA . SER A 1 722 ? -16.854 6.731 30.683 1.00 91.19 722 SER A CA 1
ATOM 5713 C C . SER A 1 722 ? -17.231 5.808 31.831 1.00 91.19 722 SER A C 1
ATOM 5715 O O . SER A 1 722 ? -16.513 5.687 32.823 1.00 91.19 722 SER A O 1
ATOM 5717 N N . ILE A 1 723 ? -18.382 5.155 31.709 1.00 93.94 723 ILE A N 1
ATOM 5718 C CA . ILE A 1 723 ? -18.724 4.013 32.549 1.00 93.94 723 ILE A CA 1
ATOM 5719 C C . ILE A 1 723 ? -18.633 2.741 31.725 1.00 93.94 723 ILE A C 1
ATOM 5721 O O . ILE A 1 723 ? -19.188 2.667 30.630 1.00 93.94 723 ILE A O 1
ATOM 5725 N N . LYS A 1 724 ? -17.981 1.723 32.286 1.00 94.00 724 LYS A N 1
ATOM 5726 C CA . LYS A 1 724 ? -17.879 0.395 31.695 1.00 94.00 724 LYS A CA 1
ATOM 5727 C C . LYS A 1 724 ? -18.557 -0.635 32.583 1.00 94.00 724 LYS A C 1
ATOM 5729 O O . LYS A 1 724 ? -18.157 -0.843 33.727 1.00 94.00 724 LYS A O 1
ATOM 5734 N N . TRP A 1 725 ? -19.572 -1.293 32.040 1.00 95.62 725 TRP A N 1
ATOM 5735 C CA . TRP A 1 725 ? -20.302 -2.388 32.664 1.00 95.62 725 TRP A CA 1
ATOM 5736 C C . TRP A 1 725 ? -19.895 -3.714 32.027 1.00 95.62 725 TRP A C 1
ATOM 5738 O O . TRP A 1 725 ? -20.124 -3.932 30.841 1.00 95.62 725 TRP A O 1
ATOM 5748 N N . ASN A 1 726 ? -19.277 -4.599 32.803 1.00 93.62 726 ASN A N 1
ATOM 5749 C CA . ASN A 1 726 ? -18.872 -5.934 32.382 1.00 93.62 726 ASN A CA 1
ATOM 5750 C C . ASN A 1 726 ? -19.841 -6.974 32.949 1.00 93.62 726 ASN A C 1
ATOM 5752 O O . ASN A 1 726 ? -19.839 -7.238 34.149 1.00 93.62 726 ASN A O 1
ATOM 5756 N N . VAL A 1 727 ? -20.664 -7.556 32.080 1.00 91.06 727 VAL A N 1
ATOM 5757 C CA . VAL A 1 727 ? -21.755 -8.482 32.431 1.00 91.06 727 VAL A CA 1
ATOM 5758 C C . VAL A 1 727 ? -21.285 -9.939 32.362 1.00 91.06 727 VAL A C 1
ATOM 5760 O O . VAL A 1 727 ? -21.817 -10.808 33.054 1.00 91.06 727 VAL A O 1
ATOM 5763 N N . GLY A 1 728 ? -20.283 -10.232 31.528 1.00 87.44 728 GLY A N 1
ATOM 5764 C CA . GLY A 1 728 ? -19.796 -11.588 31.284 1.00 87.44 728 GLY A CA 1
ATOM 5765 C C . GLY A 1 728 ? -20.708 -12.369 30.334 1.00 87.44 728 GLY A C 1
ATOM 5766 O O . GLY A 1 728 ? -20.664 -12.155 29.126 1.00 87.44 728 GLY A O 1
ATOM 5767 N N . LYS A 1 729 ? -21.516 -13.306 30.849 1.00 84.50 729 LYS A N 1
ATOM 5768 C CA . LYS A 1 729 ? -22.355 -14.210 30.031 1.00 84.50 729 LYS A CA 1
ATOM 5769 C C . LYS A 1 729 ? -23.842 -13.994 30.281 1.00 84.50 729 LYS A C 1
ATOM 5771 O O . LYS A 1 729 ? -24.280 -14.004 31.432 1.00 84.50 729 LYS A O 1
ATOM 5776 N N . LEU A 1 730 ? -24.638 -13.904 29.214 1.00 75.94 730 LEU A N 1
ATOM 5777 C CA . LEU A 1 730 ? -26.093 -13.796 29.343 1.00 75.94 730 LEU A CA 1
ATOM 5778 C C . LEU A 1 730 ? -26.714 -15.182 29.576 1.00 75.94 730 LEU A C 1
ATOM 5780 O O . LEU A 1 730 ? -26.684 -16.048 28.701 1.00 75.94 730 LEU A O 1
ATOM 5784 N N . ASN A 1 731 ? -27.302 -15.415 30.752 1.00 66.00 731 ASN A N 1
ATOM 5785 C CA . ASN A 1 731 ? -27.981 -16.678 31.046 1.00 66.00 731 ASN A CA 1
ATOM 5786 C C . ASN A 1 731 ? -29.476 -16.596 30.699 1.00 66.00 731 ASN A C 1
ATOM 5788 O O . ASN A 1 731 ? -30.304 -16.223 31.531 1.00 66.00 731 ASN A O 1
ATOM 5792 N N . THR A 1 732 ? -29.830 -17.009 29.482 1.00 62.34 732 THR A N 1
ATOM 5793 C CA . THR A 1 732 ? -31.214 -17.008 28.975 1.00 62.34 732 THR A CA 1
ATOM 5794 C C . THR A 1 732 ? -32.165 -17.938 29.737 1.00 62.34 732 THR A C 1
ATOM 5796 O O . THR A 1 732 ? -33.376 -17.787 29.626 1.00 62.34 732 THR A O 1
ATOM 5799 N N . LYS A 1 733 ? -31.663 -18.867 30.567 1.00 58.28 733 LYS A N 1
ATOM 5800 C CA . LYS A 1 733 ? -32.509 -19.803 31.332 1.00 58.28 733 LYS A CA 1
ATOM 5801 C C . LYS A 1 733 ? -33.179 -19.184 32.561 1.00 58.28 733 LYS A C 1
ATOM 5803 O O . LYS A 1 733 ? -34.104 -19.787 33.093 1.00 58.28 733 LYS A O 1
ATOM 5808 N N . LYS A 1 734 ? -32.706 -18.027 33.046 1.00 56.56 734 LYS A N 1
ATOM 5809 C CA . LYS A 1 734 ? -33.243 -17.383 34.260 1.00 56.56 734 LYS A CA 1
ATOM 5810 C C . LYS A 1 734 ? -34.275 -16.279 33.991 1.00 56.56 734 LYS A C 1
ATOM 5812 O O . LYS A 1 734 ? -34.851 -15.803 34.957 1.00 56.56 734 LYS A O 1
ATOM 5817 N N . ASN A 1 735 ? -34.526 -15.881 32.736 1.00 54.41 735 ASN A N 1
ATOM 5818 C CA . ASN A 1 735 ? -35.441 -14.779 32.368 1.00 54.41 735 ASN A CA 1
ATOM 5819 C C . ASN A 1 735 ? -35.200 -13.440 33.104 1.00 54.41 735 ASN A C 1
ATOM 5821 O O . ASN A 1 735 ? -36.077 -12.581 33.124 1.00 54.41 735 ASN A O 1
ATOM 5825 N N . ILE A 1 736 ? -34.017 -13.231 33.686 1.00 62.47 736 ILE A N 1
ATOM 5826 C CA . ILE A 1 736 ? -33.645 -11.962 34.317 1.00 62.47 736 ILE A CA 1
ATOM 5827 C C . ILE A 1 736 ? -32.789 -11.200 33.310 1.00 62.47 736 ILE A C 1
ATOM 5829 O O . ILE A 1 736 ? -31.676 -11.624 32.996 1.00 62.47 736 ILE A O 1
ATOM 5833 N N . ALA A 1 737 ? -33.337 -10.108 32.782 1.00 77.75 737 ALA A N 1
ATOM 5834 C CA . ALA A 1 737 ? -32.609 -9.134 31.981 1.00 77.75 737 ALA A CA 1
ATOM 5835 C C . ALA A 1 737 ? -31.658 -8.359 32.909 1.00 77.75 737 ALA A C 1
ATOM 5837 O O . ALA A 1 737 ? -32.145 -7.713 33.839 1.00 77.75 737 ALA A O 1
ATOM 5838 N N . PRO A 1 738 ? -30.326 -8.430 32.724 1.00 89.00 738 PRO A N 1
ATOM 5839 C CA . PRO A 1 738 ? -29.400 -7.636 33.518 1.00 89.00 738 PRO A CA 1
ATOM 5840 C C . PRO A 1 738 ? -29.730 -6.149 33.392 1.00 89.00 738 PRO A C 1
ATOM 5842 O O . PRO A 1 738 ? -29.965 -5.660 32.283 1.00 89.00 738 PRO A O 1
ATOM 5845 N N . THR A 1 739 ? -29.705 -5.430 34.513 1.00 91.50 739 THR A N 1
ATOM 5846 C CA . THR A 1 739 ? -29.882 -3.975 34.530 1.00 91.50 739 THR A CA 1
ATOM 5847 C C . THR A 1 739 ? -28.767 -3.279 35.296 1.00 91.50 739 THR A C 1
ATOM 5849 O O . THR A 1 739 ? -28.273 -3.792 36.306 1.00 91.50 739 THR A O 1
ATOM 5852 N N . LEU A 1 740 ? -28.419 -2.080 34.848 1.00 93.94 740 LEU A N 1
ATOM 5853 C CA . LEU A 1 740 ? -27.558 -1.140 35.553 1.00 93.94 740 LEU A CA 1
ATOM 5854 C C . LEU A 1 740 ? -28.340 0.148 35.779 1.00 93.94 740 LEU A C 1
ATOM 5856 O O . LEU A 1 740 ? -28.927 0.686 34.842 1.00 93.94 740 LEU A O 1
ATOM 5860 N N . LYS A 1 741 ? -28.365 0.629 37.024 1.00 94.31 741 LYS A N 1
ATOM 5861 C CA . LYS A 1 741 ? -29.095 1.842 37.412 1.00 94.31 741 LYS A CA 1
ATOM 5862 C C . LYS A 1 741 ? -28.206 2.760 38.226 1.00 94.31 741 LYS A C 1
ATOM 5864 O O . LYS A 1 741 ? -27.414 2.289 39.037 1.00 94.31 741 LYS A O 1
ATOM 5869 N N . GLY A 1 742 ? -28.358 4.064 38.049 1.00 92.69 742 GLY A N 1
ATOM 5870 C CA . GLY A 1 742 ? -27.564 5.023 38.799 1.00 92.69 742 GLY A CA 1
ATOM 5871 C C . GLY A 1 742 ? -27.926 6.481 38.577 1.00 92.69 742 GLY A C 1
ATOM 5872 O O . GLY A 1 742 ? -28.883 6.820 37.876 1.00 92.69 742 GLY A O 1
ATOM 5873 N N . SER A 1 743 ? -27.123 7.342 39.191 1.00 91.06 743 SER A N 1
ATOM 5874 C CA . SER A 1 743 ? -27.228 8.793 39.106 1.00 91.06 743 SER A CA 1
ATOM 5875 C C . SER A 1 743 ? -25.995 9.391 38.432 1.00 91.06 743 SER A C 1
ATOM 5877 O O . SER A 1 743 ? -24.873 8.919 38.605 1.00 91.06 743 SER A O 1
ATOM 5879 N N . VAL A 1 744 ? -26.219 10.435 37.641 1.00 91.88 744 VAL A N 1
ATOM 5880 C CA . VAL A 1 744 ? -25.182 11.193 36.939 1.00 91.88 744 VAL A CA 1
ATOM 5881 C C . VAL A 1 744 ? -25.143 12.584 37.557 1.00 91.88 744 VAL A C 1
ATOM 5883 O O . VAL A 1 744 ? -26.163 13.266 37.592 1.00 91.88 744 VAL A O 1
ATOM 5886 N N . LEU A 1 745 ? -23.995 13.034 38.048 1.00 90.62 745 LEU A N 1
ATOM 5887 C CA . LEU A 1 745 ? -23.864 14.357 38.654 1.00 90.62 745 LEU A CA 1
ATOM 5888 C C . LEU A 1 745 ? -23.104 15.292 37.716 1.00 90.62 745 LEU A C 1
ATOM 5890 O O . LEU A 1 745 ? -21.987 14.975 37.306 1.00 90.62 745 LEU A O 1
ATOM 5894 N N . LEU A 1 746 ? -23.677 16.456 37.404 1.00 89.12 746 LEU A N 1
ATOM 5895 C CA . LEU A 1 746 ? -22.993 17.490 36.627 1.00 89.12 746 LEU A CA 1
ATOM 5896 C C . LEU A 1 746 ? -22.049 18.326 37.502 1.00 89.12 746 LEU A C 1
ATOM 5898 O O . LEU A 1 746 ? -22.157 18.372 38.731 1.00 89.12 746 LEU A O 1
ATOM 5902 N N . GLN A 1 747 ? -21.100 19.004 36.861 1.00 87.38 747 GLN A N 1
ATOM 5903 C CA . GLN A 1 747 ? -20.289 20.020 37.521 1.00 87.38 747 GLN A CA 1
ATOM 5904 C C . GLN A 1 747 ? -21.173 21.190 38.000 1.00 87.38 747 GLN A C 1
ATOM 5906 O O . GLN A 1 747 ? -22.168 21.519 37.347 1.00 87.38 747 GLN A O 1
ATOM 5911 N N . PRO A 1 748 ? -20.832 21.844 39.127 1.00 83.31 748 PRO A N 1
ATOM 5912 C CA . PRO A 1 748 ? -21.601 22.979 39.632 1.00 83.31 748 PRO A CA 1
ATOM 5913 C C . PRO A 1 748 ? -21.731 24.095 38.583 1.00 83.31 748 PRO A C 1
ATOM 5915 O O . PRO A 1 748 ? -20.726 24.586 38.079 1.00 83.31 748 PRO A O 1
ATOM 5918 N N . GLY A 1 749 ? -22.965 24.497 38.264 1.00 80.62 749 GLY A N 1
ATOM 5919 C CA . GLY A 1 749 ? -23.248 25.559 37.289 1.00 80.62 749 GLY A CA 1
ATOM 5920 C C . GLY A 1 749 ? -23.141 25.148 35.815 1.00 80.62 749 GLY A C 1
ATOM 5921 O O . GLY A 1 749 ? -23.301 26.003 34.948 1.00 80.62 749 GLY A O 1
ATOM 5922 N N . ALA A 1 750 ? -22.888 23.870 35.510 1.00 80.81 750 ALA A N 1
ATOM 5923 C CA . ALA A 1 750 ? -22.894 23.383 34.135 1.00 80.81 750 ALA A CA 1
ATOM 5924 C C . ALA A 1 750 ? -24.317 23.363 33.553 1.00 80.81 750 ALA A C 1
ATOM 5926 O O . ALA A 1 750 ? -25.273 22.987 34.235 1.00 80.81 750 ALA A O 1
ATOM 5927 N N . ALA A 1 751 ? -24.443 23.738 32.278 1.00 82.56 751 ALA A N 1
ATOM 5928 C CA . ALA A 1 751 ? -25.685 23.577 31.533 1.00 82.56 751 ALA A CA 1
ATOM 5929 C C . ALA A 1 751 ? -26.038 22.088 31.376 1.00 82.56 751 ALA A C 1
ATOM 5931 O O . ALA A 1 751 ? -25.156 21.220 31.387 1.00 82.56 751 ALA A O 1
ATOM 5932 N N . ILE A 1 752 ? -27.333 21.804 31.218 1.00 81.81 752 ILE A N 1
ATOM 5933 C CA . ILE A 1 752 ? -27.798 20.462 30.864 1.00 81.81 752 ILE A CA 1
ATOM 5934 C C . ILE A 1 752 ? -27.159 20.093 29.518 1.00 81.81 752 ILE A C 1
ATOM 5936 O O . ILE A 1 752 ? -27.218 20.906 28.597 1.00 81.81 752 ILE A O 1
ATOM 5940 N N . PRO A 1 753 ? -26.521 18.918 29.391 1.00 80.75 753 PRO A N 1
ATOM 5941 C CA . PRO A 1 753 ? -25.932 18.520 28.123 1.00 80.75 753 PRO A CA 1
ATOM 5942 C C . PRO A 1 753 ? -27.012 18.321 27.055 1.00 80.75 753 PRO A C 1
ATOM 5944 O O . PRO A 1 753 ? -27.920 17.512 27.248 1.00 80.75 753 PRO A O 1
ATOM 5947 N N . ASP A 1 754 ? -26.872 19.014 25.923 1.00 75.88 754 ASP A N 1
ATOM 5948 C CA . ASP A 1 754 ? -27.704 18.790 24.730 1.00 75.88 754 ASP A CA 1
ATOM 5949 C C . ASP A 1 754 ? -27.300 17.501 23.989 1.00 75.88 754 ASP A C 1
ATOM 5951 O O . ASP A 1 754 ? -28.097 16.892 23.275 1.00 75.88 754 ASP A O 1
ATOM 5955 N N . GLU A 1 755 ? -26.060 17.049 24.191 1.00 71.38 755 GLU A N 1
ATOM 5956 C CA . GLU A 1 755 ? -25.521 15.826 23.604 1.00 71.38 755 GLU A CA 1
ATOM 5957 C C . GLU A 1 755 ? -26.058 14.580 24.317 1.00 71.38 755 GLU A C 1
ATOM 5959 O O . GLU A 1 755 ? -25.927 14.412 25.536 1.00 71.38 755 GLU A O 1
ATOM 5964 N N . LYS A 1 756 ? -26.623 13.657 23.537 1.00 77.69 756 LYS A N 1
ATOM 5965 C CA . LYS A 1 756 ? -27.003 12.333 24.026 1.00 77.69 756 LYS A CA 1
ATOM 5966 C C . LYS A 1 756 ? -25.784 11.398 23.997 1.00 77.69 756 LYS A C 1
ATOM 5968 O O . LYS A 1 756 ? -25.173 11.255 22.938 1.00 77.69 756 LYS A O 1
ATOM 5973 N N . PRO A 1 757 ? -25.441 10.732 25.114 1.00 81.88 757 PRO A N 1
ATOM 5974 C CA . PRO A 1 757 ? -24.332 9.782 25.156 1.00 81.88 757 PRO A CA 1
ATOM 5975 C C . PRO A 1 757 ? -24.469 8.657 24.123 1.00 81.88 757 PRO A C 1
ATOM 5977 O O . PRO A 1 757 ? -25.564 8.137 23.906 1.00 81.88 757 PRO A O 1
ATOM 5980 N N . ILE A 1 758 ? -23.351 8.240 23.526 1.00 84.50 758 ILE A N 1
ATOM 5981 C CA . ILE A 1 758 ? -23.297 7.042 22.679 1.00 84.50 758 ILE A CA 1
ATOM 5982 C C . ILE A 1 758 ? -23.047 5.835 23.579 1.00 84.50 758 ILE A C 1
ATOM 5984 O O . ILE A 1 758 ? -22.177 5.873 24.451 1.00 84.50 758 ILE A O 1
ATOM 5988 N N . VAL A 1 759 ? -23.799 4.760 23.351 1.00 90.88 759 VAL A N 1
ATOM 5989 C CA . VAL A 1 759 ? -23.615 3.493 24.061 1.00 90.88 759 VAL A CA 1
ATOM 5990 C C . VAL A 1 759 ? -22.906 2.505 23.145 1.00 90.88 759 VAL A C 1
ATOM 5992 O O . VAL A 1 759 ? -23.384 2.219 22.050 1.00 90.88 759 VAL A O 1
ATOM 5995 N N . LEU A 1 760 ? -21.769 1.980 23.585 1.00 92.56 760 LEU A N 1
ATOM 5996 C CA . LEU A 1 760 ? -21.008 0.948 22.890 1.00 92.56 760 LEU A CA 1
ATOM 5997 C C . LEU A 1 760 ? -21.317 -0.418 23.500 1.00 92.56 760 LEU A C 1
ATOM 5999 O O . LEU A 1 760 ? -21.216 -0.601 24.714 1.00 92.56 760 LEU A O 1
ATOM 6003 N N . LEU A 1 761 ? -21.694 -1.379 22.658 1.00 92.25 761 LEU A N 1
ATOM 6004 C CA . LEU A 1 761 ? -22.026 -2.741 23.072 1.00 92.25 761 LEU A CA 1
ATOM 6005 C C . LEU A 1 761 ? -20.955 -3.726 22.588 1.00 92.25 761 LEU A C 1
ATOM 6007 O O . LEU A 1 761 ? -20.825 -3.990 21.400 1.00 92.25 761 LEU A O 1
ATOM 6011 N N . GLY A 1 762 ? -20.219 -4.306 23.527 1.00 93.62 762 GLY A N 1
ATOM 6012 C CA . GLY A 1 762 ? -19.252 -5.373 23.294 1.00 93.62 762 GLY A CA 1
ATOM 6013 C C . GLY A 1 762 ? -19.862 -6.757 23.519 1.00 93.62 762 GLY A C 1
ATOM 6014 O O . GLY A 1 762 ? -20.556 -6.951 24.517 1.00 93.62 762 GLY A O 1
ATOM 6015 N N . PHE A 1 763 ? -19.606 -7.719 22.631 1.00 92.19 763 PHE A N 1
ATOM 6016 C CA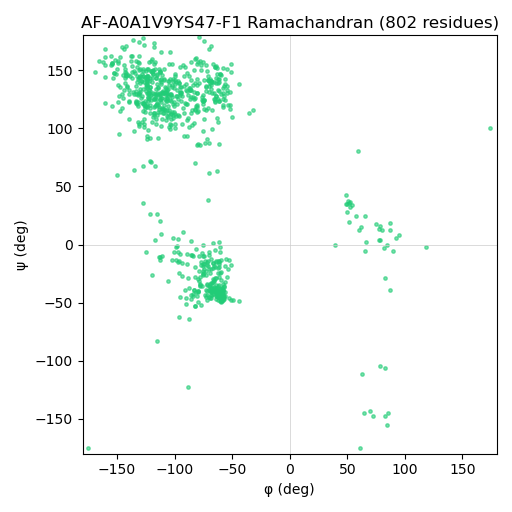 . PHE A 1 763 ? -19.940 -9.134 22.822 1.00 92.19 763 PHE A CA 1
ATOM 6017 C C . PHE A 1 763 ? -19.129 -10.062 21.910 1.00 92.19 763 PHE A C 1
ATOM 6019 O O . PHE A 1 763 ? -18.611 -9.659 20.867 1.00 92.19 763 PHE A O 1
ATOM 6026 N N . LYS A 1 764 ? -19.080 -11.344 22.280 1.00 92.88 764 LYS A N 1
ATOM 6027 C CA . LYS A 1 764 ? -18.560 -12.443 21.462 1.00 92.88 764 LYS A CA 1
ATOM 6028 C C . LYS A 1 764 ? -19.562 -13.583 21.404 1.00 92.88 764 LYS A C 1
ATOM 6030 O O . LYS A 1 764 ? -20.231 -13.886 22.389 1.00 92.88 764 LYS A O 1
ATOM 6035 N N . VAL A 1 765 ? -19.633 -14.245 20.262 1.00 91.25 765 VAL A N 1
ATOM 6036 C CA . VAL A 1 765 ? -20.436 -15.442 20.051 1.00 91.25 765 VAL A CA 1
ATOM 6037 C C . VAL A 1 765 ? -19.553 -16.497 19.383 1.00 91.25 765 VAL A C 1
ATOM 6039 O O . VAL A 1 765 ? -19.231 -16.383 18.199 1.00 91.25 765 VAL A O 1
ATOM 6042 N N . PRO A 1 766 ? -19.064 -17.490 20.140 1.00 91.38 766 PRO A N 1
ATOM 6043 C CA . PRO A 1 766 ? -18.202 -18.523 19.590 1.00 91.38 766 PRO A CA 1
ATOM 6044 C C . PRO A 1 766 ? -19.006 -19.494 18.719 1.00 91.38 766 PRO A C 1
ATOM 6046 O O . PRO A 1 766 ? -20.189 -19.729 18.964 1.00 91.38 766 PRO A O 1
ATOM 6049 N N . PHE A 1 767 ? -18.327 -20.132 17.765 1.00 90.50 767 PHE A N 1
ATOM 6050 C CA . PHE A 1 767 ? -18.889 -21.147 16.866 1.00 90.50 767 PHE A CA 1
ATOM 6051 C C . PHE A 1 767 ? -19.967 -20.624 15.904 1.00 90.50 767 PHE A C 1
ATOM 6053 O O . PHE A 1 767 ? -20.793 -21.395 15.411 1.00 90.50 767 PHE A O 1
ATOM 6060 N N . THR A 1 768 ? -19.949 -19.325 15.605 1.00 89.38 768 THR A N 1
ATOM 6061 C CA . THR A 1 768 ? -20.905 -18.693 14.690 1.00 89.38 768 THR A CA 1
ATOM 6062 C C . THR A 1 768 ? -20.234 -17.823 13.635 1.00 89.38 768 THR A C 1
ATOM 6064 O O . THR A 1 768 ? -19.126 -17.330 13.847 1.00 89.38 768 THR A O 1
ATOM 6067 N N . THR A 1 769 ? -20.935 -17.633 12.520 1.00 90.44 769 THR A N 1
ATOM 6068 C CA . THR A 1 769 ? -20.698 -16.588 11.514 1.00 90.44 769 THR A CA 1
ATOM 6069 C C . THR A 1 769 ? -22.021 -15.878 11.219 1.00 90.44 769 THR A C 1
ATOM 6071 O O . THR A 1 769 ? -23.089 -16.487 11.264 1.00 90.44 769 THR A O 1
ATOM 6074 N N . VAL A 1 770 ? -21.969 -14.578 10.963 1.00 87.81 770 VAL A N 1
ATOM 6075 C CA . VAL A 1 770 ? -23.084 -13.749 10.485 1.00 87.81 770 VAL A CA 1
ATOM 6076 C C . VAL A 1 770 ? -23.313 -13.959 8.993 1.00 87.81 770 VAL A C 1
ATOM 6078 O O . VAL A 1 770 ? -24.451 -13.928 8.537 1.00 87.81 770 VAL A O 1
ATOM 6081 N N . SER A 1 771 ? -22.245 -14.177 8.228 1.00 88.00 771 SER A N 1
ATOM 6082 C CA . SER A 1 771 ? -22.350 -14.415 6.784 1.00 88.00 771 SER A CA 1
ATOM 6083 C C . SER A 1 771 ? -22.870 -15.814 6.433 1.00 88.00 771 SER A C 1
ATOM 6085 O O . SER A 1 771 ? -23.333 -16.045 5.321 1.00 88.00 771 SER A O 1
ATOM 6087 N N . GLY A 1 772 ? -22.760 -16.772 7.360 1.00 87.12 772 GLY A N 1
ATOM 6088 C CA . GLY A 1 772 ? -22.948 -18.193 7.065 1.00 87.12 772 GLY A CA 1
ATOM 6089 C C . GLY A 1 772 ? -21.757 -18.852 6.361 1.00 87.12 772 GLY A C 1
ATOM 6090 O O . GLY A 1 772 ? -21.826 -20.045 6.053 1.00 87.12 772 GLY A O 1
ATOM 6091 N N . LEU A 1 773 ? -20.649 -18.127 6.151 1.00 89.94 773 LEU A N 1
ATOM 6092 C CA . LEU A 1 773 ? -19.449 -18.660 5.515 1.00 89.94 773 LEU A CA 1
ATOM 6093 C C . LEU A 1 773 ? -18.922 -19.866 6.297 1.00 89.94 773 LEU A C 1
ATOM 6095 O O . LEU A 1 773 ? -18.655 -19.808 7.502 1.00 89.94 773 LEU A O 1
ATOM 6099 N N . THR A 1 774 ? -18.770 -20.981 5.590 1.00 90.81 774 THR A N 1
ATOM 6100 C CA . THR A 1 774 ? -18.260 -22.240 6.129 1.00 90.81 774 THR A CA 1
ATOM 6101 C C . THR A 1 774 ? -17.340 -22.904 5.115 1.00 90.81 774 THR A C 1
ATOM 6103 O O . THR A 1 774 ? -17.536 -22.800 3.903 1.00 90.81 774 THR A O 1
ATOM 6106 N N . VAL A 1 775 ? -16.307 -23.582 5.615 1.00 92.88 775 VAL A N 1
ATOM 6107 C CA . VAL A 1 775 ? -15.378 -24.352 4.781 1.00 92.88 775 VAL A CA 1
ATOM 6108 C C . VAL A 1 775 ? -16.017 -25.699 4.464 1.00 92.88 775 VAL A C 1
ATOM 6110 O O . VAL A 1 775 ? -16.272 -26.488 5.373 1.00 92.88 775 VAL A O 1
ATOM 6113 N N . GLU A 1 776 ? -16.254 -25.963 3.182 1.00 92.62 776 GLU A N 1
ATOM 6114 C CA . GLU A 1 776 ? -16.776 -27.239 2.696 1.00 92.62 776 GLU A CA 1
ATOM 6115 C C . GLU A 1 776 ? -15.671 -28.296 2.679 1.00 92.62 776 GLU A C 1
ATOM 6117 O O . GLU A 1 776 ? -15.804 -29.381 3.247 1.00 92.62 776 GLU A O 1
ATOM 6122 N N . THR A 1 777 ? -14.545 -27.968 2.040 1.00 93.81 777 THR A N 1
ATOM 6123 C CA . THR A 1 777 ? -13.412 -28.882 1.911 1.00 93.81 777 THR A CA 1
ATOM 6124 C C . THR A 1 777 ? -12.087 -28.165 2.113 1.00 93.81 777 THR A C 1
ATOM 6126 O O . THR A 1 777 ? -11.897 -27.012 1.730 1.00 93.81 777 THR A O 1
ATOM 6129 N N . LEU A 1 778 ? -11.145 -28.884 2.724 1.00 95.12 778 LEU A N 1
ATOM 6130 C CA . LEU A 1 778 ? -9.745 -28.494 2.812 1.00 95.12 778 LEU A CA 1
ATOM 6131 C C . LEU A 1 778 ? -8.897 -29.698 2.416 1.00 95.12 778 LEU A C 1
ATOM 6133 O O . LEU A 1 778 ? -8.768 -30.663 3.177 1.00 95.12 778 LEU A O 1
ATOM 6137 N N . VAL A 1 779 ? -8.323 -29.666 1.221 1.00 94.50 779 VAL A N 1
ATOM 6138 C CA . VAL A 1 779 ? -7.524 -30.759 0.657 1.00 94.50 779 VAL A CA 1
ATOM 6139 C C . VAL A 1 779 ? -6.047 -30.413 0.775 1.00 94.50 779 VAL A C 1
ATOM 6141 O O . VAL A 1 779 ? -5.664 -29.276 0.538 1.00 94.50 779 VAL A O 1
ATOM 6144 N N . LEU A 1 780 ? -5.232 -31.396 1.167 1.00 93.75 780 LEU A N 1
ATOM 6145 C CA . LEU A 1 780 ? -3.774 -31.283 1.170 1.00 93.75 780 LEU A CA 1
ATOM 6146 C C . LEU A 1 780 ? -3.227 -32.172 0.053 1.00 93.75 780 LEU A C 1
ATOM 6148 O O . LEU A 1 780 ? -3.620 -33.333 -0.060 1.00 93.75 780 LEU A O 1
ATOM 6152 N N . THR A 1 781 ? -2.349 -31.596 -0.758 1.00 89.81 781 THR A N 1
ATOM 6153 C CA . THR A 1 781 ? -1.640 -32.221 -1.877 1.00 89.81 781 THR A CA 1
ATOM 6154 C C . THR A 1 781 ? -0.130 -31.997 -1.723 1.00 89.81 781 THR A C 1
ATOM 6156 O O . THR A 1 781 ? 0.300 -31.287 -0.812 1.00 89.81 781 THR A O 1
ATOM 6159 N N . ASN A 1 782 ? 0.680 -32.648 -2.563 1.00 84.38 782 ASN A N 1
ATOM 6160 C CA . ASN A 1 782 ? 2.156 -32.677 -2.523 1.00 84.38 782 ASN A CA 1
ATOM 6161 C C . ASN A 1 782 ? 2.808 -33.350 -1.305 1.00 84.38 782 ASN A C 1
ATOM 6163 O O . ASN A 1 782 ? 4.015 -33.564 -1.310 1.00 84.38 782 ASN A O 1
ATOM 6167 N N . GLU A 1 783 ? 2.030 -33.770 -0.311 1.00 88.88 783 GLU A N 1
ATOM 6168 C CA . GLU A 1 783 ? 2.520 -34.490 0.863 1.00 88.88 783 GLU A CA 1
ATOM 6169 C C . GLU A 1 783 ? 1.726 -35.787 1.080 1.00 88.88 783 GLU A C 1
ATOM 6171 O O . GLU A 1 783 ? 0.549 -35.885 0.730 1.00 88.88 783 GLU A O 1
ATOM 6176 N N . THR A 1 784 ? 2.374 -36.810 1.644 1.00 87.56 784 THR A N 1
ATOM 6177 C CA . THR A 1 784 ? 1.785 -38.161 1.791 1.00 87.56 784 THR A CA 1
ATOM 6178 C C . THR A 1 784 ? 1.102 -38.397 3.138 1.00 87.56 784 THR A C 1
ATOM 6180 O O . THR A 1 784 ? 0.324 -39.342 3.288 1.00 87.56 784 THR A O 1
ATOM 6183 N N . TYR A 1 785 ? 1.376 -37.551 4.132 1.00 91.50 785 TYR A N 1
ATOM 6184 C CA . TYR A 1 785 ? 0.762 -37.655 5.450 1.00 91.50 785 TYR A CA 1
ATOM 6185 C C . TYR A 1 785 ? -0.658 -37.072 5.454 1.00 91.50 785 TYR A C 1
ATOM 6187 O O . TYR A 1 785 ? -1.019 -36.213 4.651 1.00 91.50 785 TYR A O 1
ATOM 6195 N N . LYS A 1 786 ? -1.477 -37.517 6.412 1.00 91.12 786 LYS A N 1
ATOM 6196 C CA . LYS A 1 786 ? -2.822 -36.976 6.648 1.00 91.12 786 LYS A CA 1
ATOM 6197 C C . LYS A 1 786 ? -2.787 -36.074 7.882 1.00 91.12 786 LYS A C 1
ATOM 6199 O O . LYS A 1 786 ? -2.713 -36.614 8.985 1.00 91.12 786 LYS A O 1
ATOM 6204 N N . PRO A 1 787 ? -2.803 -34.738 7.732 1.00 93.38 787 PRO A N 1
ATOM 6205 C CA . PRO A 1 787 ? -2.788 -33.859 8.890 1.00 93.38 787 PRO A CA 1
ATOM 6206 C C . PRO A 1 787 ? -4.152 -33.830 9.580 1.00 93.38 787 PRO A C 1
ATOM 6208 O O . PRO A 1 787 ? -5.189 -34.060 8.947 1.00 93.38 787 PRO A O 1
ATOM 6211 N N . TYR A 1 788 ? -4.154 -33.464 10.859 1.00 95.44 788 TYR A N 1
ATOM 6212 C CA . TYR A 1 788 ? -5.366 -32.979 11.506 1.00 95.44 788 TYR A CA 1
ATOM 6213 C C . TYR A 1 788 ? -5.753 -31.615 10.914 1.00 95.44 788 TYR A C 1
ATOM 6215 O O . TYR A 1 788 ? -4.891 -30.767 10.689 1.00 95.44 788 TYR A O 1
ATOM 6223 N N . LYS A 1 789 ? -7.044 -31.407 10.641 1.00 94.69 789 LYS A N 1
ATOM 6224 C CA . LYS A 1 789 ? -7.583 -30.173 10.054 1.00 94.69 789 LYS A CA 1
ATOM 6225 C C . LYS A 1 789 ? -8.712 -29.667 10.941 1.00 94.69 789 LYS A C 1
ATOM 6227 O O . LYS A 1 789 ? -9.672 -30.400 11.167 1.00 94.69 789 LYS A O 1
ATOM 6232 N N . GLY A 1 790 ? -8.598 -28.442 11.437 1.00 93.06 790 GLY A N 1
ATOM 6233 C CA . GLY A 1 790 ? -9.619 -27.808 12.266 1.00 93.06 790 GLY A CA 1
ATOM 6234 C C . GLY A 1 790 ? -10.081 -26.481 11.682 1.00 93.06 790 GLY A C 1
ATOM 6235 O O . GLY A 1 790 ? -9.284 -25.739 11.120 1.00 93.06 790 GLY A O 1
ATOM 6236 N N . VAL A 1 791 ? -11.363 -26.167 11.850 1.00 93.56 791 VAL A N 1
ATOM 6237 C CA . VAL A 1 791 ? -11.900 -24.828 11.598 1.00 93.56 791 VAL A CA 1
ATOM 6238 C C . VAL A 1 791 ? -12.723 -24.422 12.812 1.00 93.56 791 VAL A C 1
ATOM 6240 O O . VAL A 1 791 ? -13.569 -25.194 13.267 1.00 93.56 791 VAL A O 1
ATOM 6243 N N . ARG A 1 792 ? -12.475 -23.230 13.352 1.00 93.06 792 ARG A N 1
ATOM 6244 C CA . ARG A 1 792 ? -13.342 -22.589 14.345 1.00 93.06 792 ARG A CA 1
ATOM 6245 C C . ARG A 1 792 ? -13.867 -21.279 13.786 1.00 93.06 792 ARG A C 1
ATOM 6247 O O . ARG A 1 792 ? -13.212 -20.627 12.982 1.00 93.06 792 ARG A O 1
ATOM 6254 N N . THR A 1 793 ? -15.056 -20.909 14.226 1.00 94.31 793 THR A N 1
ATOM 6255 C CA . THR A 1 793 ? -15.700 -19.652 13.852 1.00 94.31 793 THR A CA 1
ATOM 6256 C C . THR A 1 793 ? -15.957 -18.828 15.107 1.00 94.31 793 THR A C 1
ATOM 6258 O O . THR A 1 793 ? -16.139 -19.381 16.198 1.00 94.31 793 THR A O 1
ATOM 6261 N N . LEU A 1 794 ? -15.935 -17.509 14.977 1.00 94.00 794 LEU A N 1
ATOM 6262 C CA . LEU A 1 794 ? -16.205 -16.565 16.051 1.00 94.00 794 LEU A CA 1
ATOM 6263 C C . LEU A 1 794 ? -16.852 -15.321 15.456 1.00 94.00 794 LEU A C 1
ATOM 6265 O O . LEU A 1 794 ? -16.273 -14.686 14.585 1.00 94.00 794 LEU A O 1
ATOM 6269 N N . THR A 1 795 ? -17.992 -14.918 15.998 1.00 92.88 795 THR A N 1
ATOM 6270 C CA . THR A 1 795 ? -18.564 -13.598 15.741 1.00 92.88 795 THR A CA 1
ATOM 6271 C C . THR A 1 795 ? -18.279 -12.695 16.933 1.00 92.88 795 THR A C 1
ATOM 6273 O O . THR A 1 795 ? -18.466 -13.107 18.076 1.00 92.88 795 THR A O 1
ATOM 6276 N N . LYS A 1 796 ? -17.850 -11.458 16.711 1.00 93.75 796 LYS A N 1
ATOM 6277 C CA . LYS A 1 796 ? -17.670 -10.457 17.767 1.00 93.75 796 LYS A CA 1
ATOM 6278 C C . LYS A 1 796 ? -18.189 -9.095 17.321 1.00 93.75 796 LYS A C 1
ATOM 6280 O O . LYS A 1 796 ? -18.295 -8.816 16.133 1.00 93.75 796 LYS A O 1
ATOM 6285 N N . SER A 1 797 ? -18.512 -8.240 18.276 1.00 92.56 797 SER A N 1
ATOM 6286 C CA . SER A 1 797 ? -18.758 -6.824 18.005 1.00 92.56 797 SER A CA 1
ATOM 6287 C C . SER A 1 797 ? -17.445 -6.098 17.694 1.00 92.56 797 SER A C 1
ATOM 6289 O O . SER A 1 797 ? -16.473 -6.264 18.439 1.00 92.56 797 SER A O 1
ATOM 6291 N N . GLY A 1 798 ? -17.452 -5.260 16.663 1.00 90.31 798 GLY A N 1
ATOM 6292 C CA . GLY A 1 798 ? -16.495 -4.172 16.482 1.00 90.31 798 GLY A CA 1
ATOM 6293 C C . GLY A 1 798 ? -17.007 -2.920 17.186 1.00 90.31 798 GLY A C 1
ATOM 6294 O O . GLY A 1 798 ? -17.340 -2.938 18.375 1.00 90.31 798 GLY A O 1
ATOM 6295 N N . ARG A 1 799 ? -17.156 -1.828 16.442 1.00 88.25 799 ARG A N 1
ATOM 6296 C CA . ARG A 1 799 ? -17.753 -0.569 16.888 1.00 88.25 799 ARG A CA 1
ATOM 6297 C C . ARG A 1 799 ? -19.281 -0.616 16.808 1.00 88.25 799 ARG A C 1
ATOM 6299 O O . ARG A 1 799 ? -19.911 0.078 16.010 1.00 88.25 799 ARG A O 1
ATOM 6306 N N . PHE A 1 800 ? -19.886 -1.405 17.689 1.00 90.00 800 PHE A N 1
ATOM 6307 C CA . PHE A 1 800 ? -21.338 -1.530 17.796 1.00 90.00 800 PHE A CA 1
ATOM 6308 C C . PHE A 1 800 ? -21.932 -0.403 18.658 1.00 90.00 800 PHE A C 1
ATOM 6310 O O . PHE A 1 800 ? -21.811 -0.406 19.884 1.00 90.00 800 PHE A O 1
ATOM 6317 N N . GLN A 1 801 ? -22.570 0.572 18.015 1.00 90.75 801 GLN A N 1
ATOM 6318 C CA . GLN A 1 801 ? -23.110 1.784 18.629 1.00 90.75 801 GLN A CA 1
ATOM 6319 C C . GLN A 1 801 ? -24.628 1.733 18.750 1.00 90.75 801 GLN A C 1
ATOM 6321 O O . GLN A 1 801 ? -25.331 1.415 17.795 1.00 90.75 801 GLN A O 1
ATOM 6326 N N . ILE A 1 802 ? -25.133 2.163 19.898 1.00 88.69 802 ILE A N 1
ATOM 6327 C CA . ILE A 1 802 ? -26.546 2.442 20.129 1.00 88.69 802 ILE A CA 1
ATOM 6328 C C . ILE A 1 802 ? -26.673 3.946 20.355 1.00 88.69 802 ILE A C 1
ATOM 6330 O O . ILE A 1 802 ? -26.076 4.500 21.285 1.00 88.69 802 ILE A O 1
ATOM 6334 N N . ARG A 1 803 ? -27.403 4.613 19.458 1.00 85.62 803 ARG A N 1
ATOM 6335 C CA . ARG A 1 803 ? -27.585 6.070 19.444 1.00 85.62 803 ARG A CA 1
ATOM 6336 C C . ARG A 1 803 ? -29.006 6.428 19.878 1.00 85.62 803 ARG A C 1
ATOM 6338 O O . ARG A 1 803 ? -29.968 5.785 19.458 1.00 85.62 803 ARG A O 1
ATOM 6345 N N . MET A 1 804 ? -29.113 7.433 20.752 1.00 75.88 804 MET A N 1
ATOM 6346 C CA . MET A 1 804 ? -30.357 7.837 21.422 1.00 75.88 804 MET A CA 1
ATOM 6347 C C . MET A 1 804 ? -31.108 8.986 20.772 1.00 75.88 804 MET A C 1
ATOM 6349 O O . MET A 1 804 ? -30.487 9.864 20.143 1.00 75.88 804 MET A O 1
#